Protein AF-A0A2N6F8I8-F1 (afdb_monomer_lite)

Structure (mmCIF, N/CA/C/O backbone):
data_AF-A0A2N6F8I8-F1
#
_entry.id   AF-A0A2N6F8I8-F1
#
loop_
_atom_site.group_PDB
_atom_site.id
_atom_site.type_symbol
_atom_site.label_atom_id
_atom_site.label_alt_id
_atom_site.label_comp_id
_atom_site.label_asym_id
_atom_site.label_entity_id
_atom_site.label_seq_id
_atom_site.pdbx_PDB_ins_code
_atom_site.Cartn_x
_atom_site.Cartn_y
_atom_site.Cartn_z
_atom_site.occupancy
_atom_site.B_iso_or_equiv
_atom_site.auth_seq_id
_atom_site.auth_comp_id
_atom_site.auth_asym_id
_atom_site.auth_atom_id
_atom_site.pdbx_PDB_model_num
ATOM 1 N N . MET A 1 1 ? 17.095 -50.903 -38.281 1.00 38.50 1 MET A N 1
ATOM 2 C CA . MET A 1 1 ? 15.747 -51.514 -38.269 1.00 38.50 1 MET A CA 1
ATOM 3 C C . MET A 1 1 ? 15.534 -52.165 -36.914 1.00 38.50 1 MET A C 1
ATOM 5 O O . MET A 1 1 ? 16.473 -52.788 -36.434 1.00 38.50 1 MET A O 1
ATOM 9 N N . SER A 1 2 ? 14.313 -52.020 -36.391 1.00 33.94 2 SER A N 1
ATOM 10 C CA . SER A 1 2 ? 13.769 -52.465 -35.091 1.00 33.94 2 SER A CA 1
ATOM 11 C C . SER A 1 2 ? 13.881 -51.475 -33.924 1.00 33.94 2 SER A C 1
ATOM 13 O O . SER A 1 2 ? 14.975 -51.051 -33.573 1.00 33.94 2 SER A O 1
ATOM 15 N N . GLY A 1 3 ? 12.713 -51.166 -33.340 1.00 25.98 3 GLY A N 1
ATOM 16 C CA . GLY A 1 3 ? 12.485 -50.297 -32.177 1.00 25.98 3 GLY A CA 1
ATOM 17 C C . GLY A 1 3 ? 11.325 -49.320 -32.421 1.00 25.98 3 GLY A C 1
ATOM 18 O O . GLY A 1 3 ? 11.570 -48.147 -32.648 1.00 25.98 3 GLY A O 1
ATOM 19 N N . CYS A 1 4 ? 10.125 -49.808 -32.757 1.00 28.52 4 CYS A N 1
ATOM 20 C CA . CYS A 1 4 ? 8.965 -49.890 -31.847 1.00 28.52 4 CYS A CA 1
ATOM 21 C C . CYS A 1 4 ? 8.520 -48.525 -31.300 1.00 28.52 4 CYS A C 1
ATOM 23 O O . CYS A 1 4 ? 9.080 -48.025 -30.332 1.00 28.52 4 CYS A O 1
ATOM 25 N N . GLY A 1 5 ? 7.482 -47.966 -31.930 1.00 34.28 5 GLY A N 1
ATOM 26 C CA . GLY A 1 5 ? 6.745 -46.828 -31.405 1.00 34.28 5 GLY A CA 1
ATOM 27 C C . GLY A 1 5 ? 5.941 -47.198 -30.161 1.00 34.28 5 GLY A C 1
ATOM 28 O O . GLY A 1 5 ? 5.328 -48.264 -30.100 1.00 34.28 5 GLY A O 1
ATOM 29 N N . GLY A 1 6 ? 5.936 -46.280 -29.203 1.00 26.80 6 GLY A N 1
ATOM 30 C CA . GLY A 1 6 ? 4.840 -46.083 -28.270 1.00 26.80 6 GLY A CA 1
ATOM 31 C C . GLY A 1 6 ? 4.212 -44.741 -28.614 1.00 26.80 6 GLY A C 1
ATOM 32 O O . GLY A 1 6 ? 4.870 -43.711 -28.510 1.00 26.80 6 GLY A O 1
ATOM 33 N N . SER A 1 7 ? 2.967 -44.757 -29.082 1.00 36.88 7 SER A N 1
ATOM 34 C CA . SER A 1 7 ? 2.106 -43.587 -28.994 1.00 36.88 7 SER A CA 1
ATOM 35 C C . SER A 1 7 ? 1.832 -43.358 -27.510 1.00 36.88 7 SER A C 1
ATOM 37 O O . SER A 1 7 ? 1.106 -44.149 -26.907 1.00 36.88 7 SER A O 1
ATOM 39 N N . SER A 1 8 ? 2.399 -42.315 -26.909 1.00 33.66 8 SER A N 1
ATOM 40 C CA . SER A 1 8 ? 1.796 -41.752 -25.705 1.00 33.66 8 SER A CA 1
ATOM 41 C C . SER A 1 8 ? 0.541 -41.022 -26.167 1.00 33.66 8 SER A C 1
ATOM 43 O O . SER A 1 8 ? 0.595 -39.883 -26.624 1.00 33.66 8 SER A O 1
ATOM 45 N N . SER A 1 9 ? -0.594 -41.714 -26.131 1.00 36.34 9 SER A N 1
ATOM 46 C CA . SER A 1 9 ? -1.861 -41.034 -25.909 1.00 36.34 9 SER A CA 1
ATOM 47 C C . SER A 1 9 ? -1.696 -40.280 -24.593 1.00 36.34 9 SER A C 1
ATOM 49 O O . SER A 1 9 ? -1.689 -40.913 -23.540 1.00 36.34 9 SER A O 1
ATOM 51 N N . SER A 1 10 ? -1.451 -38.970 -24.648 1.00 44.19 10 SER A N 1
ATOM 52 C CA . SER A 1 10 ? -1.622 -38.120 -23.477 1.00 44.19 10 SER A CA 1
ATOM 53 C C . SER A 1 10 ? -3.102 -38.210 -23.144 1.00 44.19 10 SER A C 1
ATOM 55 O O . SER A 1 10 ? -3.933 -37.651 -23.865 1.00 44.19 10 SER A O 1
ATOM 57 N N . GLU A 1 11 ? -3.451 -39.006 -22.135 1.00 48.56 11 GLU A N 1
ATOM 58 C CA . GLU A 1 11 ? -4.745 -38.811 -21.500 1.00 48.56 11 GLU A CA 1
ATOM 59 C C . GLU A 1 11 ? -4.837 -37.321 -21.140 1.00 48.56 11 GLU A C 1
ATOM 61 O O . GLU A 1 11 ? -3.824 -36.745 -20.725 1.00 48.56 11 GLU A O 1
ATOM 66 N N . PRO A 1 12 ? -5.973 -36.658 -21.419 1.00 60.09 12 PRO A N 1
ATOM 67 C CA . PRO A 1 12 ? -6.147 -35.275 -21.013 1.00 60.09 12 PRO A CA 1
ATOM 68 C C . PRO A 1 12 ? -5.923 -35.223 -19.504 1.00 60.09 12 PRO A C 1
ATOM 70 O O . PRO A 1 12 ? -6.538 -35.985 -18.760 1.00 60.09 12 PRO A O 1
ATOM 73 N N . GLU A 1 13 ? -4.978 -34.387 -19.088 1.00 68.31 13 GLU A N 1
ATOM 74 C CA . GLU A 1 13 ? -4.668 -34.173 -17.681 1.00 68.31 13 GLU A CA 1
ATOM 75 C C . GLU A 1 13 ? -5.949 -33.821 -16.920 1.00 68.31 13 GLU A C 1
ATOM 77 O O . GLU A 1 13 ? -6.811 -33.114 -17.452 1.00 68.31 13 GLU A O 1
ATOM 82 N N . ALA A 1 14 ? -6.098 -34.345 -15.701 1.00 79.81 14 ALA A N 1
ATOM 83 C CA . ALA A 1 14 ? -7.289 -34.085 -14.906 1.00 79.81 14 ALA A CA 1
ATOM 84 C C . ALA A 1 14 ? -7.477 -32.571 -14.706 1.00 79.81 14 ALA A C 1
ATOM 86 O O . ALA A 1 14 ? -6.507 -31.835 -14.499 1.00 79.81 14 ALA A O 1
ATOM 87 N N . SER A 1 15 ? -8.726 -32.106 -14.787 1.00 84.94 15 SER A N 1
ATOM 88 C CA . SER A 1 15 ? -9.076 -30.714 -14.486 1.00 84.94 15 SER A CA 1
ATOM 89 C C . SER A 1 15 ? -8.668 -30.388 -13.054 1.00 84.94 15 SER A C 1
ATOM 91 O O . SER A 1 15 ? -8.948 -31.188 -12.164 1.00 84.94 15 SER A O 1
ATOM 93 N N . LEU A 1 16 ? -8.022 -29.240 -12.838 1.00 88.38 16 LEU A N 1
ATOM 94 C CA . LEU A 1 16 ? -7.604 -28.789 -11.508 1.00 88.38 16 LEU A CA 1
ATOM 95 C C . LEU A 1 16 ? -8.820 -28.697 -10.567 1.00 88.38 16 LEU A C 1
ATOM 97 O O . LEU A 1 16 ? -9.892 -28.270 -11.003 1.00 88.38 16 LEU A O 1
ATOM 101 N N . ASN A 1 17 ? -8.655 -29.100 -9.302 1.00 90.25 17 ASN A N 1
ATOM 102 C CA . ASN A 1 17 ? -9.668 -28.893 -8.266 1.00 90.25 17 ASN A CA 1
ATOM 103 C C . ASN A 1 17 ? -9.913 -27.378 -8.075 1.00 90.25 17 ASN A C 1
ATOM 105 O O . ASN A 1 17 ? -8.953 -26.675 -7.749 1.00 90.25 17 ASN A O 1
ATOM 109 N N . PRO A 1 18 ? -11.152 -26.868 -8.243 1.00 90.81 18 PRO A N 1
ATOM 110 C CA . PRO A 1 18 ? -11.472 -25.454 -8.026 1.00 90.81 18 PRO A CA 1
ATOM 111 C C . PRO A 1 18 ? -11.045 -24.924 -6.652 1.00 90.81 18 PRO A C 1
ATOM 113 O O . PRO A 1 18 ? -10.499 -23.829 -6.589 1.00 90.81 18 PRO A O 1
ATOM 116 N N . GLU A 1 19 ? -11.129 -25.742 -5.594 1.00 92.19 19 GLU A N 1
ATOM 117 C CA . GLU A 1 19 ? -10.712 -25.362 -4.228 1.00 92.19 19 GLU A CA 1
ATOM 118 C C . GLU A 1 19 ? -9.229 -24.950 -4.154 1.00 92.19 19 GLU A C 1
ATOM 120 O O . GLU A 1 19 ? -8.816 -24.173 -3.295 1.00 92.19 19 GLU A O 1
ATOM 125 N N . THR A 1 20 ? -8.400 -25.449 -5.082 1.00 94.19 20 THR A N 1
ATOM 126 C CA . THR A 1 20 ? -6.993 -25.034 -5.191 1.00 94.19 20 THR A CA 1
ATOM 127 C C . THR A 1 20 ? -6.873 -23.585 -5.656 1.00 94.19 20 THR A C 1
ATOM 129 O O . THR A 1 20 ? -6.003 -22.865 -5.169 1.00 94.19 20 THR A O 1
ATOM 132 N N . LEU A 1 21 ? -7.733 -23.151 -6.585 1.00 94.88 21 LEU A N 1
ATOM 133 C CA . LEU A 1 21 ? -7.779 -21.759 -7.029 1.00 94.88 21 LEU A CA 1
ATOM 134 C C . LEU A 1 21 ? -8.442 -20.856 -5.991 1.00 94.88 21 LEU A C 1
ATOM 136 O O . LEU A 1 21 ? -7.986 -19.728 -5.843 1.00 94.88 21 LEU A O 1
ATOM 140 N N . ASP A 1 22 ? -9.420 -21.355 -5.235 1.00 94.81 22 ASP A N 1
ATOM 141 C CA . ASP A 1 22 ? -10.028 -20.609 -4.127 1.00 94.81 22 ASP A CA 1
ATOM 142 C C . ASP A 1 22 ? -8.973 -20.302 -3.050 1.00 94.81 22 ASP A C 1
ATOM 144 O O . ASP A 1 22 ? -8.721 -19.143 -2.728 1.00 94.81 22 ASP A O 1
ATOM 148 N N . SER A 1 23 ? -8.221 -21.314 -2.588 1.00 95.81 23 SER A N 1
ATOM 149 C CA . SER A 1 23 ? -7.102 -21.083 -1.658 1.00 95.81 23 SER A CA 1
ATOM 150 C C . SER A 1 23 ? -5.999 -20.208 -2.250 1.00 95.81 23 SER A C 1
ATOM 152 O O . SER A 1 23 ? -5.435 -19.375 -1.545 1.00 95.81 23 SER A O 1
ATOM 154 N N . ALA A 1 24 ? -5.682 -20.360 -3.539 1.00 96.38 24 ALA A N 1
ATOM 155 C CA . ALA A 1 24 ? -4.706 -19.495 -4.194 1.00 96.38 24 ALA A CA 1
ATOM 156 C C . ALA A 1 24 ? -5.184 -18.030 -4.228 1.00 96.38 24 ALA A C 1
ATOM 158 O O . ALA A 1 24 ? -4.385 -17.129 -3.979 1.00 96.38 24 ALA A O 1
ATOM 159 N N . ALA A 1 25 ? -6.470 -17.778 -4.477 1.00 96.69 25 ALA A N 1
ATOM 160 C CA . ALA A 1 25 ? -7.049 -16.441 -4.434 1.00 96.69 25 ALA A CA 1
ATOM 161 C C . ALA A 1 25 ? -6.985 -15.844 -3.018 1.00 96.69 25 ALA A C 1
ATOM 163 O O . ALA A 1 25 ? -6.562 -14.697 -2.870 1.00 96.69 25 ALA A O 1
ATOM 164 N N . SER A 1 26 ? -7.296 -16.625 -1.980 1.00 95.62 26 SER A N 1
ATOM 165 C CA . SER A 1 26 ? -7.154 -16.214 -0.575 1.00 95.62 26 SER A CA 1
ATOM 166 C C . SER A 1 26 ? -5.707 -15.913 -0.176 1.00 95.62 26 SER A C 1
ATOM 168 O O . SER A 1 26 ? -5.443 -14.904 0.477 1.00 95.62 26 SER A O 1
ATOM 170 N N . PHE A 1 27 ? -4.743 -16.739 -0.593 1.00 95.56 27 PHE A N 1
ATOM 171 C CA . PHE A 1 27 ? -3.321 -16.493 -0.324 1.00 95.56 27 PHE A CA 1
ATOM 172 C C . PHE A 1 27 ? -2.808 -15.270 -1.078 1.00 95.56 27 PHE A C 1
ATOM 174 O O . PHE A 1 27 ? -2.074 -14.459 -0.516 1.00 95.56 27 PHE A O 1
ATOM 181 N N . LEU A 1 28 ? -3.239 -15.074 -2.326 1.00 94.75 28 LEU A N 1
ATOM 182 C CA . LEU A 1 28 ? -2.938 -13.843 -3.043 1.00 94.75 28 LEU A CA 1
ATOM 183 C C . LEU A 1 28 ? -3.508 -12.634 -2.292 1.00 94.75 28 LEU A C 1
ATOM 185 O O . LEU A 1 28 ? -2.782 -11.665 -2.093 1.00 94.75 28 LEU A O 1
ATOM 189 N N . ALA A 1 29 ? -4.757 -12.711 -1.822 1.00 93.00 29 ALA A N 1
ATOM 190 C CA . ALA A 1 29 ? -5.404 -11.658 -1.046 1.00 93.00 29 ALA A CA 1
ATOM 191 C C . ALA A 1 29 ? -4.631 -11.311 0.231 1.00 93.00 29 ALA A C 1
ATOM 193 O O . ALA A 1 29 ? -4.355 -10.136 0.478 1.00 93.00 29 ALA A O 1
ATOM 194 N N . ALA A 1 30 ? -4.210 -12.320 0.992 1.00 89.62 30 ALA A N 1
ATOM 195 C CA . ALA A 1 30 ? -3.406 -12.155 2.200 1.00 89.62 30 ALA A CA 1
ATOM 196 C C . ALA A 1 30 ? -1.996 -11.600 1.923 1.00 89.62 30 ALA A C 1
ATOM 198 O O . ALA A 1 30 ? -1.429 -10.906 2.763 1.00 89.62 30 ALA A O 1
ATOM 199 N N . ALA A 1 31 ? -1.446 -11.832 0.727 1.00 87.94 31 ALA A N 1
ATOM 200 C CA . ALA A 1 31 ? -0.200 -11.210 0.283 1.00 87.94 31 ALA A CA 1
ATOM 201 C C . ALA A 1 31 ? -0.362 -9.736 -0.146 1.00 87.94 31 ALA A C 1
ATOM 203 O O . ALA A 1 31 ? 0.631 -9.012 -0.292 1.00 87.94 31 ALA A O 1
ATOM 204 N N . THR A 1 32 ? -1.594 -9.271 -0.378 1.00 81.88 32 THR A N 1
ATOM 205 C CA . THR A 1 32 ? -1.864 -7.897 -0.825 1.00 81.88 32 THR A CA 1
ATOM 206 C C . THR A 1 32 ? -2.005 -6.902 0.328 1.00 81.88 32 THR A C 1
ATOM 208 O O . THR A 1 32 ? -2.023 -7.245 1.507 1.00 81.88 32 THR A O 1
ATOM 211 N N . GLY A 1 33 ? -2.072 -5.612 -0.012 1.00 70.81 33 GLY A N 1
ATOM 212 C CA . GLY A 1 33 ? -2.426 -4.577 0.957 1.00 70.81 33 GLY A CA 1
ATOM 213 C C . GLY A 1 33 ? -3.934 -4.532 1.223 1.00 70.81 33 GLY A C 1
ATOM 214 O O . GLY A 1 33 ? -4.738 -4.833 0.351 1.00 70.81 33 GLY A O 1
ATOM 215 N N . LYS A 1 34 ? -4.318 -4.044 2.406 1.00 73.12 34 LYS A N 1
ATOM 216 C CA . LYS A 1 34 ? -5.717 -3.884 2.851 1.00 73.12 34 LYS A CA 1
ATOM 217 C C . LYS A 1 34 ? -6.514 -2.810 2.092 1.00 73.12 34 LYS A C 1
ATOM 219 O O . LYS A 1 34 ? -7.728 -2.744 2.222 1.00 73.12 34 LYS A O 1
ATOM 224 N N . GLU A 1 35 ? -5.841 -1.973 1.311 1.00 65.19 35 GLU A N 1
ATOM 225 C CA . GLU A 1 35 ? -6.358 -0.669 0.872 1.00 65.19 35 GLU A CA 1
ATOM 226 C C . GLU A 1 35 ? -6.950 -0.698 -0.545 1.00 65.19 35 GLU A C 1
ATOM 228 O O . GLU A 1 35 ? -7.979 -0.082 -0.798 1.00 65.19 35 GLU A O 1
ATOM 233 N N . ASN A 1 36 ? -6.308 -1.422 -1.466 1.00 73.00 36 ASN A N 1
ATOM 234 C CA . ASN A 1 36 ? -6.627 -1.368 -2.890 1.00 73.00 36 ASN A CA 1
ATOM 235 C C . ASN A 1 36 ? -7.333 -2.643 -3.337 1.00 73.00 36 ASN A C 1
ATOM 237 O O . ASN A 1 36 ? -6.992 -3.734 -2.881 1.00 73.00 36 ASN A O 1
ATOM 241 N N . GLU A 1 37 ? -8.275 -2.499 -4.265 1.00 83.75 37 GLU A N 1
ATOM 242 C CA . GLU A 1 37 ? -8.955 -3.647 -4.855 1.00 83.75 37 GLU A CA 1
ATOM 243 C C . GLU A 1 37 ? -7.995 -4.524 -5.658 1.00 83.75 37 GLU A C 1
ATOM 245 O O . GLU A 1 37 ? -7.048 -4.024 -6.281 1.00 83.75 37 GLU A O 1
ATOM 250 N N . ILE A 1 38 ? -8.265 -5.833 -5.659 1.00 89.19 38 ILE A N 1
ATOM 251 C CA . ILE A 1 38 ? -7.482 -6.790 -6.442 1.00 89.19 38 ILE A CA 1
ATOM 252 C C . ILE A 1 38 ? -8.035 -6.899 -7.865 1.00 89.19 38 ILE A C 1
ATOM 254 O O . ILE A 1 38 ? -9.106 -7.458 -8.102 1.00 89.19 38 ILE A O 1
ATOM 258 N N . GLY A 1 39 ? -7.290 -6.358 -8.828 1.00 88.88 39 GLY A N 1
ATOM 259 C CA . GLY A 1 39 ? -7.662 -6.312 -10.243 1.00 88.88 39 GLY A CA 1
ATOM 260 C C . GLY A 1 39 ? -6.999 -7.390 -11.107 1.00 88.88 39 GLY A C 1
ATOM 261 O O . GLY A 1 39 ? -5.971 -7.969 -10.754 1.00 88.88 39 GLY A O 1
ATOM 262 N N . ILE A 1 40 ? -7.550 -7.603 -12.308 1.00 90.81 40 ILE A N 1
ATOM 263 C CA . ILE A 1 40 ? -7.033 -8.560 -13.305 1.00 90.81 40 ILE A CA 1
ATOM 264 C C . ILE A 1 40 ? -5.562 -8.274 -13.640 1.00 90.81 40 ILE A C 1
ATOM 266 O O . ILE A 1 40 ? -4.748 -9.194 -13.668 1.00 90.81 40 ILE A O 1
ATOM 270 N N . ASP A 1 41 ? -5.197 -7.007 -13.860 1.00 85.81 41 ASP A N 1
ATOM 271 C CA . ASP A 1 41 ? -3.822 -6.635 -14.213 1.00 85.81 41 ASP A CA 1
ATOM 272 C C . ASP A 1 41 ? -2.812 -6.939 -13.104 1.00 85.81 41 ASP A C 1
ATOM 274 O O . ASP A 1 41 ? -1.679 -7.306 -13.407 1.00 85.81 41 ASP A O 1
ATOM 278 N N . GLN A 1 42 ? -3.209 -6.854 -11.831 1.00 86.06 42 GLN A N 1
ATOM 279 C CA . GLN A 1 42 ? -2.335 -7.246 -10.724 1.00 86.06 42 GLN A CA 1
ATOM 280 C C . GLN A 1 42 ? -2.115 -8.762 -10.715 1.00 86.06 42 GLN A C 1
ATOM 282 O O . GLN A 1 42 ? -0.976 -9.199 -10.569 1.00 86.06 42 GLN A O 1
ATOM 287 N N . VAL A 1 43 ? -3.168 -9.562 -10.935 1.00 91.44 43 VAL A N 1
ATOM 288 C CA . VAL A 1 43 ? -3.060 -11.030 -11.040 1.00 91.44 43 VAL A CA 1
ATOM 289 C C . VAL A 1 43 ? -2.155 -11.419 -12.210 1.00 91.44 43 VAL A C 1
ATOM 291 O O . VAL A 1 43 ? -1.225 -12.206 -12.040 1.00 91.44 43 VAL A O 1
ATOM 294 N N . VAL A 1 44 ? -2.382 -10.838 -13.394 1.00 88.56 44 VAL A N 1
ATOM 295 C CA . VAL A 1 44 ? -1.552 -11.098 -14.579 1.00 88.56 44 VAL A CA 1
ATOM 296 C C . VAL A 1 44 ? -0.106 -10.691 -14.323 1.00 88.56 44 VAL A C 1
ATOM 298 O O . VAL A 1 44 ? 0.800 -11.457 -14.642 1.00 88.56 44 VAL A O 1
ATOM 301 N N . PHE A 1 45 ? 0.123 -9.522 -13.726 1.00 83.69 45 PHE A N 1
ATOM 302 C CA . PHE A 1 45 ? 1.462 -9.055 -13.395 1.00 83.69 45 PHE A CA 1
ATOM 303 C C . PHE A 1 45 ? 2.181 -10.017 -12.443 1.00 83.69 45 PHE A C 1
ATOM 305 O O . PHE A 1 45 ? 3.279 -10.471 -12.762 1.00 83.69 45 PHE A O 1
ATOM 312 N N . VAL A 1 46 ? 1.556 -10.373 -11.315 1.00 85.94 46 VAL A N 1
ATOM 313 C CA . VAL A 1 46 ? 2.122 -11.317 -10.338 1.00 85.94 46 VAL A CA 1
ATOM 314 C C . VAL A 1 46 ? 2.442 -12.647 -11.017 1.00 85.94 46 VAL A C 1
ATOM 316 O O . VAL A 1 46 ? 3.551 -13.155 -10.872 1.00 85.94 46 VAL A O 1
ATOM 319 N N . ASN A 1 47 ? 1.528 -13.174 -11.832 1.00 89.06 47 ASN A N 1
ATOM 320 C CA . ASN A 1 47 ? 1.741 -14.429 -12.549 1.00 89.06 47 ASN A CA 1
ATOM 321 C C . ASN A 1 47 ? 2.901 -14.358 -13.540 1.00 89.06 47 ASN A C 1
ATOM 323 O O . ASN A 1 47 ? 3.693 -15.294 -13.623 1.00 89.06 47 ASN A O 1
ATOM 327 N N . SER A 1 48 ? 3.043 -13.254 -14.268 1.00 84.19 48 SER A N 1
ATOM 328 C CA . SER A 1 48 ? 4.166 -13.065 -15.185 1.00 84.19 48 SER A CA 1
ATOM 329 C C . SER A 1 48 ? 5.496 -12.978 -14.440 1.00 84.19 48 SER A C 1
ATOM 331 O O . S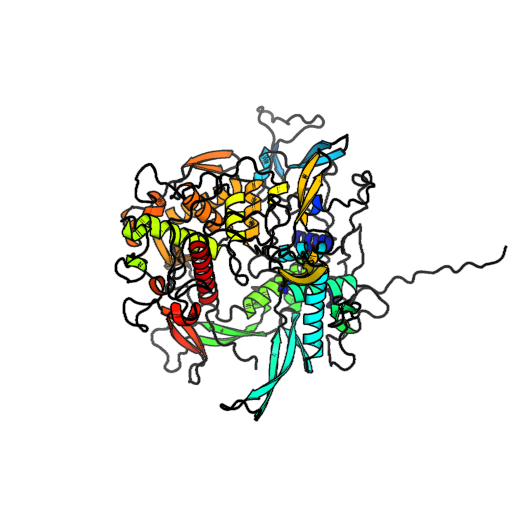ER A 1 48 ? 6.456 -13.626 -14.847 1.00 84.19 48 SER A O 1
ATOM 333 N N . VAL A 1 49 ? 5.555 -12.246 -13.322 1.00 76.81 49 VAL A N 1
ATOM 334 C CA . VAL A 1 49 ? 6.780 -12.136 -12.515 1.00 76.81 49 VAL A CA 1
ATOM 335 C C . VAL A 1 49 ? 7.163 -13.483 -11.901 1.00 76.81 49 VAL A C 1
ATOM 337 O O . VAL A 1 49 ? 8.326 -13.863 -11.937 1.00 76.81 49 VAL A O 1
ATOM 340 N N . LEU A 1 50 ? 6.196 -14.261 -11.414 1.00 80.75 50 LEU A N 1
ATOM 341 C CA . LEU A 1 50 ? 6.444 -15.599 -10.867 1.00 80.75 50 LEU A CA 1
ATOM 342 C C . LEU A 1 50 ? 6.768 -16.664 -11.934 1.00 80.75 50 LEU A C 1
ATOM 344 O O . LEU A 1 50 ? 6.984 -17.827 -11.585 1.00 80.75 50 LEU A O 1
ATOM 348 N N . GLY A 1 51 ? 6.782 -16.296 -13.221 1.00 79.31 51 GLY A N 1
ATOM 349 C CA . GLY A 1 51 ? 7.021 -17.208 -14.343 1.00 79.31 51 GLY A CA 1
ATOM 350 C C . GLY A 1 51 ? 5.858 -18.163 -14.643 1.00 79.31 51 GLY A C 1
ATOM 351 O O . GLY A 1 51 ? 6.045 -19.159 -15.345 1.00 79.31 51 GLY A O 1
ATOM 352 N N . LEU A 1 52 ? 4.666 -17.878 -14.106 1.00 85.38 52 LEU A N 1
ATOM 353 C CA . LEU A 1 52 ? 3.428 -18.622 -14.363 1.00 85.38 52 LEU A CA 1
ATOM 354 C C . LEU A 1 52 ? 2.848 -18.288 -15.744 1.00 85.38 52 LEU A C 1
ATOM 356 O O . LEU A 1 52 ? 2.290 -19.167 -16.396 1.00 85.38 52 LEU A O 1
ATOM 360 N N . ASN A 1 53 ? 3.016 -17.044 -16.208 1.00 84.69 53 ASN A N 1
ATOM 361 C CA . ASN A 1 53 ? 2.732 -16.663 -17.593 1.00 84.69 53 ASN A CA 1
ATOM 362 C C . ASN A 1 53 ? 4.010 -16.751 -18.444 1.00 84.69 53 ASN A C 1
ATOM 364 O O . ASN A 1 53 ? 5.092 -16.371 -18.004 1.00 84.69 53 ASN A O 1
ATOM 368 N N . GLN A 1 54 ? 3.865 -17.215 -19.682 1.00 80.00 54 GLN A N 1
ATOM 369 C CA . GLN A 1 54 ? 4.898 -17.349 -20.711 1.00 80.00 54 GLN A CA 1
ATOM 370 C C . GLN A 1 54 ? 4.355 -16.884 -22.084 1.00 80.00 54 GLN A C 1
ATOM 372 O O . GLN A 1 54 ? 4.131 -17.711 -22.976 1.00 80.00 54 GLN A O 1
ATOM 377 N N . PRO A 1 55 ? 4.097 -15.575 -22.280 1.00 66.81 55 PRO A N 1
ATOM 378 C CA . PRO A 1 55 ? 3.503 -15.042 -23.506 1.00 66.81 55 PRO A CA 1
ATOM 379 C C . PRO A 1 55 ? 4.534 -14.953 -24.650 1.00 66.81 55 PRO A C 1
ATOM 381 O O . PRO A 1 55 ? 4.903 -13.874 -25.094 1.00 66.81 55 PRO A O 1
ATOM 384 N N . GLU A 1 56 ? 5.024 -16.086 -25.159 1.00 55.53 56 GLU A N 1
ATOM 385 C CA . GLU A 1 56 ? 5.930 -16.122 -26.327 1.00 55.53 56 GLU A CA 1
ATOM 386 C C . GLU A 1 56 ? 5.193 -16.282 -27.677 1.00 55.53 56 GLU A C 1
ATOM 388 O O . GLU A 1 56 ? 5.824 -16.421 -28.723 1.00 55.53 56 GLU A O 1
ATOM 393 N N . GLN A 1 57 ? 3.854 -16.246 -27.709 1.00 40.91 57 GLN A N 1
ATOM 394 C CA . GLN A 1 57 ? 3.078 -16.471 -28.943 1.00 40.91 57 GLN A CA 1
ATOM 395 C C . GLN A 1 57 ? 2.579 -15.206 -29.657 1.00 40.91 57 GLN A C 1
ATOM 397 O O . GLN A 1 57 ? 1.658 -15.295 -30.467 1.00 40.91 57 GLN A O 1
ATOM 402 N N . ASN A 1 58 ? 3.203 -14.040 -29.453 1.00 37.19 58 ASN A N 1
ATOM 403 C CA . ASN A 1 58 ? 2.945 -12.893 -30.327 1.00 37.19 58 ASN A CA 1
ATOM 404 C C . ASN A 1 58 ? 3.998 -12.836 -31.458 1.00 37.19 58 ASN A C 1
ATOM 406 O O . ASN A 1 58 ? 5.170 -12.575 -31.179 1.00 37.19 58 ASN A O 1
ATOM 410 N N . PRO A 1 59 ? 3.644 -13.061 -32.742 1.00 33.88 59 PRO A N 1
ATOM 411 C CA . PRO A 1 59 ? 4.601 -13.019 -33.855 1.00 33.88 59 PRO A CA 1
ATOM 412 C C . PRO A 1 59 ? 5.284 -11.653 -34.059 1.00 33.88 59 PRO A C 1
ATOM 414 O O . PRO A 1 59 ? 6.253 -11.586 -34.812 1.00 33.88 59 PRO A O 1
ATOM 417 N N . ALA A 1 60 ? 4.836 -10.593 -33.374 1.00 38.66 60 ALA A N 1
ATOM 418 C CA . ALA A 1 60 ? 5.528 -9.304 -33.299 1.00 38.66 60 ALA A CA 1
ATOM 419 C C . ALA A 1 60 ? 6.748 -9.296 -32.345 1.00 38.66 60 ALA A C 1
ATOM 421 O O . ALA A 1 60 ? 7.641 -8.478 -32.527 1.00 38.66 60 ALA A O 1
ATOM 422 N N . LEU A 1 61 ? 6.834 -10.229 -31.385 1.00 36.78 61 LEU A N 1
ATOM 423 C CA . LEU A 1 61 ? 7.964 -10.374 -30.450 1.00 36.78 61 LEU A CA 1
ATOM 424 C C . LEU A 1 61 ? 8.964 -11.478 -30.838 1.00 36.78 61 LEU A C 1
ATOM 426 O O . LEU A 1 61 ? 10.050 -11.557 -30.274 1.00 36.78 61 LEU A O 1
ATOM 430 N N . ALA A 1 62 ? 8.653 -12.312 -31.834 1.00 28.92 62 ALA A N 1
ATOM 431 C CA . ALA A 1 62 ? 9.500 -13.440 -32.244 1.00 28.92 62 ALA A CA 1
ATOM 432 C C . ALA A 1 62 ? 10.824 -13.043 -32.947 1.00 28.92 62 ALA A C 1
ATOM 434 O O . ALA A 1 62 ? 11.531 -13.914 -33.461 1.00 28.92 62 ALA A O 1
ATOM 435 N N . ALA A 1 63 ? 11.165 -11.750 -33.003 1.00 29.42 63 ALA A N 1
ATOM 436 C CA . ALA A 1 63 ? 12.412 -11.260 -33.590 1.00 29.42 63 ALA A CA 1
ATOM 437 C C . ALA A 1 63 ? 13.593 -11.206 -32.597 1.00 29.42 63 ALA A C 1
ATOM 439 O O . ALA A 1 63 ? 14.740 -11.237 -33.045 1.00 29.42 63 ALA A O 1
ATOM 440 N N . SER A 1 64 ? 13.364 -11.212 -31.278 1.00 32.78 64 SER A N 1
ATOM 441 C CA . SER A 1 64 ? 14.438 -11.088 -30.280 1.00 32.78 64 SER A CA 1
ATOM 442 C C . SER A 1 64 ? 14.910 -12.451 -29.752 1.00 32.78 64 SER A C 1
ATOM 444 O O . SER A 1 64 ? 14.740 -12.828 -28.597 1.00 32.78 64 SER A O 1
ATOM 446 N N . THR A 1 65 ? 15.562 -13.237 -30.614 1.00 27.53 65 THR A N 1
ATOM 447 C CA . THR A 1 65 ? 16.252 -14.473 -30.203 1.00 27.53 65 THR A CA 1
ATOM 448 C C . THR A 1 65 ? 17.591 -14.181 -29.514 1.00 27.53 65 THR A C 1
ATOM 450 O O . THR A 1 65 ? 18.652 -14.557 -30.022 1.00 27.53 65 THR A O 1
ATOM 453 N N . SER A 1 66 ? 17.567 -13.542 -28.349 1.00 27.75 66 SER A N 1
ATOM 454 C CA . SER A 1 66 ? 18.715 -13.513 -27.443 1.00 27.75 66 SER A CA 1
ATOM 455 C C . SER A 1 66 ? 18.284 -13.895 -26.038 1.00 27.75 66 SER A C 1
ATOM 457 O O . SER A 1 66 ? 17.306 -13.386 -25.509 1.00 27.75 66 SER A O 1
ATOM 459 N N . HIS A 1 67 ? 19.062 -14.798 -25.448 1.00 32.00 67 HIS A N 1
ATOM 460 C CA . HIS A 1 67 ? 19.046 -15.292 -24.066 1.00 32.00 67 HIS A CA 1
ATOM 461 C C . HIS A 1 67 ? 19.308 -14.200 -23.002 1.00 32.00 67 HIS A C 1
ATOM 463 O O . HIS A 1 67 ? 19.848 -14.477 -21.938 1.00 32.00 67 HIS A O 1
ATOM 469 N N . ASP A 1 68 ? 18.937 -12.967 -23.314 1.00 33.47 68 ASP A N 1
ATOM 470 C CA . ASP A 1 68 ? 18.863 -11.821 -22.429 1.00 33.47 68 ASP A CA 1
ATOM 471 C C . ASP A 1 68 ? 17.381 -11.438 -22.427 1.00 33.47 68 ASP A C 1
ATOM 473 O O . ASP A 1 68 ? 16.923 -10.570 -23.173 1.00 33.47 68 ASP A O 1
ATOM 477 N N . SER A 1 69 ? 16.579 -12.262 -21.747 1.00 34.69 69 SER A N 1
ATOM 478 C CA . SER A 1 69 ? 15.141 -12.056 -21.631 1.00 34.69 69 SER A CA 1
ATOM 479 C C . SER A 1 69 ? 14.942 -10.707 -20.962 1.00 34.69 69 SER A C 1
ATOM 481 O O . SER A 1 69 ? 15.134 -10.590 -19.752 1.00 34.69 69 SER A O 1
ATOM 483 N N . SER A 1 70 ? 14.605 -9.703 -21.773 1.00 36.62 70 SER A N 1
ATOM 484 C CA . SER A 1 70 ? 14.261 -8.339 -21.388 1.00 36.62 70 SER A CA 1
ATOM 485 C C . SER A 1 70 ? 13.056 -8.346 -20.443 1.00 36.62 70 SER A C 1
ATOM 487 O O . SER A 1 70 ? 11.935 -7.965 -20.775 1.00 36.62 70 SER A O 1
ATOM 489 N N . MET A 1 71 ? 13.320 -8.745 -19.202 1.00 34.00 71 MET A N 1
ATOM 490 C CA . MET A 1 71 ? 12.515 -8.444 -18.031 1.00 34.00 71 MET A CA 1
ATOM 491 C C . MET A 1 71 ? 12.375 -6.921 -17.882 1.00 34.00 71 MET A C 1
ATOM 493 O O . MET A 1 71 ? 11.428 -6.462 -17.263 1.00 34.00 71 MET A O 1
ATOM 497 N N . GLY A 1 72 ? 13.238 -6.119 -18.526 1.00 32.62 72 GLY A N 1
ATOM 498 C CA . GLY A 1 72 ? 13.105 -4.665 -18.652 1.00 32.62 72 GLY A CA 1
ATOM 499 C C . GLY A 1 72 ? 11.738 -4.192 -19.168 1.00 32.62 72 GLY A C 1
ATOM 500 O O . GLY A 1 72 ? 11.283 -3.129 -18.753 1.00 32.62 72 GLY A O 1
ATOM 501 N N . CYS A 1 73 ? 11.028 -4.988 -19.982 1.00 34.59 73 CYS A N 1
ATOM 502 C CA . CYS A 1 73 ? 9.651 -4.673 -20.391 1.00 34.59 73 CYS A CA 1
ATOM 503 C C . CYS A 1 73 ? 8.597 -4.997 -19.310 1.00 34.59 73 CYS A C 1
ATOM 505 O O . CYS A 1 73 ? 7.578 -4.319 -19.247 1.00 34.59 73 CYS A O 1
ATOM 507 N N . LEU A 1 74 ? 8.856 -5.956 -18.408 1.00 35.53 74 LEU A N 1
ATOM 508 C CA . LEU A 1 74 ? 8.021 -6.253 -17.224 1.00 35.53 74 LEU A CA 1
ATOM 509 C C . LEU A 1 74 ? 8.117 -5.168 -16.128 1.00 35.53 74 LEU A C 1
ATOM 511 O O . LEU A 1 74 ? 7.312 -5.134 -15.188 1.00 35.53 74 LEU A O 1
ATOM 515 N N . TYR A 1 75 ? 9.114 -4.286 -16.225 1.00 39.34 75 TYR A N 1
ATOM 516 C CA . TYR A 1 75 ? 9.314 -3.142 -15.330 1.00 39.34 75 TYR A CA 1
ATOM 517 C C . TYR A 1 75 ? 8.888 -1.799 -15.957 1.00 39.34 75 TYR A C 1
ATOM 519 O O . TYR A 1 75 ? 9.012 -0.773 -15.292 1.00 39.34 75 TYR A O 1
ATOM 527 N N . GLY A 1 76 ? 8.385 -1.802 -17.202 1.00 43.69 76 GLY A N 1
ATOM 528 C CA . GLY A 1 76 ? 7.837 -0.622 -17.882 1.00 43.69 76 GLY A CA 1
ATOM 529 C C . GLY A 1 76 ? 6.455 -0.208 -17.364 1.00 43.69 76 GLY A C 1
ATOM 530 O O . GLY A 1 76 ? 5.888 -0.876 -16.499 1.00 43.69 76 GLY A O 1
ATOM 531 N N . ASP A 1 77 ? 5.933 0.910 -17.881 1.00 46.97 77 ASP A N 1
ATOM 532 C CA . ASP A 1 77 ? 4.668 1.515 -17.451 1.00 46.97 77 ASP A CA 1
ATOM 533 C C . ASP A 1 77 ? 3.516 0.504 -17.419 1.00 46.97 77 ASP A C 1
ATOM 535 O O . ASP A 1 77 ? 2.961 0.111 -18.444 1.00 46.97 77 ASP A O 1
ATOM 539 N N . LEU A 1 78 ? 3.166 0.076 -16.208 1.00 64.88 78 LEU A N 1
ATOM 540 C CA . LEU A 1 78 ? 2.039 -0.804 -15.968 1.00 64.88 78 LEU A CA 1
ATOM 541 C C . LEU A 1 78 ? 0.766 0.023 -15.989 1.00 64.88 78 LEU A C 1
ATOM 543 O O . LEU A 1 78 ? 0.466 0.726 -15.023 1.00 64.88 78 LEU A O 1
ATOM 547 N N . TRP A 1 79 ? 0.014 -0.096 -17.074 1.00 72.88 79 TRP A N 1
ATOM 548 C CA . TRP A 1 79 ? -1.334 0.440 -17.183 1.00 72.88 79 TRP A CA 1
ATOM 549 C C . TRP A 1 79 ? -2.368 -0.663 -16.971 1.00 72.88 79 TRP A C 1
ATOM 551 O O . TRP A 1 79 ? -2.093 -1.838 -17.204 1.00 72.88 79 TRP A O 1
ATOM 561 N N . VAL A 1 80 ? -3.558 -0.287 -16.513 1.00 77.88 80 VAL A N 1
ATOM 562 C CA . VAL A 1 80 ? -4.726 -1.171 -16.524 1.00 77.88 80 VAL A CA 1
ATOM 563 C C . VAL A 1 80 ? -5.110 -1.401 -17.982 1.00 77.88 80 VAL A C 1
ATOM 565 O O . VAL A 1 80 ? -5.363 -0.436 -18.706 1.00 77.88 80 VAL A O 1
ATOM 568 N N . MET A 1 81 ? -5.132 -2.659 -18.420 1.00 84.81 81 MET A N 1
ATOM 569 C CA . MET A 1 81 ? -5.284 -3.014 -19.832 1.00 84.81 81 MET A CA 1
ATOM 570 C C . MET A 1 81 ? -6.643 -3.636 -20.119 1.00 84.81 81 MET A C 1
ATOM 572 O O . MET A 1 81 ? -7.224 -4.357 -19.306 1.00 84.81 81 MET A O 1
ATOM 576 N N . LEU A 1 82 ? -7.131 -3.422 -21.338 1.00 86.44 82 LEU A N 1
ATOM 577 C CA . LEU A 1 82 ? -8.266 -4.163 -21.857 1.00 86.44 82 LEU A CA 1
ATOM 578 C C . LEU A 1 82 ? -7.843 -5.617 -22.131 1.00 86.44 82 LEU A C 1
ATOM 580 O O . LEU A 1 82 ? -6.987 -5.880 -22.977 1.00 86.44 82 LEU A O 1
ATOM 584 N N . ARG A 1 83 ? -8.455 -6.564 -21.412 1.00 87.69 83 ARG A N 1
ATOM 585 C CA . ARG A 1 83 ? -8.141 -8.000 -21.471 1.00 87.69 83 ARG A CA 1
ATOM 586 C C . ARG A 1 83 ? -9.370 -8.858 -21.735 1.00 87.69 83 ARG A C 1
ATOM 588 O O . ARG A 1 83 ? -10.498 -8.473 -21.408 1.00 87.69 83 ARG A O 1
ATOM 595 N N . ASP A 1 84 ? -9.130 -10.033 -22.302 1.00 86.88 84 ASP A N 1
ATOM 596 C CA . ASP A 1 84 ? -10.145 -11.064 -22.485 1.00 86.88 84 ASP A CA 1
ATOM 597 C C . ASP A 1 84 ? -10.438 -11.851 -21.188 1.00 86.88 84 ASP A C 1
ATOM 599 O O . ASP A 1 84 ? -9.999 -11.497 -20.091 1.00 86.88 84 ASP A O 1
ATOM 603 N N . GLU A 1 85 ? -11.232 -12.916 -21.303 1.00 85.75 85 GLU A N 1
ATOM 604 C CA . GLU A 1 85 ? -11.633 -13.766 -20.176 1.00 85.75 85 GLU A CA 1
ATOM 605 C C . GLU A 1 85 ? -10.499 -14.616 -19.578 1.00 85.75 85 GLU A C 1
ATOM 607 O O . GLU A 1 85 ? -10.635 -15.082 -18.447 1.00 85.75 85 GLU A O 1
ATOM 612 N N . ASN A 1 86 ? -9.380 -14.768 -20.288 1.00 79.88 86 ASN A N 1
ATOM 613 C CA . ASN A 1 86 ? -8.191 -15.501 -19.848 1.00 79.88 86 ASN A CA 1
ATOM 614 C C . ASN A 1 86 ? -7.063 -14.559 -19.387 1.00 79.88 86 ASN A C 1
ATOM 616 O O . ASN A 1 86 ? -5.997 -15.015 -18.980 1.00 79.88 86 ASN A O 1
ATOM 620 N N . GLY A 1 87 ? -7.286 -13.241 -19.430 1.00 80.62 87 GLY A N 1
ATOM 621 C CA . GLY A 1 87 ? -6.288 -12.236 -19.067 1.00 80.62 87 GLY A CA 1
ATOM 622 C C . GLY A 1 87 ? -5.336 -11.859 -20.205 1.00 80.62 87 GLY A C 1
ATOM 623 O O . GLY A 1 87 ? -4.386 -11.107 -19.967 1.00 80.62 87 GLY A O 1
ATOM 624 N N . VAL A 1 88 ? -5.585 -12.319 -21.432 1.00 84.50 88 VAL A N 1
ATOM 625 C CA . VAL A 1 88 ? -4.790 -11.965 -22.614 1.00 84.50 88 VAL A CA 1
ATOM 626 C C . VAL A 1 88 ? -5.129 -10.525 -23.035 1.00 84.50 88 VAL A C 1
ATOM 628 O O . VAL A 1 88 ? -6.315 -10.183 -23.105 1.00 84.50 88 VAL A O 1
ATOM 631 N N . PRO A 1 89 ? -4.138 -9.648 -23.301 1.00 85.38 89 PRO A N 1
ATOM 632 C CA . PRO A 1 89 ? -4.392 -8.302 -23.816 1.00 85.38 89 PRO A CA 1
ATOM 633 C C . PRO A 1 89 ? -5.159 -8.321 -25.143 1.00 85.38 89 PRO A C 1
ATOM 635 O O . PRO A 1 89 ? -4.803 -9.050 -26.070 1.00 85.38 89 PRO A O 1
ATOM 638 N N . ILE A 1 90 ? -6.181 -7.472 -25.262 1.00 85.88 90 ILE A N 1
ATOM 639 C CA . ILE A 1 90 ? -6.897 -7.259 -26.522 1.00 85.88 90 ILE A CA 1
ATOM 640 C C . ILE A 1 90 ? -6.147 -6.195 -27.327 1.00 85.88 90 ILE A C 1
ATOM 642 O O . ILE A 1 90 ? -6.072 -5.031 -26.929 1.00 85.88 90 ILE A O 1
ATOM 646 N N . LEU A 1 91 ? -5.613 -6.597 -28.478 1.00 84.69 91 LEU A N 1
ATOM 647 C CA . LEU A 1 91 ? -4.876 -5.707 -29.374 1.00 84.69 91 LEU A CA 1
ATOM 648 C C . LEU A 1 91 ? -5.823 -4.865 -30.246 1.00 84.69 91 LEU A C 1
ATOM 650 O O . LEU A 1 91 ? -6.906 -5.325 -30.616 1.00 84.69 91 LEU A O 1
ATOM 654 N N . ASP A 1 92 ? -5.409 -3.643 -30.572 1.00 81.31 92 ASP A N 1
ATOM 655 C CA . ASP A 1 92 ? -6.073 -2.770 -31.544 1.00 81.31 92 ASP A CA 1
ATOM 656 C C . ASP A 1 92 ? -5.769 -3.174 -33.006 1.00 81.31 92 ASP A C 1
ATOM 658 O O . ASP A 1 92 ? -5.133 -4.195 -33.285 1.00 81.31 92 ASP A O 1
ATOM 662 N N . GLU A 1 93 ? -6.239 -2.375 -33.972 1.00 80.38 93 GLU A N 1
ATOM 663 C CA . GLU A 1 93 ? -6.019 -2.628 -35.405 1.00 80.38 93 GLU A CA 1
ATOM 664 C C . GLU A 1 93 ? -4.536 -2.557 -35.816 1.00 80.38 93 GLU A C 1
ATOM 666 O O . GLU A 1 93 ? -4.145 -3.130 -36.837 1.00 80.38 93 GLU A O 1
ATOM 671 N N . GLN A 1 94 ? -3.710 -1.866 -35.031 1.00 74.06 94 GLN A N 1
ATOM 672 C CA . GLN A 1 94 ? -2.274 -1.692 -35.217 1.00 74.06 94 GLN A CA 1
ATOM 673 C C . GLN A 1 94 ? -1.465 -2.804 -34.529 1.00 74.06 94 GLN A C 1
ATOM 675 O O . GLN A 1 94 ? -0.256 -2.898 -34.744 1.00 74.06 94 GLN A O 1
ATOM 680 N N . GLY A 1 95 ? -2.123 -3.678 -33.760 1.00 78.25 95 GLY A N 1
ATOM 681 C CA . GLY A 1 95 ? -1.480 -4.733 -32.982 1.00 78.25 95 GLY A CA 1
ATOM 682 C C . GLY A 1 95 ? -0.937 -4.251 -31.636 1.00 78.25 95 GLY A C 1
ATOM 683 O O . GLY A 1 95 ? -0.128 -4.956 -31.035 1.00 78.25 95 GLY A O 1
ATOM 684 N N . CYS A 1 96 ? -1.363 -3.076 -31.170 1.00 80.62 96 CYS A N 1
ATOM 685 C CA . CYS A 1 96 ? -0.982 -2.508 -29.887 1.00 80.62 96 CYS A CA 1
ATOM 686 C C . CYS A 1 96 ? -1.964 -2.879 -28.780 1.00 80.62 96 CYS A C 1
ATOM 688 O O . CYS A 1 96 ? -3.175 -2.941 -28.980 1.00 80.62 96 CYS A O 1
ATOM 690 N N . GLU A 1 97 ? -1.431 -3.141 -27.589 1.00 84.19 97 GLU A N 1
ATOM 691 C CA . GLU A 1 97 ? -2.242 -3.371 -26.397 1.00 84.19 97 GLU A CA 1
ATOM 692 C C . GLU A 1 97 ? -2.980 -2.084 -26.003 1.00 84.19 97 GLU A C 1
ATOM 694 O O . GLU A 1 97 ? -2.435 -0.994 -26.154 1.00 84.19 97 GLU A O 1
ATOM 699 N N . GLN A 1 98 ? -4.203 -2.200 -25.480 1.00 85.50 98 GLN A N 1
ATOM 700 C CA . GLN A 1 98 ? -5.083 -1.051 -25.240 1.00 85.50 98 GLN A CA 1
ATOM 701 C C . GLN A 1 98 ? -5.228 -0.727 -23.741 1.00 85.50 98 GLN A C 1
ATOM 703 O O . GLN A 1 98 ? -5.914 -1.473 -23.034 1.00 85.50 98 GLN A O 1
ATOM 708 N N . PRO A 1 99 ? -4.646 0.379 -23.235 1.00 87.00 99 PRO A N 1
ATOM 709 C CA . PRO A 1 99 ? -4.874 0.833 -21.866 1.00 87.00 99 PRO A CA 1
ATOM 710 C C . PRO A 1 99 ? -6.303 1.343 -21.677 1.00 87.00 99 PRO A C 1
ATOM 712 O O . PRO A 1 99 ? -6.838 2.033 -22.544 1.00 87.00 99 PRO A O 1
ATOM 715 N N . ILE A 1 100 ? -6.910 1.061 -20.528 1.00 84.50 100 ILE A N 1
ATOM 716 C CA . ILE A 1 100 ? -8.217 1.608 -20.149 1.00 84.50 100 ILE A CA 1
ATOM 717 C C . ILE A 1 100 ? -8.047 3.066 -19.712 1.00 84.50 100 ILE A C 1
ATOM 719 O O . ILE A 1 100 ? -7.130 3.410 -18.960 1.00 84.50 100 ILE A O 1
ATOM 723 N N . ALA A 1 101 ? -8.939 3.930 -20.189 1.00 80.38 101 ALA A N 1
ATOM 724 C CA . ALA A 1 101 ? -8.956 5.336 -19.831 1.00 80.38 101 ALA A CA 1
ATOM 725 C C . ALA A 1 101 ? -9.642 5.559 -18.472 1.00 80.38 101 ALA A C 1
ATOM 727 O O . ALA A 1 101 ? -10.705 5.012 -18.192 1.00 80.38 101 ALA A O 1
ATOM 728 N N . SER A 1 102 ? -9.060 6.424 -17.638 1.00 77.62 102 SER A N 1
ATOM 729 C CA . SER A 1 102 ? -9.609 6.853 -16.336 1.00 77.62 102 SER A CA 1
ATOM 730 C C . SER A 1 102 ? -10.957 7.568 -16.441 1.00 77.62 102 SER A C 1
ATOM 732 O O . SER A 1 102 ? -11.695 7.659 -15.463 1.00 77.62 102 SER A O 1
ATOM 734 N N . GLN A 1 103 ? -11.272 8.086 -17.624 1.00 77.38 103 GLN A N 1
ATOM 735 C CA . GLN A 1 103 ? -12.547 8.685 -17.986 1.00 77.38 103 GLN A CA 1
ATOM 736 C C . GLN A 1 103 ? -12.714 8.604 -19.510 1.00 77.38 103 GLN A C 1
ATOM 738 O O . GLN A 1 103 ? -11.697 8.574 -20.211 1.00 77.38 103 GLN A O 1
ATOM 743 N N . PRO A 1 104 ? -13.954 8.622 -20.034 1.00 82.00 104 PRO A N 1
ATOM 744 C CA . PRO A 1 104 ? -14.189 8.620 -21.474 1.00 82.00 104 PRO A CA 1
ATOM 745 C C . PRO A 1 104 ? -13.439 9.759 -22.175 1.00 82.00 104 PRO A C 1
ATOM 747 O O . PRO A 1 104 ? -13.537 10.923 -21.775 1.00 82.00 104 PRO A O 1
ATOM 750 N N . ILE A 1 105 ? -12.692 9.422 -23.225 1.00 82.38 105 ILE A N 1
ATOM 751 C CA . ILE A 1 105 ? -11.875 10.362 -23.997 1.00 82.38 105 ILE A CA 1
ATOM 752 C C . ILE A 1 105 ? -12.620 10.740 -25.269 1.00 82.38 105 ILE A C 1
ATOM 754 O O . ILE A 1 105 ? -13.000 9.871 -26.050 1.00 82.38 105 ILE A O 1
ATOM 758 N N . GLU A 1 106 ? -12.780 12.036 -25.518 1.00 84.12 106 GLU A N 1
ATOM 759 C CA . GLU A 1 106 ? -13.295 12.524 -26.793 1.00 84.12 106 GLU A CA 1
ATOM 760 C C . GLU A 1 106 ? -12.168 12.546 -27.840 1.00 84.12 106 GLU A C 1
ATOM 762 O O . GLU A 1 106 ? -11.224 13.336 -27.753 1.00 84.12 106 GLU A O 1
ATOM 767 N N . LEU A 1 107 ? -12.252 11.650 -28.825 1.00 83.31 107 LEU A N 1
ATOM 768 C CA . LEU A 1 107 ? -11.274 11.508 -29.901 1.00 83.31 107 LEU A CA 1
ATOM 769 C C . LEU A 1 107 ? -11.850 11.983 -31.239 1.00 83.31 107 LEU A C 1
ATOM 771 O O . LEU A 1 107 ? -13.029 11.752 -31.521 1.00 83.31 107 LEU A O 1
ATOM 775 N N . PRO A 1 108 ? -11.037 12.612 -32.108 1.00 82.00 108 PRO A N 1
ATOM 776 C CA . PRO A 1 108 ? -11.470 12.951 -33.454 1.00 82.00 108 PRO A CA 1
ATOM 777 C C . PRO A 1 108 ? -11.692 11.679 -34.279 1.00 82.00 108 PRO A C 1
ATOM 779 O O . PRO A 1 108 ? -10.872 10.760 -34.277 1.00 82.00 108 PRO A O 1
ATOM 782 N N . LEU A 1 109 ? -12.794 11.635 -35.022 1.00 81.81 109 LEU A N 1
ATOM 783 C CA . LEU A 1 109 ? -13.049 10.582 -35.993 1.00 81.81 109 LEU A CA 1
ATOM 784 C C . LEU A 1 109 ? -12.134 10.795 -37.203 1.00 81.81 109 LEU A C 1
ATOM 786 O O . LEU A 1 109 ? -12.161 11.859 -37.822 1.00 81.81 109 LEU A O 1
ATOM 790 N N . LEU A 1 110 ? -11.337 9.785 -37.543 1.00 80.94 110 LEU A N 1
ATOM 791 C CA . LEU A 1 110 ? -10.452 9.810 -38.707 1.00 80.94 110 LEU A CA 1
ATOM 792 C C . LEU A 1 110 ? -11.066 9.018 -39.867 1.00 80.94 110 LEU A C 1
ATOM 794 O O . LEU A 1 110 ? -11.743 8.009 -39.665 1.00 80.94 110 LEU A O 1
ATOM 798 N N . ASP A 1 111 ? -10.850 9.489 -41.091 1.00 76.00 111 ASP A N 1
ATOM 799 C CA . ASP A 1 111 ? -11.209 8.774 -42.307 1.00 76.00 111 ASP A CA 1
ATOM 800 C C . ASP A 1 111 ? -10.187 7.665 -42.632 1.00 76.00 111 ASP A C 1
ATOM 802 O O . ASP A 1 111 ? -9.183 7.472 -41.947 1.00 76.00 111 ASP A O 1
ATOM 806 N N . VAL A 1 112 ? -10.420 6.932 -43.724 1.00 71.69 112 VAL A N 1
ATOM 807 C CA . VAL A 1 112 ? -9.546 5.830 -44.176 1.00 71.69 112 VAL A CA 1
ATOM 808 C C . VAL A 1 112 ? -8.119 6.257 -44.550 1.00 71.69 112 VAL A C 1
ATOM 810 O O . VAL A 1 112 ? -7.271 5.397 -44.779 1.00 71.69 112 VAL A O 1
ATOM 813 N N . ASN A 1 113 ? -7.856 7.560 -44.659 1.00 73.81 113 ASN A N 1
ATOM 814 C CA . ASN A 1 113 ? -6.543 8.131 -44.944 1.00 73.81 113 ASN A CA 1
ATOM 815 C C . ASN A 1 113 ? -5.905 8.766 -43.695 1.00 73.81 113 ASN A C 1
ATOM 817 O O . ASN A 1 113 ? -4.812 9.322 -43.802 1.00 73.81 113 ASN A O 1
ATOM 821 N N . GLY A 1 114 ? -6.565 8.690 -42.533 1.00 69.06 114 GLY A N 1
ATOM 822 C CA . GLY A 1 114 ? -6.121 9.320 -41.292 1.00 69.06 114 GLY A CA 1
ATOM 823 C C . GLY A 1 114 ? -6.441 10.817 -41.199 1.00 69.06 114 GLY A C 1
ATOM 824 O O . GLY A 1 114 ? -5.877 11.496 -40.342 1.00 69.06 114 GLY A O 1
ATOM 825 N N . GLU A 1 115 ? -7.308 11.362 -42.060 1.00 78.56 115 GLU A N 1
ATOM 826 C CA . GLU A 1 115 ? -7.734 12.766 -41.998 1.00 78.56 115 GLU A CA 1
ATOM 827 C C . GLU A 1 115 ? -8.980 12.933 -41.116 1.00 78.56 115 GLU A C 1
ATOM 829 O O . GLU A 1 115 ? -9.868 12.084 -41.109 1.00 78.56 115 GLU A O 1
ATOM 834 N N . GLN A 1 116 ? -9.075 14.042 -40.374 1.00 80.00 116 GLN A N 1
ATOM 835 C CA . GLN A 1 116 ? -10.228 14.305 -39.506 1.00 80.00 116 GLN A CA 1
ATOM 836 C C . GLN A 1 116 ? -11.520 14.456 -40.317 1.00 80.00 116 GLN A C 1
ATOM 838 O O . GLN A 1 116 ? -11.607 15.273 -41.237 1.00 80.00 116 GLN A O 1
ATOM 843 N N . VAL A 1 117 ? -12.547 13.702 -39.933 1.00 85.31 117 VAL A N 1
ATOM 844 C CA . VAL A 1 117 ? -13.894 13.827 -40.484 1.00 85.31 117 VAL A CA 1
ATOM 845 C C . VAL A 1 117 ? -14.518 15.113 -39.954 1.00 85.31 117 VAL A C 1
ATOM 847 O O . VAL A 1 117 ? -14.584 15.328 -38.745 1.00 85.31 117 VAL A O 1
ATOM 850 N N . LEU A 1 118 ? -14.991 15.964 -40.863 1.00 86.25 118 LEU A N 1
ATOM 851 C CA . LEU A 1 118 ? -15.671 17.213 -40.528 1.00 86.25 118 LEU A CA 1
ATOM 852 C C . LEU A 1 118 ? -17.183 17.091 -40.768 1.00 86.25 118 LEU A C 1
ATOM 854 O O . LEU A 1 118 ? -17.610 16.423 -41.714 1.00 86.25 118 LEU A O 1
ATOM 858 N N . ASP A 1 119 ? -17.984 17.743 -39.926 1.00 84.06 119 ASP A N 1
ATOM 859 C CA . ASP A 1 119 ? -19.430 17.889 -40.106 1.00 84.06 119 ASP A CA 1
ATOM 860 C C . ASP A 1 119 ? -19.777 18.887 -41.236 1.00 84.06 119 ASP A C 1
ATOM 862 O O . ASP A 1 119 ? -18.904 19.476 -41.884 1.00 84.06 119 ASP A O 1
ATOM 866 N N . GLU A 1 120 ? -21.074 19.074 -41.509 1.00 81.56 120 GLU A N 1
ATOM 867 C CA . GLU A 1 120 ? -21.546 20.011 -42.544 1.00 81.56 120 GLU A CA 1
ATOM 868 C C . GLU A 1 120 ? -21.205 21.484 -42.226 1.00 81.56 120 GLU A C 1
ATOM 870 O O . GLU A 1 120 ? -21.203 22.326 -43.131 1.00 81.56 120 GLU A O 1
ATOM 875 N N . GLU A 1 121 ? -20.880 21.800 -40.969 1.00 82.31 121 GLU A N 1
ATOM 876 C CA . GLU A 1 121 ? -20.452 23.116 -40.498 1.00 82.31 121 GLU A CA 1
ATOM 877 C C . GLU A 1 121 ? -18.920 23.300 -40.459 1.00 82.31 121 GLU A C 1
ATOM 879 O O . GLU A 1 121 ? -18.445 24.425 -40.267 1.00 82.31 121 GLU A O 1
ATOM 884 N N . GLY A 1 122 ? -18.144 22.243 -40.715 1.00 78.31 122 GLY A N 1
ATOM 885 C CA . GLY A 1 122 ? -16.682 22.248 -40.708 1.00 78.31 122 GLY A CA 1
ATOM 886 C C . GLY A 1 122 ? -16.038 21.998 -39.338 1.00 78.31 122 GLY A C 1
ATOM 887 O O . GLY A 1 122 ? -14.841 22.253 -39.202 1.00 78.31 122 GLY A O 1
ATOM 888 N N . ASN A 1 123 ? -16.787 21.522 -38.339 1.00 80.38 123 ASN A N 1
ATOM 889 C CA . ASN A 1 123 ? -16.235 21.088 -37.052 1.00 80.38 123 ASN A CA 1
ATOM 890 C C . ASN A 1 123 ? -15.822 19.615 -37.113 1.00 80.38 123 ASN A C 1
ATOM 892 O O . ASN A 1 123 ? -16.417 18.828 -37.845 1.00 80.38 123 ASN A O 1
ATOM 896 N N . ALA A 1 124 ? -14.815 19.233 -36.327 1.00 78.69 124 ALA A N 1
ATOM 897 C CA . ALA A 1 124 ? -14.400 17.839 -36.222 1.00 78.69 124 ALA A CA 1
ATOM 898 C C . ALA A 1 124 ? -15.515 16.991 -35.597 1.00 78.69 124 ALA A C 1
ATOM 900 O O . ALA A 1 124 ? -16.032 17.319 -34.530 1.00 78.69 124 ALA A O 1
ATOM 901 N N . VAL A 1 125 ? -15.863 15.892 -36.261 1.00 84.06 125 VAL A N 1
ATOM 902 C CA . VAL A 1 125 ? -16.724 14.857 -35.692 1.00 84.06 125 VAL A CA 1
ATOM 903 C C . VAL A 1 125 ? -15.890 14.060 -34.701 1.00 84.06 125 VAL A C 1
ATOM 905 O O . VAL A 1 125 ? -14.799 13.601 -35.038 1.00 84.06 125 VAL A O 1
ATOM 908 N N . THR A 1 126 ? -16.400 13.883 -33.492 1.00 84.06 126 THR A N 1
ATOM 909 C CA . THR A 1 126 ? -15.722 13.172 -32.408 1.00 84.06 126 THR A CA 1
ATOM 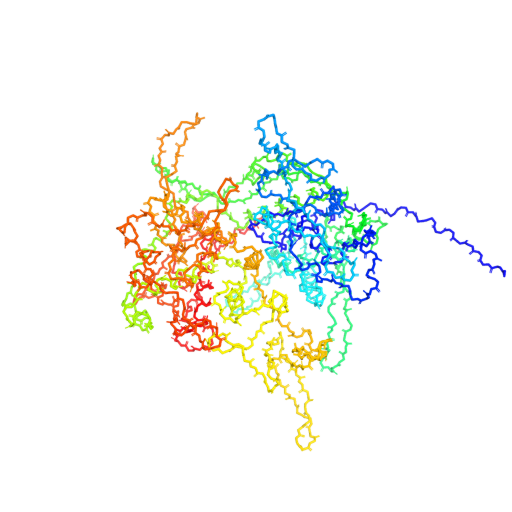910 C C . THR A 1 126 ? -16.484 11.912 -32.004 1.00 84.06 126 THR A C 1
ATOM 912 O O . THR A 1 126 ? -17.665 11.738 -32.319 1.00 84.06 126 THR A O 1
ATOM 915 N N . TRP A 1 127 ? -15.796 11.000 -31.324 1.00 82.06 127 TRP A N 1
ATOM 916 C CA . TRP A 1 127 ? -16.380 9.827 -30.681 1.00 82.06 127 TRP A CA 1
ATOM 917 C C . TRP A 1 127 ? -15.733 9.614 -29.309 1.00 82.06 127 TRP A C 1
ATOM 919 O O . TRP A 1 127 ? -14.624 10.085 -29.063 1.00 82.06 127 TRP A O 1
ATOM 929 N N . PHE A 1 128 ? -16.438 8.930 -28.408 1.00 84.06 128 PHE A N 1
ATOM 930 C CA . PHE A 1 128 ? -15.936 8.646 -27.064 1.00 84.06 128 PHE A CA 1
ATOM 931 C C . PHE A 1 128 ? -15.266 7.277 -27.013 1.00 84.06 128 PHE A C 1
ATOM 933 O O . PHE A 1 128 ? -15.902 6.275 -27.343 1.00 84.06 128 PHE A O 1
ATOM 940 N N . SER A 1 129 ? -14.008 7.259 -26.580 1.00 85.00 129 SER A N 1
ATOM 941 C CA . SER A 1 129 ? -13.223 6.052 -26.338 1.00 85.00 129 SER A CA 1
ATOM 942 C C . SER A 1 129 ? -13.091 5.775 -24.847 1.00 85.00 129 SER A C 1
ATOM 944 O O . SER A 1 129 ? -12.785 6.683 -24.073 1.00 85.00 129 SER A O 1
ATOM 946 N N . ASP A 1 130 ? -13.250 4.508 -24.470 1.00 87.44 130 ASP A N 1
ATOM 947 C CA . ASP A 1 130 ? -12.957 4.008 -23.122 1.00 87.44 130 ASP A CA 1
ATOM 948 C C . ASP A 1 130 ? -11.499 3.524 -22.989 1.00 87.44 130 ASP A C 1
ATOM 950 O O . ASP A 1 130 ? -11.067 3.125 -21.908 1.00 87.44 130 ASP A O 1
ATOM 954 N N . THR A 1 131 ? -10.724 3.557 -24.079 1.00 88.00 131 THR A N 1
ATOM 955 C CA . THR A 1 131 ? -9.297 3.210 -24.108 1.00 88.00 131 THR A CA 1
ATOM 956 C C . THR A 1 131 ? -8.436 4.398 -24.521 1.00 88.00 131 THR A C 1
ATOM 958 O O . THR A 1 131 ? -8.868 5.292 -25.260 1.00 88.00 131 THR A O 1
ATOM 961 N N . VAL A 1 132 ? -7.199 4.410 -24.026 1.00 84.25 132 VAL A N 1
ATOM 962 C CA . VAL A 1 132 ? -6.190 5.412 -24.365 1.00 84.25 132 VAL A CA 1
ATOM 963 C C . VAL A 1 132 ? -5.578 5.068 -25.727 1.00 84.25 132 VAL A C 1
ATOM 965 O O . VAL A 1 132 ? -5.156 3.927 -25.923 1.00 84.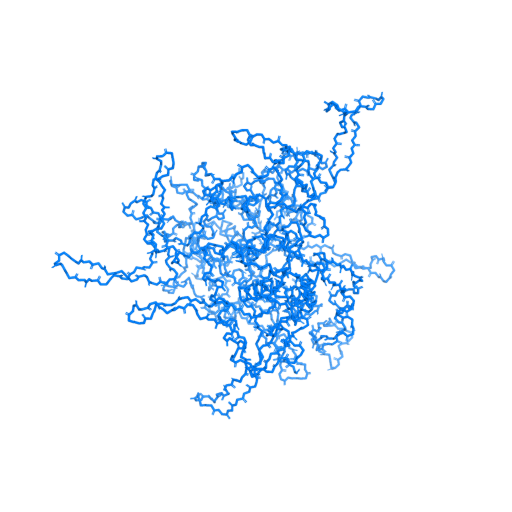25 132 VAL A O 1
ATOM 968 N N . PRO A 1 133 ? -5.513 6.019 -26.677 1.00 84.31 133 PRO A N 1
ATOM 969 C CA . PRO A 1 133 ? -4.936 5.759 -27.990 1.00 84.31 133 PRO A CA 1
ATOM 970 C C . PRO A 1 133 ? -3.425 5.502 -27.902 1.00 84.31 133 PRO A C 1
ATOM 972 O O . PRO A 1 133 ? -2.693 6.233 -27.226 1.00 84.31 133 PRO A O 1
ATOM 975 N N . MET A 1 134 ? -2.969 4.493 -28.646 1.00 80.44 134 MET A N 1
ATOM 976 C CA . MET A 1 134 ? -1.567 4.087 -28.755 1.00 80.44 134 MET A CA 1
ATOM 977 C C . MET A 1 134 ? -1.042 4.344 -30.174 1.00 80.44 134 MET A C 1
ATOM 979 O O . MET A 1 134 ? -1.774 4.200 -31.155 1.00 80.44 134 MET A O 1
ATOM 983 N N . SER A 1 135 ? 0.229 4.723 -30.295 1.00 79.38 135 SER A N 1
ATOM 984 C CA . SER A 1 135 ? 0.968 4.808 -31.557 1.00 79.38 135 SER A CA 1
ATOM 985 C C . SER A 1 135 ? 2.049 3.733 -31.613 1.00 79.38 135 SER A C 1
ATOM 987 O O . SER A 1 135 ? 2.728 3.452 -30.630 1.00 79.38 135 SER A O 1
ATOM 989 N N . LEU A 1 136 ? 2.217 3.122 -32.786 1.00 78.69 136 LEU A N 1
ATOM 990 C CA . LEU A 1 136 ? 3.335 2.224 -33.051 1.00 78.69 136 LEU A CA 1
ATOM 991 C C . LEU A 1 136 ? 4.533 3.059 -33.520 1.00 78.69 136 LEU A C 1
ATOM 993 O O . LEU A 1 136 ? 4.509 3.613 -34.622 1.00 78.69 136 LEU A O 1
ATOM 997 N N . GLU A 1 137 ? 5.568 3.151 -32.693 1.00 72.75 137 GLU A N 1
ATOM 998 C CA . GLU A 1 137 ? 6.758 3.967 -32.941 1.00 72.75 137 GLU A CA 1
ATOM 999 C C . GLU A 1 137 ? 8.001 3.093 -33.138 1.00 72.75 137 GLU A C 1
ATOM 1001 O O . GLU A 1 137 ? 8.115 1.997 -32.588 1.00 72.75 137 GLU A O 1
ATOM 1006 N N . GLU A 1 138 ? 8.931 3.546 -33.981 1.00 72.44 138 GLU A N 1
ATOM 1007 C CA . GLU A 1 138 ? 10.200 2.848 -34.204 1.00 72.44 138 GLU A CA 1
ATOM 1008 C C . GLU A 1 138 ? 11.129 3.132 -33.022 1.00 72.44 138 GLU A C 1
ATOM 1010 O O . GLU A 1 138 ? 11.564 4.267 -32.824 1.00 72.44 138 GLU A O 1
ATOM 1015 N N . TYR A 1 139 ? 11.411 2.098 -32.231 1.00 56.31 139 TYR A N 1
ATOM 1016 C CA . TYR A 1 139 ? 12.147 2.232 -30.979 1.00 56.31 139 TYR A CA 1
ATOM 1017 C C . TYR A 1 139 ? 13.657 2.063 -31.214 1.00 56.31 139 TYR A C 1
ATOM 1019 O O . TYR A 1 139 ? 14.424 2.896 -30.737 1.00 56.31 139 TYR A O 1
ATOM 1027 N N . MET A 1 140 ? 14.096 1.065 -32.007 1.00 50.44 140 MET A N 1
ATOM 1028 C CA . MET A 1 140 ? 15.501 0.841 -32.426 1.00 50.44 140 MET A CA 1
ATOM 1029 C C . MET A 1 140 ? 15.603 -0.121 -33.632 1.00 50.44 140 MET A C 1
ATOM 1031 O O . MET A 1 140 ? 14.849 -1.079 -33.692 1.00 50.44 140 MET A O 1
ATOM 1035 N N . ASP A 1 141 ? 16.556 0.081 -34.559 1.00 51.66 141 ASP A N 1
ATOM 1036 C CA . ASP A 1 141 ? 16.958 -0.873 -35.626 1.00 51.66 141 ASP A CA 1
ATOM 1037 C C . ASP A 1 141 ? 15.809 -1.627 -36.355 1.00 51.66 141 ASP A C 1
ATOM 1039 O O . ASP A 1 141 ? 15.920 -2.809 -36.687 1.00 51.66 141 ASP A O 1
ATOM 1043 N N . GLY A 1 142 ? 14.705 -0.936 -36.673 1.00 58.69 142 GLY A N 1
ATOM 1044 C CA . GLY A 1 142 ? 13.545 -1.521 -37.359 1.00 58.69 142 GLY A CA 1
ATOM 1045 C C . GLY A 1 142 ? 12.589 -2.328 -36.470 1.00 58.69 142 GLY A C 1
ATOM 1046 O O . GLY A 1 142 ? 11.668 -2.957 -36.998 1.00 58.69 142 GLY A O 1
ATOM 1047 N N . GLU A 1 143 ? 12.781 -2.309 -35.151 1.00 60.41 143 GLU A N 1
ATOM 1048 C CA . GLU A 1 143 ? 11.831 -2.803 -34.156 1.00 60.41 143 GLU A CA 1
ATOM 1049 C C . GLU A 1 143 ? 10.835 -1.705 -33.768 1.00 60.41 143 GLU A C 1
ATOM 1051 O O . GLU A 1 143 ? 11.193 -0.549 -33.518 1.00 60.41 143 GLU A O 1
ATOM 1056 N N . PHE A 1 144 ? 9.563 -2.090 -33.721 1.00 65.56 144 PHE A N 1
ATOM 1057 C CA . PHE A 1 144 ? 8.455 -1.204 -33.400 1.00 65.56 144 PHE A CA 1
ATOM 1058 C C . PHE A 1 144 ? 7.930 -1.494 -31.997 1.00 65.56 144 PHE A C 1
ATOM 1060 O O . PHE A 1 144 ? 7.782 -2.656 -31.617 1.00 65.56 144 PHE A O 1
ATOM 1067 N N . LYS A 1 145 ? 7.605 -0.440 -31.252 1.00 71.44 145 LYS A N 1
ATOM 1068 C CA . LYS A 1 145 ? 7.023 -0.518 -29.916 1.00 71.44 145 LYS A CA 1
ATOM 1069 C C . LYS A 1 145 ? 5.767 0.342 -29.844 1.00 71.44 145 LYS A C 1
ATOM 1071 O O . LYS A 1 145 ? 5.687 1.392 -30.471 1.00 71.44 145 LYS A O 1
ATOM 1076 N N . CYS A 1 146 ? 4.783 -0.123 -29.088 1.00 75.69 146 CYS A N 1
ATOM 1077 C CA . CYS A 1 146 ? 3.587 0.654 -28.804 1.00 75.69 146 CYS A CA 1
ATOM 1078 C C . CYS A 1 146 ? 3.881 1.669 -27.700 1.00 75.69 146 CYS A C 1
ATOM 1080 O O . CYS A 1 146 ? 4.347 1.295 -26.621 1.00 75.69 146 CYS A O 1
ATOM 1082 N N . GLU A 1 147 ? 3.588 2.936 -27.966 1.00 71.88 147 GLU A N 1
ATOM 1083 C CA . GLU A 1 147 ? 3.719 4.040 -27.021 1.00 71.88 147 GLU A CA 1
ATOM 1084 C C . GLU A 1 147 ? 2.393 4.799 -26.907 1.00 71.88 147 GLU A C 1
ATOM 1086 O O . GLU A 1 147 ? 1.565 4.796 -27.819 1.00 71.88 147 GLU A O 1
ATOM 1091 N N . VAL A 1 148 ? 2.153 5.410 -25.747 1.00 74.81 148 VAL A N 1
ATOM 1092 C CA . VAL A 1 148 ? 0.941 6.204 -25.520 1.00 74.81 148 VAL A CA 1
ATOM 1093 C C . VAL A 1 148 ? 1.056 7.503 -26.305 1.00 74.81 148 VAL A C 1
ATOM 1095 O O . VAL A 1 148 ? 2.073 8.193 -26.219 1.00 74.81 148 VAL A O 1
ATOM 1098 N N . VAL A 1 149 ? -0.009 7.889 -27.011 1.00 78.00 149 VAL A N 1
ATOM 1099 C CA . VAL A 1 149 ? -0.025 9.172 -27.720 1.00 78.00 149 VAL A CA 1
ATOM 1100 C C . VAL A 1 149 ? 0.186 10.316 -26.703 1.00 78.00 149 VAL A C 1
ATOM 1102 O O . VAL A 1 149 ? -0.590 10.413 -25.747 1.00 78.00 149 VAL A O 1
ATOM 1105 N N . PRO A 1 150 ? 1.180 11.215 -26.888 1.00 69.31 150 PRO A N 1
ATOM 1106 C CA . PRO A 1 150 ? 1.662 12.126 -25.838 1.00 69.31 150 PRO A CA 1
ATOM 1107 C C . PRO A 1 150 ? 0.606 12.993 -25.134 1.00 69.31 150 PRO A C 1
ATOM 1109 O O . PRO A 1 150 ? 0.735 13.301 -23.948 1.00 69.31 150 PRO A O 1
ATOM 1112 N N . ASP A 1 151 ? -0.456 13.384 -25.839 1.00 73.56 151 ASP A N 1
ATOM 1113 C CA . ASP A 1 151 ? -1.517 14.229 -25.280 1.00 73.56 151 ASP A CA 1
ATOM 1114 C C . ASP A 1 151 ? -2.486 13.468 -24.360 1.00 73.56 151 ASP A C 1
ATOM 1116 O O . ASP A 1 151 ? -3.203 14.091 -23.573 1.00 73.56 151 ASP A O 1
ATOM 1120 N N . TYR A 1 152 ? -2.475 12.133 -24.410 1.00 74.25 152 TYR A N 1
ATOM 1121 C CA . TYR A 1 152 ? -3.432 11.270 -23.717 1.00 74.25 152 TYR A CA 1
ATOM 1122 C C . TYR A 1 152 ? -2.843 10.512 -22.519 1.00 74.25 152 TYR A C 1
ATOM 1124 O O . TYR A 1 152 ? -3.564 9.772 -21.854 1.00 74.25 152 TYR A O 1
ATOM 1132 N N . ILE A 1 153 ? -1.573 10.755 -22.179 1.00 68.56 153 ILE A N 1
ATOM 1133 C CA . ILE A 1 153 ? -0.886 10.134 -21.030 1.00 68.56 153 ILE A CA 1
ATOM 1134 C C . ILE A 1 153 ? -1.623 10.395 -19.704 1.00 68.56 153 ILE A C 1
ATOM 1136 O O . ILE A 1 153 ? -1.609 9.562 -18.809 1.00 68.56 153 ILE A O 1
ATOM 1140 N N . ASP A 1 154 ? -2.327 11.521 -19.563 1.00 63.62 154 ASP A N 1
ATOM 1141 C CA . ASP A 1 154 ? -3.070 11.843 -18.332 1.00 63.62 154 ASP A CA 1
ATOM 1142 C C . ASP A 1 154 ? -4.326 10.995 -18.120 1.00 63.62 154 ASP A C 1
ATOM 1144 O O . ASP A 1 154 ? -4.898 11.000 -17.029 1.00 63.62 154 ASP A O 1
ATOM 1148 N N . TYR A 1 155 ? -4.762 10.277 -19.154 1.00 72.38 155 TYR A N 1
ATOM 1149 C CA . TYR A 1 155 ? -5.933 9.419 -19.086 1.00 72.38 155 TYR A CA 1
ATOM 1150 C C . TYR A 1 155 ? -5.586 7.979 -18.721 1.00 72.38 155 TYR A C 1
ATOM 1152 O O . TYR A 1 155 ? -6.504 7.235 -18.388 1.00 72.38 155 TYR A O 1
ATOM 1160 N N . THR A 1 156 ? -4.315 7.575 -18.745 1.00 73.44 156 THR A N 1
ATOM 1161 C CA . THR A 1 156 ? -3.928 6.207 -18.395 1.00 73.44 156 THR A CA 1
ATOM 1162 C C . THR A 1 156 ? -4.125 5.938 -16.901 1.00 73.44 156 THR A C 1
ATOM 1164 O O . THR A 1 156 ? -3.902 6.796 -16.042 1.00 73.44 156 THR A O 1
ATOM 1167 N N . ILE A 1 157 ? -4.557 4.721 -16.571 1.00 71.12 157 ILE A N 1
ATOM 1168 C CA . ILE A 1 157 ? -4.699 4.265 -15.185 1.00 71.12 157 ILE A CA 1
ATOM 1169 C C . ILE A 1 157 ? -3.493 3.382 -14.866 1.00 71.12 157 ILE A C 1
ATOM 1171 O O . ILE A 1 157 ? -3.372 2.319 -15.474 1.00 71.12 157 ILE A O 1
ATOM 1175 N N . PRO A 1 158 ? -2.584 3.772 -13.959 1.00 68.81 158 PRO A N 1
ATOM 1176 C CA . PRO A 1 158 ? -1.478 2.903 -13.582 1.00 68.81 158 PRO A CA 1
ATOM 1177 C C . PRO A 1 158 ? -1.972 1.738 -12.724 1.00 68.81 158 PRO A C 1
ATOM 1179 O O . PRO A 1 158 ? -2.859 1.908 -11.887 1.00 68.81 158 PRO A O 1
ATOM 1182 N N . VAL A 1 159 ? -1.360 0.567 -12.882 1.00 73.69 159 VAL A N 1
ATOM 1183 C CA . VAL A 1 159 ? -1.601 -0.568 -11.986 1.00 73.69 159 VAL A CA 1
ATOM 1184 C C . VAL A 1 159 ? -0.968 -0.260 -10.634 1.00 73.69 159 VAL A C 1
ATOM 1186 O O . VAL A 1 159 ? 0.253 -0.133 -10.503 1.00 73.69 159 VAL A O 1
ATOM 1189 N N . GLU A 1 160 ? -1.795 -0.163 -9.601 1.00 69.56 160 GLU A N 1
ATOM 1190 C CA . GLU A 1 160 ? -1.322 0.073 -8.243 1.00 69.56 160 GLU A CA 1
ATOM 1191 C C . GLU A 1 160 ? -0.977 -1.245 -7.561 1.00 69.56 160 GLU A C 1
ATOM 1193 O O . GLU A 1 160 ? -1.834 -1.921 -7.010 1.00 69.56 160 GLU A O 1
ATOM 1198 N N . LEU A 1 161 ? 0.294 -1.629 -7.583 1.00 66.88 161 LEU A N 1
ATOM 1199 C CA . LEU A 1 161 ? 0.721 -2.916 -7.026 1.00 66.88 161 LEU A CA 1
ATOM 1200 C C . LEU A 1 161 ? 0.797 -2.933 -5.492 1.00 66.88 161 LEU A C 1
ATOM 1202 O O . LEU A 1 161 ? 0.827 -4.007 -4.902 1.00 66.88 161 LEU A O 1
ATOM 1206 N N . GLY A 1 162 ? 0.838 -1.773 -4.825 1.00 68.31 162 GLY A N 1
ATOM 1207 C CA . GLY A 1 162 ? 0.984 -1.701 -3.367 1.00 68.31 162 GLY A CA 1
ATOM 1208 C C . GLY A 1 162 ? 2.092 -2.635 -2.856 1.00 68.31 162 GLY A C 1
ATOM 1209 O O . GLY A 1 162 ? 3.222 -2.594 -3.353 1.00 68.31 162 GLY A O 1
ATOM 1210 N N . ARG A 1 163 ? 1.738 -3.524 -1.917 1.00 68.81 163 ARG A N 1
ATOM 1211 C CA . ARG A 1 163 ? 2.627 -4.563 -1.361 1.00 68.81 163 ARG A CA 1
ATOM 1212 C C . ARG A 1 163 ? 3.051 -5.642 -2.356 1.00 68.81 163 ARG A C 1
ATOM 1214 O O . ARG A 1 163 ? 4.157 -6.157 -2.234 1.00 68.81 163 ARG A O 1
ATOM 1221 N N . LEU A 1 164 ? 2.248 -5.933 -3.382 1.00 72.44 164 LEU A N 1
ATOM 1222 C CA . LEU A 1 164 ? 2.582 -6.945 -4.392 1.00 72.44 164 LEU A CA 1
ATOM 1223 C C . LEU A 1 164 ? 3.834 -6.598 -5.198 1.00 72.44 164 LEU A C 1
ATOM 1225 O O . LEU A 1 164 ? 4.376 -7.467 -5.870 1.00 72.44 164 LEU A O 1
ATOM 1229 N N . ASN A 1 165 ? 4.356 -5.370 -5.103 1.00 68.31 165 ASN A N 1
ATOM 1230 C CA . ASN A 1 165 ? 5.668 -5.044 -5.660 1.00 68.31 165 ASN A CA 1
ATOM 1231 C C . ASN A 1 165 ? 6.797 -5.939 -5.129 1.00 68.31 165 ASN A C 1
ATOM 1233 O O . ASN A 1 165 ? 7.772 -6.132 -5.855 1.00 68.31 165 ASN A O 1
ATOM 1237 N N . MET A 1 166 ? 6.650 -6.531 -3.936 1.00 70.38 166 MET A N 1
ATOM 1238 C CA . MET A 1 166 ? 7.628 -7.482 -3.397 1.00 70.38 166 MET A CA 1
ATOM 1239 C C . MET A 1 166 ? 7.838 -8.705 -4.297 1.00 70.38 166 MET A C 1
ATOM 1241 O O . MET A 1 166 ? 8.899 -9.309 -4.266 1.00 70.38 166 MET A O 1
ATOM 1245 N N . VAL A 1 167 ? 6.876 -9.057 -5.161 1.00 72.19 167 VAL A N 1
ATOM 1246 C CA . VAL A 1 167 ? 7.038 -10.178 -6.100 1.00 72.19 167 VAL A CA 1
ATOM 1247 C C . VAL A 1 167 ? 8.239 -9.979 -7.032 1.00 72.19 167 VAL A C 1
ATOM 1249 O O . VAL A 1 167 ? 8.836 -10.948 -7.488 1.00 72.19 167 VAL A O 1
ATOM 1252 N N . ARG A 1 168 ? 8.656 -8.733 -7.283 1.00 68.00 168 ARG A N 1
ATOM 1253 C CA . ARG A 1 168 ? 9.795 -8.418 -8.155 1.00 68.00 168 ARG A CA 1
ATOM 1254 C C . ARG A 1 168 ? 11.128 -8.901 -7.586 1.00 68.00 168 ARG A C 1
ATOM 1256 O O . ARG A 1 168 ? 11.972 -9.329 -8.371 1.00 68.00 168 ARG A O 1
ATOM 1263 N N . SER A 1 169 ? 11.302 -8.860 -6.263 1.00 58.94 169 SER A N 1
ATOM 1264 C CA . SER A 1 169 ? 12.536 -9.321 -5.619 1.00 58.94 169 SER A CA 1
ATOM 1265 C C . SER A 1 169 ? 12.692 -10.835 -5.752 1.00 58.94 169 SER A C 1
ATOM 1267 O O . SER A 1 169 ? 13.803 -11.319 -5.932 1.00 58.94 169 SER A O 1
ATOM 1269 N N . SER A 1 170 ? 11.582 -11.581 -5.805 1.00 61.94 170 SER A N 1
ATOM 1270 C CA . SER A 1 170 ? 11.605 -13.043 -5.951 1.00 61.94 170 SER A CA 1
ATOM 1271 C C . SER A 1 170 ? 12.208 -13.542 -7.269 1.00 61.94 170 SER A C 1
ATOM 1273 O O . SER A 1 170 ? 12.719 -14.656 -7.323 1.00 61.94 170 SER A O 1
ATOM 1275 N N . VAL A 1 171 ? 12.184 -12.724 -8.329 1.00 59.62 171 VAL A N 1
ATOM 1276 C CA . VAL A 1 171 ? 12.832 -13.052 -9.611 1.00 59.62 171 VAL A CA 1
ATOM 1277 C C . VAL A 1 171 ? 14.342 -12.902 -9.519 1.00 59.62 171 VAL A C 1
ATOM 1279 O O . VAL A 1 171 ? 15.075 -13.694 -10.104 1.00 59.62 171 VAL A O 1
ATOM 1282 N N . LYS A 1 172 ? 14.801 -11.871 -8.807 1.00 54.22 172 LYS A N 1
ATOM 1283 C CA . LYS A 1 172 ? 16.228 -11.579 -8.659 1.00 54.22 172 LYS A CA 1
ATOM 1284 C C . LYS A 1 172 ? 16.881 -12.469 -7.612 1.00 54.22 172 LYS A C 1
ATOM 1286 O O . LYS A 1 172 ? 17.999 -12.917 -7.817 1.00 54.22 172 LYS A O 1
ATOM 1291 N N . ASN A 1 173 ? 16.163 -12.737 -6.526 1.00 60.00 173 ASN A N 1
ATOM 1292 C CA . ASN A 1 173 ? 16.611 -13.553 -5.412 1.00 60.00 173 ASN A CA 1
ATOM 1293 C C . ASN A 1 173 ? 15.547 -14.626 -5.095 1.00 60.00 173 ASN A C 1
ATOM 1295 O O . ASN A 1 173 ? 14.706 -14.431 -4.206 1.00 60.00 173 ASN A O 1
ATOM 1299 N N . PRO A 1 174 ? 15.550 -15.757 -5.828 1.00 67.62 174 PRO A N 1
ATOM 1300 C CA . PRO A 1 174 ? 14.581 -16.837 -5.632 1.00 67.62 174 PRO A CA 1
ATOM 1301 C C . PRO A 1 174 ? 14.662 -17.467 -4.234 1.00 67.62 174 PRO A C 1
ATOM 1303 O O . PRO A 1 174 ? 13.665 -18.011 -3.751 1.00 67.62 174 PRO A O 1
ATOM 1306 N N . ASP A 1 175 ? 15.802 -17.336 -3.551 1.00 70.56 175 ASP A N 1
ATOM 1307 C CA . ASP A 1 175 ? 15.998 -17.860 -2.202 1.00 70.56 175 ASP A CA 1
ATOM 1308 C C . ASP A 1 175 ? 15.138 -17.133 -1.171 1.00 70.56 175 ASP A C 1
ATOM 1310 O O . ASP A 1 175 ? 14.669 -17.764 -0.229 1.00 70.56 175 ASP A O 1
ATOM 1314 N N . THR A 1 176 ? 14.847 -15.838 -1.348 1.00 71.19 176 THR A N 1
ATOM 1315 C CA . THR A 1 176 ? 13.930 -15.121 -0.438 1.00 71.19 176 THR A CA 1
ATOM 1316 C C . THR A 1 176 ? 12.549 -15.771 -0.389 1.00 71.19 176 THR A C 1
ATOM 1318 O O . THR A 1 176 ? 11.985 -15.977 0.687 1.00 71.19 176 THR A O 1
ATOM 1321 N N . MET A 1 177 ? 12.025 -16.160 -1.551 1.00 76.50 177 MET A N 1
ATOM 1322 C CA . MET A 1 177 ? 10.743 -16.843 -1.665 1.00 76.50 177 MET A CA 1
ATOM 1323 C C . MET A 1 177 ? 10.827 -18.285 -1.159 1.00 76.50 177 MET A C 1
ATOM 1325 O O . MET A 1 177 ? 9.879 -18.768 -0.543 1.00 76.50 177 MET A O 1
ATOM 1329 N N . ALA A 1 178 ? 11.962 -18.958 -1.366 1.00 80.25 178 ALA A N 1
ATOM 1330 C CA . ALA A 1 178 ? 12.201 -20.290 -0.821 1.00 80.25 178 ALA A CA 1
ATOM 1331 C C . ALA A 1 178 ? 12.280 -20.287 0.719 1.00 80.25 178 ALA A C 1
ATOM 1333 O O . ALA A 1 178 ? 11.725 -21.185 1.345 1.00 80.25 178 ALA A O 1
ATOM 1334 N N . ARG A 1 179 ? 12.886 -19.263 1.345 1.00 80.81 179 ARG A N 1
ATOM 1335 C CA . ARG A 1 179 ? 12.896 -19.086 2.813 1.00 80.81 179 ARG A CA 1
ATOM 1336 C C . ARG A 1 179 ? 11.495 -18.849 3.356 1.00 80.81 179 ARG A C 1
ATOM 1338 O O . ARG A 1 179 ? 11.119 -19.500 4.320 1.00 80.81 179 ARG A O 1
ATOM 1345 N N . ALA A 1 180 ? 10.723 -17.969 2.717 1.00 83.06 180 ALA A N 1
ATOM 1346 C CA . ALA A 1 180 ? 9.342 -17.710 3.123 1.00 83.06 180 ALA A CA 1
ATOM 1347 C C . ALA A 1 180 ? 8.476 -18.976 3.005 1.00 83.06 180 ALA A C 1
ATOM 1349 O O . ALA A 1 180 ? 7.669 -19.272 3.880 1.00 83.06 180 ALA A O 1
ATOM 1350 N N . PHE A 1 181 ? 8.678 -19.773 1.951 1.00 90.75 181 PHE A N 1
ATOM 1351 C CA . PHE A 1 181 ? 8.029 -21.076 1.835 1.00 90.75 181 PHE A CA 1
ATOM 1352 C C . PHE A 1 181 ? 8.478 -22.049 2.937 1.00 90.75 181 PHE A C 1
ATOM 1354 O O . PHE A 1 181 ? 7.654 -22.763 3.506 1.00 90.75 181 PHE A O 1
ATOM 1361 N N . GLU A 1 182 ? 9.777 -22.077 3.251 1.00 87.88 182 GLU A N 1
ATOM 1362 C CA . GLU A 1 182 ? 10.341 -22.900 4.323 1.00 87.88 182 GLU A CA 1
ATOM 1363 C C . GLU A 1 182 ? 9.763 -22.551 5.692 1.00 87.88 182 GLU A C 1
ATOM 1365 O O . GLU A 1 182 ? 9.368 -23.455 6.427 1.00 87.88 182 GLU A O 1
ATOM 1370 N N . GLU A 1 183 ? 9.648 -21.267 6.014 1.00 86.94 183 GLU A N 1
ATOM 1371 C CA . GLU A 1 183 ? 9.036 -20.784 7.251 1.00 86.94 183 GLU A CA 1
ATOM 1372 C C . GLU A 1 183 ? 7.561 -21.195 7.344 1.00 86.94 183 GLU A C 1
ATOM 1374 O O . GLU A 1 183 ? 7.170 -21.866 8.304 1.00 86.94 183 GLU A O 1
ATOM 1379 N N . ALA A 1 184 ? 6.783 -20.945 6.287 1.00 92.44 184 ALA A N 1
ATOM 1380 C CA . ALA A 1 184 ? 5.373 -21.313 6.229 1.00 92.44 184 ALA A CA 1
ATOM 1381 C C . ALA A 1 184 ? 5.152 -22.825 6.417 1.00 92.44 184 ALA A C 1
ATOM 1383 O O . ALA A 1 184 ? 4.330 -23.243 7.234 1.00 92.44 184 ALA A O 1
ATOM 1384 N N . ILE A 1 185 ? 5.903 -23.671 5.699 1.00 95.56 185 ILE A N 1
ATOM 1385 C CA . ILE A 1 185 ? 5.781 -25.134 5.812 1.00 95.56 185 ILE A CA 1
ATOM 1386 C C . ILE A 1 185 ? 6.249 -25.632 7.182 1.00 95.56 185 ILE A C 1
ATOM 1388 O O . ILE A 1 185 ? 5.642 -26.553 7.731 1.00 95.56 185 ILE A O 1
ATOM 1392 N N . ASN A 1 186 ? 7.293 -25.036 7.763 1.00 90.56 186 ASN A N 1
ATOM 1393 C CA . ASN A 1 186 ? 7.738 -25.386 9.110 1.00 90.56 186 ASN A CA 1
ATOM 1394 C C . ASN A 1 186 ? 6.671 -25.047 10.155 1.00 90.56 186 ASN A C 1
ATOM 1396 O O . ASN A 1 186 ? 6.382 -25.888 11.007 1.00 90.56 186 ASN A O 1
ATOM 1400 N N . ASN A 1 187 ? 6.035 -23.880 10.046 1.00 90.81 187 ASN A N 1
ATOM 1401 C CA . ASN A 1 187 ? 4.942 -23.464 10.922 1.00 90.81 187 ASN A CA 1
ATOM 1402 C C . ASN A 1 187 ? 3.722 -24.391 10.772 1.00 90.81 187 ASN A C 1
ATOM 1404 O O . ASN A 1 187 ? 3.188 -24.881 11.769 1.00 90.81 187 ASN A O 1
ATOM 1408 N N . ILE A 1 188 ? 3.342 -24.739 9.536 1.00 93.81 188 ILE A N 1
ATOM 1409 C CA . ILE A 1 188 ? 2.277 -25.719 9.262 1.00 93.81 188 ILE A CA 1
ATOM 1410 C C . ILE A 1 188 ? 2.615 -27.080 9.883 1.00 93.81 188 ILE A C 1
ATOM 1412 O O . ILE A 1 188 ? 1.784 -27.681 10.560 1.00 93.81 188 ILE A O 1
ATOM 1416 N N . ASN A 1 189 ? 3.839 -27.572 9.708 1.00 94.44 189 ASN A N 1
ATOM 1417 C CA . ASN A 1 189 ? 4.251 -28.874 10.232 1.00 94.44 189 ASN A CA 1
ATOM 1418 C C . ASN A 1 189 ? 4.442 -28.897 11.756 1.00 94.44 189 ASN A C 1
ATOM 1420 O O . ASN A 1 189 ? 4.395 -29.978 12.351 1.00 94.44 189 ASN A O 1
ATOM 1424 N N . ALA A 1 190 ? 4.666 -27.740 12.380 1.00 90.88 190 ALA A N 1
ATOM 1425 C CA . ALA A 1 190 ? 4.719 -27.582 13.829 1.00 90.88 190 ALA A CA 1
ATOM 1426 C C . ALA A 1 190 ? 3.322 -27.536 14.468 1.00 90.88 190 ALA A C 1
ATOM 1428 O O . ALA A 1 190 ? 3.182 -27.891 15.639 1.00 90.88 190 ALA A O 1
ATOM 1429 N N . SER A 1 191 ? 2.295 -27.143 13.709 1.00 91.00 191 SER A N 1
ATOM 1430 C CA . SER A 1 191 ? 0.910 -27.115 14.185 1.00 91.00 191 SER A CA 1
ATOM 1431 C C . SER A 1 191 ? 0.371 -28.515 14.512 1.00 91.00 191 SER A C 1
ATOM 1433 O O . SER A 1 191 ? 0.866 -29.540 14.032 1.00 91.00 191 SER A O 1
ATOM 1435 N N . VAL A 1 192 ? -0.647 -28.568 15.364 1.00 90.81 192 VAL A N 1
ATOM 1436 C CA . VAL A 1 192 ? -1.433 -29.772 15.666 1.00 90.81 192 VAL A CA 1
ATOM 1437 C C . VAL A 1 192 ? -2.500 -29.983 14.595 1.00 90.81 192 VAL A C 1
ATOM 1439 O O . VAL A 1 192 ? -2.687 -31.104 14.126 1.00 90.81 192 VAL A O 1
ATOM 1442 N N . GLU A 1 193 ? -3.153 -28.896 14.196 1.00 90.19 193 GLU A N 1
ATOM 1443 C CA . GLU A 1 193 ? -4.251 -28.848 13.236 1.00 90.19 193 GLU A CA 1
ATOM 1444 C C . GLU A 1 193 ? -4.160 -27.541 12.442 1.00 90.19 193 GLU A C 1
ATOM 1446 O O . GLU A 1 193 ? -3.679 -26.525 12.955 1.00 90.19 193 GLU A O 1
ATOM 1451 N N . ILE A 1 194 ? -4.643 -27.564 11.198 1.00 92.62 194 ILE A N 1
ATOM 1452 C CA . ILE A 1 194 ? -4.852 -26.350 10.412 1.00 92.62 194 ILE A CA 1
ATOM 1453 C C . ILE A 1 194 ? -6.310 -26.247 9.977 1.00 92.62 194 ILE A C 1
ATOM 1455 O O . ILE A 1 194 ? -6.941 -27.245 9.632 1.00 92.62 194 ILE A O 1
ATOM 1459 N N . LYS A 1 195 ? -6.822 -25.021 9.945 1.00 92.31 195 LYS A N 1
ATOM 1460 C CA . LYS A 1 195 ? -8.148 -24.683 9.417 1.00 92.31 195 LYS A CA 1
ATOM 1461 C C . LYS A 1 195 ? -8.058 -23.418 8.565 1.00 92.31 195 LYS A C 1
ATOM 1463 O O . LYS A 1 195 ? -7.009 -22.781 8.518 1.00 92.31 195 LYS A O 1
ATOM 1468 N N . ALA A 1 196 ? -9.144 -23.061 7.890 1.00 91.31 196 ALA A N 1
ATOM 1469 C CA . ALA A 1 196 ? -9.247 -21.810 7.146 1.00 91.31 196 ALA A CA 1
ATOM 1470 C C . ALA A 1 196 ? -10.191 -20.832 7.861 1.00 91.31 196 ALA A C 1
ATOM 1472 O O . ALA A 1 196 ? -11.207 -21.256 8.419 1.00 91.31 196 ALA A O 1
ATOM 1473 N N . ASP A 1 197 ? -9.862 -19.540 7.850 1.00 90.50 197 ASP A N 1
ATOM 1474 C CA . ASP A 1 197 ? -10.788 -18.484 8.275 1.00 90.50 197 ASP A CA 1
ATOM 1475 C C . ASP A 1 197 ? -11.826 -18.164 7.176 1.00 90.50 197 ASP A C 1
ATOM 1477 O O . ASP A 1 197 ? -11.805 -18.741 6.087 1.00 90.50 197 ASP A O 1
ATOM 1481 N N . LEU A 1 198 ? -12.747 -17.229 7.437 1.00 90.31 198 LEU A N 1
ATOM 1482 C CA . LEU A 1 198 ? -13.768 -16.819 6.456 1.00 90.31 198 LEU A CA 1
ATOM 1483 C C . LEU A 1 198 ? -13.184 -16.170 5.189 1.00 90.31 198 LEU A C 1
ATOM 1485 O O . LEU A 1 198 ? -13.879 -16.067 4.182 1.00 90.31 198 LEU A O 1
ATOM 1489 N N . SER A 1 199 ? -11.928 -15.723 5.223 1.00 91.00 199 SER A N 1
ATOM 1490 C CA . SER A 1 199 ? -11.214 -15.216 4.049 1.00 91.00 199 SER A CA 1
ATOM 1491 C C . SER A 1 199 ? -10.417 -16.294 3.309 1.00 91.00 199 SER A C 1
ATOM 1493 O O . SER A 1 199 ? -9.865 -16.017 2.246 1.00 91.00 199 SER A O 1
ATOM 1495 N N . GLY A 1 200 ? -10.352 -17.513 3.852 1.00 90.88 200 GLY A N 1
ATOM 1496 C CA . GLY A 1 200 ? -9.563 -18.627 3.330 1.00 90.88 200 GLY A CA 1
ATOM 1497 C C . GLY A 1 200 ? -8.087 -18.619 3.753 1.00 90.88 200 GLY A C 1
ATOM 1498 O O . GLY A 1 200 ? -7.307 -19.414 3.228 1.00 90.88 200 GLY A O 1
ATOM 1499 N N . ARG A 1 201 ? -7.674 -17.757 4.696 1.00 91.00 201 ARG A N 1
ATOM 1500 C CA . ARG A 1 201 ? -6.316 -17.792 5.272 1.00 91.00 201 ARG A CA 1
ATOM 1501 C C . ARG A 1 201 ? -6.156 -18.996 6.187 1.00 91.00 201 ARG A C 1
ATOM 1503 O O . ARG A 1 201 ? -7.090 -19.367 6.896 1.00 91.00 201 ARG A O 1
ATOM 1510 N N . LEU A 1 202 ? -4.950 -19.561 6.226 1.00 92.75 202 LEU A N 1
ATOM 1511 C CA . LEU A 1 202 ? -4.644 -20.663 7.134 1.00 92.75 202 LEU A CA 1
ATOM 1512 C C . LEU A 1 202 ? -4.518 -20.158 8.574 1.00 92.75 202 LEU A C 1
ATOM 1514 O O . LEU A 1 202 ? -3.695 -19.290 8.871 1.00 92.75 202 LEU A O 1
ATOM 1518 N N . ILE A 1 203 ? -5.308 -20.756 9.461 1.00 91.12 203 ILE A N 1
ATOM 1519 C CA . ILE A 1 203 ? -5.162 -20.676 10.910 1.00 91.12 203 ILE A CA 1
ATOM 1520 C C . ILE A 1 203 ? -4.433 -21.939 11.364 1.00 91.12 203 ILE A C 1
ATOM 1522 O O . ILE A 1 203 ? -4.896 -23.059 11.132 1.00 91.12 203 ILE A O 1
ATOM 1526 N N . LEU A 1 204 ? -3.298 -21.744 12.024 1.00 91.12 204 LEU A N 1
ATOM 1527 C CA . LEU A 1 204 ? -2.484 -22.792 12.619 1.00 91.12 204 LEU A CA 1
ATOM 1528 C C . LEU A 1 204 ? -2.855 -22.935 14.092 1.00 91.12 204 LEU A C 1
ATOM 1530 O O . LEU A 1 204 ? -2.791 -21.965 14.845 1.00 91.12 204 LEU A O 1
ATOM 1534 N N . VAL A 1 205 ? -3.216 -24.144 14.508 1.00 90.25 205 VAL A N 1
ATOM 1535 C CA . VAL A 1 205 ? -3.497 -24.464 15.909 1.00 90.25 205 VAL A CA 1
ATOM 1536 C C . VAL A 1 205 ? -2.248 -25.097 16.509 1.00 90.25 205 VAL A C 1
ATOM 1538 O O . VAL A 1 205 ? -1.829 -26.175 16.088 1.00 90.25 205 VAL A O 1
ATOM 1541 N N . SER A 1 206 ? -1.625 -24.435 17.478 1.00 87.06 206 SER A N 1
ATOM 1542 C CA . SER A 1 206 ? -0.376 -24.874 18.115 1.00 87.06 206 SER A CA 1
ATOM 1543 C C . SER A 1 206 ? -0.547 -25.058 19.622 1.00 87.06 206 SER A C 1
ATOM 1545 O O . SER A 1 206 ? -1.380 -24.404 20.239 1.00 87.06 206 SER A O 1
ATOM 1547 N N . GLU A 1 207 ? 0.230 -25.955 20.232 1.00 85.69 207 GLU A N 1
ATOM 1548 C CA . GLU A 1 207 ? 0.289 -26.067 21.694 1.00 85.69 207 GLU A CA 1
ATOM 1549 C C . GLU A 1 207 ? 1.301 -25.060 22.250 1.00 85.69 207 GLU A C 1
ATOM 1551 O O . GLU A 1 207 ? 2.486 -25.109 21.913 1.00 85.69 207 GLU A O 1
ATOM 1556 N N . LYS A 1 208 ? 0.843 -24.165 23.126 1.00 81.50 208 LYS A N 1
ATOM 1557 C CA . LYS A 1 208 ? 1.682 -23.209 23.848 1.00 81.50 208 LYS A CA 1
ATOM 1558 C C . LYS A 1 208 ? 1.755 -23.582 25.321 1.00 81.50 208 LYS A C 1
ATOM 1560 O O . LYS A 1 208 ? 0.733 -23.775 25.977 1.00 81.50 208 LYS A O 1
ATOM 1565 N N . ASP A 1 209 ? 2.971 -23.642 25.850 1.00 84.12 209 ASP A N 1
ATOM 1566 C CA . ASP A 1 209 ? 3.205 -23.856 27.275 1.00 84.12 209 ASP A CA 1
ATOM 1567 C C . ASP A 1 209 ? 2.723 -22.642 28.087 1.00 84.12 209 ASP A C 1
ATOM 1569 O O . ASP A 1 209 ? 3.177 -21.512 27.895 1.00 84.12 209 ASP A O 1
ATOM 1573 N N . VAL A 1 210 ? 1.829 -22.886 29.040 1.00 76.94 210 VAL A N 1
ATOM 1574 C CA . VAL A 1 210 ? 1.383 -21.901 30.027 1.00 76.94 210 VAL A CA 1
ATOM 1575 C C . VAL A 1 210 ? 2.434 -21.838 31.130 1.00 76.94 210 VAL A C 1
ATOM 1577 O O . VAL A 1 210 ? 2.725 -22.856 31.761 1.00 76.94 210 VAL A O 1
ATOM 1580 N N . LEU A 1 211 ? 3.006 -20.657 31.372 1.00 82.50 211 LEU A N 1
ATOM 1581 C CA . LEU A 1 211 ? 4.058 -20.433 32.370 1.00 82.50 211 LEU A CA 1
ATOM 1582 C C . LEU A 1 211 ? 3.490 -19.798 33.652 1.00 82.50 211 LEU A C 1
ATOM 1584 O O . LEU A 1 211 ? 2.592 -18.962 33.588 1.00 82.50 211 LEU A O 1
ATOM 1588 N N . ASP A 1 212 ? 4.020 -20.162 34.822 1.00 74.75 212 ASP A N 1
ATOM 1589 C CA . ASP A 1 212 ? 3.787 -19.413 36.066 1.00 74.75 212 ASP A CA 1
ATOM 1590 C C . ASP A 1 212 ? 4.630 -18.120 36.132 1.00 74.75 212 ASP A C 1
ATOM 1592 O O . ASP A 1 212 ? 5.534 -17.904 35.325 1.00 74.75 212 ASP A O 1
ATOM 1596 N N . GLU A 1 213 ? 4.386 -17.263 37.135 1.00 73.81 213 GLU A N 1
ATOM 1597 C CA . GLU A 1 213 ? 5.172 -16.034 37.389 1.00 73.81 213 GLU A CA 1
ATOM 1598 C C . GLU A 1 213 ? 6.686 -16.290 37.585 1.00 73.81 213 GLU A C 1
ATOM 1600 O O . GLU A 1 213 ? 7.486 -15.355 37.565 1.00 73.81 213 GLU A O 1
ATOM 1605 N N . ALA A 1 214 ? 7.100 -17.545 37.792 1.00 72.12 214 ALA A N 1
ATOM 1606 C CA . ALA A 1 214 ? 8.490 -17.964 37.935 1.00 72.12 214 ALA A CA 1
ATOM 1607 C C . ALA A 1 214 ? 9.062 -18.624 36.660 1.00 72.12 214 ALA A C 1
ATOM 1609 O O . ALA A 1 214 ? 10.212 -19.073 36.683 1.00 72.12 214 ALA A O 1
ATOM 1610 N N . GLY A 1 215 ? 8.297 -18.667 35.562 1.00 73.38 215 GLY A N 1
ATOM 1611 C CA . GLY A 1 215 ? 8.698 -19.221 34.269 1.00 73.38 215 GLY A CA 1
ATOM 1612 C C . GLY A 1 215 ? 8.635 -20.750 34.169 1.00 73.38 215 GLY A C 1
ATOM 1613 O O . GLY A 1 215 ? 9.262 -21.318 33.277 1.00 73.38 215 GLY A O 1
ATOM 1614 N N . ASN A 1 216 ? 7.928 -21.442 35.068 1.00 78.69 216 ASN A N 1
ATOM 1615 C CA . ASN A 1 216 ? 7.735 -22.893 34.990 1.00 78.69 216 ASN A CA 1
ATOM 1616 C C . ASN A 1 216 ? 6.463 -23.239 34.212 1.00 78.69 216 ASN A C 1
ATOM 1618 O O . ASN A 1 216 ? 5.417 -22.640 34.445 1.00 78.69 216 ASN A O 1
ATOM 1622 N N . VAL A 1 217 ? 6.529 -24.269 33.367 1.00 78.31 217 VAL A N 1
ATOM 1623 C CA . VAL A 1 217 ? 5.371 -24.785 32.620 1.00 78.31 217 VAL A CA 1
ATOM 1624 C C . VAL A 1 217 ? 4.352 -25.417 33.578 1.00 78.31 217 VAL A C 1
ATOM 1626 O O . VAL A 1 217 ? 4.642 -26.421 34.234 1.00 78.31 217 VAL A O 1
ATOM 1629 N N . ILE A 1 218 ? 3.159 -24.828 33.661 1.00 80.81 218 ILE A N 1
ATOM 1630 C CA . ILE A 1 218 ? 2.025 -25.269 34.491 1.00 80.81 218 ILE A CA 1
ATOM 1631 C C . ILE A 1 218 ? 0.910 -25.956 33.689 1.00 80.81 218 ILE A C 1
ATOM 1633 O O . ILE A 1 218 ? 0.044 -26.602 34.283 1.00 80.81 218 ILE A O 1
ATOM 1637 N N . GLY A 1 219 ? 0.952 -25.878 32.361 1.00 81.00 219 GLY A N 1
ATOM 1638 C CA . GLY A 1 219 ? 0.030 -26.542 31.440 1.00 81.00 219 GLY A CA 1
ATOM 1639 C C . GLY A 1 219 ? 0.403 -26.252 29.989 1.00 81.00 219 GLY A C 1
ATOM 1640 O O . GLY A 1 219 ? 1.365 -25.531 29.748 1.00 81.00 219 GLY A O 1
ATOM 1641 N N . SER A 1 220 ? -0.361 -26.789 29.044 1.00 77.06 220 SER A N 1
ATOM 1642 C CA . SER A 1 220 ? -0.345 -26.360 27.646 1.00 77.06 220 SER A CA 1
ATOM 1643 C C . SER A 1 220 ? -1.759 -25.959 27.228 1.00 77.06 220 SER A C 1
ATOM 1645 O O . SER A 1 220 ? -2.737 -26.574 27.665 1.00 77.06 220 SER A O 1
ATOM 1647 N N . GLU A 1 221 ? -1.870 -24.904 26.432 1.00 84.88 221 GLU A N 1
ATOM 1648 C CA . GLU A 1 221 ? -3.118 -24.445 25.823 1.00 84.88 221 GLU A CA 1
ATOM 1649 C C . GLU A 1 221 ? -2.989 -24.466 24.301 1.00 84.88 221 GLU A C 1
ATOM 1651 O O . GLU A 1 221 ? -1.882 -24.396 23.766 1.00 84.88 221 GLU A O 1
ATOM 1656 N N . LEU A 1 222 ? -4.116 -24.585 23.603 1.00 83.50 222 LEU A N 1
ATOM 1657 C CA . LEU A 1 222 ? -4.130 -24.451 22.152 1.00 83.50 222 LEU A CA 1
ATOM 1658 C C . LEU A 1 222 ? -4.239 -22.971 21.801 1.00 83.50 222 LEU A C 1
ATOM 1660 O O . LEU A 1 222 ? -5.151 -22.293 22.267 1.00 83.50 222 LEU A O 1
ATOM 1664 N N . VAL A 1 223 ? -3.305 -22.494 20.987 1.00 81.50 223 VAL A N 1
ATOM 1665 C CA . VAL A 1 223 ? -3.258 -21.122 20.490 1.00 81.50 223 VAL A CA 1
ATOM 1666 C C . VAL A 1 223 ? -3.404 -21.147 18.983 1.00 81.50 223 VAL A C 1
ATOM 1668 O O . VAL A 1 223 ? -2.727 -21.909 18.287 1.00 81.50 223 VAL A O 1
ATOM 1671 N N . GLU A 1 224 ? -4.290 -20.291 18.494 1.00 85.56 224 GLU A N 1
ATOM 1672 C CA . GLU A 1 224 ? -4.531 -20.088 17.076 1.00 85.56 224 GLU A CA 1
ATOM 1673 C C . GLU A 1 224 ? -3.683 -18.921 16.577 1.00 85.56 224 GLU A C 1
ATOM 1675 O O . GLU A 1 224 ? -3.678 -17.842 17.169 1.00 85.56 224 GLU A O 1
ATOM 1680 N N . SER A 1 225 ? -2.954 -19.137 15.489 1.00 81.25 225 SER A N 1
ATOM 1681 C CA . SER A 1 225 ? -2.177 -18.098 14.817 1.00 81.25 225 SER A CA 1
ATOM 1682 C C . SER A 1 225 ? -2.398 -18.175 13.314 1.00 81.25 225 SER A C 1
ATOM 1684 O O . SER A 1 225 ? -2.272 -19.248 12.723 1.00 81.25 225 SER A O 1
ATOM 1686 N N . THR A 1 226 ? -2.705 -17.051 12.686 1.00 84.88 226 THR A N 1
ATOM 1687 C CA . THR A 1 226 ? -2.833 -16.934 11.233 1.00 84.88 226 THR A CA 1
ATOM 1688 C C . THR A 1 226 ? -1.472 -16.801 10.555 1.00 84.88 226 THR A C 1
ATOM 1690 O O . THR A 1 226 ? -0.549 -16.192 11.094 1.00 84.88 226 THR A O 1
ATOM 1693 N N . ILE A 1 227 ? -1.343 -17.355 9.347 1.00 83.12 227 ILE A N 1
ATOM 1694 C CA . ILE A 1 227 ? -0.222 -17.022 8.457 1.00 83.12 227 ILE A CA 1
ATOM 1695 C C . ILE A 1 227 ? -0.492 -15.628 7.887 1.00 83.12 227 ILE A C 1
ATOM 1697 O O . ILE A 1 227 ? -1.208 -15.483 6.896 1.00 83.12 227 ILE A O 1
ATOM 1701 N N . ASP A 1 228 ? 0.065 -14.603 8.528 1.00 70.25 228 ASP A N 1
ATOM 1702 C CA . ASP A 1 228 ? -0.155 -13.200 8.152 1.00 70.25 228 ASP A CA 1
ATOM 1703 C C . ASP A 1 228 ? 0.994 -12.586 7.351 1.00 70.25 228 ASP A C 1
ATOM 1705 O O . ASP A 1 228 ? 0.836 -11.503 6.791 1.00 70.25 228 ASP A O 1
ATOM 1709 N N . SER A 1 229 ? 2.135 -13.274 7.236 1.00 80.31 229 SER A N 1
ATOM 1710 C CA . SER A 1 229 ? 3.257 -12.771 6.444 1.00 80.31 229 SER A CA 1
ATOM 1711 C C . SER A 1 229 ? 2.879 -12.713 4.959 1.00 80.31 229 SER A C 1
ATOM 1713 O O . SER A 1 229 ? 2.526 -13.743 4.363 1.00 80.31 229 SER A O 1
ATOM 1715 N N . PRO A 1 230 ? 2.997 -11.541 4.304 1.00 81.75 230 PRO A N 1
ATOM 1716 C CA . PRO A 1 230 ? 2.694 -11.428 2.884 1.00 81.75 230 PRO A CA 1
ATOM 1717 C C . PRO A 1 230 ? 3.596 -12.305 2.008 1.00 81.75 230 PRO A C 1
ATOM 1719 O O . PRO A 1 230 ? 3.144 -12.854 1.004 1.00 81.75 230 PRO A O 1
ATOM 1722 N N . ARG A 1 231 ? 4.870 -12.468 2.394 1.00 81.00 231 ARG A N 1
ATOM 1723 C CA . ARG A 1 231 ? 5.847 -13.286 1.655 1.00 81.00 231 ARG A CA 1
ATOM 1724 C C . ARG A 1 231 ? 5.538 -14.770 1.760 1.00 81.00 231 ARG A C 1
ATOM 1726 O O . ARG A 1 231 ? 5.640 -15.473 0.758 1.00 81.00 231 ARG A O 1
ATOM 1733 N N . GLU A 1 232 ? 5.139 -15.229 2.944 1.00 88.25 232 GLU A N 1
ATOM 1734 C CA . GLU A 1 232 ? 4.701 -16.610 3.152 1.00 88.25 232 GLU A CA 1
ATOM 1735 C C . GLU A 1 232 ? 3.458 -16.896 2.307 1.00 88.25 232 GLU A C 1
ATOM 1737 O O . GLU A 1 232 ? 3.460 -17.831 1.512 1.00 88.25 232 GLU A O 1
ATOM 1742 N N . ASN A 1 233 ? 2.440 -16.033 2.376 1.00 91.75 233 ASN A N 1
ATOM 1743 C CA . ASN A 1 233 ? 1.224 -16.169 1.574 1.00 91.75 233 ASN A CA 1
ATOM 1744 C C . ASN A 1 233 ? 1.506 -16.148 0.063 1.00 91.75 233 ASN A C 1
ATOM 1746 O O . ASN A 1 233 ? 0.978 -16.975 -0.680 1.00 91.75 233 ASN A O 1
ATOM 1750 N N . LEU A 1 234 ? 2.397 -15.274 -0.410 1.00 90.00 234 LEU A N 1
ATOM 1751 C CA . LEU A 1 234 ? 2.799 -15.246 -1.817 1.00 90.00 234 LEU A CA 1
ATOM 1752 C C . LEU A 1 234 ? 3.553 -16.521 -2.236 1.00 90.00 234 LEU A C 1
ATOM 1754 O O . LEU A 1 234 ? 3.395 -17.002 -3.361 1.00 90.00 234 LEU A O 1
ATOM 1758 N N . ALA A 1 235 ? 4.358 -17.092 -1.340 1.00 90.38 235 ALA A N 1
ATOM 1759 C CA . ALA A 1 235 ? 5.042 -18.356 -1.580 1.00 90.38 235 ALA A CA 1
ATOM 1760 C C . ALA A 1 235 ? 4.059 -19.541 -1.618 1.00 90.38 235 ALA A C 1
ATOM 1762 O O . ALA A 1 235 ? 4.168 -20.392 -2.505 1.00 90.38 235 ALA A O 1
ATOM 1763 N N . LEU A 1 236 ? 3.062 -19.567 -0.724 1.00 94.75 236 LEU A N 1
ATOM 1764 C CA . LEU A 1 236 ? 1.967 -20.545 -0.736 1.00 94.75 236 LEU A CA 1
ATOM 1765 C C . LEU A 1 236 ? 1.135 -20.429 -2.021 1.00 94.75 236 LEU A C 1
ATOM 1767 O O . LEU A 1 236 ? 0.864 -21.442 -2.670 1.00 94.75 236 LEU A O 1
ATOM 1771 N N . TYR A 1 237 ? 0.806 -19.201 -2.439 1.00 95.44 237 TYR A N 1
ATOM 1772 C CA . TYR A 1 237 ? 0.166 -18.915 -3.723 1.00 95.44 237 TYR A CA 1
ATOM 1773 C C . TYR A 1 237 ? 0.957 -19.529 -4.882 1.00 95.44 237 TYR A C 1
ATOM 1775 O O . TYR A 1 237 ? 0.424 -20.334 -5.647 1.00 95.44 237 TYR A O 1
ATOM 1783 N N . ARG A 1 238 ? 2.258 -19.223 -4.983 1.00 92.38 238 ARG A N 1
ATOM 1784 C CA . ARG A 1 238 ? 3.119 -19.784 -6.031 1.00 92.38 238 ARG A CA 1
ATOM 1785 C C . ARG A 1 238 ? 3.136 -21.312 -5.992 1.00 92.38 238 ARG A C 1
ATOM 1787 O O . ARG A 1 238 ? 3.044 -21.933 -7.048 1.00 92.38 238 ARG A O 1
ATOM 1794 N N . ALA A 1 239 ? 3.256 -21.920 -4.813 1.00 93.56 239 ALA A N 1
ATOM 1795 C CA . ALA A 1 239 ? 3.291 -23.374 -4.676 1.00 93.56 239 ALA A CA 1
ATOM 1796 C C . ALA A 1 239 ? 2.012 -24.026 -5.228 1.00 93.56 239 ALA A C 1
ATOM 1798 O O . ALA A 1 239 ? 2.105 -24.957 -6.031 1.00 93.56 239 ALA A O 1
ATOM 1799 N N . LEU A 1 240 ? 0.830 -23.488 -4.905 1.00 94.81 240 LEU A N 1
ATOM 1800 C CA . LEU A 1 240 ? -0.437 -23.973 -5.466 1.00 94.81 240 LEU A CA 1
ATOM 1801 C C . LEU A 1 240 ? -0.513 -23.777 -6.983 1.00 94.81 240 LEU A C 1
ATOM 1803 O O . LEU A 1 240 ? -0.891 -24.699 -7.704 1.00 94.81 240 LEU A O 1
ATOM 1807 N N . MET A 1 241 ? -0.097 -22.619 -7.488 1.00 93.38 241 MET A N 1
ATOM 1808 C CA . MET A 1 241 ? -0.159 -22.322 -8.921 1.00 93.38 241 MET A CA 1
ATOM 1809 C C . MET A 1 241 ? 0.825 -23.168 -9.741 1.00 93.38 241 MET A C 1
ATOM 1811 O O . MET A 1 241 ? 0.503 -23.572 -10.855 1.00 93.38 241 MET A O 1
ATOM 1815 N N . VAL A 1 242 ? 2.003 -23.498 -9.202 1.00 91.06 242 VAL A N 1
ATOM 1816 C CA . VAL A 1 242 ? 3.012 -24.318 -9.897 1.00 91.06 242 VAL A CA 1
ATOM 1817 C C . VAL A 1 242 ? 2.746 -25.814 -9.728 1.00 91.06 242 VAL A C 1
ATOM 1819 O O . VAL A 1 242 ? 2.769 -26.564 -10.705 1.00 91.06 242 VAL A O 1
ATOM 1822 N N . HIS A 1 243 ? 2.497 -26.269 -8.500 1.00 91.25 243 HIS A N 1
ATOM 1823 C CA . HIS A 1 243 ? 2.472 -27.692 -8.147 1.00 91.25 243 HIS A CA 1
ATOM 1824 C C . HIS A 1 243 ? 1.066 -28.243 -7.887 1.00 91.25 243 HIS A C 1
ATOM 1826 O O . HIS A 1 243 ? 0.899 -29.459 -7.847 1.00 91.25 243 HIS A O 1
ATOM 1832 N N . GLY A 1 244 ? 0.053 -27.387 -7.722 1.00 92.12 244 GLY A N 1
ATOM 1833 C CA . GLY A 1 244 ? -1.314 -27.802 -7.384 1.00 92.12 244 GLY A CA 1
ATOM 1834 C C . GLY A 1 244 ? -1.470 -28.283 -5.940 1.00 92.12 244 GLY A C 1
ATOM 1835 O O . GLY A 1 244 ? -2.508 -28.837 -5.596 1.00 92.12 244 GLY A O 1
ATOM 1836 N N . LYS A 1 245 ? -0.423 -28.118 -5.125 1.00 94.25 245 LYS A N 1
ATOM 1837 C CA . LYS A 1 245 ? -0.321 -28.488 -3.709 1.00 94.25 245 LYS A CA 1
ATOM 1838 C C . LYS A 1 245 ? 0.847 -27.740 -3.060 1.00 94.25 245 LYS A C 1
ATOM 1840 O O . LYS A 1 245 ? 1.728 -27.237 -3.757 1.00 94.25 245 LYS A O 1
ATOM 1845 N N . LEU A 1 246 ? 0.873 -27.690 -1.734 1.00 94.81 246 LEU A N 1
ATOM 1846 C CA . LEU A 1 246 ? 1.887 -27.016 -0.924 1.00 94.81 246 LEU A CA 1
ATOM 1847 C C . LEU A 1 246 ? 3.150 -27.875 -0.792 1.00 94.81 246 LEU A C 1
ATOM 1849 O O . LEU A 1 246 ? 3.407 -28.505 0.235 1.00 94.81 246 LEU A O 1
ATOM 1853 N N . VAL A 1 247 ? 3.934 -27.900 -1.869 1.00 93.44 247 VAL A N 1
ATOM 1854 C CA . VAL A 1 247 ? 5.257 -28.534 -1.928 1.00 93.44 247 VAL A CA 1
ATOM 1855 C C . VAL A 1 247 ? 6.254 -27.628 -2.643 1.00 93.44 247 VAL A C 1
ATOM 1857 O O . VAL A 1 247 ? 5.868 -26.824 -3.491 1.00 93.44 247 VAL A O 1
ATOM 1860 N N . GLY A 1 248 ? 7.539 -27.774 -2.332 1.00 87.62 248 GLY A N 1
ATOM 1861 C CA . GLY A 1 248 ? 8.586 -26.964 -2.948 1.00 87.62 248 GLY A CA 1
ATOM 1862 C C . GLY A 1 248 ? 9.967 -27.212 -2.354 1.00 87.62 248 GLY A C 1
ATOM 1863 O O . GLY A 1 248 ? 10.134 -28.021 -1.445 1.00 87.62 248 GLY A O 1
ATOM 1864 N N . TYR A 1 249 ? 10.970 -26.513 -2.878 1.00 83.69 249 TYR A N 1
ATOM 1865 C CA . TYR A 1 249 ? 12.328 -26.532 -2.334 1.00 83.69 249 TYR A CA 1
ATOM 1866 C C . TYR A 1 249 ? 12.514 -25.388 -1.327 1.00 83.69 249 TYR A C 1
ATOM 1868 O O . TYR A 1 249 ? 12.080 -24.269 -1.596 1.00 83.69 249 TYR A O 1
ATOM 1876 N N . GLY A 1 250 ? 13.152 -25.681 -0.189 1.00 83.81 250 GLY A N 1
ATOM 1877 C CA . GLY A 1 250 ? 13.668 -24.676 0.748 1.00 83.81 250 GLY A CA 1
ATOM 1878 C C . GLY A 1 250 ? 14.987 -24.074 0.263 1.00 83.81 250 GLY A C 1
ATOM 1879 O O . GLY A 1 250 ? 15.345 -24.224 -0.906 1.00 83.81 250 GLY A O 1
ATOM 1880 N N . VAL A 1 251 ? 15.739 -23.428 1.152 1.00 79.50 251 VAL A N 1
ATOM 1881 C CA . VAL A 1 251 ? 17.037 -22.838 0.776 1.00 79.50 251 VAL A CA 1
ATOM 1882 C C . VAL A 1 251 ? 18.212 -23.798 0.917 1.00 79.50 251 VAL A C 1
ATOM 1884 O O . VAL A 1 251 ? 18.270 -24.625 1.831 1.00 79.50 251 VAL A O 1
ATOM 1887 N N . GLU A 1 252 ? 19.184 -23.655 0.015 1.00 78.81 252 GLU A N 1
ATOM 1888 C CA . GLU A 1 252 ? 20.520 -24.223 0.185 1.00 78.81 252 GLU A CA 1
ATOM 1889 C C . GLU A 1 252 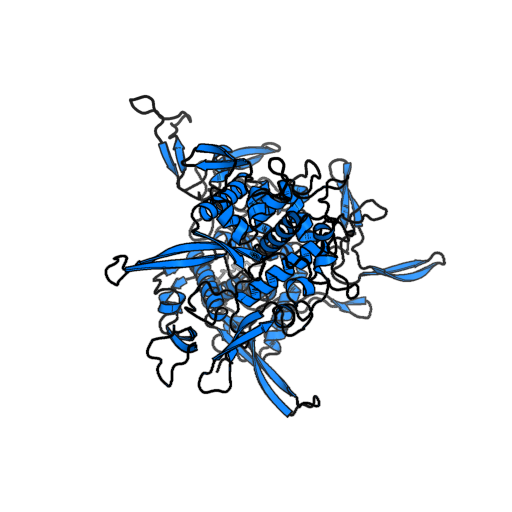? 21.231 -23.497 1.343 1.00 78.81 252 GLU A C 1
ATOM 1891 O O . GLU A 1 252 ? 21.147 -22.278 1.469 1.00 78.81 252 GLU A O 1
ATOM 1896 N N . LYS A 1 253 ? 21.897 -24.237 2.237 1.00 74.88 253 LYS A N 1
ATOM 1897 C CA . LYS A 1 253 ? 22.555 -23.667 3.430 1.00 74.88 253 LYS A CA 1
ATOM 1898 C C . LYS A 1 253 ? 24.028 -24.042 3.461 1.00 74.88 253 LYS A C 1
ATOM 1900 O O . LYS A 1 253 ? 24.391 -25.156 3.096 1.00 74.88 253 LYS A O 1
ATOM 1905 N N . ILE A 1 254 ? 24.885 -23.161 3.968 1.00 68.12 254 ILE A N 1
ATOM 1906 C CA . ILE A 1 254 ? 26.283 -23.502 4.260 1.00 68.12 254 ILE A CA 1
ATOM 1907 C C . ILE A 1 254 ? 26.351 -23.966 5.717 1.00 68.12 254 ILE A C 1
ATOM 1909 O O . ILE A 1 254 ? 26.045 -23.210 6.632 1.00 68.12 254 ILE A O 1
ATOM 1913 N N . GLY A 1 255 ? 26.706 -25.231 5.942 1.00 65.81 255 GLY A N 1
ATOM 1914 C CA . GLY A 1 255 ? 26.877 -25.769 7.291 1.00 65.81 255 GLY A CA 1
ATOM 1915 C C . GLY A 1 255 ? 28.129 -25.224 7.985 1.00 65.81 255 GLY A C 1
ATOM 1916 O O . GLY A 1 255 ? 29.047 -24.747 7.324 1.00 65.81 255 GLY A O 1
ATOM 1917 N N . ASP A 1 256 ? 28.211 -25.402 9.306 1.00 60.84 256 ASP A N 1
ATOM 1918 C CA . ASP A 1 256 ? 29.290 -24.888 10.176 1.00 60.84 256 ASP A CA 1
ATOM 1919 C C . ASP A 1 256 ? 30.724 -25.257 9.732 1.00 60.84 256 ASP A C 1
ATOM 1921 O O . ASP A 1 256 ? 31.692 -24.590 10.094 1.00 60.84 256 ASP A O 1
ATOM 1925 N N . GLU A 1 257 ? 30.882 -26.324 8.941 1.00 65.19 257 GLU A N 1
ATOM 1926 C CA . GLU A 1 257 ? 32.165 -26.783 8.385 1.00 65.19 257 GLU A CA 1
ATOM 1927 C C . GLU A 1 257 ? 32.426 -26.287 6.943 1.00 65.19 257 GLU A C 1
ATOM 1929 O O . GLU A 1 257 ? 33.327 -26.787 6.266 1.00 65.19 257 GLU A O 1
ATOM 1934 N N . GLY A 1 258 ? 31.638 -25.328 6.443 1.00 60.69 258 GLY A N 1
ATOM 1935 C CA . GLY A 1 258 ? 31.737 -24.790 5.080 1.00 60.69 258 GLY A CA 1
ATOM 1936 C C . GLY A 1 258 ? 31.199 -25.725 3.990 1.00 60.69 258 GLY A C 1
ATOM 1937 O O . GLY A 1 258 ? 31.526 -25.565 2.815 1.00 60.69 258 GLY A O 1
ATOM 1938 N N . GLN A 1 259 ? 30.410 -26.736 4.365 1.00 73.38 259 GLN A N 1
ATOM 1939 C CA . GLN A 1 259 ? 29.799 -27.682 3.430 1.00 73.38 259 GLN A CA 1
ATOM 1940 C C . GLN A 1 259 ? 28.447 -27.168 2.928 1.00 73.38 259 GLN A C 1
ATOM 1942 O O . GLN A 1 259 ? 27.624 -26.718 3.721 1.00 73.38 259 GLN A O 1
ATOM 1947 N N . VAL A 1 260 ? 28.200 -27.293 1.626 1.00 73.81 260 VAL A N 1
ATOM 1948 C CA . VAL A 1 260 ? 26.912 -26.952 1.010 1.00 73.81 260 VAL A CA 1
ATOM 1949 C C . VAL A 1 260 ? 25.881 -28.034 1.349 1.00 73.81 260 VAL A C 1
ATOM 1951 O O . VAL A 1 260 ? 26.045 -29.201 0.983 1.00 73.81 260 VAL A O 1
ATOM 1954 N N . ILE A 1 261 ? 24.836 -27.652 2.080 1.00 76.75 261 ILE A N 1
ATOM 1955 C CA . ILE A 1 261 ? 23.663 -28.461 2.410 1.00 76.75 261 ILE A CA 1
ATOM 1956 C C . ILE A 1 261 ? 22.610 -28.175 1.336 1.00 76.75 261 ILE A C 1
ATOM 1958 O O . ILE A 1 261 ? 22.100 -27.056 1.305 1.00 76.75 261 ILE A O 1
ATOM 1962 N N . PRO A 1 262 ? 22.270 -29.151 0.473 1.00 81.19 262 PRO A N 1
ATOM 1963 C CA . PRO A 1 262 ? 21.346 -28.922 -0.631 1.00 81.19 262 PRO A CA 1
ATOM 1964 C C . PRO A 1 262 ? 19.962 -28.521 -0.119 1.00 81.19 262 PRO A C 1
ATOM 1966 O O . PRO A 1 262 ? 19.525 -29.006 0.928 1.00 81.19 262 PRO A O 1
ATOM 1969 N N . ALA A 1 263 ? 19.268 -27.698 -0.907 1.00 82.12 263 ALA A N 1
ATOM 1970 C CA . ALA A 1 263 ? 17.901 -27.268 -0.640 1.00 82.12 263 ALA A CA 1
ATOM 1971 C C . ALA A 1 263 ? 16.990 -28.464 -0.281 1.00 82.12 263 ALA A C 1
ATOM 1973 O O . ALA A 1 263 ? 16.847 -29.394 -1.091 1.00 82.12 263 ALA A O 1
ATOM 1974 N N . PRO A 1 264 ? 16.384 -28.485 0.922 1.00 87.44 264 PRO A N 1
ATOM 1975 C CA . PRO A 1 264 ? 15.508 -29.575 1.318 1.00 87.44 264 PRO A CA 1
ATOM 1976 C C . PRO A 1 264 ? 14.214 -29.527 0.503 1.00 87.44 264 PRO A C 1
ATOM 1978 O O . PRO A 1 264 ? 13.686 -28.456 0.214 1.00 87.44 264 PRO A O 1
ATOM 1981 N N . TRP A 1 265 ? 13.682 -30.696 0.145 1.00 90.81 265 TRP A N 1
ATOM 1982 C CA . TRP A 1 265 ? 12.303 -30.784 -0.331 1.00 90.81 265 TRP A CA 1
ATOM 1983 C C . TRP A 1 265 ? 11.359 -30.649 0.863 1.00 90.81 265 TRP A C 1
ATOM 1985 O O . TRP A 1 265 ? 11.505 -31.375 1.849 1.00 90.81 265 TRP A O 1
ATOM 1995 N N . LEU A 1 266 ? 10.417 -29.722 0.763 1.00 94.31 266 LEU A N 1
ATOM 1996 C CA . LEU A 1 266 ? 9.473 -29.358 1.805 1.00 94.31 266 LEU A CA 1
ATOM 1997 C C . LEU A 1 266 ? 8.058 -29.721 1.366 1.00 94.31 266 LEU A C 1
ATOM 1999 O O . LEU A 1 266 ? 7.630 -29.412 0.253 1.00 94.31 266 LEU A O 1
ATOM 2003 N N . GLU A 1 267 ? 7.335 -30.371 2.267 1.00 94.19 267 GLU A N 1
ATOM 2004 C CA . GLU A 1 267 ? 5.947 -30.778 2.087 1.00 94.19 267 GLU A CA 1
ATOM 2005 C C . GLU A 1 267 ? 5.252 -30.865 3.449 1.00 94.19 267 GLU A C 1
ATOM 2007 O O . GLU A 1 267 ? 5.901 -30.946 4.500 1.00 94.19 267 GLU A O 1
ATOM 2012 N N . ILE A 1 268 ? 3.921 -30.847 3.433 1.00 94.50 268 ILE A N 1
ATOM 2013 C CA . ILE A 1 268 ? 3.121 -31.051 4.642 1.00 94.50 268 ILE A CA 1
ATOM 2014 C C . ILE A 1 268 ? 3.289 -32.497 5.119 1.00 94.50 268 ILE A C 1
ATOM 2016 O O . ILE A 1 268 ? 3.147 -33.443 4.338 1.00 94.50 268 ILE A O 1
ATOM 2020 N N . ARG A 1 269 ? 3.555 -32.678 6.416 1.00 93.75 269 ARG A N 1
ATOM 2021 C CA . ARG A 1 269 ? 3.749 -33.995 7.025 1.00 93.75 269 ARG A CA 1
ATOM 2022 C C . ARG A 1 269 ? 2.513 -34.890 6.809 1.00 93.75 269 ARG A C 1
ATOM 2024 O O . ARG A 1 269 ? 1.372 -34.428 6.908 1.00 93.75 269 ARG A O 1
ATOM 2031 N N . PRO A 1 270 ? 2.704 -36.188 6.522 1.00 92.00 270 PRO A N 1
ATOM 2032 C CA . PRO A 1 270 ? 1.610 -37.081 6.134 1.00 92.00 270 PRO A CA 1
ATOM 2033 C C . PRO A 1 270 ? 0.627 -37.386 7.273 1.00 92.00 270 PRO A C 1
ATOM 2035 O O . PRO A 1 270 ? -0.479 -37.853 7.017 1.00 92.00 270 PRO A O 1
ATOM 2038 N N . ASP A 1 271 ? 1.032 -37.161 8.521 1.00 91.19 271 ASP A N 1
ATOM 2039 C CA . ASP A 1 271 ? 0.254 -37.395 9.735 1.00 91.19 271 ASP A CA 1
ATOM 2040 C C . ASP A 1 271 ? -0.527 -36.165 10.224 1.00 91.19 271 ASP A C 1
ATOM 2042 O O . ASP A 1 271 ? -1.320 -36.306 11.151 1.00 91.19 271 ASP A O 1
ATOM 2046 N N . LEU A 1 272 ? -0.353 -34.988 9.603 1.00 91.88 272 LEU A N 1
ATOM 2047 C CA . LEU A 1 272 ? -1.170 -33.812 9.914 1.00 91.88 272 LEU A CA 1
ATOM 2048 C C . LEU A 1 272 ? -2.605 -34.019 9.409 1.00 91.88 272 LEU A C 1
ATOM 2050 O O . LEU A 1 272 ? -2.825 -34.394 8.249 1.00 91.88 272 LEU A O 1
ATOM 2054 N N . GLU A 1 273 ? -3.580 -33.783 10.284 1.00 87.00 273 GLU A N 1
ATOM 2055 C CA . GLU A 1 273 ? -4.998 -33.835 9.940 1.00 87.00 273 GLU A CA 1
ATOM 2056 C C . GLU A 1 273 ? -5.391 -32.538 9.226 1.00 87.00 273 GLU A C 1
ATOM 2058 O O . GLU A 1 273 ? -5.249 -31.450 9.773 1.00 87.00 273 GLU A O 1
ATOM 2063 N N . LEU A 1 274 ? -5.830 -32.667 7.970 1.00 88.69 274 LEU A N 1
ATOM 2064 C CA . LEU A 1 274 ? -6.157 -31.529 7.101 1.00 88.69 274 LEU A CA 1
ATOM 2065 C C . LEU A 1 274 ? -7.658 -31.381 6.839 1.00 88.69 274 LEU A C 1
ATOM 2067 O O . LEU A 1 274 ? -8.078 -30.378 6.278 1.00 88.69 274 LEU A O 1
ATOM 2071 N N . GLY A 1 275 ? -8.473 -32.379 7.196 1.00 88.62 275 GLY A N 1
ATOM 2072 C CA . GLY A 1 275 ? -9.913 -32.358 6.932 1.00 88.62 275 GLY A CA 1
ATOM 2073 C C . GLY A 1 275 ? -10.238 -32.044 5.466 1.00 88.62 275 GLY A C 1
ATOM 2074 O O . GLY A 1 275 ? -9.739 -32.708 4.557 1.00 88.62 275 GLY A O 1
ATOM 2075 N N . GLU A 1 276 ? -11.062 -31.017 5.252 1.00 89.81 276 GLU A N 1
ATOM 2076 C CA . GLU A 1 276 ? -11.454 -30.521 3.923 1.00 89.81 276 GLU A CA 1
ATOM 2077 C C . GLU A 1 276 ? -10.278 -29.901 3.147 1.00 89.81 276 GLU A C 1
ATOM 2079 O O . GLU A 1 276 ? -10.295 -29.887 1.923 1.00 89.81 276 GLU A O 1
ATOM 2084 N N . LEU A 1 277 ? -9.200 -29.498 3.828 1.00 93.81 277 LEU A N 1
ATOM 2085 C CA . LEU A 1 277 ? -7.989 -28.929 3.229 1.00 93.81 277 LEU A CA 1
ATOM 2086 C C . LEU A 1 277 ? -6.998 -29.994 2.729 1.00 93.81 277 LEU A C 1
ATOM 2088 O O . LEU A 1 277 ? -5.851 -29.679 2.407 1.00 93.81 277 LEU A O 1
ATOM 2092 N N . SER A 1 278 ? -7.390 -31.273 2.650 1.00 93.12 278 SER A N 1
ATOM 2093 C CA . SER A 1 278 ? -6.486 -32.350 2.216 1.00 93.12 278 SER A CA 1
ATOM 2094 C C . SER A 1 278 ? -5.908 -32.129 0.815 1.00 93.12 278 SER A C 1
ATOM 2096 O O . SER A 1 278 ? -4.787 -32.561 0.542 1.00 93.12 278 SER A O 1
ATOM 2098 N N . TYR A 1 279 ? -6.629 -31.414 -0.058 1.00 92.62 279 TYR A N 1
ATOM 2099 C CA . TYR A 1 279 ? -6.143 -31.050 -1.393 1.00 92.62 279 TYR A CA 1
ATOM 2100 C C . TYR A 1 279 ? -4.865 -30.199 -1.347 1.00 92.62 279 TYR A C 1
ATOM 2102 O O . TYR A 1 279 ? -4.055 -30.298 -2.266 1.00 92.62 279 TYR A O 1
ATOM 2110 N N . LEU A 1 280 ? -4.618 -29.438 -0.270 1.00 94.31 280 LEU A N 1
ATOM 2111 C CA . LEU A 1 280 ? -3.382 -28.666 -0.104 1.00 94.31 280 LEU A CA 1
ATOM 2112 C C . LEU A 1 280 ? -2.143 -29.562 -0.000 1.00 94.31 280 LEU A C 1
ATOM 2114 O O . LEU A 1 280 ? -1.063 -29.145 -0.405 1.00 94.31 280 LEU A O 1
ATOM 2118 N N . ARG A 1 281 ? -2.271 -30.791 0.511 1.00 94.50 281 ARG A N 1
ATOM 2119 C CA . ARG A 1 281 ? -1.168 -31.767 0.570 1.00 94.50 281 ARG A CA 1
ATOM 2120 C C . ARG A 1 281 ? -1.195 -32.725 -0.611 1.00 94.50 281 ARG A C 1
ATOM 2122 O O . ARG A 1 281 ? -0.159 -33.005 -1.212 1.00 94.50 281 ARG A O 1
ATOM 2129 N N . ASP A 1 282 ? -2.373 -33.250 -0.917 1.00 91.31 282 ASP A N 1
ATOM 2130 C CA . ASP A 1 282 ? -2.516 -34.388 -1.821 1.00 91.31 282 ASP A CA 1
ATOM 2131 C C . ASP A 1 282 ? -2.602 -33.939 -3.293 1.00 91.31 282 ASP A C 1
ATOM 2133 O O . ASP A 1 282 ? -2.204 -34.683 -4.192 1.00 91.31 282 ASP A O 1
ATOM 2137 N N . GLY A 1 283 ? -3.017 -32.691 -3.538 1.00 89.69 283 GLY A N 1
ATOM 2138 C CA . GLY A 1 283 ? -3.260 -32.140 -4.867 1.00 89.69 283 GLY A CA 1
ATOM 2139 C C . GLY A 1 283 ? -4.495 -32.742 -5.542 1.00 89.69 283 GLY A C 1
ATOM 2140 O O . GLY A 1 283 ? -5.318 -33.416 -4.921 1.00 89.69 283 GLY A O 1
ATOM 2141 N N . THR A 1 284 ? -4.637 -32.497 -6.844 1.00 88.94 284 THR A N 1
ATOM 2142 C CA . THR A 1 284 ? -5.712 -33.093 -7.653 1.00 88.94 284 THR A CA 1
ATOM 2143 C C . THR A 1 284 ? -5.295 -34.479 -8.154 1.00 88.94 284 THR A C 1
ATOM 2145 O O . THR A 1 284 ? -4.260 -34.621 -8.803 1.00 88.94 284 THR A O 1
ATOM 2148 N N . GLU A 1 285 ? -6.104 -35.515 -7.902 1.00 85.94 285 GLU A N 1
ATOM 2149 C CA . GLU A 1 285 ? -5.798 -36.879 -8.359 1.00 85.94 285 GLU A CA 1
ATOM 2150 C C . GLU A 1 285 ? -5.639 -36.935 -9.892 1.00 85.94 285 GLU A C 1
ATOM 2152 O O . GLU A 1 285 ? -6.504 -36.487 -10.644 1.00 85.94 285 GLU A O 1
ATOM 2157 N N . GLY A 1 286 ? -4.527 -37.506 -10.367 1.00 83.06 286 GLY A N 1
ATOM 2158 C CA . GLY A 1 286 ? -4.223 -37.595 -11.800 1.00 83.06 286 GLY A CA 1
ATOM 2159 C C . GLY A 1 286 ? -3.657 -36.309 -12.414 1.00 83.06 286 GLY A C 1
ATOM 2160 O O . GLY A 1 286 ? -3.611 -36.199 -13.643 1.00 83.06 286 GLY A O 1
ATOM 2161 N N . ARG A 1 287 ? -3.222 -35.354 -11.581 1.00 86.31 287 ARG A N 1
ATOM 2162 C CA . ARG A 1 287 ? -2.573 -34.105 -11.987 1.00 86.31 287 ARG A CA 1
ATOM 2163 C C . ARG A 1 287 ? -1.320 -33.852 -11.138 1.00 86.31 287 ARG A C 1
ATOM 2165 O O . ARG A 1 287 ? -1.390 -33.869 -9.916 1.00 86.31 287 ARG A O 1
ATOM 2172 N N . ASP A 1 288 ? -0.192 -33.574 -11.793 1.00 77.88 288 ASP A N 1
ATOM 2173 C CA . ASP A 1 288 ? 1.113 -33.382 -11.126 1.00 77.88 288 ASP A CA 1
ATOM 2174 C C . ASP A 1 288 ? 1.573 -31.907 -11.078 1.00 77.88 288 ASP A C 1
ATOM 2176 O O . ASP A 1 288 ? 2.640 -31.601 -10.543 1.00 77.88 288 ASP A O 1
ATOM 2180 N N . ARG A 1 289 ? 0.794 -30.987 -11.659 1.00 84.50 289 ARG A N 1
ATOM 2181 C CA . ARG A 1 289 ? 1.074 -29.541 -11.735 1.00 84.50 289 ARG A CA 1
ATOM 2182 C C . ARG A 1 289 ? -0.153 -28.716 -11.360 1.00 84.50 289 ARG A C 1
ATOM 2184 O O . ARG A 1 289 ? -1.277 -29.206 -11.429 1.00 84.50 289 ARG A O 1
ATOM 2191 N N . GLY A 1 290 ? 0.071 -27.458 -10.997 1.00 86.62 290 GLY A N 1
ATOM 2192 C CA . GLY A 1 290 ? -0.974 -26.493 -10.659 1.00 86.62 290 GLY A CA 1
ATOM 2193 C C . GLY A 1 290 ? -1.746 -26.039 -11.891 1.00 86.62 290 GLY A C 1
ATOM 2194 O O . GLY A 1 290 ? -2.429 -26.843 -12.521 1.00 86.62 290 GLY A O 1
ATOM 2195 N N . VAL A 1 291 ? -1.667 -24.767 -12.266 1.00 89.81 291 VAL A N 1
ATOM 2196 C CA . VAL A 1 291 ? -2.401 -24.238 -13.426 1.00 89.81 291 VAL A CA 1
ATOM 2197 C C . VAL A 1 291 ? -1.771 -24.652 -14.759 1.00 89.81 291 VAL A C 1
ATOM 2199 O O . VAL A 1 291 ? -0.566 -24.879 -14.873 1.00 89.81 291 VAL A O 1
ATOM 2202 N N . GLY A 1 292 ? -2.621 -24.807 -15.778 1.00 87.69 292 GLY A N 1
ATOM 2203 C CA . GLY A 1 292 ? -2.186 -24.952 -17.168 1.00 87.69 292 GLY A CA 1
ATOM 2204 C C . GLY A 1 292 ? -1.859 -23.595 -17.795 1.00 87.69 292 GLY A C 1
ATOM 2205 O O . GLY A 1 292 ? -1.725 -22.594 -17.094 1.00 87.69 292 GLY A O 1
ATOM 2206 N N . MET A 1 293 ? -1.774 -23.554 -19.126 1.00 87.06 293 MET A N 1
ATOM 2207 C CA . MET A 1 293 ? -1.643 -22.302 -19.876 1.00 87.06 293 MET A CA 1
ATOM 2208 C C . MET A 1 293 ? -2.638 -22.243 -21.035 1.00 87.06 293 MET A C 1
ATOM 2210 O O . MET A 1 293 ? -2.817 -23.237 -21.744 1.00 87.06 293 MET A O 1
ATOM 2214 N N . VAL A 1 294 ? -3.201 -21.060 -21.270 1.00 83.56 294 VAL A N 1
ATOM 2215 C CA . VAL A 1 294 ? -3.980 -20.683 -22.457 1.00 83.56 294 VAL A CA 1
ATOM 2216 C C . VAL A 1 294 ? -3.302 -19.463 -23.073 1.00 83.56 294 VAL A C 1
ATOM 2218 O O . VAL A 1 294 ? -3.113 -18.457 -22.400 1.00 83.56 294 VAL A O 1
ATOM 2221 N N . ASP A 1 295 ? -2.850 -19.581 -24.324 1.00 76.75 295 ASP A N 1
ATOM 2222 C CA . ASP A 1 295 ? -2.143 -18.516 -25.060 1.00 76.75 295 ASP A CA 1
ATOM 2223 C C . ASP A 1 295 ? -0.949 -17.890 -24.307 1.00 76.75 295 ASP A C 1
ATOM 2225 O O . ASP A 1 295 ? -0.613 -16.720 -24.470 1.00 76.75 295 ASP A O 1
ATOM 2229 N N . GLY A 1 296 ? -0.272 -18.698 -23.483 1.00 80.31 296 GLY A N 1
ATOM 2230 C CA . GLY A 1 296 ? 0.863 -18.261 -22.669 1.00 80.31 296 GLY A CA 1
ATOM 2231 C C . GLY A 1 296 ? 0.477 -17.585 -21.350 1.00 80.31 296 GLY A C 1
ATOM 2232 O O . GLY A 1 296 ? 1.361 -17.109 -20.651 1.00 80.31 296 GLY A O 1
ATOM 2233 N N . TYR A 1 297 ? -0.796 -17.564 -20.966 1.00 85.75 297 TYR A N 1
ATOM 2234 C CA . TYR A 1 297 ? -1.262 -17.077 -19.665 1.00 85.75 297 TYR A CA 1
ATOM 2235 C C . TYR A 1 297 ? -1.783 -18.229 -18.809 1.00 85.75 297 TYR A C 1
ATOM 2237 O O . TYR A 1 297 ? -2.237 -19.238 -19.344 1.00 85.75 297 TYR A O 1
ATOM 2245 N N . ALA A 1 298 ? -1.701 -18.092 -17.486 1.00 88.88 298 ALA A N 1
ATOM 2246 C CA . ALA A 1 298 ? -2.211 -19.071 -16.532 1.00 88.88 298 ALA A CA 1
ATOM 2247 C C . ALA A 1 298 ? -3.682 -19.425 -16.819 1.00 88.88 298 ALA A C 1
ATOM 2249 O O . ALA A 1 298 ? -4.545 -18.550 -16.878 1.00 88.88 298 ALA A O 1
ATOM 2250 N N . ASP A 1 299 ? -3.963 -20.718 -16.974 1.00 91.12 299 ASP A N 1
ATOM 2251 C CA . ASP A 1 299 ? -5.317 -21.216 -17.214 1.00 91.12 299 ASP A CA 1
ATOM 2252 C C . ASP A 1 299 ? -6.130 -21.206 -15.913 1.00 91.12 299 ASP A C 1
ATOM 2254 O O . ASP A 1 299 ? -5.990 -22.091 -15.065 1.00 91.12 299 ASP A O 1
ATOM 2258 N N . LEU A 1 300 ? -6.978 -20.187 -15.775 1.00 92.38 300 LEU A N 1
ATOM 2259 C CA . LEU A 1 300 ? -7.900 -20.006 -14.654 1.00 92.38 300 LEU A CA 1
ATOM 2260 C C . LEU A 1 300 ? -9.336 -20.393 -15.018 1.00 92.38 300 LEU A C 1
ATOM 2262 O O . LEU A 1 300 ? -10.256 -20.019 -14.301 1.00 92.38 300 LEU A O 1
ATOM 2266 N N . SER A 1 301 ? -9.557 -21.130 -16.111 1.00 90.31 301 SER A N 1
ATOM 2267 C CA . SER A 1 301 ? -10.903 -21.408 -16.640 1.00 90.31 301 SER A CA 1
ATOM 2268 C C . SER A 1 301 ? -11.831 -22.183 -15.696 1.00 90.31 301 SER A C 1
ATOM 2270 O O . SER A 1 301 ? -13.047 -22.182 -15.867 1.00 90.31 301 SER A O 1
ATOM 2272 N N . VAL A 1 302 ? -11.271 -22.854 -14.686 1.00 90.94 302 VAL A N 1
ATOM 2273 C CA . VAL A 1 302 ? -12.040 -23.575 -13.659 1.00 90.94 302 VAL A CA 1
ATOM 2274 C C . VAL A 1 302 ? -12.426 -22.694 -12.469 1.00 90.94 302 VAL A C 1
ATOM 2276 O O . VAL A 1 302 ? -13.177 -23.150 -11.610 1.00 90.94 302 VAL A O 1
ATOM 2279 N N . ALA A 1 303 ? -11.921 -21.458 -12.403 1.00 93.19 303 ALA A N 1
ATOM 2280 C CA . ALA A 1 303 ? -12.274 -20.515 -11.354 1.00 93.19 303 ALA A CA 1
ATOM 2281 C C . ALA A 1 303 ? -13.708 -20.018 -11.556 1.00 93.19 303 ALA A C 1
ATOM 2283 O O . ALA A 1 303 ? -14.072 -19.508 -12.618 1.00 93.19 303 ALA A O 1
ATOM 2284 N N . PHE A 1 304 ? -14.507 -20.126 -10.505 1.00 94.62 304 PHE A N 1
ATOM 2285 C CA . PHE A 1 304 ? -15.845 -19.566 -10.422 1.00 94.62 304 PHE A CA 1
ATOM 2286 C C . PHE A 1 304 ? -15.982 -18.926 -9.049 1.00 94.62 304 PHE A C 1
ATOM 2288 O O . PHE A 1 304 ? -15.648 -19.552 -8.052 1.00 94.62 304 PHE A O 1
ATOM 2295 N N . HIS A 1 305 ? -16.484 -17.698 -9.007 1.00 95.75 305 HIS A N 1
ATOM 2296 C CA . HIS A 1 305 ? -16.686 -16.972 -7.761 1.00 95.75 305 HIS A CA 1
ATOM 2297 C C . HIS A 1 305 ? -18.062 -16.334 -7.734 1.00 95.75 305 HIS A C 1
ATOM 2299 O O . HIS A 1 305 ? -18.491 -15.710 -8.715 1.00 95.75 305 HIS A O 1
ATOM 2305 N N . ALA A 1 306 ? -18.744 -16.453 -6.603 1.00 95.88 306 ALA A N 1
ATOM 2306 C CA . ALA A 1 306 ? -20.011 -15.788 -6.381 1.00 95.88 306 ALA A CA 1
ATOM 2307 C C . ALA A 1 306 ? -20.108 -15.351 -4.924 1.00 95.88 306 ALA A C 1
ATOM 2309 O O . ALA A 1 306 ? -20.358 -16.176 -4.049 1.00 95.88 306 ALA A O 1
ATOM 2310 N N . THR A 1 307 ? -20.022 -14.041 -4.687 1.00 93.94 307 THR A N 1
ATOM 2311 C CA . THR A 1 307 ? -20.022 -13.448 -3.342 1.00 93.94 307 THR A CA 1
ATOM 2312 C C . THR A 1 307 ? -21.197 -13.943 -2.493 1.00 93.94 307 THR A C 1
ATOM 2314 O O . THR A 1 307 ? -21.028 -14.315 -1.337 1.00 93.94 307 THR A O 1
ATOM 2317 N N . GLU A 1 308 ? -22.392 -14.030 -3.083 1.00 92.88 308 GLU A N 1
ATOM 2318 C CA . GLU A 1 308 ? -23.568 -14.602 -2.419 1.00 92.88 308 GLU A CA 1
ATOM 2319 C C . GLU A 1 308 ? -23.375 -16.082 -2.049 1.00 92.88 308 GLU A C 1
ATOM 2321 O O . GLU A 1 308 ? -23.728 -16.481 -0.949 1.00 92.88 308 GLU A O 1
ATOM 2326 N N . LEU A 1 309 ? -22.842 -16.923 -2.939 1.00 92.44 309 LEU A N 1
ATOM 2327 C CA . LEU A 1 309 ? -22.747 -18.363 -2.668 1.00 92.44 309 LEU A CA 1
ATOM 2328 C C . LEU A 1 309 ? -21.705 -18.689 -1.596 1.00 92.44 309 LEU A C 1
ATOM 2330 O O . LEU A 1 309 ? -21.918 -19.624 -0.823 1.00 92.44 309 LEU A O 1
ATOM 2334 N N . ASP A 1 310 ? -20.624 -17.916 -1.539 1.00 90.19 310 ASP A N 1
ATOM 2335 C CA . ASP A 1 310 ? -19.507 -18.186 -0.636 1.00 90.19 310 ASP A CA 1
ATOM 2336 C C . ASP A 1 310 ? -19.767 -17.637 0.775 1.00 90.19 310 ASP A C 1
ATOM 2338 O O . ASP A 1 310 ? -19.408 -18.271 1.774 1.00 90.19 310 ASP A O 1
ATOM 2342 N N . TYR A 1 311 ? -20.469 -16.500 0.867 1.00 94.19 311 TYR A N 1
ATOM 2343 C CA . TYR A 1 311 ? -20.671 -15.777 2.124 1.00 94.19 311 TYR A CA 1
ATOM 2344 C C . TYR A 1 311 ? -22.108 -15.787 2.665 1.00 94.19 311 TYR A C 1
ATOM 2346 O O . TYR A 1 311 ? -22.292 -15.504 3.853 1.00 94.19 311 TYR A O 1
ATOM 2354 N N . ALA A 1 312 ? -23.139 -16.111 1.873 1.00 92.56 312 ALA A N 1
ATOM 2355 C CA . ALA A 1 312 ? -24.508 -16.156 2.398 1.00 92.56 312 ALA A CA 1
ATOM 2356 C C . ALA A 1 312 ? -24.685 -17.309 3.397 1.00 92.56 312 ALA A C 1
ATOM 2358 O O . ALA A 1 312 ? -24.205 -18.429 3.209 1.00 92.56 312 ALA A O 1
ATOM 2359 N N . GLY A 1 313 ? -25.388 -17.031 4.491 1.00 91.38 313 GLY A N 1
ATOM 2360 C CA . GLY A 1 313 ? -25.563 -17.944 5.617 1.00 91.38 313 GLY A CA 1
ATOM 2361 C C . GLY A 1 313 ? -24.301 -18.186 6.453 1.00 91.38 313 GLY A C 1
ATOM 2362 O O . GLY A 1 313 ? -24.357 -18.985 7.392 1.00 91.38 313 GLY A O 1
ATOM 2363 N N . ARG A 1 314 ? -23.177 -17.523 6.144 1.00 92.31 314 ARG A N 1
ATOM 2364 C CA . ARG A 1 314 ? -22.004 -17.447 7.024 1.00 92.31 314 ARG A CA 1
ATOM 2365 C C . ARG A 1 314 ? -22.191 -16.278 7.981 1.00 92.31 314 ARG A C 1
ATOM 2367 O O . ARG A 1 314 ? -22.670 -15.223 7.577 1.00 92.31 314 ARG A O 1
ATOM 2374 N N . PHE A 1 315 ? -21.788 -16.468 9.229 1.00 90.88 315 PHE A N 1
ATOM 2375 C CA . PHE A 1 315 ? -21.877 -15.451 10.270 1.00 90.88 315 PHE A CA 1
ATOM 2376 C C . PHE A 1 315 ? -20.484 -15.143 10.793 1.00 90.88 315 PHE A C 1
ATOM 2378 O O . PHE A 1 315 ? -19.631 -16.031 10.830 1.00 90.88 315 PHE A O 1
ATOM 2385 N N . THR A 1 316 ? -20.267 -13.895 11.182 1.00 86.50 316 THR A N 1
ATOM 2386 C CA . THR A 1 316 ? -19.026 -13.449 11.811 1.00 86.50 316 THR A CA 1
ATOM 2387 C C . THR A 1 316 ? -19.363 -12.631 13.040 1.00 86.50 316 THR A C 1
ATOM 2389 O O . THR A 1 316 ? -20.299 -11.828 13.020 1.00 86.50 316 THR A O 1
ATOM 2392 N N . ASP A 1 317 ? -18.584 -12.842 14.093 1.00 83.62 317 ASP A N 1
ATOM 2393 C CA . ASP A 1 317 ? -18.624 -11.984 15.264 1.00 83.62 317 ASP A CA 1
ATOM 2394 C C . ASP A 1 317 ? -17.882 -10.684 14.959 1.00 83.62 317 ASP A C 1
ATOM 2396 O O . ASP A 1 317 ? -16.907 -10.667 14.197 1.00 83.62 317 ASP A O 1
ATOM 2400 N N . TYR A 1 318 ? -18.372 -9.595 15.530 1.00 79.06 318 TYR A N 1
ATOM 2401 C CA . TYR A 1 318 ? -17.743 -8.283 15.480 1.00 79.06 318 TYR A CA 1
ATOM 2402 C C . TYR A 1 318 ? -18.230 -7.450 16.668 1.00 79.06 318 TYR A C 1
ATOM 2404 O O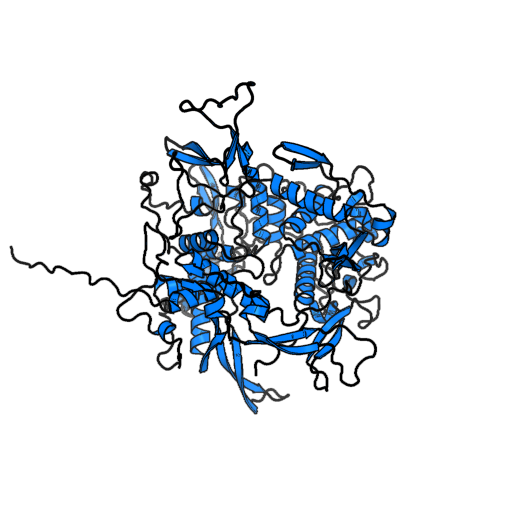 . TYR A 1 318 ? -19.206 -7.798 17.331 1.00 79.06 318 TYR A O 1
ATOM 2412 N N . VAL A 1 319 ? -17.557 -6.339 16.945 1.00 76.06 319 VAL A N 1
ATOM 2413 C CA . VAL A 1 319 ? -17.969 -5.421 18.007 1.00 76.06 319 VAL A CA 1
ATOM 2414 C C . VAL A 1 319 ? -18.752 -4.274 17.378 1.00 76.06 319 VAL A C 1
ATOM 2416 O O . VAL A 1 319 ? -18.264 -3.585 16.486 1.00 76.06 319 VAL A O 1
ATOM 2419 N N . GLN A 1 320 ? -19.984 -4.055 17.820 1.00 78.75 320 GLN A N 1
ATOM 2420 C CA . GLN A 1 320 ? -20.815 -2.944 17.367 1.00 78.75 320 GLN A CA 1
ATOM 2421 C C . GLN A 1 320 ? -20.747 -1.810 18.380 1.00 78.75 320 GLN A C 1
ATOM 2423 O O . GLN A 1 320 ? -20.999 -2.022 19.568 1.00 78.75 320 GLN A O 1
ATOM 2428 N N . PHE A 1 321 ? -20.462 -0.600 17.907 1.00 75.25 321 PHE A N 1
ATOM 2429 C CA . PHE A 1 321 ? -20.703 0.592 18.703 1.00 75.25 321 PHE A CA 1
ATOM 2430 C C . PHE A 1 321 ? -22.175 1.005 18.614 1.00 75.25 321 PHE A C 1
ATOM 2432 O O . PHE A 1 321 ? -22.768 1.046 17.531 1.00 75.25 321 PHE A O 1
ATOM 2439 N N . HIS A 1 322 ? -22.742 1.376 19.758 1.00 76.69 322 HIS A N 1
ATOM 2440 C CA . HIS A 1 322 ? -24.054 1.995 19.887 1.00 76.69 322 HIS A CA 1
ATOM 2441 C C . HIS A 1 322 ? -23.882 3.419 20.406 1.00 76.69 322 HIS A C 1
ATOM 2443 O O . HIS A 1 322 ? -23.139 3.659 21.359 1.00 76.69 322 HIS A O 1
ATOM 2449 N N . ALA A 1 323 ? -24.574 4.376 19.786 1.00 68.19 323 ALA A N 1
ATOM 2450 C CA . ALA A 1 323 ? -24.580 5.760 20.245 1.00 68.19 323 ALA A CA 1
ATOM 2451 C C . ALA A 1 323 ? -25.478 5.928 21.478 1.00 68.19 323 ALA A C 1
ATOM 2453 O O . ALA A 1 323 ? -26.544 5.320 21.583 1.00 68.19 323 ALA A O 1
ATOM 2454 N N . GLN A 1 324 ? -25.056 6.796 22.399 1.00 69.81 324 GLN A N 1
ATOM 2455 C CA . GLN A 1 324 ? -25.748 7.011 23.665 1.00 69.81 324 GLN A CA 1
ATOM 2456 C C . GLN A 1 324 ? -27.181 7.529 23.452 1.00 69.81 324 GLN A C 1
ATOM 2458 O O . GLN A 1 324 ? -27.383 8.622 22.922 1.00 69.81 324 GLN A O 1
ATOM 2463 N N . GLU A 1 325 ? -28.183 6.775 23.912 1.00 67.62 325 GLU A N 1
ATOM 2464 C CA . GLU A 1 325 ? -29.589 7.202 23.900 1.00 67.62 325 GLU A CA 1
ATOM 2465 C C . GLU A 1 325 ? -29.974 7.936 25.204 1.00 67.62 325 GLU A C 1
ATOM 2467 O O . GLU A 1 325 ? -29.565 7.543 26.298 1.00 67.62 325 GLU A O 1
ATOM 2472 N N . ASP A 1 326 ? -30.804 8.987 25.115 1.00 58.66 326 ASP A N 1
ATOM 2473 C CA . ASP A 1 326 ? -31.415 9.672 26.271 1.00 58.66 326 ASP A CA 1
ATOM 2474 C C . ASP A 1 326 ? -32.930 9.370 26.329 1.00 58.66 326 ASP A C 1
ATOM 2476 O O . ASP A 1 326 ? -33.669 9.776 25.422 1.00 58.66 326 ASP A O 1
ATOM 2480 N N . PRO A 1 327 ? -33.446 8.682 27.372 1.00 69.88 327 PRO A N 1
ATOM 2481 C CA . PRO A 1 327 ? -32.773 8.307 28.617 1.00 69.88 327 PRO A CA 1
ATOM 2482 C C . PRO A 1 327 ? -31.952 7.020 28.523 1.00 69.88 327 PRO A C 1
ATOM 2484 O O . PRO A 1 327 ? -32.442 5.995 28.056 1.00 69.88 327 PRO A O 1
ATOM 2487 N N . LEU A 1 328 ? -30.757 7.067 29.113 1.00 76.69 328 LEU A N 1
ATOM 2488 C CA . LEU A 1 328 ? -29.828 5.945 29.239 1.00 76.69 328 LEU A CA 1
ATOM 2489 C C . LEU A 1 328 ? -30.479 4.719 29.904 1.00 76.69 328 LEU A C 1
ATOM 2491 O O . LEU A 1 328 ? -30.875 4.797 31.078 1.00 76.69 328 LEU A O 1
ATOM 2495 N N . PRO A 1 329 ? -30.572 3.575 29.200 1.00 78.56 329 PRO A N 1
ATOM 2496 C CA . PRO A 1 329 ? -30.951 2.307 29.807 1.00 78.56 329 PRO A CA 1
ATOM 2497 C C . PRO A 1 329 ? -29.988 1.918 30.937 1.00 78.56 329 PRO A C 1
ATOM 2499 O O . PRO A 1 329 ? -28.796 2.198 30.886 1.00 78.56 329 PRO A O 1
ATOM 2502 N N . VAL A 1 330 ? -30.504 1.241 31.966 1.00 73.69 330 VAL A N 1
ATOM 2503 C CA . VAL A 1 330 ? -29.704 0.833 33.142 1.00 73.69 330 VAL A CA 1
ATOM 2504 C C . VAL A 1 330 ? -28.629 -0.204 32.780 1.00 73.69 330 VAL A C 1
ATOM 2506 O O . VAL A 1 330 ? -27.613 -0.278 33.461 1.00 73.69 330 VAL A O 1
ATOM 2509 N N . ASP A 1 331 ? -28.851 -0.946 31.693 1.00 76.12 331 ASP A N 1
ATOM 2510 C CA . ASP A 1 331 ? -27.985 -2.013 31.176 1.00 76.12 331 ASP A CA 1
ATOM 2511 C C . ASP A 1 331 ? -27.355 -1.621 29.820 1.00 76.12 331 ASP A C 1
ATOM 2513 O O . ASP A 1 331 ? -27.108 -2.474 28.972 1.00 76.12 331 ASP A O 1
ATOM 2517 N N . TYR A 1 332 ? -27.177 -0.321 29.565 1.00 80.81 332 TYR A N 1
ATOM 2518 C CA . TYR A 1 332 ? -26.583 0.168 28.321 1.00 80.81 332 TYR A CA 1
ATOM 2519 C C . TYR A 1 332 ? -25.079 -0.117 28.281 1.00 80.81 332 TYR A C 1
ATOM 2521 O O . TYR A 1 332 ? -24.340 0.383 29.132 1.00 80.81 332 TYR A O 1
ATOM 2529 N N . CYS A 1 333 ? -24.637 -0.863 27.269 1.00 79.56 333 CYS A N 1
ATOM 2530 C CA . CYS A 1 333 ? -23.227 -1.008 26.931 1.00 79.56 333 CYS A CA 1
ATOM 2531 C C . CYS A 1 333 ? -22.963 -0.313 25.586 1.00 79.56 333 CYS A C 1
ATOM 2533 O O . CYS A 1 333 ? -23.659 -0.616 24.618 1.00 79.56 333 CYS A O 1
ATOM 2535 N N . PRO A 1 334 ? -21.992 0.619 25.515 1.00 75.44 334 PRO A N 1
ATOM 2536 C CA . PRO A 1 334 ? -21.670 1.337 24.279 1.00 75.44 334 PRO A CA 1
ATOM 2537 C C . PRO A 1 334 ? -21.072 0.423 23.209 1.00 75.44 334 PRO A C 1
ATOM 2539 O O . PRO A 1 334 ? -21.216 0.699 22.027 1.00 75.44 334 PRO A O 1
ATOM 2542 N N . TYR A 1 335 ? -20.459 -0.682 23.627 1.00 79.25 335 TYR A N 1
ATOM 2543 C CA . TYR A 1 335 ? -19.916 -1.707 22.752 1.00 79.25 335 TYR A CA 1
ATOM 2544 C C . TYR A 1 335 ? -20.553 -3.042 23.109 1.00 79.25 335 TYR A C 1
ATOM 2546 O O . TYR A 1 335 ? -20.546 -3.445 24.279 1.00 79.25 335 TYR A O 1
ATOM 2554 N N . THR A 1 336 ? -21.094 -3.728 22.111 1.00 76.56 336 THR A N 1
ATOM 2555 C CA . THR A 1 336 ? -21.626 -5.083 22.268 1.00 76.56 336 THR A CA 1
ATOM 2556 C C . THR A 1 336 ? -20.992 -6.013 21.250 1.00 76.56 336 THR A C 1
ATOM 2558 O O . THR A 1 336 ? -20.700 -5.610 20.125 1.00 76.56 336 THR A O 1
ATOM 2561 N N . ASP A 1 337 ? -20.771 -7.262 21.655 1.00 80.94 337 ASP A N 1
ATOM 2562 C CA . ASP A 1 337 ? -20.514 -8.331 20.697 1.00 80.94 337 ASP A CA 1
ATOM 2563 C C . ASP A 1 337 ? -21.799 -8.553 19.890 1.00 80.94 337 ASP A C 1
ATOM 2565 O O . ASP A 1 337 ? -22.862 -8.814 20.461 1.00 80.94 337 ASP A O 1
ATOM 2569 N N . GLU A 1 338 ? -21.695 -8.445 18.574 1.00 83.62 338 GLU A N 1
ATOM 2570 C CA . GLU A 1 338 ? -22.764 -8.742 17.631 1.00 83.62 338 GLU A CA 1
ATOM 2571 C C . GLU A 1 338 ? -22.344 -9.885 16.711 1.00 83.62 338 GLU A C 1
ATOM 2573 O O . GLU A 1 338 ? -21.162 -10.178 16.522 1.00 83.62 338 GLU A O 1
ATOM 2578 N N . ASN A 1 339 ? -23.343 -10.532 16.123 1.00 87.94 339 ASN A N 1
ATOM 2579 C CA . ASN A 1 339 ? -23.156 -11.624 15.183 1.00 87.94 339 ASN A CA 1
ATOM 2580 C C . ASN A 1 339 ? -24.117 -11.425 14.012 1.00 87.94 339 ASN A C 1
ATOM 2582 O O . ASN A 1 339 ? -25.328 -11.579 14.176 1.00 87.94 339 ASN A O 1
ATOM 2586 N N . ASP A 1 340 ? -23.571 -11.103 12.839 1.00 87.94 340 ASP A N 1
ATOM 2587 C CA . ASP A 1 340 ? -24.354 -10.863 11.624 1.00 87.94 340 ASP A CA 1
ATOM 2588 C C . ASP A 1 340 ? -23.911 -11.750 10.464 1.00 87.94 340 ASP A C 1
ATOM 2590 O O . ASP A 1 340 ? -22.812 -12.313 10.433 1.00 87.94 340 ASP A O 1
ATOM 2594 N N . GLU A 1 341 ? -24.799 -11.852 9.476 1.00 92.50 341 GLU A N 1
ATOM 2595 C CA . GLU A 1 341 ? -24.519 -12.525 8.216 1.00 92.50 341 GLU A CA 1
ATOM 2596 C C . GLU A 1 341 ? -23.485 -11.736 7.393 1.00 92.50 341 GLU A C 1
ATOM 2598 O O . GLU A 1 341 ? -23.669 -10.558 7.065 1.00 92.50 341 GLU A O 1
ATOM 2603 N N . VAL A 1 342 ? -22.405 -12.421 7.007 1.00 91.19 342 VAL A N 1
ATOM 2604 C CA . VAL A 1 342 ? -21.248 -11.843 6.306 1.00 91.19 342 VAL A CA 1
ATOM 2605 C C . VAL A 1 342 ? -21.664 -11.201 4.984 1.00 91.19 342 VAL A C 1
ATOM 2607 O O . VAL A 1 342 ? -21.247 -10.086 4.673 1.00 91.19 342 VAL A O 1
ATOM 2610 N N . TRP A 1 343 ? -22.521 -11.868 4.208 1.00 91.19 343 TRP A N 1
ATOM 2611 C CA . TRP A 1 343 ? -22.946 -11.377 2.897 1.00 91.19 343 TRP A CA 1
ATOM 2612 C C . TRP A 1 343 ? -23.674 -10.028 2.965 1.00 91.19 343 TRP A C 1
ATOM 2614 O O . TRP A 1 343 ? -23.380 -9.118 2.185 1.00 91.19 343 TRP A O 1
ATOM 2624 N N . SER A 1 344 ? -24.590 -9.857 3.920 1.00 87.94 344 SER A N 1
ATOM 2625 C CA . SER A 1 344 ? -25.274 -8.577 4.106 1.00 87.94 344 SER A CA 1
ATOM 2626 C C . SER A 1 344 ? -24.358 -7.521 4.708 1.00 87.94 344 SER A C 1
ATOM 2628 O O . SER A 1 344 ? -24.398 -6.375 4.263 1.00 87.94 344 SER A O 1
ATOM 2630 N N . ARG A 1 345 ? -23.538 -7.896 5.698 1.00 86.38 345 ARG A N 1
ATOM 2631 C CA . ARG A 1 345 ? -22.762 -6.941 6.494 1.00 86.38 345 ARG A CA 1
ATOM 2632 C C . ARG A 1 345 ? -21.505 -6.455 5.779 1.00 86.38 345 ARG A C 1
ATOM 2634 O O . ARG A 1 345 ? -21.302 -5.253 5.673 1.00 86.38 345 ARG A O 1
ATOM 2641 N N . VAL A 1 346 ? -20.688 -7.375 5.269 1.00 86.81 346 VAL A N 1
ATOM 2642 C CA . VAL A 1 346 ? -19.386 -7.074 4.647 1.00 86.81 346 VAL A CA 1
ATOM 2643 C C . VAL A 1 346 ? -19.547 -6.690 3.180 1.00 86.81 346 VAL A C 1
ATOM 2645 O O . VAL A 1 346 ? -18.873 -5.790 2.683 1.00 86.81 346 VAL A O 1
ATOM 2648 N N . PHE A 1 347 ? -20.465 -7.356 2.480 1.00 89.56 347 PHE A N 1
ATOM 2649 C CA . PHE A 1 347 ? -20.609 -7.228 1.030 1.00 89.56 347 PHE A CA 1
ATOM 2650 C C . PHE A 1 347 ? -21.865 -6.473 0.597 1.00 89.56 347 PHE A C 1
ATOM 2652 O O . PHE A 1 347 ? -22.140 -6.411 -0.596 1.00 89.56 347 PHE A O 1
ATOM 2659 N N . ALA A 1 348 ? -22.637 -5.899 1.525 1.00 89.06 348 ALA A N 1
ATOM 2660 C CA . ALA A 1 348 ? -23.861 -5.155 1.217 1.00 89.06 348 ALA A CA 1
ATOM 2661 C C . ALA A 1 348 ? -24.842 -5.930 0.308 1.00 89.06 348 ALA A C 1
ATOM 2663 O O . ALA A 1 348 ? -25.522 -5.348 -0.538 1.00 89.06 348 ALA A O 1
ATOM 2664 N N . SER A 1 349 ? -24.926 -7.255 0.489 1.00 90.31 349 SER A N 1
ATOM 2665 C CA . SER A 1 349 ? -25.709 -8.170 -0.356 1.00 90.31 349 SER A CA 1
ATOM 2666 C C . SER A 1 349 ? -25.315 -8.151 -1.845 1.00 90.31 349 SER A C 1
ATOM 2668 O O . SER A 1 349 ? -26.174 -8.298 -2.718 1.00 90.31 349 SER A O 1
ATOM 2670 N N . ASP A 1 350 ? -24.028 -7.957 -2.154 1.00 88.31 350 ASP A N 1
ATOM 2671 C CA . ASP A 1 350 ? -23.515 -7.990 -3.527 1.00 88.31 350 ASP A CA 1
ATOM 2672 C C . ASP A 1 350 ? -23.819 -9.341 -4.196 1.00 88.31 350 ASP A C 1
ATOM 2674 O O . ASP A 1 350 ? -23.438 -10.410 -3.717 1.00 88.31 350 ASP A O 1
ATOM 2678 N N . GLY A 1 351 ? -24.540 -9.284 -5.316 1.00 89.00 351 GLY A N 1
ATOM 2679 C CA . GLY A 1 351 ? -24.942 -10.444 -6.108 1.00 89.00 351 GLY A CA 1
ATOM 2680 C C . GLY A 1 351 ? -23.938 -10.822 -7.197 1.00 89.00 351 GLY A C 1
ATOM 2681 O O . GLY A 1 351 ? -24.335 -11.482 -8.163 1.00 89.00 351 GLY A O 1
ATOM 2682 N N . TYR A 1 352 ? -22.686 -10.361 -7.105 1.00 94.00 352 TYR A N 1
ATOM 2683 C CA . TYR A 1 352 ? -21.652 -10.642 -8.095 1.00 94.00 352 TYR A CA 1
ATOM 2684 C C . TYR A 1 352 ? -21.508 -12.143 -8.371 1.00 94.00 352 TYR A C 1
ATOM 2686 O O . TYR A 1 352 ? -21.509 -12.977 -7.463 1.00 94.00 352 TYR A O 1
ATOM 2694 N N . ARG A 1 353 ? -21.346 -12.473 -9.658 1.00 94.75 353 ARG A N 1
ATOM 2695 C CA . ARG A 1 353 ? -20.970 -13.803 -10.145 1.00 94.75 353 ARG A CA 1
ATOM 2696 C C . ARG A 1 353 ? -20.008 -13.652 -11.313 1.00 94.75 353 ARG A C 1
ATOM 2698 O O . ARG A 1 353 ? -20.300 -12.907 -12.251 1.00 94.75 353 ARG A O 1
ATOM 2705 N N . GLY A 1 354 ? -18.892 -14.366 -11.264 1.00 92.44 354 GLY A N 1
ATOM 2706 C CA . GLY A 1 354 ? -17.847 -14.310 -12.277 1.00 92.44 354 GLY A CA 1
ATOM 2707 C C . GLY A 1 354 ? -17.149 -15.650 -12.460 1.00 92.44 354 GLY A C 1
ATOM 2708 O O . GLY A 1 354 ? -17.136 -16.492 -11.569 1.00 92.44 354 GLY A O 1
ATOM 2709 N N . GLU A 1 355 ? -16.556 -15.826 -13.632 1.00 94.75 355 GLU A N 1
ATOM 2710 C CA . GLU A 1 355 ? -15.798 -17.014 -14.030 1.00 94.75 355 GLU A CA 1
ATOM 2711 C C . GLU A 1 355 ? -14.398 -16.596 -14.501 1.00 94.75 355 GLU A C 1
ATOM 2713 O O . GLU A 1 355 ? -14.129 -15.407 -14.729 1.00 94.75 355 GLU A O 1
ATOM 2718 N N . ASN A 1 356 ? -13.514 -17.575 -14.669 1.00 93.88 356 ASN A N 1
ATOM 2719 C CA . ASN A 1 356 ? -12.162 -17.413 -15.193 1.00 93.88 356 ASN A CA 1
ATOM 2720 C C . ASN A 1 356 ? -11.342 -16.405 -14.364 1.00 93.88 356 ASN A C 1
ATOM 2722 O O . ASN A 1 356 ? -11.493 -16.309 -13.144 1.00 93.88 356 ASN A O 1
ATOM 2726 N N . ILE A 1 357 ? -10.487 -15.602 -15.011 1.00 93.50 357 ILE A N 1
ATOM 2727 C CA . ILE A 1 357 ? -9.654 -14.622 -14.303 1.00 93.50 357 ILE A CA 1
ATOM 2728 C C . ILE A 1 357 ? -10.477 -13.559 -13.565 1.00 93.50 357 ILE A C 1
ATOM 2730 O O . ILE A 1 357 ? -10.021 -13.047 -12.549 1.00 93.50 357 ILE A O 1
ATOM 2734 N N . ARG A 1 358 ? -11.693 -13.243 -14.041 1.00 92.94 358 ARG A N 1
ATOM 2735 C CA . ARG A 1 358 ? -12.598 -12.282 -13.387 1.00 92.94 358 ARG A CA 1
ATOM 2736 C C . ARG A 1 358 ? -13.147 -12.845 -12.081 1.00 92.94 358 ARG A C 1
ATOM 2738 O O . ARG A 1 358 ? -13.156 -12.135 -11.080 1.00 92.94 358 ARG A O 1
ATOM 2745 N N . GLY A 1 359 ? -13.575 -14.109 -12.103 1.00 94.75 359 GLY A N 1
ATOM 2746 C CA . GLY A 1 359 ? -13.980 -14.841 -10.905 1.00 94.75 359 GLY A CA 1
ATOM 2747 C C . GLY A 1 359 ? -12.827 -14.933 -9.909 1.00 94.75 359 GLY A C 1
ATOM 2748 O O . GLY A 1 359 ? -12.980 -14.514 -8.769 1.00 94.75 359 GLY A O 1
ATOM 2749 N N . PHE A 1 360 ? -11.646 -15.355 -10.371 1.00 96.56 360 PHE A N 1
ATOM 2750 C CA . PHE A 1 360 ? -10.442 -15.452 -9.543 1.00 96.56 360 PHE A CA 1
ATOM 2751 C C . PHE A 1 360 ? -10.037 -14.110 -8.906 1.00 96.56 360 PHE A C 1
ATOM 2753 O O . PHE A 1 360 ? -9.836 -14.034 -7.696 1.00 96.56 360 PHE A O 1
ATOM 2760 N N . SER A 1 361 ? -9.947 -13.028 -9.694 1.00 95.00 361 SER A N 1
ATOM 2761 C CA . SER A 1 361 ? -9.574 -11.708 -9.167 1.00 95.00 361 SER A CA 1
ATOM 2762 C C . SER A 1 361 ? -10.605 -11.189 -8.170 1.00 95.00 361 SER A C 1
ATOM 2764 O O . SER A 1 361 ? -10.236 -10.594 -7.162 1.00 95.00 361 SER A O 1
ATOM 2766 N N . ARG A 1 362 ? -11.899 -11.435 -8.428 1.00 94.81 362 ARG A N 1
ATOM 2767 C CA . ARG A 1 362 ? -12.953 -11.015 -7.508 1.00 94.81 362 ARG A CA 1
ATOM 2768 C C . ARG A 1 362 ? -12.969 -11.841 -6.226 1.00 94.81 362 ARG A C 1
ATOM 2770 O O . ARG A 1 362 ? -13.191 -11.256 -5.176 1.00 94.81 362 ARG A O 1
ATOM 2777 N N . HIS A 1 363 ? -12.687 -13.141 -6.292 1.00 96.06 363 HIS A N 1
ATOM 2778 C CA . HIS A 1 363 ? -12.507 -13.968 -5.099 1.00 96.06 363 HIS A CA 1
ATOM 2779 C C . HIS A 1 363 ? -11.382 -13.412 -4.228 1.00 96.06 363 HIS A C 1
ATOM 2781 O O . HIS A 1 363 ? -11.569 -13.214 -3.032 1.00 96.06 363 HIS A O 1
ATOM 2787 N N . ALA A 1 364 ? -10.235 -13.090 -4.834 1.00 95.94 364 ALA A N 1
ATOM 2788 C CA . ALA A 1 364 ? -9.123 -12.488 -4.110 1.00 95.94 364 ALA A CA 1
ATOM 2789 C C . ALA A 1 364 ? -9.524 -11.134 -3.487 1.00 95.94 364 ALA A C 1
ATOM 2791 O O . ALA A 1 364 ? -9.215 -10.882 -2.324 1.00 95.94 364 ALA A O 1
ATOM 2792 N N . ASP A 1 365 ? -10.242 -10.266 -4.212 1.00 94.50 365 ASP A N 1
ATOM 2793 C CA . ASP A 1 365 ? -10.707 -8.994 -3.641 1.00 94.50 365 ASP A CA 1
ATOM 2794 C C . ASP A 1 365 ? -11.738 -9.182 -2.517 1.00 94.50 365 ASP A C 1
ATOM 2796 O O . ASP A 1 365 ? -11.655 -8.501 -1.497 1.00 94.50 365 ASP A O 1
ATOM 2800 N N . ASP A 1 366 ? -12.681 -10.116 -2.651 1.00 95.50 366 ASP A N 1
ATOM 2801 C CA . ASP A 1 366 ? -13.659 -10.403 -1.600 1.00 95.50 366 ASP A CA 1
ATOM 2802 C C . ASP A 1 366 ? -12.978 -10.999 -0.356 1.00 95.50 366 ASP A C 1
ATOM 2804 O O . ASP A 1 366 ? -13.251 -10.558 0.762 1.00 95.50 366 ASP A O 1
ATOM 2808 N N . ALA A 1 367 ? -12.011 -11.905 -0.538 1.00 94.56 367 ALA A N 1
ATOM 2809 C CA . ALA A 1 367 ? -11.163 -12.402 0.541 1.00 94.56 367 ALA A CA 1
ATOM 2810 C C . ALA A 1 367 ? -10.395 -11.253 1.213 1.00 94.56 367 ALA A C 1
ATOM 2812 O O . ALA A 1 367 ? -10.392 -11.160 2.439 1.00 94.56 367 ALA A O 1
ATOM 2813 N N . ARG A 1 368 ? -9.825 -10.313 0.444 1.00 91.50 368 ARG A N 1
ATOM 2814 C CA . ARG A 1 368 ? -9.187 -9.099 0.985 1.00 91.50 368 ARG A CA 1
ATOM 2815 C C . ARG A 1 368 ? -10.182 -8.260 1.790 1.00 91.50 368 ARG A C 1
ATOM 2817 O O . ARG A 1 368 ? -9.843 -7.830 2.889 1.00 91.50 368 ARG A O 1
ATOM 2824 N N . ARG A 1 369 ? -11.403 -8.031 1.297 1.00 89.75 369 ARG A N 1
ATOM 2825 C CA . ARG A 1 369 ? -12.456 -7.296 2.030 1.00 89.75 369 ARG A CA 1
ATOM 2826 C C . ARG A 1 369 ? -12.816 -7.994 3.341 1.00 89.75 369 ARG A C 1
ATOM 2828 O O . ARG A 1 369 ? -12.935 -7.324 4.363 1.00 89.75 369 ARG A O 1
ATOM 2835 N N . MET A 1 370 ? -12.906 -9.323 3.339 1.00 90.19 370 MET A N 1
ATOM 2836 C CA . MET A 1 370 ? -13.130 -10.108 4.552 1.00 90.19 370 MET A CA 1
ATOM 2837 C C . MET A 1 370 ? -11.949 -9.997 5.527 1.00 90.19 370 MET A C 1
ATOM 2839 O O . MET A 1 370 ? -12.162 -9.790 6.717 1.00 90.19 370 MET A O 1
ATOM 2843 N N . ILE A 1 371 ? -10.706 -10.051 5.036 1.00 85.81 371 ILE A N 1
ATOM 2844 C CA . ILE A 1 371 ? -9.499 -9.805 5.841 1.00 85.81 371 ILE A CA 1
ATOM 2845 C C . ILE A 1 371 ? -9.573 -8.418 6.481 1.00 85.81 371 ILE A C 1
ATOM 2847 O O . ILE A 1 371 ? -9.302 -8.279 7.669 1.00 85.81 371 ILE A O 1
ATOM 2851 N N . VAL A 1 372 ? -9.937 -7.385 5.720 1.00 81.19 372 VAL A N 1
ATOM 2852 C CA . VAL A 1 372 ? -10.096 -6.021 6.246 1.00 81.19 372 VAL A CA 1
ATOM 2853 C C . VAL A 1 372 ? -11.156 -5.983 7.340 1.00 81.19 372 VAL A C 1
ATOM 2855 O O . VAL A 1 372 ? -10.900 -5.414 8.395 1.00 81.19 372 VAL A O 1
ATOM 2858 N N . PHE A 1 373 ? -12.302 -6.627 7.119 1.00 81.38 373 PHE A N 1
ATOM 2859 C CA . PHE A 1 373 ? -13.374 -6.698 8.105 1.00 81.38 373 PHE A CA 1
ATOM 2860 C C . PHE A 1 373 ? -12.923 -7.384 9.403 1.00 81.38 373 PHE A C 1
ATOM 2862 O O . PHE A 1 373 ? -13.094 -6.816 10.475 1.00 81.38 373 PHE A O 1
ATOM 2869 N N . ILE A 1 374 ? -12.268 -8.548 9.311 1.00 78.06 374 ILE A N 1
ATOM 2870 C CA . ILE A 1 374 ? -11.745 -9.290 10.475 1.00 78.06 374 ILE A CA 1
ATOM 2871 C C . ILE A 1 374 ? -10.728 -8.451 11.262 1.00 78.06 374 ILE A C 1
ATOM 2873 O O . ILE A 1 374 ? -10.641 -8.567 12.479 1.00 78.06 374 ILE A O 1
ATOM 2877 N N . HIS A 1 375 ? -9.960 -7.595 10.584 1.00 69.75 375 HIS A N 1
ATOM 2878 C CA . HIS A 1 375 ? -8.988 -6.724 11.243 1.00 69.75 375 HIS A CA 1
ATOM 2879 C C . HIS A 1 375 ? -9.591 -5.430 11.817 1.00 69.75 375 HIS A C 1
ATOM 2881 O O . HIS A 1 375 ? -9.004 -4.863 12.733 1.00 69.75 375 HIS A O 1
ATOM 2887 N N . ASN A 1 376 ? -10.739 -4.965 11.316 1.00 66.00 376 ASN A N 1
ATOM 2888 C CA . ASN A 1 376 ? -11.408 -3.737 11.760 1.00 66.00 376 ASN A CA 1
ATOM 2889 C C . ASN A 1 376 ? -12.595 -4.084 12.676 1.00 66.00 376 ASN A C 1
ATOM 2891 O O . ASN A 1 376 ? -13.755 -3.933 12.303 1.00 66.00 376 ASN A O 1
ATOM 2895 N N . ILE A 1 377 ? -12.301 -4.591 13.875 1.00 57.97 377 ILE A N 1
ATOM 2896 C CA . ILE A 1 377 ? -13.280 -5.314 14.705 1.00 57.97 377 ILE A CA 1
ATOM 2897 C C . ILE A 1 377 ? -14.440 -4.431 15.219 1.00 57.97 377 ILE A C 1
ATOM 2899 O O . ILE A 1 377 ? -15.531 -4.968 15.411 1.00 57.97 377 ILE A O 1
ATOM 2903 N N . ILE A 1 378 ? -14.270 -3.107 15.393 1.00 58.47 378 ILE A N 1
ATOM 2904 C CA . ILE A 1 378 ? -15.381 -2.217 15.799 1.00 58.47 378 ILE A CA 1
ATOM 2905 C C . ILE A 1 378 ? -16.065 -1.580 14.592 1.00 58.47 378 ILE A C 1
ATOM 2907 O O . ILE A 1 378 ? -15.422 -0.927 13.773 1.00 58.47 378 ILE A O 1
ATOM 2911 N N . GLN A 1 379 ? -17.386 -1.726 14.529 1.00 61.34 379 GLN A N 1
ATOM 2912 C CA . GLN A 1 379 ? -18.238 -1.178 13.482 1.00 61.34 379 GLN A CA 1
ATOM 2913 C C . GLN A 1 379 ? -19.096 -0.008 13.979 1.00 61.34 379 GLN A C 1
ATOM 2915 O O . GLN A 1 379 ? -19.540 0.010 15.127 1.00 61.34 379 GLN A O 1
ATOM 2920 N N . ASP A 1 380 ? -19.343 0.943 13.074 1.00 53.16 380 ASP A N 1
ATOM 2921 C CA . ASP A 1 380 ? -20.182 2.137 13.252 1.00 53.16 380 ASP A CA 1
ATOM 2922 C C . ASP A 1 380 ? -19.895 2.957 14.518 1.00 53.16 380 ASP A C 1
ATOM 2924 O O . ASP A 1 380 ? -20.798 3.617 15.038 1.00 53.16 380 ASP A O 1
ATOM 2928 N N . VAL A 1 381 ? -18.641 2.970 14.993 1.00 54.84 381 VAL A N 1
ATOM 2929 C CA . VAL A 1 381 ? -18.189 4.077 15.845 1.00 54.84 381 VAL A CA 1
ATOM 2930 C C . VAL A 1 381 ? -18.485 5.336 15.034 1.00 54.84 381 VAL A C 1
ATOM 2932 O O . VAL A 1 381 ? -17.998 5.430 13.901 1.00 54.84 381 VAL A O 1
ATOM 2935 N N . PRO A 1 382 ? -19.334 6.263 15.515 1.00 45.56 382 PRO A N 1
ATOM 2936 C CA . PRO A 1 382 ? -19.450 7.548 14.895 1.00 45.56 382 PRO A CA 1
ATOM 2937 C C . PRO A 1 382 ? -18.027 8.057 14.844 1.00 45.56 382 PRO A C 1
ATOM 2939 O O . PRO A 1 382 ? -17.368 8.172 15.874 1.00 45.56 382 PRO A O 1
ATOM 2942 N N . ASP A 1 383 ? -17.571 8.353 13.638 1.00 44.31 383 ASP A N 1
ATOM 2943 C CA . ASP A 1 383 ? -16.535 9.345 13.471 1.00 44.31 383 ASP A CA 1
ATOM 2944 C C . ASP A 1 383 ? -17.179 10.648 13.961 1.00 44.31 383 ASP A C 1
ATOM 2946 O O . ASP A 1 383 ? -17.721 11.446 13.199 1.00 44.31 383 ASP A O 1
ATOM 2950 N N . ASP A 1 384 ? -17.300 10.801 15.280 1.00 37.75 384 ASP A N 1
ATOM 2951 C CA . ASP A 1 384 ? -17.871 11.979 15.918 1.00 37.75 384 ASP A CA 1
ATOM 2952 C C . ASP A 1 384 ? -16.911 13.166 15.794 1.00 37.75 384 ASP A C 1
ATOM 2954 O O . ASP A 1 384 ? -17.133 14.217 16.396 1.00 37.75 384 ASP A O 1
ATOM 2958 N N . GLY A 1 385 ? -15.838 13.000 15.012 1.00 39.94 385 GLY A N 1
ATOM 2959 C CA . GLY A 1 385 ? -14.741 13.936 14.909 1.00 39.94 385 GLY A CA 1
ATOM 2960 C C . GLY A 1 385 ? -13.982 14.081 16.225 1.00 39.94 385 GLY A C 1
ATOM 2961 O O . GLY A 1 385 ? -13.064 14.903 16.287 1.00 39.94 385 GLY A O 1
ATOM 2962 N N . SER A 1 386 ? -14.309 13.293 17.265 1.00 40.12 386 SER A N 1
ATOM 2963 C CA . SER A 1 386 ? -13.596 13.254 18.541 1.00 40.12 386 SER A CA 1
ATOM 2964 C C . SER A 1 386 ? -12.397 12.309 18.458 1.00 40.12 386 SER A C 1
ATOM 2966 O O . SER A 1 386 ? -12.087 11.503 19.326 1.00 40.12 386 SER A O 1
ATOM 2968 N N . ILE A 1 387 ? -11.595 12.512 17.416 1.00 41.09 387 ILE A N 1
ATOM 2969 C CA . ILE A 1 387 ? -10.155 12.366 17.604 1.00 41.09 387 ILE A CA 1
ATOM 2970 C C . ILE A 1 387 ? -9.821 13.292 18.772 1.00 41.09 387 ILE A C 1
ATOM 2972 O O . ILE A 1 387 ? -10.195 14.467 18.707 1.00 41.09 387 ILE A O 1
ATOM 2976 N N . SER A 1 388 ? -9.182 12.786 19.834 1.00 43.47 388 SER A N 1
ATOM 2977 C CA . SER A 1 388 ? -8.711 13.639 20.923 1.00 43.47 388 SER A CA 1
ATOM 2978 C C . SER A 1 388 ? -7.951 14.803 20.285 1.00 43.47 388 SER A C 1
ATOM 2980 O O . SER A 1 388 ? -6.928 14.629 19.618 1.00 43.47 388 SER A O 1
ATOM 2982 N N . GLU A 1 389 ? -8.565 15.989 20.332 1.00 46.78 389 GLU A N 1
ATOM 2983 C CA . GLU A 1 389 ? -8.097 17.117 19.544 1.00 46.78 389 GLU A CA 1
ATOM 2984 C C . GLU A 1 389 ? -6.779 17.561 20.159 1.00 46.78 389 GLU A C 1
ATOM 2986 O O . GLU A 1 389 ? -6.746 18.286 21.155 1.00 46.78 389 GLU A O 1
ATOM 2991 N N . HIS A 1 390 ? -5.664 17.141 19.565 1.00 49.78 390 HIS A N 1
ATOM 2992 C CA . HIS A 1 390 ? -4.452 17.905 19.735 1.00 49.78 390 HIS A CA 1
ATOM 2993 C C . HIS A 1 390 ? -4.595 19.140 18.853 1.00 49.78 390 HIS A C 1
ATOM 2995 O O . HIS A 1 390 ? -4.208 19.157 17.685 1.00 49.78 390 HIS A O 1
ATOM 3001 N N . GLU A 1 391 ? -5.190 20.196 19.415 1.00 47.34 391 GLU A N 1
ATOM 3002 C CA . GLU A 1 391 ? -4.982 21.544 18.905 1.00 47.34 391 GLU A CA 1
ATOM 3003 C C . GLU A 1 391 ? -3.483 21.803 18.997 1.00 47.34 391 GLU A C 1
ATOM 3005 O O . GLU A 1 391 ? -2.957 22.187 20.041 1.00 47.34 391 GLU A O 1
ATOM 3010 N N . ALA A 1 392 ? -2.787 21.501 17.906 1.00 41.50 392 ALA A N 1
ATOM 3011 C CA . ALA A 1 392 ? -1.348 21.578 17.797 1.00 41.50 392 ALA A CA 1
ATOM 3012 C C . ALA A 1 392 ? -0.923 23.052 17.750 1.00 41.50 392 ALA A C 1
ATOM 3014 O O . ALA A 1 392 ? -0.502 23.593 16.725 1.00 41.50 392 ALA A O 1
ATOM 3015 N N . PHE A 1 393 ? -1.086 23.721 18.885 1.00 46.44 393 PHE A N 1
ATOM 3016 C CA . PHE A 1 393 ? -0.366 24.920 19.229 1.00 46.44 393 PHE A CA 1
ATOM 3017 C C . PHE A 1 393 ? 1.053 24.477 19.562 1.00 46.44 393 PHE A C 1
ATOM 3019 O O . PHE A 1 393 ? 1.238 23.601 20.404 1.00 46.44 393 PHE A O 1
ATOM 3026 N N . ILE A 1 394 ? 2.054 25.074 18.914 1.00 50.41 394 ILE A N 1
ATOM 3027 C CA . ILE A 1 394 ? 3.459 24.794 19.222 1.00 50.41 394 ILE A CA 1
ATOM 3028 C C . ILE A 1 394 ? 3.645 25.029 20.718 1.00 50.41 394 ILE A C 1
ATOM 3030 O O . ILE A 1 394 ? 3.564 26.170 21.189 1.00 50.41 394 ILE A O 1
ATOM 3034 N N . GLN A 1 395 ? 3.878 23.963 21.480 1.00 52.53 395 GLN A N 1
ATOM 3035 C CA . GLN A 1 395 ? 4.153 24.066 22.904 1.00 52.53 395 GLN A CA 1
ATOM 3036 C C . GLN A 1 395 ? 5.608 24.504 23.069 1.00 52.53 395 GLN A C 1
ATOM 3038 O O . GLN A 1 395 ? 6.454 23.760 23.549 1.00 52.53 395 GLN A O 1
ATOM 3043 N N . THR A 1 396 ? 5.906 25.753 22.686 1.00 46.53 396 THR A N 1
ATOM 3044 C CA . THR A 1 396 ? 7.253 26.358 22.620 1.00 46.53 396 THR A CA 1
ATOM 3045 C C . THR A 1 396 ? 8.027 26.369 23.945 1.00 46.53 396 THR A C 1
ATOM 3047 O O . THR A 1 396 ? 9.083 26.989 24.028 1.00 46.53 396 THR A O 1
ATOM 3050 N N . GLY A 1 397 ? 7.490 25.786 25.016 1.00 46.81 397 GLY A N 1
ATOM 3051 C CA . GLY A 1 397 ? 8.189 25.648 26.284 1.00 46.81 397 GLY A CA 1
ATOM 3052 C C . GLY A 1 397 ? 8.364 24.211 26.778 1.00 46.81 397 GLY A C 1
ATOM 3053 O O . GLY A 1 397 ? 8.906 24.061 27.867 1.00 46.81 397 GLY A O 1
ATOM 3054 N N . ASN A 1 398 ? 7.961 23.180 26.021 1.00 57.38 398 ASN A N 1
ATOM 3055 C CA . ASN A 1 398 ? 8.377 21.819 26.358 1.00 57.38 398 ASN A CA 1
ATOM 3056 C C . ASN A 1 398 ? 9.910 21.725 26.221 1.00 57.38 398 ASN A C 1
ATOM 3058 O O . ASN A 1 398 ? 10.465 22.241 25.247 1.00 57.38 398 ASN A O 1
ATOM 3062 N N . ASP A 1 399 ? 10.605 21.108 27.183 1.00 56.38 399 ASP A N 1
ATOM 3063 C CA . ASP A 1 399 ? 12.078 21.143 27.262 1.00 56.38 399 ASP A CA 1
ATOM 3064 C C . ASP A 1 399 ? 12.746 20.543 26.004 1.00 56.38 399 ASP A C 1
ATOM 3066 O O . ASP A 1 399 ? 13.846 20.954 25.630 1.00 56.38 399 ASP A O 1
ATOM 3070 N N . GLY A 1 400 ? 12.068 19.628 25.300 1.00 58.53 400 GLY A N 1
ATOM 3071 C CA . GLY A 1 400 ? 12.527 19.100 24.012 1.00 58.53 400 GLY A CA 1
ATOM 3072 C C . GLY A 1 400 ? 12.331 20.069 22.837 1.00 58.53 400 GLY A C 1
ATOM 3073 O O . GLY A 1 400 ? 13.272 20.303 22.082 1.00 58.53 400 GLY A O 1
ATOM 3074 N N . HIS A 1 401 ? 11.163 20.716 22.720 1.00 62.31 401 HIS A N 1
ATOM 3075 C CA . HIS A 1 401 ? 10.869 21.713 21.670 1.00 62.31 401 HIS A CA 1
ATOM 3076 C C . HIS A 1 401 ? 11.691 22.996 21.824 1.00 62.31 401 HIS A C 1
ATOM 3078 O O . HIS A 1 401 ? 12.131 23.586 20.840 1.00 62.31 401 HIS A O 1
ATOM 3084 N N . ALA A 1 402 ? 11.963 23.425 23.060 1.00 57.75 402 ALA A N 1
ATOM 3085 C CA . ALA A 1 402 ? 12.743 24.631 23.338 1.00 57.75 402 ALA A CA 1
ATOM 3086 C C . ALA A 1 402 ? 14.197 24.554 22.834 1.00 57.75 402 ALA A C 1
ATOM 3088 O O . ALA A 1 402 ? 14.841 25.593 22.686 1.00 57.75 402 ALA A O 1
ATOM 3089 N N . ASN A 1 403 ? 14.707 23.346 22.573 1.00 60.28 403 ASN A N 1
ATOM 3090 C CA . ASN A 1 403 ? 16.060 23.101 22.080 1.00 60.28 403 ASN A CA 1
ATOM 3091 C C . ASN A 1 403 ? 16.115 22.766 20.577 1.00 60.28 403 ASN A C 1
ATOM 3093 O O . ASN A 1 403 ? 17.213 22.593 20.047 1.00 60.28 403 ASN A O 1
ATOM 3097 N N . MET A 1 404 ? 14.971 22.702 19.883 1.00 69.69 404 MET A N 1
ATOM 3098 C CA . MET A 1 404 ? 14.932 22.413 18.445 1.00 69.69 404 MET A CA 1
ATOM 3099 C C . MET A 1 404 ? 15.471 23.598 17.622 1.00 69.69 404 MET A C 1
ATOM 3101 O O . MET A 1 404 ? 15.112 24.749 17.913 1.00 69.69 404 MET A O 1
ATOM 3105 N N . PRO A 1 405 ? 16.320 23.364 16.600 1.00 64.06 405 PRO A N 1
ATOM 3106 C CA . PRO A 1 405 ? 16.972 24.427 15.830 1.00 64.06 405 PRO A CA 1
ATOM 3107 C C . PRO A 1 405 ? 16.005 25.456 15.225 1.00 64.06 405 PRO A C 1
ATOM 3109 O O . PRO A 1 405 ? 16.263 26.663 15.277 1.00 64.06 405 PRO A O 1
ATOM 3112 N N . GLU A 1 406 ? 14.867 25.009 14.695 1.00 69.50 406 GLU A N 1
ATOM 3113 C CA . GLU A 1 406 ? 13.871 25.848 14.025 1.00 69.50 406 GLU A CA 1
ATOM 3114 C C . GLU A 1 406 ? 13.134 26.743 15.025 1.00 69.50 406 GLU A C 1
ATOM 3116 O O . GLU A 1 406 ? 12.949 27.941 14.780 1.00 69.50 406 GLU A O 1
ATOM 3121 N N . ILE A 1 407 ? 12.788 26.196 16.192 1.00 66.38 407 ILE A N 1
ATOM 3122 C CA . ILE A 1 407 ? 12.137 26.930 17.284 1.00 66.38 407 ILE A CA 1
ATOM 3123 C C . ILE A 1 407 ? 13.118 27.938 17.897 1.00 66.38 407 ILE A C 1
ATOM 3125 O O . ILE A 1 407 ? 12.768 29.108 18.077 1.00 66.38 407 ILE A O 1
ATOM 3129 N N . LEU A 1 408 ? 14.375 27.539 18.119 1.00 62.12 408 LEU A N 1
ATOM 3130 C CA . LEU A 1 408 ? 15.457 28.420 18.577 1.00 62.12 408 LEU A CA 1
ATOM 3131 C C . LEU A 1 408 ? 15.734 29.574 17.602 1.00 62.12 408 LEU A C 1
ATOM 3133 O O . LEU A 1 408 ? 16.080 30.679 18.029 1.00 62.12 408 LEU A O 1
ATOM 3137 N N . SER A 1 409 ? 15.557 29.342 16.299 1.00 64.75 409 SER A N 1
ATOM 3138 C CA . SER A 1 409 ? 15.682 30.374 15.263 1.00 64.75 409 SER A CA 1
ATOM 3139 C C . SER A 1 409 ? 14.491 31.348 15.211 1.00 64.75 409 SER A C 1
ATOM 3141 O O . SER A 1 409 ? 14.545 32.355 14.500 1.00 64.75 409 SER A O 1
ATOM 3143 N N . GLY A 1 410 ? 13.431 31.088 15.986 1.00 66.12 410 GLY A N 1
ATOM 3144 C CA . GLY A 1 410 ? 12.198 31.872 16.013 1.00 66.12 410 GLY A CA 1
ATOM 3145 C C . GLY A 1 410 ? 11.234 31.561 14.864 1.00 66.12 410 GLY A C 1
ATOM 3146 O O . GLY A 1 410 ? 10.315 32.347 14.630 1.00 66.12 410 GLY A O 1
ATOM 3147 N N . ASN A 1 411 ? 11.426 30.447 14.146 1.00 75.12 411 ASN A N 1
ATOM 3148 C CA . ASN A 1 411 ? 10.634 30.074 12.975 1.00 75.12 411 ASN A CA 1
ATOM 3149 C C . ASN A 1 411 ? 9.676 28.909 13.260 1.00 75.12 411 ASN A C 1
ATOM 3151 O O . ASN A 1 411 ? 9.776 27.814 12.712 1.00 75.12 411 ASN A O 1
ATOM 3155 N N . ALA A 1 412 ? 8.708 29.189 14.125 1.00 75.81 412 ALA A N 1
ATOM 3156 C CA . ALA A 1 412 ? 7.672 28.253 14.542 1.00 75.81 412 ALA A CA 1
ATOM 3157 C C . ALA A 1 412 ? 6.849 27.691 13.355 1.00 75.81 412 ALA A C 1
ATOM 3159 O O . ALA A 1 412 ? 6.517 26.511 13.327 1.00 75.81 412 ALA A O 1
ATOM 3160 N N . ALA A 1 413 ? 6.569 28.514 12.339 1.00 78.88 413 ALA A N 1
ATOM 3161 C CA . ALA A 1 413 ? 5.828 28.093 11.147 1.00 78.88 413 ALA A CA 1
ATOM 3162 C C . ALA A 1 413 ? 6.595 27.058 10.304 1.00 78.88 413 ALA A C 1
ATOM 3164 O O . ALA A 1 413 ? 5.994 26.129 9.770 1.00 78.88 413 ALA A O 1
ATOM 3165 N N . ARG A 1 414 ? 7.925 27.191 10.213 1.00 84.00 414 ARG A N 1
ATOM 3166 C CA . ARG A 1 414 ? 8.788 26.232 9.510 1.00 84.00 414 ARG A CA 1
ATOM 3167 C C . ARG A 1 414 ? 8.848 24.880 10.212 1.00 84.00 414 ARG A C 1
ATOM 3169 O O . ARG A 1 414 ? 8.845 23.861 9.533 1.00 84.00 414 ARG A O 1
ATOM 3176 N N . HIS A 1 415 ? 8.834 24.874 11.542 1.00 82.12 415 HIS A N 1
ATOM 3177 C CA . HIS A 1 415 ? 8.728 23.639 12.314 1.00 82.12 415 HIS A CA 1
ATOM 3178 C C . HIS A 1 415 ? 7.411 22.902 12.007 1.00 82.12 415 HIS A C 1
ATOM 3180 O O . HIS A 1 415 ? 7.450 21.771 11.533 1.00 82.12 415 HIS A O 1
ATOM 3186 N N . LEU A 1 416 ? 6.256 23.579 12.117 1.00 82.12 416 LEU A N 1
ATOM 3187 C CA . LEU A 1 416 ? 4.943 22.983 11.801 1.00 82.12 416 LEU A CA 1
ATOM 3188 C C . LEU A 1 416 ? 4.834 22.469 10.362 1.00 82.12 416 LEU A C 1
ATOM 3190 O O . LEU A 1 416 ? 4.193 21.449 10.096 1.00 82.12 416 LEU A O 1
ATOM 3194 N N . MET A 1 417 ? 5.456 23.184 9.424 1.00 88.88 417 MET A N 1
ATOM 3195 C CA . MET A 1 417 ? 5.550 22.756 8.035 1.00 88.88 417 MET A CA 1
ATOM 3196 C C . MET A 1 417 ? 6.278 21.412 7.929 1.00 88.88 417 MET A C 1
ATOM 3198 O O . MET A 1 417 ? 5.774 20.521 7.247 1.00 88.88 417 MET A O 1
ATOM 3202 N N . PHE A 1 418 ? 7.421 21.236 8.599 1.00 88.69 418 PHE A N 1
ATOM 3203 C CA . PHE A 1 418 ? 8.167 19.976 8.571 1.00 88.69 418 PHE A CA 1
ATOM 3204 C C . PHE A 1 418 ? 7.463 18.841 9.317 1.00 88.69 418 PHE A C 1
ATOM 3206 O O . PHE A 1 418 ? 7.445 17.734 8.785 1.00 88.69 418 PHE A O 1
ATOM 3213 N N . GLU A 1 419 ? 6.806 19.106 10.450 1.00 86.81 419 GLU A N 1
ATOM 3214 C CA . GLU A 1 419 ? 5.962 18.107 11.130 1.00 86.81 419 GLU A CA 1
ATOM 3215 C C . GLU A 1 419 ? 4.867 17.586 10.193 1.00 86.81 419 GLU A C 1
ATOM 3217 O O . GLU A 1 419 ? 4.702 16.384 10.001 1.00 86.81 419 GLU A O 1
ATOM 3222 N N . THR A 1 420 ? 4.150 18.500 9.535 1.00 89.38 420 THR A N 1
ATOM 3223 C CA . THR A 1 420 ? 3.059 18.149 8.613 1.00 89.38 420 THR A CA 1
ATOM 3224 C C . THR A 1 420 ? 3.589 17.423 7.382 1.00 89.38 420 THR A C 1
ATOM 3226 O O . THR A 1 420 ? 2.952 16.515 6.858 1.00 89.38 420 THR A O 1
ATOM 3229 N N . THR A 1 421 ? 4.788 17.788 6.932 1.00 92.75 421 THR A N 1
ATOM 3230 C CA . THR A 1 421 ? 5.470 17.126 5.820 1.00 92.75 421 THR A CA 1
ATOM 3231 C C . THR A 1 421 ? 5.872 15.693 6.184 1.00 92.75 421 THR A C 1
ATOM 3233 O O . THR A 1 421 ? 5.640 14.780 5.392 1.00 92.75 421 THR A O 1
ATOM 3236 N N . ALA A 1 422 ? 6.428 15.470 7.378 1.00 92.81 422 ALA A N 1
ATOM 3237 C CA . ALA A 1 422 ? 6.752 14.136 7.880 1.00 92.81 422 ALA A CA 1
ATOM 3238 C C . ALA A 1 422 ? 5.485 13.294 8.087 1.00 92.81 422 ALA A C 1
ATOM 3240 O O . ALA A 1 422 ? 5.426 12.150 7.642 1.00 92.81 422 ALA A O 1
ATOM 3241 N N . SER A 1 423 ? 4.442 13.897 8.657 1.00 91.00 423 SER A N 1
ATOM 3242 C CA . SER A 1 423 ? 3.140 13.264 8.880 1.00 91.00 423 SER A CA 1
ATOM 3243 C C . SER A 1 423 ? 2.470 12.846 7.573 1.00 91.00 423 SER A C 1
ATOM 3245 O O . SER A 1 423 ? 1.971 11.730 7.470 1.00 91.00 423 SER A O 1
ATOM 3247 N N . ALA A 1 424 ? 2.518 13.696 6.540 1.00 92.56 424 ALA A N 1
ATOM 3248 C CA . ALA A 1 424 ? 2.022 13.354 5.210 1.00 92.56 424 ALA A CA 1
ATOM 3249 C C . ALA A 1 424 ? 2.792 12.161 4.620 1.00 92.56 424 ALA A C 1
ATOM 3251 O O . ALA A 1 424 ? 2.194 11.231 4.085 1.00 92.56 424 ALA A O 1
ATOM 3252 N N . LEU A 1 425 ? 4.121 12.125 4.764 1.00 93.25 425 LEU A N 1
ATOM 3253 C CA . LEU A 1 425 ? 4.898 10.975 4.303 1.00 93.25 425 LEU A CA 1
ATOM 3254 C C . LEU A 1 425 ? 4.564 9.690 5.083 1.00 93.25 425 LEU A C 1
ATOM 3256 O O . LEU A 1 425 ? 4.420 8.633 4.470 1.00 93.25 425 LEU A O 1
ATOM 3260 N N . GLY A 1 426 ? 4.393 9.787 6.405 1.00 89.31 426 GLY A N 1
ATOM 3261 C CA . GLY A 1 426 ? 3.956 8.685 7.265 1.00 89.31 426 GLY A CA 1
ATOM 3262 C C . GLY A 1 426 ? 2.567 8.158 6.900 1.00 89.31 426 GLY A C 1
ATOM 3263 O O . GLY A 1 426 ? 2.370 6.949 6.814 1.00 89.31 426 GLY A O 1
ATOM 3264 N N . ALA A 1 427 ? 1.626 9.053 6.591 1.00 86.75 427 ALA A N 1
ATOM 3265 C CA . ALA A 1 427 ? 0.280 8.709 6.132 1.00 86.75 427 ALA A CA 1
ATOM 3266 C C . ALA A 1 427 ? 0.263 8.044 4.751 1.00 86.75 427 ALA A C 1
ATOM 3268 O O . ALA A 1 427 ? -0.548 7.159 4.487 1.00 86.75 427 ALA A O 1
ATOM 3269 N N . ALA A 1 428 ? 1.187 8.428 3.869 1.00 86.69 428 ALA A N 1
ATOM 3270 C CA . ALA A 1 428 ? 1.358 7.763 2.584 1.00 86.69 428 ALA A CA 1
ATOM 3271 C C . ALA A 1 428 ? 2.028 6.381 2.692 1.00 86.69 428 ALA A C 1
ATOM 3273 O O . ALA A 1 428 ? 1.934 5.578 1.755 1.00 86.69 428 ALA A O 1
ATOM 3274 N N . ALA A 1 429 ? 2.721 6.097 3.797 1.00 83.12 429 ALA A N 1
ATOM 3275 C CA . ALA A 1 429 ? 3.439 4.848 3.992 1.00 83.12 429 ALA A CA 1
ATOM 3276 C C . ALA A 1 429 ? 2.507 3.653 4.266 1.00 83.12 429 ALA A C 1
ATOM 3278 O O . ALA A 1 429 ? 1.312 3.779 4.540 1.00 83.12 429 ALA A O 1
ATOM 3279 N N . GLY A 1 430 ? 3.052 2.441 4.120 1.00 69.50 430 GLY A N 1
ATOM 3280 C CA . GLY A 1 430 ? 2.337 1.208 4.463 1.00 69.50 430 GLY A CA 1
ATOM 3281 C C . GLY A 1 430 ? 2.156 1.049 5.976 1.00 69.50 430 GLY A C 1
ATOM 3282 O O . GLY A 1 430 ? 2.860 1.674 6.750 1.00 69.50 430 GLY A O 1
ATOM 3283 N N . LYS A 1 431 ? 1.238 0.181 6.418 1.00 68.81 431 LYS A N 1
ATOM 3284 C CA . LYS A 1 431 ? 0.971 -0.046 7.854 1.00 68.81 431 LYS A CA 1
ATOM 3285 C C . LYS A 1 431 ? 1.974 -0.978 8.555 1.00 68.81 431 LYS A C 1
ATOM 3287 O O . LYS A 1 431 ? 1.956 -1.048 9.775 1.00 68.81 431 LYS A O 1
ATOM 3292 N N . GLU A 1 432 ? 2.832 -1.682 7.816 1.00 61.38 432 GLU A N 1
ATOM 3293 C CA . GLU A 1 432 ? 3.640 -2.787 8.373 1.00 61.38 432 GLU A CA 1
ATOM 3294 C C . GLU A 1 432 ? 5.141 -2.526 8.361 1.00 61.38 432 GLU A C 1
ATOM 3296 O O . GLU A 1 432 ? 5.779 -2.738 9.387 1.00 61.38 432 GLU A O 1
ATOM 3301 N N . ASP A 1 433 ? 5.684 -1.990 7.270 1.00 68.31 433 ASP A N 1
ATOM 3302 C CA . ASP A 1 433 ? 7.124 -1.761 7.175 1.00 68.31 433 ASP A CA 1
ATOM 3303 C C . ASP A 1 433 ? 7.493 -0.363 7.694 1.00 68.31 433 ASP A C 1
ATOM 3305 O O . ASP A 1 433 ? 6.847 0.621 7.301 1.00 68.31 433 ASP A O 1
ATOM 3309 N N . PRO A 1 434 ? 8.522 -0.245 8.552 1.00 77.38 434 PRO A N 1
ATOM 3310 C CA . PRO A 1 434 ? 9.047 1.049 8.957 1.00 77.38 434 PRO A CA 1
ATOM 3311 C C . PRO A 1 434 ? 9.583 1.846 7.765 1.00 77.38 434 PRO A C 1
ATOM 3313 O O . PRO A 1 434 ? 10.154 1.281 6.826 1.00 77.38 434 PRO A O 1
ATOM 3316 N N . LEU A 1 435 ? 9.455 3.175 7.804 1.00 83.94 435 LEU A N 1
ATOM 3317 C CA . LEU A 1 435 ? 10.140 4.011 6.814 1.00 83.94 435 LEU A CA 1
ATOM 3318 C C . LEU A 1 435 ? 11.657 3.966 7.035 1.00 83.94 435 LEU A C 1
ATOM 3320 O O . LEU A 1 435 ? 12.138 4.130 8.152 1.00 83.94 435 LEU A O 1
ATOM 3324 N N . SER A 1 436 ? 12.418 3.824 5.949 1.00 84.06 436 SER A N 1
ATOM 3325 C CA . SER A 1 436 ? 13.882 3.892 5.972 1.00 84.06 436 SER A CA 1
ATOM 3326 C C . SER A 1 436 ? 14.411 5.192 5.361 1.00 84.06 436 SER A C 1
ATOM 3328 O O . SER A 1 436 ? 13.763 5.825 4.522 1.00 84.06 436 SER A O 1
ATOM 3330 N N . VAL A 1 437 ? 15.636 5.575 5.737 1.00 85.38 437 VAL A N 1
ATOM 3331 C CA . VAL A 1 437 ? 16.346 6.721 5.136 1.00 85.38 437 VAL A CA 1
ATOM 3332 C C . VAL A 1 437 ? 16.464 6.554 3.620 1.00 85.38 437 VAL A C 1
ATOM 3334 O O . VAL A 1 437 ? 16.210 7.499 2.873 1.00 85.38 437 VAL A O 1
ATOM 3337 N N . ASP A 1 438 ? 16.794 5.350 3.147 1.00 82.56 438 ASP A N 1
ATOM 3338 C CA . ASP A 1 438 ? 16.885 5.058 1.717 1.00 82.56 438 ASP A CA 1
ATOM 3339 C C . ASP A 1 438 ? 15.560 5.275 0.985 1.00 82.56 438 ASP A C 1
ATOM 3341 O O . ASP A 1 438 ? 15.555 5.845 -0.111 1.00 82.56 438 ASP A O 1
ATOM 3345 N N . ALA A 1 439 ? 14.437 4.890 1.600 1.00 82.19 439 ALA A N 1
ATOM 3346 C CA . ALA A 1 439 ? 13.122 5.108 1.015 1.00 82.19 439 ALA A CA 1
ATOM 3347 C C . ALA A 1 439 ? 12.838 6.606 0.826 1.00 82.19 439 ALA A C 1
ATOM 3349 O O . ALA A 1 439 ? 12.417 7.027 -0.255 1.00 82.19 439 ALA A O 1
ATOM 3350 N N . VAL A 1 440 ? 13.138 7.430 1.834 1.00 88.62 440 VAL A N 1
ATOM 3351 C CA . VAL A 1 440 ? 12.944 8.887 1.768 1.00 88.62 440 VAL A CA 1
ATOM 3352 C C . VAL A 1 440 ? 13.873 9.538 0.745 1.00 88.62 440 VAL A C 1
ATOM 3354 O O . VAL A 1 440 ? 13.429 10.373 -0.045 1.00 88.62 440 VAL A O 1
ATOM 3357 N N . VAL A 1 441 ? 15.149 9.145 0.692 1.00 87.00 441 VAL A N 1
ATOM 3358 C CA . VAL A 1 441 ? 16.091 9.682 -0.303 1.00 87.00 441 VAL A CA 1
ATOM 3359 C C . VAL A 1 441 ? 15.658 9.322 -1.725 1.00 87.00 441 VAL A C 1
ATOM 3361 O O . VAL A 1 441 ? 15.728 10.168 -2.623 1.00 87.00 441 VAL A O 1
ATOM 3364 N N . PHE A 1 442 ? 15.173 8.100 -1.942 1.00 82.81 442 PHE A N 1
ATOM 3365 C CA . PHE A 1 442 ? 14.620 7.704 -3.230 1.00 82.81 442 PHE A CA 1
ATOM 3366 C C . PHE A 1 442 ? 13.413 8.563 -3.613 1.00 82.81 442 PHE A C 1
ATOM 3368 O O . PHE A 1 442 ? 13.408 9.157 -4.692 1.00 82.81 442 PHE A O 1
ATOM 3375 N N . ILE A 1 443 ? 12.429 8.688 -2.718 1.00 86.00 443 ILE A N 1
ATOM 3376 C CA . ILE A 1 443 ? 11.220 9.499 -2.934 1.00 86.00 443 ILE A CA 1
ATOM 3377 C C . ILE A 1 443 ? 11.603 10.940 -3.272 1.00 86.00 443 ILE A C 1
ATOM 3379 O O . ILE A 1 443 ? 11.115 11.494 -4.257 1.00 86.00 443 ILE A O 1
ATOM 3383 N N . ASN A 1 444 ? 12.542 11.523 -2.528 1.00 89.38 444 ASN A N 1
ATOM 3384 C CA . ASN A 1 444 ? 13.052 12.862 -2.800 1.00 89.38 444 ASN A CA 1
ATOM 3385 C C . ASN A 1 444 ? 13.677 12.989 -4.183 1.00 89.38 444 ASN A C 1
ATOM 3387 O O . ASN A 1 444 ? 13.511 14.010 -4.847 1.00 89.38 444 ASN A O 1
ATOM 3391 N N . THR A 1 445 ? 14.376 11.959 -4.642 1.00 84.25 445 THR A N 1
ATOM 3392 C CA . THR A 1 445 ? 14.977 11.968 -5.974 1.00 84.25 445 THR A CA 1
ATOM 3393 C C . THR A 1 445 ? 13.907 11.878 -7.061 1.00 84.25 445 THR A C 1
ATOM 3395 O O . THR A 1 445 ? 13.897 12.701 -7.973 1.00 84.25 445 THR A O 1
ATOM 3398 N N . VAL A 1 446 ? 12.944 10.961 -6.924 1.00 79.94 446 VAL A N 1
ATOM 3399 C CA . VAL A 1 446 ? 11.831 10.783 -7.874 1.00 79.94 446 VAL A CA 1
ATOM 3400 C C . VAL A 1 446 ? 10.962 12.037 -7.988 1.00 79.94 446 VAL A C 1
ATOM 3402 O O . VAL A 1 446 ? 10.533 12.408 -9.078 1.00 79.94 446 VAL A O 1
ATOM 3405 N N . LEU A 1 447 ? 10.711 12.721 -6.873 1.00 84.69 447 LEU A N 1
ATOM 3406 C CA . LEU A 1 447 ? 9.891 13.935 -6.837 1.00 84.69 447 LEU A CA 1
ATOM 3407 C C . LEU A 1 447 ? 10.650 15.201 -7.267 1.00 84.69 447 LEU A C 1
ATOM 3409 O O . LEU A 1 447 ? 10.069 16.297 -7.302 1.00 84.69 447 LEU A O 1
ATOM 3413 N N . GLY A 1 448 ? 11.943 15.070 -7.582 1.00 84.00 448 GLY A N 1
ATOM 3414 C CA . GLY A 1 448 ? 12.834 16.188 -7.877 1.00 84.00 448 GLY A CA 1
ATOM 3415 C C . GLY A 1 448 ? 12.929 17.169 -6.709 1.00 84.00 448 GLY A C 1
ATOM 3416 O O . GLY A 1 448 ? 12.894 18.381 -6.929 1.00 84.00 448 GLY A O 1
ATOM 3417 N N . ILE A 1 449 ? 12.911 16.647 -5.481 1.00 89.56 449 ILE A N 1
ATOM 3418 C CA . ILE A 1 449 ? 13.284 17.356 -4.254 1.00 89.56 449 ILE A CA 1
ATOM 3419 C C . ILE A 1 449 ? 14.806 17.320 -4.121 1.00 89.56 449 ILE A C 1
ATOM 3421 O O . ILE A 1 449 ? 15.393 18.352 -3.829 1.00 89.56 449 ILE A O 1
ATOM 3425 N N . ASN A 1 450 ? 15.455 16.188 -4.415 1.00 88.38 450 ASN A N 1
ATOM 3426 C CA . ASN A 1 450 ? 16.893 16.187 -4.674 1.00 88.38 450 ASN A CA 1
ATOM 3427 C C . ASN A 1 450 ? 17.157 16.738 -6.084 1.00 88.38 450 ASN A C 1
ATOM 3429 O O . ASN A 1 450 ? 16.538 16.317 -7.061 1.00 88.38 450 ASN A O 1
ATOM 3433 N N . GLU A 1 451 ? 18.112 17.652 -6.199 1.00 86.19 451 GLU A N 1
ATOM 3434 C CA . GLU A 1 451 ? 18.517 18.330 -7.429 1.00 86.19 451 GLU A CA 1
ATOM 3435 C C . GLU A 1 451 ? 19.789 17.690 -8.011 1.00 86.19 451 GLU A C 1
ATOM 3437 O O . GLU A 1 451 ? 20.819 18.338 -8.190 1.00 86.19 451 GLU A O 1
ATOM 3442 N N . LEU A 1 452 ? 19.734 16.384 -8.295 1.00 77.56 452 LEU A N 1
ATOM 3443 C CA . LEU A 1 452 ? 20.894 15.606 -8.766 1.00 77.56 452 LEU A CA 1
ATOM 3444 C C . LEU A 1 452 ? 21.209 15.786 -10.268 1.00 77.56 452 LEU A C 1
ATOM 3446 O O . LEU A 1 452 ? 22.170 15.201 -10.766 1.00 77.56 452 LEU A O 1
ATOM 3450 N N . GLY A 1 453 ? 20.433 16.604 -10.987 1.00 70.69 453 GLY A N 1
ATOM 3451 C CA . GLY A 1 453 ? 20.525 16.783 -12.441 1.00 70.69 453 GLY A CA 1
ATOM 3452 C C . GLY A 1 453 ? 19.632 15.813 -13.223 1.00 70.69 453 GLY A C 1
ATOM 3453 O O . GLY A 1 453 ? 18.662 15.289 -12.679 1.00 70.69 453 GLY A O 1
ATOM 3454 N N . ASP A 1 454 ? 19.945 15.596 -14.504 1.00 59.28 454 ASP A N 1
ATOM 3455 C CA . ASP A 1 454 ? 19.222 14.650 -15.363 1.00 59.28 454 ASP A CA 1
ATOM 3456 C C . ASP A 1 454 ? 19.546 13.215 -14.926 1.00 59.28 454 ASP A C 1
ATOM 3458 O O . ASP A 1 454 ? 20.553 12.634 -15.331 1.00 59.28 454 ASP A O 1
ATOM 3462 N N . VAL A 1 455 ? 18.708 12.652 -14.058 1.00 54.41 455 VAL A N 1
ATOM 3463 C CA . VAL A 1 455 ? 18.793 11.242 -13.668 1.00 54.41 455 VAL A CA 1
ATOM 3464 C C . VAL A 1 455 ? 17.963 10.438 -14.661 1.00 54.41 455 VAL A C 1
ATOM 3466 O O . VAL A 1 455 ? 16.785 10.742 -14.867 1.00 54.41 455 VAL A O 1
ATOM 3469 N N . SER A 1 456 ? 18.555 9.433 -15.311 1.00 48.38 456 SER A N 1
ATOM 3470 C CA . SER A 1 456 ? 17.773 8.588 -16.212 1.00 48.38 456 SER A CA 1
ATOM 3471 C C . SER A 1 456 ? 16.748 7.787 -15.391 1.00 48.38 456 SER A C 1
ATOM 3473 O O . SER A 1 456 ? 17.084 7.302 -14.305 1.00 48.38 456 SER A O 1
ATOM 3475 N N . PRO A 1 457 ? 15.503 7.607 -15.873 1.00 40.72 457 PRO A N 1
ATOM 3476 C CA . PRO A 1 457 ? 14.529 6.765 -15.182 1.00 40.72 457 PRO A CA 1
ATOM 3477 C C . PRO A 1 457 ? 15.063 5.343 -14.960 1.00 40.72 457 PRO A C 1
ATOM 3479 O O . PRO A 1 457 ? 14.811 4.746 -13.926 1.00 40.72 457 PRO A O 1
ATOM 3482 N N . GLN A 1 458 ? 15.890 4.829 -15.873 1.00 39.69 458 GLN A N 1
ATOM 3483 C CA . GLN A 1 458 ? 16.542 3.520 -15.752 1.00 39.69 458 GLN A CA 1
ATOM 3484 C C . GLN A 1 458 ? 17.536 3.451 -14.580 1.00 39.69 458 GLN A C 1
ATOM 3486 O O . GLN A 1 458 ? 17.602 2.423 -13.915 1.00 39.69 458 GLN A O 1
ATOM 3491 N N . ASP A 1 459 ? 18.259 4.536 -14.280 1.00 47.34 459 ASP A N 1
ATOM 3492 C CA . ASP A 1 459 ? 19.158 4.606 -13.118 1.00 47.34 459 ASP A CA 1
ATOM 3493 C C . ASP A 1 459 ? 18.391 4.827 -11.797 1.00 47.34 459 ASP A C 1
ATOM 3495 O O . ASP A 1 459 ? 18.888 4.468 -10.733 1.00 47.34 459 ASP A O 1
ATOM 3499 N N . LEU A 1 460 ? 17.170 5.378 -11.850 1.00 46.22 460 LEU A N 1
ATOM 3500 C CA . LEU A 1 460 ? 16.266 5.488 -10.694 1.00 46.22 460 LEU A CA 1
ATOM 3501 C C . LEU A 1 460 ? 15.523 4.176 -10.420 1.00 46.22 460 LEU A C 1
ATOM 3503 O O . LEU A 1 460 ? 15.304 3.812 -9.273 1.00 46.22 460 LEU A O 1
ATOM 3507 N N . TYR A 1 461 ? 15.122 3.451 -11.460 1.00 47.56 461 TYR A N 1
ATOM 3508 C CA . TYR A 1 461 ? 14.388 2.190 -11.335 1.00 47.56 461 TYR A CA 1
ATOM 3509 C C . TYR A 1 461 ? 15.293 0.958 -11.217 1.00 47.56 461 TYR A C 1
ATOM 3511 O O . TYR A 1 461 ? 14.768 -0.152 -11.096 1.00 47.56 461 TYR A O 1
ATOM 3519 N N . GLY A 1 462 ? 16.615 1.158 -11.251 1.00 49.41 462 GLY A N 1
ATOM 3520 C CA . GLY A 1 462 ? 17.621 0.143 -10.952 1.00 49.41 462 GLY A CA 1
ATOM 3521 C C . GLY A 1 462 ? 17.532 -0.374 -9.516 1.00 49.41 462 GLY A C 1
ATOM 3522 O O . GLY A 1 462 ? 16.662 0.030 -8.740 1.00 49.41 462 GLY A O 1
ATOM 3523 N N . ASP A 1 463 ? 18.408 -1.317 -9.182 1.00 47.84 463 ASP A N 1
ATOM 3524 C CA . ASP A 1 463 ? 18.338 -2.051 -7.923 1.00 47.84 463 ASP A CA 1
ATOM 3525 C C . ASP A 1 463 ? 18.388 -1.095 -6.722 1.00 47.84 463 ASP A C 1
ATOM 3527 O O . ASP A 1 463 ? 19.371 -0.393 -6.473 1.00 47.84 463 ASP A O 1
ATOM 3531 N N . LEU A 1 464 ? 17.263 -1.019 -6.013 1.00 65.00 464 LEU A N 1
ATOM 3532 C CA . LEU A 1 464 ? 17.065 -0.100 -4.907 1.00 65.00 464 LEU A CA 1
ATOM 3533 C C . LEU A 1 464 ? 17.684 -0.737 -3.668 1.00 65.00 464 LEU A C 1
ATOM 3535 O O . LEU A 1 464 ? 16.998 -1.460 -2.959 1.00 65.00 464 LEU A O 1
ATOM 3539 N N . TRP A 1 465 ? 18.977 -0.534 -3.439 1.00 70.44 465 TRP A N 1
ATOM 3540 C CA . TRP A 1 465 ? 19.666 -1.129 -2.294 1.00 70.44 465 TRP A CA 1
ATOM 3541 C C . TRP A 1 465 ? 19.620 -0.247 -1.054 1.00 70.44 465 TRP A C 1
ATOM 3543 O O . TRP A 1 465 ? 19.630 0.981 -1.157 1.00 70.44 465 TRP A O 1
ATOM 3553 N N . VAL A 1 466 ? 19.613 -0.876 0.120 1.00 74.62 466 VAL A N 1
ATOM 3554 C CA . VAL A 1 466 ? 19.855 -0.187 1.391 1.00 74.62 466 VAL A CA 1
ATOM 3555 C C . VAL A 1 466 ? 21.320 0.232 1.402 1.00 74.62 466 VAL A C 1
ATOM 3557 O O . VAL A 1 466 ? 22.207 -0.616 1.286 1.00 74.62 466 VAL A O 1
ATOM 3560 N N . LEU A 1 467 ? 21.598 1.533 1.488 1.00 83.38 467 LEU A N 1
ATOM 3561 C CA . LEU A 1 467 ? 22.955 2.064 1.382 1.00 83.38 467 LEU A CA 1
ATOM 3562 C C . LEU A 1 467 ? 23.444 2.601 2.718 1.00 83.38 467 LEU A C 1
ATOM 3564 O O . LEU A 1 467 ? 22.715 3.235 3.478 1.00 83.38 467 LEU A O 1
ATOM 3568 N N . LYS A 1 468 ? 24.748 2.467 2.950 1.00 82.81 468 LYS A N 1
ATOM 3569 C CA . LYS A 1 468 ? 25.407 3.208 4.017 1.00 82.81 468 LYS A CA 1
ATOM 3570 C C . LYS A 1 468 ? 25.448 4.694 3.648 1.00 82.81 468 LYS A C 1
ATOM 3572 O O . LYS A 1 468 ? 26.008 5.067 2.613 1.00 82.81 468 LYS A O 1
ATOM 3577 N N . ARG A 1 469 ? 24.867 5.546 4.493 1.00 83.12 469 ARG A N 1
ATOM 3578 C CA . ARG A 1 469 ? 24.729 6.993 4.262 1.00 83.12 469 ARG A CA 1
ATOM 3579 C C . ARG A 1 469 ? 25.332 7.814 5.393 1.00 83.12 469 ARG A C 1
ATOM 3581 O O . ARG A 1 469 ? 25.548 7.305 6.490 1.00 83.12 469 ARG A O 1
ATOM 3588 N N . ASP A 1 470 ? 25.627 9.074 5.097 1.00 82.94 470 ASP A N 1
ATOM 3589 C CA . ASP A 1 470 ? 25.943 10.068 6.119 1.00 82.94 470 ASP A CA 1
ATOM 3590 C C . ASP A 1 470 ? 24.677 10.616 6.804 1.00 82.94 470 ASP A C 1
ATOM 3592 O O . ASP A 1 470 ? 23.548 10.252 6.470 1.00 82.94 470 ASP A O 1
ATOM 3596 N N . GLU A 1 471 ? 24.877 11.519 7.765 1.00 79.00 471 GLU A N 1
ATOM 3597 C CA . GLU A 1 471 ? 23.813 12.152 8.553 1.00 79.00 471 GLU A CA 1
ATOM 3598 C C . GLU A 1 471 ? 22.794 12.951 7.716 1.00 79.00 471 GLU A C 1
ATOM 3600 O O . GLU A 1 471 ? 21.700 13.231 8.197 1.00 79.00 471 GLU A O 1
ATOM 3605 N N . ASN A 1 472 ? 23.116 13.287 6.462 1.00 73.19 472 ASN A N 1
ATOM 3606 C CA . ASN A 1 472 ? 22.239 14.011 5.538 1.00 73.19 472 ASN A CA 1
ATOM 3607 C C . ASN A 1 472 ? 21.631 13.091 4.465 1.00 73.19 472 ASN A C 1
ATOM 3609 O O . ASN A 1 472 ? 20.981 13.556 3.530 1.00 73.19 472 ASN A O 1
ATOM 3613 N N . GLY A 1 473 ? 21.844 11.777 4.573 1.00 75.62 473 GLY A N 1
ATOM 3614 C CA . GLY A 1 473 ? 21.324 10.801 3.624 1.00 75.62 473 GLY A CA 1
ATOM 3615 C C . GLY A 1 473 ? 22.129 10.712 2.326 1.00 75.62 473 GLY A C 1
ATOM 3616 O O . GLY A 1 473 ? 21.656 10.103 1.364 1.00 75.62 473 GLY A O 1
ATOM 3617 N N . VAL A 1 474 ? 23.338 11.272 2.255 1.00 82.19 474 VAL A N 1
ATOM 3618 C CA . VAL A 1 474 ? 24.213 11.134 1.083 1.00 82.19 474 VAL A CA 1
ATOM 3619 C C . VAL A 1 474 ? 24.898 9.759 1.133 1.00 82.19 474 VAL A C 1
ATOM 3621 O O . VAL A 1 474 ? 25.460 9.409 2.173 1.00 82.19 474 VAL A O 1
ATOM 3624 N N . PRO A 1 475 ? 24.895 8.960 0.044 1.00 83.69 475 PRO A N 1
ATOM 3625 C CA . PRO A 1 475 ? 25.590 7.673 0.020 1.00 83.69 475 PRO A CA 1
ATOM 3626 C C . PRO A 1 475 ? 27.087 7.817 0.295 1.00 83.69 475 PRO A C 1
ATOM 3628 O O . PRO A 1 475 ? 27.779 8.589 -0.381 1.00 83.69 475 PRO A O 1
ATOM 3631 N N . LEU A 1 476 ? 27.600 7.021 1.234 1.00 84.31 476 LEU A N 1
ATOM 3632 C CA . LEU A 1 476 ? 29.036 6.845 1.401 1.00 84.31 476 LEU A CA 1
ATOM 3633 C C . LEU A 1 476 ? 29.586 6.031 0.231 1.00 84.31 476 LEU A C 1
ATOM 3635 O O . LEU A 1 476 ? 28.933 5.120 -0.285 1.00 84.31 476 LEU A O 1
ATOM 3639 N N . LYS A 1 477 ? 30.797 6.393 -0.192 1.00 84.12 477 LYS A N 1
ATOM 3640 C CA . LYS A 1 477 ? 31.501 5.735 -1.287 1.00 84.12 477 LYS A CA 1
ATOM 3641 C C . LYS A 1 477 ? 32.732 5.006 -0.774 1.00 84.12 477 LYS A C 1
ATOM 3643 O O . LYS A 1 477 ? 33.408 5.512 0.122 1.00 84.12 477 LYS A O 1
ATOM 3648 N N . ASP A 1 478 ? 33.016 3.858 -1.368 1.00 82.12 478 ASP A N 1
ATOM 3649 C CA . ASP A 1 478 ? 34.244 3.107 -1.144 1.00 82.12 478 ASP A CA 1
ATOM 3650 C C . ASP A 1 478 ? 35.454 3.739 -1.868 1.00 82.12 478 ASP A C 1
ATOM 3652 O O . ASP A 1 478 ? 35.351 4.769 -2.546 1.00 82.12 478 ASP A O 1
ATOM 3656 N N . ASP A 1 479 ? 36.618 3.096 -1.744 1.00 84.31 479 ASP A N 1
ATOM 3657 C CA . ASP A 1 479 ? 37.870 3.529 -2.378 1.00 84.31 479 ASP A CA 1
ATOM 3658 C C . ASP A 1 479 ? 37.820 3.510 -3.920 1.00 84.31 479 ASP A C 1
ATOM 3660 O O . ASP A 1 479 ? 38.632 4.168 -4.578 1.00 84.31 479 ASP A O 1
ATOM 3664 N N . LEU A 1 480 ? 36.875 2.769 -4.509 1.00 79.88 480 LEU A N 1
ATOM 3665 C CA . LEU A 1 480 ? 36.634 2.700 -5.953 1.00 79.88 480 LEU A CA 1
ATOM 3666 C C . LEU A 1 480 ? 35.655 3.786 -6.428 1.00 79.88 480 LEU A C 1
ATOM 3668 O O . LEU A 1 480 ? 35.485 3.981 -7.632 1.00 79.88 480 LEU A O 1
ATOM 3672 N N . GLY A 1 481 ? 35.045 4.531 -5.501 1.00 79.88 481 GLY A N 1
ATOM 3673 C CA . GLY A 1 481 ? 34.020 5.530 -5.782 1.00 79.88 481 GLY A CA 1
ATOM 3674 C C . GLY A 1 481 ? 32.615 4.943 -5.951 1.00 79.88 481 GLY A C 1
ATOM 3675 O O . GLY A 1 481 ? 31.718 5.669 -6.396 1.00 79.88 481 GLY A O 1
ATOM 3676 N N . CYS A 1 482 ? 32.424 3.673 -5.594 1.00 78.88 482 CYS A N 1
ATOM 3677 C CA . CYS A 1 482 ? 31.150 2.970 -5.613 1.00 78.88 482 CYS A CA 1
ATOM 3678 C C . CYS A 1 482 ? 30.371 3.176 -4.319 1.00 78.88 482 CYS A C 1
ATOM 3680 O O . CYS A 1 482 ? 30.954 3.339 -3.253 1.00 78.88 482 CYS A O 1
ATOM 3682 N N . VAL A 1 483 ? 29.039 3.197 -4.416 1.00 82.50 483 VAL A N 1
ATOM 3683 C CA . VAL A 1 483 ? 28.166 3.226 -3.232 1.00 82.50 483 VAL A CA 1
ATOM 3684 C C . VAL A 1 483 ? 28.353 1.954 -2.412 1.00 82.50 483 VAL A C 1
ATOM 3686 O O . VAL A 1 483 ? 28.705 0.924 -2.974 1.00 82.50 483 VAL A O 1
ATOM 3689 N N . MET A 1 484 ? 28.119 2.026 -1.104 1.00 83.69 484 MET A N 1
ATOM 3690 C CA . MET A 1 484 ? 28.301 0.897 -0.186 1.00 83.69 484 MET A CA 1
ATOM 3691 C C . MET A 1 484 ? 26.938 0.310 0.229 1.00 83.69 484 MET A C 1
ATOM 3693 O O . MET A 1 484 ? 26.298 0.893 1.110 1.00 83.69 484 MET A O 1
ATOM 3697 N N . PRO A 1 485 ? 26.467 -0.803 -0.368 1.00 83.94 485 PRO A N 1
ATOM 3698 C CA . PRO A 1 485 ? 25.223 -1.452 0.037 1.00 83.94 485 PRO A CA 1
ATOM 3699 C C . PRO A 1 485 ? 25.402 -2.145 1.384 1.00 83.94 485 PRO A C 1
ATOM 3701 O O . PRO A 1 485 ? 26.449 -2.742 1.630 1.00 83.94 485 PRO A O 1
ATOM 3704 N N . VAL A 1 486 ? 24.397 -2.083 2.249 1.00 82.44 486 VAL A N 1
ATOM 3705 C CA . VAL A 1 486 ? 24.384 -2.801 3.527 1.00 82.44 486 VAL A CA 1
ATOM 3706 C C . VAL A 1 486 ? 24.024 -4.264 3.265 1.00 82.44 486 VAL A C 1
ATOM 3708 O O . VAL A 1 486 ? 23.126 -4.554 2.472 1.00 82.44 486 VAL A O 1
ATOM 3711 N N . ALA A 1 487 ? 24.750 -5.180 3.901 1.00 76.31 487 ALA A N 1
ATOM 3712 C CA . ALA A 1 487 ? 24.537 -6.612 3.743 1.00 76.31 487 ALA A CA 1
ATOM 3713 C C . ALA A 1 487 ? 23.361 -7.105 4.606 1.00 76.31 487 ALA A C 1
ATOM 3715 O O . ALA A 1 487 ? 23.188 -6.645 5.734 1.00 76.31 487 ALA A O 1
ATOM 3716 N N . SER A 1 488 ? 22.571 -8.055 4.094 1.00 72.50 488 SER A N 1
ATOM 3717 C CA . SER A 1 488 ? 21.429 -8.657 4.809 1.00 72.50 488 SER A CA 1
ATOM 3718 C C . SER A 1 488 ? 21.833 -9.447 6.049 1.00 72.50 488 SER A C 1
ATOM 3720 O O . SER A 1 488 ? 21.034 -9.648 6.958 1.00 72.50 488 SER A O 1
ATOM 3722 N N . GLU A 1 489 ? 23.077 -9.907 6.071 1.00 73.44 489 GLU A N 1
ATOM 3723 C CA . GLU A 1 489 ? 23.734 -10.534 7.208 1.00 73.44 489 GLU A CA 1
ATOM 3724 C C . GLU A 1 489 ? 25.242 -10.234 7.141 1.00 73.44 489 GLU A C 1
ATOM 3726 O O . GLU A 1 489 ? 25.750 -9.944 6.049 1.00 73.44 489 GLU A O 1
ATOM 3731 N N . PRO A 1 490 ? 25.974 -10.282 8.270 1.00 77.50 490 PRO A N 1
ATOM 3732 C CA . PRO A 1 490 ? 27.405 -9.999 8.276 1.00 77.50 490 PRO A CA 1
ATOM 3733 C C . PRO A 1 490 ? 28.185 -10.946 7.356 1.00 77.50 490 PRO A C 1
ATOM 3735 O O . PRO A 1 490 ? 28.125 -12.171 7.485 1.00 77.50 490 PRO A O 1
ATOM 3738 N N . ILE A 1 491 ? 28.954 -10.374 6.430 1.00 78.31 491 ILE A N 1
ATOM 3739 C CA . ILE A 1 491 ? 29.749 -11.127 5.460 1.00 78.31 491 ILE A CA 1
ATOM 3740 C C . ILE A 1 491 ? 31.116 -11.433 6.065 1.00 78.31 491 ILE A C 1
ATOM 3742 O O . ILE A 1 491 ? 31.856 -10.533 6.459 1.00 78.31 491 ILE A O 1
ATOM 3746 N N . VAL A 1 492 ? 31.495 -12.709 6.083 1.00 77.81 492 VAL A N 1
ATOM 3747 C CA . VAL A 1 492 ? 32.762 -13.169 6.658 1.00 77.81 492 VAL A CA 1
ATOM 3748 C C . VAL A 1 492 ? 33.756 -13.504 5.547 1.00 77.81 492 VAL A C 1
ATOM 3750 O O . VAL A 1 492 ? 33.664 -14.549 4.903 1.00 77.81 492 VAL A O 1
ATOM 3753 N N . ILE A 1 493 ? 34.751 -12.640 5.335 1.00 73.25 493 ILE A N 1
ATOM 3754 C CA . ILE A 1 493 ? 35.786 -12.828 4.308 1.00 73.25 493 ILE A CA 1
ATOM 3755 C C . ILE A 1 493 ? 37.105 -13.231 4.965 1.00 73.25 493 ILE A C 1
ATOM 3757 O O . ILE A 1 493 ? 37.558 -12.617 5.928 1.00 73.25 493 ILE A O 1
ATOM 3761 N N . THR A 1 494 ? 37.770 -14.255 4.425 1.00 72.56 494 THR A N 1
ATOM 3762 C CA . THR A 1 494 ? 39.134 -14.609 4.845 1.00 72.56 494 THR A CA 1
ATOM 3763 C C . THR A 1 494 ? 40.149 -13.905 3.951 1.00 72.56 494 THR A C 1
ATOM 3765 O O . THR A 1 494 ? 40.272 -14.219 2.768 1.00 72.56 494 THR A O 1
ATOM 3768 N N . VAL A 1 495 ? 40.897 -12.965 4.520 1.00 72.88 495 VAL A N 1
ATOM 3769 C CA . VAL A 1 495 ? 41.918 -12.163 3.840 1.00 72.88 495 VAL A CA 1
ATOM 3770 C C . VAL A 1 495 ? 43.297 -12.575 4.344 1.00 72.88 495 VAL A C 1
ATOM 3772 O O . VAL A 1 495 ? 43.482 -12.825 5.528 1.00 72.88 495 VAL A O 1
ATOM 3775 N N . ILE A 1 496 ? 44.287 -12.674 3.460 1.00 72.12 496 ILE A N 1
ATOM 3776 C CA . ILE A 1 496 ? 45.665 -12.981 3.864 1.00 72.12 496 ILE A CA 1
ATOM 3777 C C . ILE A 1 496 ? 46.334 -11.677 4.306 1.00 72.12 496 ILE A C 1
ATOM 3779 O O . ILE A 1 496 ? 46.407 -10.731 3.522 1.00 72.12 496 ILE A O 1
ATOM 3783 N N . ASP A 1 497 ? 46.815 -11.625 5.546 1.00 73.62 497 ASP A N 1
ATOM 3784 C CA . ASP A 1 497 ? 47.501 -10.453 6.081 1.00 73.62 497 ASP A CA 1
ATOM 3785 C C . ASP A 1 497 ? 48.895 -10.248 5.454 1.00 73.62 497 ASP A C 1
ATOM 3787 O O . ASP A 1 497 ? 49.416 -11.083 4.708 1.00 73.62 497 ASP A O 1
ATOM 3791 N N . GLU A 1 498 ? 49.539 -9.119 5.767 1.00 74.38 498 GLU A N 1
ATOM 3792 C CA . GLU A 1 498 ? 50.876 -8.779 5.252 1.00 74.38 498 GLU A CA 1
ATOM 3793 C C . GLU A 1 498 ? 51.965 -9.813 5.610 1.00 74.38 498 GLU A C 1
ATOM 3795 O O . GLU A 1 498 ? 53.041 -9.816 5.004 1.00 74.38 498 GLU A O 1
ATOM 3800 N N . ASN A 1 499 ? 51.701 -10.703 6.572 1.00 76.44 499 ASN A N 1
ATOM 3801 C CA . ASN A 1 499 ? 52.608 -11.762 7.008 1.00 76.44 499 ASN A CA 1
ATOM 3802 C C . ASN A 1 499 ? 52.294 -13.124 6.367 1.00 76.44 499 ASN A C 1
ATOM 3804 O O . ASN A 1 499 ? 53.044 -14.078 6.590 1.00 76.44 499 ASN A O 1
ATOM 3808 N N . GLY A 1 500 ? 51.247 -13.219 5.542 1.00 70.50 500 GLY A N 1
ATOM 3809 C CA . GLY A 1 500 ? 50.827 -14.461 4.900 1.00 70.50 500 GLY A CA 1
ATOM 3810 C C . GLY A 1 500 ? 49.865 -15.312 5.735 1.00 70.50 500 GLY A C 1
ATOM 3811 O O . GLY A 1 500 ? 49.628 -16.460 5.358 1.00 70.50 500 GLY A O 1
ATOM 3812 N N . GLU A 1 501 ? 49.327 -14.790 6.841 1.00 75.31 501 GLU A N 1
ATOM 3813 C CA . GLU A 1 501 ? 48.387 -15.504 7.711 1.00 75.31 501 GLU A CA 1
ATOM 3814 C C . GLU A 1 501 ? 46.931 -15.161 7.346 1.00 75.31 501 GLU A C 1
ATOM 3816 O O . GLU A 1 501 ? 46.617 -13.995 7.094 1.00 75.31 501 GLU A O 1
ATOM 3821 N N . PRO A 1 502 ? 46.015 -16.144 7.308 1.00 70.44 502 PRO A N 1
ATOM 3822 C CA . PRO A 1 502 ? 44.601 -15.883 7.067 1.00 70.44 502 PRO A CA 1
ATOM 3823 C C . PRO A 1 502 ? 43.976 -15.158 8.268 1.00 70.44 502 PRO A C 1
ATOM 3825 O O . PRO A 1 502 ? 43.985 -15.666 9.389 1.00 70.44 502 PRO A O 1
ATOM 3828 N N . GLN A 1 503 ? 43.407 -13.982 8.023 1.00 74.88 503 GLN A N 1
ATOM 3829 C CA . GLN A 1 503 ? 42.574 -13.227 8.951 1.00 74.88 503 GLN A CA 1
ATOM 3830 C C . GLN A 1 503 ? 41.137 -13.188 8.455 1.00 74.88 503 GLN A C 1
ATOM 3832 O O . GLN A 1 503 ? 40.868 -12.956 7.280 1.00 74.88 503 GLN A O 1
ATOM 3837 N N . THR A 1 504 ? 40.209 -13.386 9.376 1.00 74.88 504 THR A N 1
ATOM 3838 C CA . THR A 1 504 ? 38.783 -13.250 9.115 1.00 74.88 504 THR A CA 1
ATOM 3839 C C . THR A 1 504 ? 38.372 -11.800 9.346 1.00 74.88 504 THR A C 1
ATOM 3841 O O . THR A 1 504 ? 38.592 -11.270 10.434 1.00 74.88 504 THR A O 1
ATOM 3844 N N . ILE A 1 505 ? 37.798 -11.167 8.327 1.00 76.00 505 ILE A N 1
ATOM 3845 C CA . ILE A 1 505 ? 37.216 -9.829 8.399 1.00 76.00 505 ILE A CA 1
ATOM 3846 C C . ILE A 1 505 ? 35.708 -9.978 8.237 1.00 76.00 505 ILE A C 1
ATOM 3848 O O . ILE A 1 505 ? 35.243 -10.591 7.279 1.00 76.00 505 ILE A O 1
ATOM 3852 N N . GLU A 1 506 ? 34.970 -9.430 9.192 1.00 80.81 506 GLU A N 1
ATOM 3853 C CA . GLU A 1 506 ? 33.518 -9.308 9.138 1.00 80.81 506 GLU A CA 1
ATOM 3854 C C . GLU A 1 506 ? 33.167 -7.956 8.507 1.00 80.81 506 GLU A C 1
ATOM 3856 O O . GLU A 1 506 ? 33.761 -6.929 8.852 1.00 80.81 506 GLU A O 1
ATOM 3861 N N . MET A 1 507 ? 32.270 -7.972 7.526 1.00 79.31 507 MET A N 1
ATOM 3862 C CA . MET A 1 507 ? 31.844 -6.802 6.771 1.00 79.31 507 MET A CA 1
ATOM 3863 C C . MET A 1 507 ? 30.326 -6.665 6.824 1.00 79.31 507 MET A C 1
ATOM 3865 O O . MET A 1 507 ? 29.604 -7.581 6.445 1.00 79.31 507 MET A O 1
ATOM 3869 N N . ASP A 1 508 ? 29.860 -5.471 7.180 1.00 83.50 508 ASP A N 1
ATOM 3870 C CA . ASP A 1 508 ? 28.429 -5.127 7.190 1.00 83.50 508 ASP A CA 1
ATOM 3871 C C . ASP A 1 508 ? 27.937 -4.609 5.825 1.00 83.50 508 ASP A C 1
ATOM 3873 O O . ASP A 1 508 ? 26.798 -4.166 5.686 1.00 83.50 508 ASP A O 1
ATOM 3877 N N . THR A 1 509 ? 28.809 -4.586 4.812 1.00 86.06 509 THR A N 1
ATOM 3878 C CA . THR A 1 509 ? 28.511 -4.042 3.481 1.00 86.06 509 THR A CA 1
ATOM 3879 C C . THR A 1 509 ? 28.902 -5.001 2.375 1.00 86.06 509 THR A C 1
ATOM 3881 O O . THR A 1 509 ? 29.956 -5.635 2.454 1.00 86.06 509 THR A O 1
ATOM 3884 N N . VAL A 1 510 ? 28.104 -5.031 1.310 1.00 82.00 510 VAL A N 1
ATOM 3885 C CA . VAL A 1 510 ? 28.357 -5.864 0.134 1.00 82.00 510 VAL A CA 1
ATOM 3886 C C . VAL A 1 510 ? 29.563 -5.321 -0.644 1.00 82.00 510 VAL A C 1
ATOM 3888 O O . VAL A 1 510 ? 29.595 -4.129 -0.966 1.00 82.00 510 VAL A O 1
ATOM 3891 N N . PRO A 1 511 ? 30.576 -6.155 -0.950 1.00 81.88 511 PRO A N 1
ATOM 3892 C CA . PRO A 1 511 ? 31.712 -5.738 -1.763 1.00 81.88 511 PRO A CA 1
ATOM 3893 C C . PRO A 1 511 ? 31.280 -5.356 -3.183 1.00 81.88 511 PRO A C 1
ATOM 3895 O O . PRO A 1 511 ? 30.560 -6.109 -3.839 1.00 81.88 511 PRO A O 1
ATOM 3898 N N . MET A 1 512 ? 31.778 -4.222 -3.679 1.00 80.38 512 MET A N 1
ATOM 3899 C CA . MET A 1 512 ? 31.463 -3.697 -5.011 1.00 80.38 512 MET A CA 1
ATOM 3900 C C . MET A 1 512 ? 32.673 -3.755 -5.947 1.00 80.38 512 MET A C 1
ATOM 3902 O O . MET A 1 512 ? 33.826 -3.671 -5.521 1.00 80.38 512 MET A O 1
ATOM 3906 N N . MET A 1 513 ? 32.411 -3.869 -7.247 1.00 76.94 513 MET A N 1
ATOM 3907 C CA . MET A 1 513 ? 33.406 -3.792 -8.312 1.00 76.94 513 MET A CA 1
ATOM 3908 C C . MET A 1 513 ? 32.935 -2.890 -9.454 1.00 76.94 513 MET A C 1
ATOM 3910 O O . MET A 1 513 ? 31.742 -2.714 -9.684 1.00 76.94 513 MET A O 1
ATOM 3914 N N . LEU A 1 514 ? 33.893 -2.308 -10.178 1.00 79.44 514 LEU A N 1
ATOM 3915 C CA . LEU A 1 514 ? 33.615 -1.568 -11.406 1.00 79.44 514 LEU A CA 1
ATOM 3916 C C . LEU A 1 514 ? 33.546 -2.548 -12.577 1.00 79.44 514 LEU A C 1
ATOM 3918 O O . LEU A 1 514 ? 34.557 -3.151 -12.943 1.00 79.44 514 LEU A O 1
ATOM 3922 N N . GLU A 1 515 ? 32.366 -2.677 -13.166 1.00 70.38 515 GLU A N 1
ATOM 3923 C CA . GLU A 1 515 ? 32.130 -3.461 -14.372 1.00 70.38 515 GLU A CA 1
ATOM 3924 C C . GLU A 1 515 ? 32.115 -2.545 -15.603 1.00 70.38 515 GLU A C 1
ATOM 3926 O O . GLU A 1 515 ? 31.525 -1.461 -15.587 1.00 70.38 515 GLU A O 1
ATOM 3931 N N . GLU A 1 516 ? 32.809 -2.961 -16.665 1.00 69.44 516 GLU A N 1
ATOM 3932 C CA . GLU A 1 516 ? 32.855 -2.240 -17.939 1.00 69.44 516 GLU A CA 1
ATOM 3933 C C . GLU A 1 516 ? 31.593 -2.553 -18.752 1.00 69.44 516 GLU A C 1
ATOM 3935 O O . GLU A 1 516 ? 31.361 -3.697 -19.142 1.00 69.44 516 GLU A O 1
ATOM 3940 N N . TYR A 1 517 ? 30.782 -1.529 -19.014 1.00 55.28 517 TYR A N 1
ATOM 3941 C CA . TYR A 1 517 ? 29.569 -1.636 -19.820 1.00 55.28 517 TYR A CA 1
ATOM 3942 C C . TYR A 1 517 ? 29.859 -1.453 -21.318 1.00 55.28 517 TYR A C 1
ATOM 3944 O O . TYR A 1 517 ? 30.927 -0.989 -21.725 1.00 55.28 517 TYR A O 1
ATOM 3952 N N . MET A 1 518 ? 28.887 -1.818 -22.162 1.00 47.66 518 MET A N 1
ATOM 3953 C CA . MET A 1 518 ? 29.021 -1.876 -23.631 1.00 47.66 518 MET A CA 1
ATOM 3954 C C . MET A 1 518 ? 29.438 -0.555 -24.314 1.00 47.66 518 MET A C 1
ATOM 3956 O O . MET A 1 518 ? 29.831 -0.564 -25.481 1.00 47.66 518 MET A O 1
ATOM 3960 N N . ASP A 1 519 ? 29.369 0.574 -23.613 1.00 50.31 519 ASP A N 1
ATOM 3961 C CA . ASP A 1 519 ? 29.717 1.923 -24.071 1.00 50.31 519 ASP A CA 1
ATOM 3962 C C . ASP A 1 519 ? 31.074 2.437 -23.540 1.00 50.31 519 ASP A C 1
ATOM 3964 O O . ASP A 1 519 ? 31.458 3.578 -23.818 1.00 50.31 519 ASP A O 1
ATOM 3968 N N . GLY A 1 520 ? 31.833 1.604 -22.818 1.00 54.78 520 GLY A N 1
ATOM 3969 C CA . GLY A 1 520 ? 33.105 1.982 -22.197 1.00 54.78 520 GLY A CA 1
ATOM 3970 C C . GLY A 1 520 ? 32.950 2.849 -20.941 1.00 54.78 520 GLY A C 1
ATOM 3971 O O . GLY A 1 520 ? 33.938 3.424 -20.473 1.00 54.78 520 GLY A O 1
ATOM 3972 N N . LEU A 1 521 ? 31.730 2.970 -20.401 1.00 57.16 521 LEU A N 1
ATOM 3973 C CA . LEU A 1 521 ? 31.478 3.509 -19.067 1.00 57.16 521 LEU A CA 1
ATOM 3974 C C . LEU A 1 521 ? 31.590 2.389 -18.026 1.00 57.16 521 LEU A C 1
ATOM 3976 O O . LEU A 1 521 ? 31.266 1.233 -18.289 1.00 57.16 521 LEU A O 1
ATOM 3980 N N . PHE A 1 522 ? 32.063 2.738 -16.831 1.00 65.12 522 PHE A N 1
ATOM 3981 C CA . PHE A 1 522 ? 32.132 1.812 -15.703 1.00 65.12 522 PHE A CA 1
ATOM 3982 C C . PHE A 1 522 ? 30.922 2.027 -14.795 1.00 65.12 522 PHE A C 1
ATOM 3984 O O . PHE A 1 522 ? 30.669 3.163 -14.381 1.00 65.12 522 PHE A O 1
ATOM 3991 N N . LYS A 1 523 ? 30.197 0.953 -14.468 1.00 69.44 523 LYS A N 1
ATOM 3992 C CA . LYS A 1 523 ? 29.137 0.955 -13.449 1.00 69.44 523 LYS A CA 1
ATOM 3993 C C . LYS A 1 523 ? 29.573 0.130 -12.240 1.00 69.44 523 LYS A C 1
ATOM 3995 O O . LYS A 1 523 ? 30.387 -0.780 -12.359 1.00 69.44 523 LYS A O 1
ATOM 4000 N N . CYS A 1 524 ? 29.056 0.484 -11.070 1.00 73.88 524 CYS A N 1
ATOM 4001 C CA . CYS A 1 524 ? 29.276 -0.288 -9.852 1.00 73.88 524 CYS A CA 1
ATOM 4002 C C . CYS A 1 524 ? 28.321 -1.480 -9.832 1.00 73.88 524 CYS A C 1
ATOM 4004 O O . CYS A 1 524 ? 27.114 -1.282 -9.944 1.00 73.88 524 CYS A O 1
ATOM 4006 N N . ALA A 1 525 ? 28.861 -2.682 -9.664 1.00 70.44 525 ALA A N 1
ATOM 4007 C CA . ALA A 1 525 ? 28.115 -3.927 -9.530 1.00 70.44 525 ALA A CA 1
ATOM 4008 C C . ALA A 1 525 ? 28.610 -4.700 -8.294 1.00 70.44 525 ALA A C 1
ATOM 4010 O O . ALA A 1 525 ? 29.776 -4.528 -7.915 1.00 70.44 525 ALA A O 1
ATOM 4011 N N . PRO A 1 526 ? 27.769 -5.523 -7.643 1.00 70.19 526 PRO A N 1
ATOM 4012 C CA . PRO A 1 526 ? 28.227 -6.395 -6.570 1.00 70.19 526 PRO A CA 1
ATOM 4013 C C . PRO A 1 526 ? 29.310 -7.339 -7.092 1.00 70.19 526 PRO A C 1
ATOM 4015 O O . PRO A 1 526 ? 29.301 -7.746 -8.255 1.00 70.19 526 PRO A O 1
ATOM 4018 N N . VAL A 1 527 ? 30.270 -7.682 -6.238 1.00 71.25 527 VAL A N 1
ATOM 4019 C CA . VAL A 1 527 ? 31.255 -8.710 -6.580 1.00 71.25 527 VAL A CA 1
ATOM 4020 C C . VAL A 1 527 ? 30.535 -10.043 -6.775 1.00 71.25 527 VAL A C 1
ATOM 4022 O O . VAL A 1 527 ? 29.731 -10.439 -5.935 1.00 71.25 527 VAL A O 1
ATOM 4025 N N . ILE A 1 528 ? 30.871 -10.747 -7.859 1.00 60.41 528 ILE A N 1
ATOM 4026 C CA . ILE A 1 528 ? 30.284 -12.051 -8.195 1.00 60.41 528 ILE A CA 1
ATOM 4027 C C . ILE A 1 528 ? 30.374 -13.017 -7.002 1.00 60.41 528 ILE A C 1
ATOM 4029 O O . ILE A 1 528 ? 31.463 -13.237 -6.461 1.00 60.41 528 ILE A O 1
ATOM 4033 N N . GLY A 1 529 ? 29.247 -13.628 -6.641 1.00 58.81 529 GLY A N 1
ATOM 4034 C CA . GLY A 1 529 ? 29.070 -14.515 -5.489 1.00 58.81 529 GLY A CA 1
ATOM 4035 C C . GLY A 1 529 ? 28.603 -13.821 -4.205 1.00 58.81 529 GLY A C 1
ATOM 4036 O O . GLY A 1 529 ? 28.475 -14.496 -3.186 1.00 58.81 529 GLY A O 1
ATOM 4037 N N . TYR A 1 530 ? 28.380 -12.503 -4.228 1.00 66.19 530 TYR A N 1
ATOM 4038 C CA . TYR A 1 530 ? 27.853 -11.729 -3.097 1.00 66.19 530 TYR A CA 1
ATOM 4039 C C . TYR A 1 530 ? 26.520 -11.031 -3.408 1.00 66.19 530 TYR A C 1
ATOM 4041 O O . TYR A 1 530 ? 26.033 -10.251 -2.590 1.00 66.19 530 TYR A O 1
ATOM 4049 N N . GLU A 1 531 ? 25.919 -11.303 -4.568 1.00 61.78 531 GLU A N 1
ATOM 4050 C CA . GLU A 1 531 ? 24.649 -10.717 -5.007 1.00 61.78 531 GLU A CA 1
ATOM 4051 C C . GLU A 1 531 ? 23.507 -11.022 -4.022 1.00 61.78 531 GLU A C 1
ATOM 4053 O O . GLU A 1 531 ? 22.656 -10.169 -3.776 1.00 61.78 531 GLU A O 1
ATOM 4058 N N . ASP A 1 532 ? 23.543 -12.197 -3.389 1.00 56.75 532 ASP A N 1
ATOM 4059 C CA . ASP A 1 532 ? 22.504 -12.672 -2.467 1.00 56.75 532 ASP A CA 1
ATOM 4060 C C . ASP A 1 532 ? 22.490 -11.945 -1.114 1.00 56.75 532 ASP A C 1
ATOM 4062 O O . ASP A 1 532 ? 21.502 -12.024 -0.383 1.00 56.75 532 ASP A O 1
ATOM 4066 N N . TYR A 1 533 ? 23.567 -11.223 -0.785 1.00 65.75 533 TYR A N 1
ATOM 4067 C CA . TYR A 1 533 ? 23.685 -10.454 0.458 1.00 65.75 533 TYR A CA 1
ATOM 4068 C C . TYR A 1 533 ? 23.126 -9.039 0.336 1.00 65.75 533 TYR A C 1
ATOM 4070 O O . TYR A 1 533 ? 23.115 -8.298 1.319 1.00 65.75 533 TYR A O 1
ATOM 4078 N N . VAL A 1 534 ? 22.702 -8.617 -0.855 1.00 66.75 534 VAL A N 1
ATOM 4079 C CA . VAL A 1 534 ? 22.227 -7.254 -1.053 1.00 66.75 534 VAL A CA 1
ATOM 4080 C C . VAL A 1 534 ? 20.810 -7.092 -0.507 1.00 66.75 534 VAL A C 1
ATOM 4082 O O . VAL A 1 534 ? 19.891 -7.809 -0.899 1.00 66.75 534 VAL A O 1
ATOM 4085 N N . MET A 1 535 ? 20.614 -6.109 0.372 1.00 66.62 535 MET A N 1
ATOM 4086 C CA . MET A 1 535 ? 19.280 -5.735 0.841 1.00 66.62 535 MET A CA 1
ATOM 4087 C C . MET A 1 535 ? 18.611 -4.755 -0.114 1.00 66.62 535 MET A C 1
ATOM 4089 O O . MET A 1 535 ? 19.148 -3.676 -0.369 1.00 66.62 535 MET A O 1
ATOM 4093 N N . GLU A 1 536 ? 17.413 -5.096 -0.585 1.00 66.75 536 GLU A N 1
ATOM 4094 C CA . GLU A 1 536 ? 16.550 -4.156 -1.297 1.00 66.75 536 GLU A CA 1
ATOM 4095 C C . GLU A 1 536 ? 15.768 -3.268 -0.317 1.00 66.75 536 GLU A C 1
ATOM 4097 O O . GLU A 1 536 ? 15.410 -3.673 0.786 1.00 66.75 536 GLU A O 1
ATOM 4102 N N . VAL A 1 537 ? 15.485 -2.037 -0.727 1.00 71.25 537 VAL A N 1
ATOM 4103 C CA . VAL A 1 537 ? 14.673 -1.088 0.033 1.00 71.25 537 VAL A CA 1
ATOM 4104 C C . VAL A 1 537 ? 13.201 -1.393 -0.213 1.00 71.25 537 VAL A C 1
ATOM 4106 O O . VAL A 1 537 ? 12.702 -1.345 -1.342 1.00 71.25 537 VAL A O 1
ATOM 4109 N N . GLU A 1 538 ? 12.476 -1.642 0.868 1.00 65.44 538 GLU A N 1
ATOM 4110 C CA . GLU A 1 538 ? 11.045 -1.917 0.823 1.00 65.44 538 GLU A CA 1
ATOM 4111 C C . GLU A 1 538 ? 10.258 -0.605 0.820 1.00 65.44 538 GLU A C 1
ATOM 4113 O O . GLU A 1 538 ? 10.281 0.169 1.772 1.00 65.44 538 GLU A O 1
ATOM 4118 N N . MET A 1 539 ? 9.574 -0.317 -0.291 1.00 65.31 539 MET A N 1
ATOM 4119 C CA . MET A 1 539 ? 8.821 0.935 -0.445 1.00 65.31 539 MET A CA 1
ATOM 4120 C C . MET A 1 539 ? 7.324 0.790 -0.171 1.00 65.31 539 MET A C 1
ATOM 4122 O O . MET A 1 539 ? 6.617 1.795 -0.138 1.00 65.31 539 MET A O 1
ATOM 4126 N N . GLY A 1 540 ? 6.807 -0.436 -0.036 1.00 68.19 540 GLY A N 1
ATOM 4127 C CA . GLY A 1 540 ? 5.378 -0.701 0.147 1.00 68.19 540 GLY A CA 1
ATOM 4128 C C . GLY A 1 540 ? 4.479 0.162 -0.758 1.00 68.19 540 GLY A C 1
ATOM 4129 O O . GLY A 1 540 ? 4.602 0.152 -1.986 1.00 68.19 540 GLY A O 1
ATOM 4130 N N . ARG A 1 541 ? 3.589 0.953 -0.138 1.00 67.06 541 ARG A N 1
ATOM 4131 C CA . ARG A 1 541 ? 2.668 1.892 -0.817 1.00 67.06 541 ARG A CA 1
ATOM 4132 C C . ARG A 1 541 ? 3.372 3.081 -1.473 1.00 67.06 541 ARG A C 1
ATOM 4134 O O . ARG A 1 541 ? 2.899 3.571 -2.495 1.00 67.06 541 ARG A O 1
ATOM 4141 N N . LEU A 1 542 ? 4.519 3.505 -0.944 1.00 73.25 542 LEU A N 1
ATOM 4142 C CA . LEU A 1 542 ? 5.269 4.668 -1.428 1.00 73.25 542 LEU A CA 1
ATOM 4143 C C . LEU A 1 542 ? 5.818 4.463 -2.840 1.00 73.25 542 LEU A C 1
ATOM 4145 O O . LEU A 1 542 ? 6.170 5.431 -3.510 1.00 73.25 542 LEU A O 1
ATOM 4149 N N . ASN A 1 543 ? 5.816 3.227 -3.351 1.00 69.00 543 ASN A N 1
ATOM 4150 C CA . ASN A 1 543 ? 6.177 2.957 -4.738 1.00 69.00 543 ASN A CA 1
ATOM 4151 C C . ASN A 1 543 ? 5.266 3.677 -5.761 1.00 69.00 543 ASN A C 1
ATOM 4153 O O . ASN A 1 543 ? 5.662 3.875 -6.911 1.00 69.00 543 ASN A O 1
ATOM 4157 N N . CYS A 1 544 ? 4.072 4.132 -5.353 1.00 64.25 544 CYS A N 1
ATOM 4158 C CA . CYS A 1 544 ? 3.175 4.938 -6.188 1.00 64.25 544 CYS A CA 1
ATOM 4159 C C . CYS A 1 544 ? 3.820 6.252 -6.680 1.00 64.25 544 CYS A C 1
ATOM 4161 O O . CYS A 1 544 ? 3.437 6.772 -7.734 1.00 64.25 544 CYS A O 1
ATOM 4163 N N . VAL A 1 545 ? 4.848 6.746 -5.973 1.00 71.38 545 VAL A N 1
ATOM 4164 C CA . VAL A 1 545 ? 5.633 7.938 -6.325 1.00 71.38 545 VAL A CA 1
ATOM 4165 C C . VAL A 1 545 ? 6.247 7.848 -7.725 1.00 71.38 545 VAL A C 1
ATOM 4167 O O . VAL A 1 545 ? 6.372 8.859 -8.412 1.00 71.38 545 VAL A O 1
ATOM 4170 N N . ARG A 1 546 ? 6.577 6.637 -8.198 1.00 67.56 546 ARG A N 1
ATOM 4171 C CA . ARG A 1 546 ? 7.219 6.416 -9.506 1.00 67.56 546 ARG A CA 1
ATOM 4172 C C . ARG A 1 546 ? 6.369 6.887 -10.680 1.00 67.56 546 ARG A C 1
ATOM 4174 O O . ARG A 1 546 ? 6.931 7.325 -11.680 1.00 67.56 546 ARG A O 1
ATOM 4181 N N . SER A 1 547 ? 5.042 6.862 -10.527 1.00 63.31 547 SER A N 1
ATOM 4182 C CA . SER A 1 547 ? 4.107 7.386 -11.530 1.00 63.31 547 SER A CA 1
ATOM 4183 C C . SER A 1 547 ? 4.317 8.879 -11.810 1.00 63.31 547 SER A C 1
ATOM 4185 O O . SER A 1 547 ? 3.981 9.340 -12.895 1.00 63.31 547 SER A O 1
ATOM 4187 N N . HIS A 1 548 ? 4.940 9.623 -10.886 1.00 67.44 548 HIS A N 1
ATOM 4188 C CA . HIS A 1 548 ? 5.249 11.039 -11.069 1.00 67.44 548 HIS A CA 1
ATOM 4189 C C . HIS A 1 548 ? 6.272 11.297 -12.181 1.00 67.44 548 HIS A C 1
ATOM 4191 O O . HIS A 1 548 ? 6.148 12.296 -12.883 1.00 67.44 548 HIS A O 1
ATOM 4197 N N . LEU A 1 549 ? 7.276 10.424 -12.346 1.00 61.69 549 LEU A N 1
ATOM 4198 C CA . LEU A 1 549 ? 8.323 10.619 -13.360 1.00 61.69 549 LEU A CA 1
ATOM 4199 C C . LEU A 1 549 ? 7.748 10.538 -14.773 1.00 61.69 549 LEU A C 1
ATOM 4201 O O . LEU A 1 549 ? 8.103 11.345 -15.628 1.00 61.69 549 LEU A O 1
ATOM 4205 N N . ASN A 1 550 ? 6.825 9.601 -14.985 1.00 55.31 550 ASN A N 1
ATOM 4206 C CA . ASN A 1 550 ? 6.206 9.373 -16.288 1.00 55.31 550 ASN A CA 1
ATOM 4207 C C . ASN A 1 550 ? 4.978 10.276 -16.490 1.00 55.31 550 ASN A C 1
ATOM 4209 O O . ASN A 1 550 ? 4.648 10.631 -17.619 1.00 55.31 550 ASN A O 1
ATOM 4213 N N . ASN A 1 551 ? 4.334 10.712 -15.400 1.00 63.19 551 ASN A N 1
ATOM 4214 C CA . ASN A 1 551 ? 3.224 11.656 -15.428 1.00 63.19 551 ASN A CA 1
ATOM 4215 C C . ASN A 1 551 ? 3.297 12.691 -14.277 1.00 63.19 551 ASN A C 1
ATOM 4217 O O . ASN A 1 551 ? 2.673 12.514 -13.221 1.00 63.19 551 ASN A O 1
ATOM 4221 N N . PRO A 1 552 ? 3.980 13.835 -14.479 1.00 64.38 552 PRO A N 1
ATOM 4222 C CA . PRO A 1 552 ? 4.041 14.884 -13.465 1.00 64.38 552 PRO A CA 1
ATOM 4223 C C . PRO A 1 552 ? 2.673 15.533 -13.185 1.00 64.38 552 PRO A C 1
ATOM 4225 O O . PRO A 1 552 ? 2.455 16.020 -12.074 1.00 64.38 552 PRO A O 1
ATOM 4228 N N . GLY A 1 553 ? 1.743 15.497 -14.149 1.00 70.31 553 GLY A N 1
ATOM 4229 C CA . GLY A 1 553 ? 0.396 16.063 -14.036 1.00 70.31 553 GLY A CA 1
ATOM 4230 C C . GLY A 1 553 ? -0.505 15.321 -13.046 1.00 70.31 553 GLY A C 1
ATOM 4231 O O . GLY A 1 553 ? -1.385 15.935 -12.442 1.00 70.31 553 GLY A O 1
ATOM 4232 N N . LYS A 1 554 ? -0.255 14.028 -12.797 1.00 74.56 554 LYS A N 1
ATOM 4233 C CA . LYS A 1 554 ? -1.009 13.249 -11.800 1.00 74.56 554 LYS A CA 1
ATOM 4234 C C . LYS A 1 554 ? -0.864 13.834 -10.391 1.00 74.56 554 LYS A C 1
ATOM 4236 O O . LYS A 1 554 ? -1.851 13.971 -9.673 1.00 74.56 554 LYS A O 1
ATOM 4241 N N . MET A 1 555 ? 0.349 14.236 -10.011 1.00 81.12 555 MET A N 1
ATOM 4242 C CA . MET A 1 555 ? 0.604 14.835 -8.694 1.00 81.12 555 MET A CA 1
ATOM 4243 C C . MET A 1 555 ? -0.046 16.216 -8.563 1.00 81.12 555 MET A C 1
ATOM 4245 O O . MET A 1 555 ? -0.619 16.546 -7.528 1.00 81.12 555 MET A O 1
ATOM 4249 N N . ASP A 1 556 ? 0.002 17.000 -9.641 1.00 86.62 556 ASP A N 1
ATOM 4250 C CA . ASP A 1 556 ? -0.651 18.304 -9.730 1.00 86.62 556 ASP A CA 1
ATOM 4251 C C . ASP A 1 556 ? -2.182 18.178 -9.593 1.00 86.62 556 ASP A C 1
ATOM 4253 O O . ASP A 1 556 ? -2.806 19.002 -8.923 1.00 86.62 556 ASP A O 1
ATOM 4257 N N . LYS A 1 557 ? -2.784 17.124 -10.166 1.00 83.88 557 LYS A N 1
ATOM 4258 C CA . LYS A 1 557 ? -4.216 16.816 -10.023 1.00 83.88 557 LYS A CA 1
ATOM 4259 C C . LYS A 1 557 ? -4.595 16.495 -8.576 1.00 83.88 557 LYS A C 1
ATOM 4261 O O . LYS A 1 557 ? -5.538 17.091 -8.065 1.00 83.88 557 LYS A O 1
ATOM 4266 N N . HIS A 1 558 ? -3.862 15.610 -7.903 1.00 87.00 558 HIS A N 1
ATOM 4267 C CA . HIS A 1 558 ? -4.165 15.270 -6.508 1.00 87.00 558 HIS A CA 1
ATOM 4268 C C . HIS A 1 558 ? -3.964 16.459 -5.567 1.00 87.00 558 HIS A C 1
ATOM 4270 O O . HIS A 1 558 ? -4.778 16.688 -4.677 1.00 87.00 558 HIS A O 1
ATOM 4276 N N . LEU A 1 559 ? -2.939 17.287 -5.800 1.00 91.62 559 LEU A N 1
ATOM 4277 C CA . LEU A 1 559 ? -2.779 18.523 -5.037 1.00 91.62 559 LEU A CA 1
ATOM 4278 C C . LEU A 1 559 ? -3.939 19.503 -5.277 1.00 91.62 559 LEU A C 1
ATOM 4280 O O . LEU A 1 559 ? -4.405 20.155 -4.344 1.00 91.62 559 LEU A O 1
ATOM 4284 N N . TYR A 1 560 ? -4.422 19.599 -6.518 1.00 90.81 560 TYR A N 1
ATOM 4285 C CA . TYR A 1 560 ? -5.599 20.396 -6.860 1.00 90.81 560 TYR A CA 1
ATOM 4286 C C . TYR A 1 560 ? -6.863 19.903 -6.137 1.00 90.81 560 TYR A C 1
ATOM 4288 O O . TYR A 1 560 ? -7.602 20.719 -5.585 1.00 90.81 560 TYR A O 1
ATOM 4296 N N . GLU A 1 561 ? -7.092 18.589 -6.081 1.00 88.25 561 GLU A N 1
ATOM 4297 C CA . GLU A 1 561 ? -8.200 17.975 -5.333 1.00 88.25 561 GLU A CA 1
ATOM 4298 C C . GLU A 1 561 ? -8.118 18.305 -3.834 1.00 88.25 561 GLU A C 1
ATOM 4300 O O . GLU A 1 561 ? -9.100 18.777 -3.256 1.00 88.25 561 GLU A O 1
ATOM 4305 N N . VAL A 1 562 ? -6.931 18.173 -3.233 1.00 92.88 562 VAL A N 1
ATOM 4306 C CA . VAL A 1 562 ? -6.673 18.539 -1.831 1.00 92.88 562 VAL A CA 1
ATOM 4307 C C . VAL A 1 562 ? -6.993 20.008 -1.561 1.00 92.88 562 VAL A C 1
ATOM 4309 O O . VAL A 1 562 ? -7.745 20.313 -0.635 1.00 92.88 562 VAL A O 1
ATOM 4312 N N . VAL A 1 563 ? -6.465 20.936 -2.366 1.00 94.19 563 VAL A N 1
ATOM 4313 C CA . VAL A 1 563 ? -6.687 22.377 -2.150 1.00 94.19 563 VAL A CA 1
ATOM 4314 C C . VAL A 1 563 ? -8.158 22.754 -2.349 1.00 94.19 563 VAL A C 1
ATOM 4316 O O . VAL A 1 563 ? -8.683 23.597 -1.620 1.00 94.19 563 VAL A O 1
ATOM 4319 N N . ASN A 1 564 ? -8.870 22.102 -3.269 1.00 90.69 564 ASN A N 1
ATOM 4320 C CA . ASN A 1 564 ? -10.311 22.304 -3.409 1.00 90.69 564 ASN A CA 1
ATOM 4321 C C . ASN A 1 564 ? -11.089 21.814 -2.187 1.00 90.69 564 ASN A C 1
ATOM 4323 O O . ASN A 1 564 ? -11.991 22.517 -1.734 1.00 90.69 564 ASN A O 1
ATOM 4327 N N . ARG A 1 565 ? -10.732 20.651 -1.629 1.00 91.38 565 ARG A N 1
ATOM 4328 C CA . ARG A 1 565 ? -11.345 20.140 -0.394 1.00 91.38 565 ARG A CA 1
ATOM 4329 C C . ARG A 1 565 ? -11.059 21.067 0.788 1.00 91.38 565 ARG A C 1
ATOM 4331 O O . ARG A 1 565 ? -11.981 21.397 1.524 1.00 91.38 565 ARG A O 1
ATOM 4338 N N . ILE A 1 566 ? -9.830 21.572 0.906 1.00 91.94 566 ILE A N 1
ATOM 4339 C CA . ILE A 1 566 ? -9.442 22.615 1.872 1.00 91.94 566 ILE A CA 1
ATOM 4340 C C . ILE A 1 566 ? -10.340 23.851 1.742 1.00 91.94 566 ILE A C 1
ATOM 4342 O O . ILE A 1 566 ? -10.817 24.374 2.745 1.00 91.94 566 ILE A O 1
ATOM 4346 N N . ASN A 1 567 ? -10.599 24.311 0.517 1.00 92.88 567 ASN A N 1
ATOM 4347 C CA . ASN A 1 567 ? -11.426 25.491 0.257 1.00 92.88 567 ASN A CA 1
ATOM 4348 C C . ASN A 1 567 ? -12.926 25.258 0.478 1.00 92.88 567 ASN A C 1
ATOM 4350 O O . ASN A 1 567 ? -13.654 26.219 0.721 1.00 92.88 567 ASN A O 1
ATOM 4354 N N . ALA A 1 568 ? -13.384 24.011 0.367 1.00 88.75 568 ALA A N 1
ATOM 4355 C CA . ALA A 1 568 ? -14.764 23.614 0.622 1.00 88.75 568 ALA A CA 1
ATOM 4356 C C . ALA A 1 568 ? -15.036 23.300 2.103 1.00 88.75 568 ALA A C 1
ATOM 4358 O O . ALA A 1 568 ? -16.195 23.294 2.514 1.00 88.75 568 ALA A O 1
ATOM 4359 N N . ALA A 1 569 ? -13.992 23.032 2.890 1.00 87.25 569 ALA A N 1
ATOM 4360 C CA . ALA A 1 569 ? -14.112 22.712 4.303 1.00 87.25 569 ALA A CA 1
ATOM 4361 C C . ALA A 1 569 ? -14.661 23.897 5.116 1.00 87.25 569 ALA A C 1
ATOM 4363 O O . ALA A 1 569 ? -14.441 25.066 4.796 1.00 87.25 569 ALA A O 1
ATOM 4364 N N . VAL A 1 570 ? -15.355 23.597 6.206 1.00 84.88 570 VAL A N 1
ATOM 4365 C CA . VAL A 1 570 ? -15.804 24.595 7.187 1.00 84.88 570 VAL A CA 1
ATOM 4366 C C . VAL A 1 570 ? -14.685 24.915 8.178 1.00 84.88 570 VAL A C 1
ATOM 4368 O O . VAL A 1 570 ? -14.531 26.069 8.582 1.00 84.88 570 VAL A O 1
ATOM 4371 N N . ALA A 1 571 ? -13.885 23.911 8.538 1.00 82.56 571 ALA A N 1
ATOM 4372 C CA . ALA A 1 571 ? -12.736 24.038 9.426 1.00 82.56 571 ALA A CA 1
ATOM 4373 C C . ALA A 1 571 ? -11.603 23.100 8.984 1.00 82.56 571 ALA A C 1
ATOM 4375 O O . ALA A 1 571 ? -11.818 22.159 8.217 1.00 82.56 571 ALA A O 1
ATOM 4376 N N . ILE A 1 572 ? -10.384 23.393 9.438 1.00 85.25 572 ILE A N 1
ATOM 4377 C CA . ILE A 1 572 ? -9.177 22.627 9.115 1.00 85.25 572 ILE A CA 1
ATOM 4378 C C . ILE A 1 572 ? -8.365 22.477 10.392 1.00 85.25 572 ILE A C 1
ATOM 4380 O O . ILE A 1 572 ? -8.048 23.482 11.030 1.00 85.25 572 ILE A O 1
ATOM 4384 N N . LYS A 1 573 ? -7.990 21.244 10.727 1.00 83.00 573 LYS A N 1
ATOM 4385 C CA . LYS A 1 573 ? -7.181 20.914 11.906 1.00 83.00 573 LYS A CA 1
ATOM 4386 C C . LYS A 1 573 ? -6.136 19.842 11.585 1.00 83.00 573 LYS A C 1
ATOM 4388 O O . LYS A 1 573 ? -6.001 19.426 10.431 1.00 83.00 573 LYS A O 1
ATOM 4393 N N . ARG A 1 574 ? -5.369 19.433 12.599 1.00 81.25 574 ARG A N 1
ATOM 4394 C CA . ARG A 1 574 ? -4.468 18.274 12.545 1.00 81.25 574 ARG A CA 1
ATOM 4395 C C . ARG A 1 574 ? -4.959 17.186 13.495 1.00 81.25 574 ARG A C 1
ATOM 4397 O O . ARG A 1 574 ? -5.516 17.519 14.537 1.00 81.25 574 ARG A O 1
ATOM 4404 N N . ASP A 1 575 ? -4.776 15.922 13.126 1.00 77.81 575 ASP A N 1
ATOM 4405 C CA . ASP A 1 575 ? -5.010 14.797 14.040 1.00 77.81 575 ASP A CA 1
ATOM 4406 C C . ASP A 1 575 ? -3.774 14.492 14.908 1.00 77.81 575 ASP A C 1
ATOM 4408 O O . ASP A 1 575 ? -2.737 15.148 14.794 1.00 77.81 575 ASP A O 1
ATOM 4412 N N . LEU A 1 576 ? -3.880 13.465 15.758 1.00 76.44 576 LEU A N 1
ATOM 4413 C CA . LEU A 1 576 ? -2.801 12.993 16.637 1.00 76.44 576 LEU A CA 1
ATOM 4414 C C . LEU A 1 576 ? -1.521 12.599 15.900 1.00 76.44 576 LEU A C 1
ATOM 4416 O O . LEU A 1 576 ? -0.445 12.644 16.483 1.00 76.44 576 LEU A O 1
ATOM 4420 N N . SER A 1 577 ? -1.636 12.193 14.638 1.00 79.62 577 SER A N 1
ATOM 4421 C CA . SER A 1 577 ? -0.496 11.808 13.810 1.00 79.62 577 SER A CA 1
ATOM 4422 C C . SER A 1 577 ? 0.090 12.967 13.008 1.00 79.62 577 SER A C 1
ATOM 4424 O O . SER A 1 577 ? 1.080 12.767 12.309 1.00 79.62 577 SER A O 1
ATOM 4426 N N . GLY A 1 578 ? -0.528 14.153 13.089 1.00 81.12 578 GLY A N 1
ATOM 4427 C CA . GLY A 1 578 ? -0.164 15.358 12.350 1.00 81.12 578 GLY A CA 1
ATOM 4428 C C . GLY A 1 578 ? -0.753 15.450 10.935 1.00 81.12 578 GLY A C 1
ATOM 4429 O O . GLY A 1 578 ? -0.396 16.372 10.195 1.00 81.12 578 GLY A O 1
ATOM 4430 N N . ARG A 1 579 ? -1.665 14.545 10.536 1.00 85.19 579 ARG A N 1
ATOM 4431 C CA . ARG A 1 579 ? -2.361 14.612 9.235 1.00 85.19 579 ARG A CA 1
ATOM 4432 C C . ARG A 1 579 ? -3.312 15.799 9.192 1.00 85.19 579 ARG A C 1
ATOM 4434 O O . ARG A 1 579 ? -3.899 16.174 10.202 1.00 85.19 579 ARG A O 1
ATOM 4441 N N . ILE A 1 580 ? -3.523 16.353 7.999 1.00 87.75 580 ILE A N 1
ATOM 4442 C CA . ILE A 1 580 ? -4.539 17.388 7.777 1.00 87.75 580 ILE A CA 1
ATOM 4443 C C . ILE A 1 580 ? -5.928 16.744 7.838 1.00 87.75 580 ILE A C 1
ATOM 4445 O O . ILE A 1 580 ? -6.208 15.794 7.105 1.00 87.75 580 ILE A O 1
ATOM 4449 N N . VAL A 1 581 ? -6.802 17.309 8.667 1.00 85.19 581 VAL A N 1
ATOM 4450 C CA . VAL A 1 581 ? -8.205 16.914 8.817 1.00 85.19 581 VAL A CA 1
ATOM 4451 C C . VAL A 1 581 ? -9.098 18.056 8.363 1.00 85.19 581 VAL A C 1
ATOM 4453 O O . VAL A 1 581 ? -8.890 19.215 8.736 1.00 85.19 581 VAL A O 1
ATOM 4456 N N . LEU A 1 582 ? -10.083 17.722 7.535 1.00 86.88 582 LEU A N 1
ATOM 4457 C CA . LEU A 1 582 ? -11.031 18.665 6.962 1.00 86.88 582 LEU A CA 1
ATOM 4458 C C . LEU A 1 582 ? -12.413 18.426 7.558 1.00 86.88 582 LEU A C 1
ATOM 4460 O O . LEU A 1 582 ? -12.958 17.333 7.425 1.00 86.88 582 LEU A O 1
ATOM 4464 N N . THR A 1 583 ? -12.992 19.465 8.148 1.00 82.81 583 THR A N 1
ATOM 4465 C CA . THR A 1 583 ? -14.367 19.431 8.648 1.00 82.81 583 THR A CA 1
ATOM 4466 C C . THR A 1 583 ? -15.318 19.839 7.531 1.00 82.81 583 THR A C 1
ATOM 4468 O O . THR A 1 583 ? -15.188 20.928 6.964 1.00 82.81 583 THR A O 1
ATOM 4471 N N . SER A 1 584 ? -16.293 18.995 7.214 1.00 82.38 584 SER A N 1
ATOM 4472 C CA . SER A 1 584 ? -17.305 19.232 6.180 1.00 82.38 584 SER A CA 1
ATOM 4473 C C . SER A 1 584 ? -18.724 19.108 6.733 1.00 82.38 584 SER A C 1
ATOM 4475 O O . SER A 1 584 ? -18.941 18.514 7.784 1.00 82.38 584 SER A O 1
ATOM 4477 N N . GLU A 1 585 ? -19.693 19.704 6.040 1.00 81.81 585 GLU A N 1
ATOM 4478 C CA . GLU A 1 585 ? -21.114 19.575 6.371 1.00 81.81 585 GLU A CA 1
ATOM 4479 C C . GLU A 1 585 ? -21.709 18.345 5.669 1.00 81.81 585 GLU A C 1
ATOM 4481 O O . GLU A 1 585 ? -21.769 18.289 4.439 1.00 81.81 585 GLU A O 1
ATOM 4486 N N . GLU A 1 586 ? -22.183 17.372 6.445 1.00 79.75 586 GLU A N 1
ATOM 4487 C CA . GLU A 1 586 ? -22.900 16.197 5.955 1.00 79.75 586 GLU A CA 1
ATOM 4488 C C . GLU A 1 586 ? -24.405 16.343 6.210 1.00 79.75 586 GLU A C 1
ATOM 4490 O O . GLU A 1 586 ? -24.854 16.576 7.334 1.00 79.75 586 GLU A O 1
ATOM 4495 N N . ASN A 1 587 ? -25.206 16.179 5.155 1.00 83.06 587 ASN A N 1
ATOM 4496 C CA . ASN A 1 587 ? -26.661 16.178 5.263 1.00 83.06 587 ASN A CA 1
ATOM 4497 C C . ASN A 1 587 ? -27.162 14.833 5.795 1.00 83.06 587 ASN A C 1
ATOM 4499 O O . ASN A 1 587 ? -26.906 13.788 5.203 1.00 83.06 587 ASN A O 1
ATOM 4503 N N . VAL A 1 588 ? -27.964 14.880 6.852 1.00 74.12 588 VAL A N 1
ATOM 4504 C CA . VAL A 1 588 ? -28.683 13.728 7.392 1.00 74.12 588 VAL A CA 1
ATOM 4505 C C . VAL A 1 588 ? -30.043 13.647 6.705 1.00 74.12 588 VAL A C 1
ATOM 4507 O O . VAL A 1 588 ? -30.776 14.639 6.666 1.00 74.12 588 VAL A O 1
ATOM 4510 N N . TYR A 1 589 ? -30.387 12.478 6.162 1.00 76.94 589 TYR A N 1
ATOM 4511 C CA . TYR A 1 589 ? -31.638 12.245 5.435 1.00 76.94 589 TYR A CA 1
ATOM 4512 C C . TYR A 1 589 ? -32.608 11.370 6.241 1.00 76.94 589 TYR A C 1
ATOM 4514 O O . TYR A 1 589 ? -32.184 10.483 6.978 1.00 76.94 589 TYR A O 1
ATOM 4522 N N . ASP A 1 590 ? -33.915 11.595 6.089 1.00 73.69 590 ASP A N 1
ATOM 4523 C CA . ASP A 1 590 ? -34.943 10.671 6.584 1.00 73.69 590 ASP A CA 1
ATOM 4524 C C . ASP A 1 590 ? -35.145 9.450 5.663 1.00 73.69 590 ASP A C 1
ATOM 4526 O O . ASP A 1 590 ? -34.584 9.363 4.568 1.00 73.69 590 ASP A O 1
ATOM 4530 N N . GLU A 1 591 ? -36.011 8.515 6.079 1.00 68.94 591 GLU A N 1
ATOM 4531 C CA . GLU A 1 591 ? -36.398 7.324 5.296 1.00 68.94 591 GLU A CA 1
ATOM 4532 C C . GLU A 1 591 ? -37.018 7.649 3.917 1.00 68.94 591 GLU A C 1
ATOM 4534 O O . GLU A 1 591 ? -37.178 6.763 3.076 1.00 68.94 591 GLU A O 1
ATOM 4539 N N . PHE A 1 592 ? -37.368 8.916 3.669 1.00 73.06 592 PHE A N 1
ATOM 4540 C CA . PHE A 1 592 ? -37.940 9.412 2.419 1.00 73.06 592 PHE A CA 1
ATOM 4541 C C . PHE A 1 592 ? -36.940 10.228 1.580 1.00 73.06 592 PHE A C 1
ATOM 4543 O O . PHE A 1 592 ? -37.326 10.761 0.535 1.00 73.06 592 PHE A O 1
ATOM 4550 N N . GLY A 1 593 ? -35.672 10.322 2.001 1.00 71.81 593 GLY A N 1
ATOM 4551 C CA . GLY A 1 593 ? -34.611 11.043 1.294 1.00 71.81 593 GLY A CA 1
ATOM 4552 C C . GLY A 1 593 ? -34.677 12.568 1.434 1.00 71.81 593 GLY A C 1
ATOM 4553 O O . GLY A 1 593 ? -34.125 13.285 0.599 1.00 71.81 593 GLY A O 1
ATOM 4554 N N . THR A 1 594 ? -35.360 13.088 2.456 1.00 77.56 594 THR A N 1
ATOM 4555 C CA . THR A 1 594 ? -35.414 14.527 2.760 1.00 77.56 594 THR A CA 1
ATOM 4556 C C . THR A 1 594 ? -34.338 14.890 3.777 1.00 77.56 594 THR A C 1
ATOM 4558 O O . THR A 1 594 ? -34.189 14.192 4.774 1.00 77.56 594 THR A O 1
ATOM 4561 N N . ILE A 1 595 ? -33.616 15.997 3.558 1.00 78.94 595 ILE A N 1
ATOM 4562 C CA . ILE A 1 595 ? -32.624 16.505 4.519 1.00 78.94 595 ILE A CA 1
ATOM 4563 C C . ILE A 1 595 ? -33.350 16.947 5.795 1.00 78.94 595 ILE A C 1
ATOM 4565 O O . ILE A 1 595 ? -34.189 17.853 5.748 1.00 78.94 595 ILE A O 1
ATOM 4569 N N . ILE A 1 596 ? -33.028 16.308 6.915 1.00 84.31 596 ILE A N 1
ATOM 4570 C CA . ILE A 1 596 ? -33.595 16.588 8.238 1.00 84.31 596 ILE A CA 1
ATOM 4571 C C . ILE A 1 596 ? -32.642 17.368 9.140 1.00 84.31 596 ILE A C 1
ATOM 4573 O O . ILE A 1 596 ? -33.117 18.139 9.973 1.00 84.31 596 ILE A O 1
ATOM 4577 N N . ASP A 1 597 ? -31.334 17.202 8.957 1.00 74.75 597 ASP A N 1
ATOM 4578 C CA . ASP A 1 597 ? -30.300 17.904 9.714 1.00 74.75 597 ASP A CA 1
ATOM 4579 C C . ASP A 1 597 ? -29.005 17.996 8.895 1.00 74.75 597 ASP A C 1
ATOM 4581 O O . ASP A 1 597 ? -28.861 17.328 7.868 1.00 74.75 597 ASP A O 1
ATOM 4585 N N . THR A 1 598 ? -28.064 18.813 9.348 1.00 76.19 598 THR A N 1
ATOM 4586 C CA . THR A 1 598 ? -26.716 18.894 8.785 1.00 76.19 598 THR A CA 1
ATOM 4587 C C . THR A 1 598 ? -25.725 18.805 9.939 1.00 76.19 598 THR A C 1
ATOM 4589 O O . THR A 1 598 ? -25.747 19.646 10.837 1.00 76.19 598 THR A O 1
ATOM 4592 N N . ARG A 1 599 ? -24.869 17.780 9.935 1.00 78.69 599 ARG A N 1
ATOM 4593 C CA . ARG A 1 599 ? -23.839 17.570 10.961 1.00 78.69 599 ARG A CA 1
ATOM 4594 C C . ARG A 1 599 ? -22.456 17.899 10.414 1.00 78.69 599 ARG A C 1
ATOM 4596 O O . ARG A 1 599 ? -22.234 17.823 9.209 1.00 78.69 599 ARG A O 1
ATOM 4603 N N . LEU A 1 600 ? -21.535 18.263 11.297 1.00 75.25 600 LEU A N 1
ATOM 4604 C CA . LEU A 1 600 ? -20.128 18.408 10.938 1.00 75.25 600 LEU A CA 1
ATOM 4605 C C . LEU A 1 600 ? -19.456 17.038 11.015 1.00 75.25 600 LEU A C 1
ATOM 4607 O O . LEU A 1 600 ? -19.663 16.317 11.987 1.00 75.25 600 LEU A O 1
ATOM 4611 N N . VAL A 1 601 ? -18.689 16.698 9.985 1.00 70.94 601 VAL A N 1
ATOM 4612 C CA . VAL A 1 601 ? -17.925 15.452 9.892 1.00 70.94 601 VAL A CA 1
ATOM 4613 C C . VAL A 1 601 ? -16.489 15.795 9.562 1.00 70.94 601 VAL A C 1
ATOM 4615 O O . VAL A 1 601 ? -16.225 16.552 8.621 1.00 70.94 601 VAL A O 1
ATOM 4618 N N . ASP A 1 602 ? -15.577 15.229 10.334 1.00 76.00 602 ASP A N 1
ATOM 4619 C CA . ASP A 1 602 ? -14.148 15.350 10.118 1.00 76.00 602 ASP A CA 1
ATOM 4620 C C . ASP A 1 602 ? -13.655 14.219 9.224 1.00 76.00 602 ASP A C 1
ATOM 4622 O O . ASP A 1 602 ? -14.034 13.069 9.390 1.00 76.00 602 ASP A O 1
ATOM 4626 N N . ALA A 1 603 ? -12.811 14.549 8.250 1.00 74.88 603 ALA A N 1
ATOM 4627 C CA . ALA A 1 603 ? -12.183 13.562 7.385 1.00 74.88 603 ALA A CA 1
ATOM 4628 C C . ALA A 1 603 ? -10.700 13.889 7.214 1.00 74.88 603 ALA A C 1
ATOM 4630 O O . ALA A 1 603 ? -10.337 14.952 6.692 1.00 74.88 603 ALA A O 1
ATOM 4631 N N . ALA A 1 604 ? -9.837 12.967 7.637 1.00 82.38 604 ALA A N 1
ATOM 4632 C CA . ALA A 1 604 ? -8.406 13.054 7.378 1.00 82.38 604 ALA A CA 1
ATOM 4633 C C . ALA A 1 604 ? -8.109 12.904 5.877 1.00 82.38 604 ALA A C 1
ATOM 4635 O O . ALA A 1 604 ? -8.799 12.197 5.136 1.00 82.38 604 ALA A O 1
ATOM 4636 N N . ILE A 1 605 ? -7.054 13.568 5.408 1.00 83.12 605 ILE A N 1
ATOM 4637 C CA . ILE A 1 605 ? -6.483 13.279 4.091 1.00 83.12 605 ILE A CA 1
ATOM 4638 C C . ILE A 1 605 ? -5.707 11.966 4.206 1.00 83.12 605 ILE A C 1
ATOM 4640 O O . ILE A 1 605 ? -4.599 11.947 4.737 1.00 83.12 605 ILE A O 1
ATOM 4644 N N . ASP A 1 606 ? -6.293 10.872 3.718 1.00 70.94 606 ASP A N 1
ATOM 4645 C CA . ASP A 1 606 ? -5.745 9.515 3.891 1.00 70.94 606 ASP A CA 1
ATOM 4646 C C . ASP A 1 606 ? -5.274 8.859 2.580 1.00 70.94 606 ASP A C 1
ATOM 4648 O O . ASP A 1 606 ? -4.655 7.797 2.581 1.00 70.94 606 ASP A O 1
ATOM 4652 N N . SER A 1 607 ? -5.498 9.503 1.427 1.00 79.56 607 SER A N 1
ATOM 4653 C CA . SER A 1 607 ? -4.970 8.997 0.156 1.00 79.56 607 SER A CA 1
ATOM 4654 C C . SER A 1 607 ? -3.443 9.130 0.121 1.00 79.56 607 SER A C 1
ATOM 4656 O O . SER A 1 607 ? -2.924 10.236 0.325 1.00 79.56 607 SER A O 1
ATOM 4658 N N . PRO A 1 608 ? -2.689 8.062 -0.208 1.00 81.12 608 PRO A N 1
ATOM 4659 C CA . PRO A 1 608 ? -1.237 8.144 -0.333 1.00 81.12 608 PRO A CA 1
ATOM 4660 C C . PRO A 1 608 ? -0.795 9.166 -1.367 1.00 81.12 608 PRO A C 1
ATOM 4662 O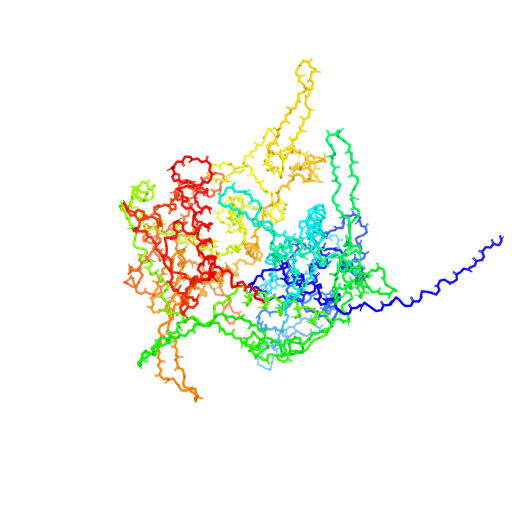 O . PRO A 1 608 ? 0.174 9.883 -1.150 1.00 81.12 608 PRO A O 1
ATOM 4665 N N . MET A 1 609 ? -1.509 9.266 -2.491 1.00 81.25 609 MET A N 1
ATOM 4666 C CA . MET A 1 609 ? -1.119 10.175 -3.565 1.00 81.25 609 MET A CA 1
ATOM 4667 C C . MET A 1 609 ? -1.400 11.636 -3.201 1.00 81.25 609 MET A C 1
ATOM 4669 O O . MET A 1 609 ? -0.596 12.505 -3.528 1.00 81.25 609 MET A O 1
ATOM 4673 N N . GLU A 1 610 ? -2.492 11.908 -2.479 1.00 88.12 610 GLU A N 1
ATOM 4674 C CA . GLU A 1 610 ? -2.769 13.239 -1.921 1.00 88.12 610 GLU A CA 1
ATOM 4675 C C . GLU A 1 610 ? -1.692 13.633 -0.900 1.00 88.12 610 GLU A C 1
ATOM 4677 O O . GLU A 1 610 ? -1.137 14.730 -0.966 1.00 88.12 610 GLU A O 1
ATOM 4682 N N . ASN A 1 611 ? -1.328 12.713 -0.006 1.00 91.06 611 ASN A N 1
ATOM 4683 C CA . ASN A 1 611 ? -0.293 12.931 0.998 1.00 91.06 611 ASN A CA 1
ATOM 4684 C C . ASN A 1 611 ? 1.107 13.124 0.390 1.00 91.06 611 ASN A C 1
ATOM 4686 O O . ASN A 1 611 ? 1.830 14.039 0.784 1.00 91.06 611 ASN A O 1
ATOM 4690 N N . ILE A 1 612 ? 1.483 12.348 -0.633 1.00 90.50 612 ILE A N 1
ATOM 4691 C CA . ILE A 1 612 ? 2.739 12.563 -1.370 1.00 90.50 612 ILE A CA 1
ATOM 4692 C C . ILE A 1 612 ? 2.715 13.895 -2.136 1.00 90.50 612 ILE A C 1
ATOM 4694 O O . ILE A 1 612 ? 3.748 14.563 -2.244 1.00 90.50 612 ILE A O 1
ATOM 4698 N N . ALA A 1 613 ? 1.554 14.322 -2.638 1.00 90.94 613 ALA A N 1
ATOM 4699 C CA . ALA A 1 613 ? 1.413 15.621 -3.288 1.00 90.94 613 ALA A CA 1
ATOM 4700 C C . ALA A 1 613 ? 1.634 16.777 -2.301 1.00 90.94 613 ALA A C 1
ATOM 4702 O O . ALA A 1 613 ? 2.370 17.716 -2.620 1.00 90.94 613 ALA A O 1
ATOM 4703 N N . ILE A 1 614 ? 1.065 16.677 -1.092 1.00 93.81 614 ILE A N 1
ATOM 4704 C CA . ILE A 1 614 ? 1.292 17.612 0.021 1.00 93.81 614 ILE A CA 1
ATOM 4705 C C . ILE A 1 614 ? 2.777 17.628 0.401 1.00 93.81 614 ILE A C 1
ATOM 4707 O O . ILE A 1 614 ? 3.391 18.696 0.406 1.00 93.81 614 ILE A O 1
ATOM 4711 N N . TYR A 1 615 ? 3.369 16.452 0.636 1.00 94.69 615 TYR A N 1
ATOM 4712 C CA . TYR A 1 615 ? 4.791 16.283 0.942 1.00 94.69 615 TYR A CA 1
ATOM 4713 C C . TYR A 1 615 ? 5.676 17.009 -0.078 1.00 94.69 615 TYR A C 1
ATOM 4715 O O . TYR A 1 615 ? 6.501 17.849 0.281 1.00 94.69 615 TYR A O 1
ATOM 4723 N N . ARG A 1 616 ? 5.457 16.754 -1.374 1.00 92.75 616 ARG A N 1
ATOM 4724 C CA . ARG A 1 616 ? 6.201 17.396 -2.464 1.00 92.75 616 ARG A CA 1
ATOM 4725 C C . ARG A 1 616 ? 6.037 18.913 -2.457 1.00 92.75 616 ARG A C 1
ATOM 4727 O O . ARG A 1 616 ? 7.023 19.630 -2.631 1.00 92.75 616 ARG A O 1
ATOM 4734 N N . ALA A 1 617 ? 4.807 19.406 -2.324 1.00 93.00 617 ALA A N 1
ATOM 4735 C CA . ALA A 1 617 ? 4.520 20.836 -2.374 1.00 93.00 617 ALA A CA 1
ATOM 4736 C C . ALA A 1 617 ? 5.234 21.586 -1.240 1.00 93.00 617 ALA A C 1
ATOM 4738 O O . ALA A 1 617 ? 5.948 22.560 -1.508 1.00 93.00 617 ALA A O 1
ATOM 4739 N N . LEU A 1 618 ? 5.133 21.076 -0.009 1.00 93.56 618 LEU A N 1
ATOM 4740 C CA . LEU A 1 618 ? 5.780 21.660 1.166 1.00 93.56 618 LEU A CA 1
ATOM 4741 C C . LEU A 1 618 ? 7.309 21.546 1.093 1.00 93.56 618 LEU A C 1
ATOM 4743 O O . LEU A 1 618 ? 7.998 22.547 1.283 1.00 93.56 618 LEU A O 1
ATOM 4747 N N . MET A 1 619 ? 7.858 20.393 0.700 1.00 92.94 619 MET A N 1
ATOM 4748 C CA . MET A 1 619 ? 9.311 20.229 0.556 1.00 92.94 619 MET A CA 1
ATOM 4749 C C . MET A 1 619 ? 9.909 21.132 -0.523 1.00 92.94 619 MET A C 1
ATOM 4751 O O . MET A 1 619 ? 11.007 21.644 -0.338 1.00 92.94 619 MET A O 1
ATOM 4755 N N . LYS A 1 620 ? 9.222 21.366 -1.648 1.00 91.19 620 LYS A N 1
ATOM 4756 C CA . LYS A 1 620 ? 9.777 22.180 -2.747 1.00 91.19 620 LYS A CA 1
ATOM 4757 C C . LYS A 1 620 ? 9.542 23.674 -2.578 1.00 91.19 620 LYS A C 1
ATOM 4759 O O . LYS A 1 620 ? 10.408 24.477 -2.914 1.00 91.19 620 LYS A O 1
ATOM 4764 N N . SER A 1 621 ? 8.359 24.058 -2.117 1.00 89.31 621 SER A N 1
ATOM 4765 C CA . SER A 1 621 ? 7.922 25.460 -2.131 1.00 89.31 621 SER A CA 1
ATOM 4766 C C . SER A 1 621 ? 7.644 26.037 -0.747 1.00 89.31 621 SER A C 1
ATOM 4768 O O . SER A 1 621 ? 7.533 27.251 -0.605 1.00 89.31 621 SER A O 1
ATOM 4770 N N . GLY A 1 622 ? 7.533 25.186 0.273 1.00 90.56 622 GLY A N 1
ATOM 4771 C CA . GLY A 1 622 ? 7.138 25.573 1.622 1.00 90.56 622 GLY A CA 1
ATOM 4772 C C . GLY A 1 622 ? 5.656 25.922 1.773 1.00 90.56 622 GLY A C 1
ATOM 4773 O O . GLY A 1 622 ? 5.250 26.315 2.854 1.00 90.56 622 GLY A O 1
ATOM 4774 N N . THR A 1 623 ? 4.841 25.814 0.721 1.00 92.19 623 THR A N 1
ATOM 4775 C CA . THR A 1 623 ? 3.412 26.172 0.712 1.00 92.19 623 THR A CA 1
ATOM 4776 C C . THR A 1 623 ? 2.625 25.201 -0.175 1.00 92.19 623 THR A C 1
ATOM 4778 O O . THR A 1 623 ? 3.208 24.438 -0.945 1.00 92.19 623 THR A O 1
ATOM 4781 N N . LEU A 1 624 ? 1.295 25.213 -0.086 1.00 93.31 624 LEU A N 1
ATOM 4782 C CA . LEU A 1 624 ? 0.423 24.512 -1.034 1.00 93.31 624 LEU A CA 1
ATOM 4783 C C . LEU A 1 624 ? -0.024 25.411 -2.202 1.00 93.31 624 LEU A C 1
ATOM 4785 O O . LEU A 1 624 ? -0.545 24.906 -3.196 1.00 93.31 624 LEU A O 1
ATOM 4789 N N . GLU A 1 625 ? 0.201 26.731 -2.132 1.00 92.06 625 GLU A N 1
ATOM 4790 C CA . GLU A 1 625 ? -0.136 27.689 -3.202 1.00 92.06 625 GLU A CA 1
ATOM 4791 C C . GLU A 1 625 ? 0.894 27.676 -4.349 1.00 92.06 625 GLU A C 1
ATOM 4793 O O . GLU A 1 625 ? 1.591 28.654 -4.630 1.00 92.06 625 GLU A O 1
ATOM 4798 N N . VAL A 1 626 ? 1.014 26.530 -5.019 1.00 89.31 626 VAL A N 1
ATOM 4799 C CA . VAL A 1 626 ? 1.992 26.287 -6.090 1.00 89.31 626 VAL A CA 1
ATOM 4800 C C . VAL A 1 626 ? 1.358 26.335 -7.483 1.00 89.31 626 VAL A C 1
ATOM 4802 O O . VAL A 1 626 ? 0.152 26.119 -7.632 1.00 89.31 626 VAL A O 1
ATOM 4805 N N . PRO A 1 627 ? 2.135 26.634 -8.543 1.00 88.62 627 PRO A N 1
ATOM 4806 C CA . PRO A 1 627 ? 1.665 26.456 -9.912 1.00 88.62 627 PRO A CA 1
ATOM 4807 C C . PRO A 1 627 ? 1.424 24.974 -10.212 1.00 88.62 627 PRO A C 1
ATOM 4809 O O . PRO A 1 627 ? 2.311 24.151 -10.000 1.00 88.62 627 PRO A O 1
ATOM 4812 N N . VAL A 1 628 ? 0.256 24.668 -10.770 1.00 88.12 628 VAL A N 1
ATOM 4813 C CA . VAL A 1 628 ? -0.128 23.327 -11.222 1.00 88.12 628 VAL A CA 1
ATOM 4814 C C . VAL A 1 628 ? -0.599 23.351 -12.669 1.00 88.12 628 VAL A C 1
ATOM 4816 O O . VAL A 1 628 ? -1.057 24.377 -13.187 1.00 88.12 628 VAL A O 1
ATOM 4819 N N . THR A 1 629 ? -0.483 22.204 -13.332 1.00 85.56 629 THR A N 1
ATOM 4820 C CA . THR A 1 629 ? -1.088 21.955 -14.642 1.00 85.56 629 THR A CA 1
ATOM 4821 C C . THR A 1 629 ? -2.114 20.841 -14.513 1.00 85.56 629 THR A C 1
ATOM 4823 O O . THR A 1 629 ? -1.743 19.693 -14.305 1.00 85.56 629 THR A O 1
ATOM 4826 N N . VAL A 1 630 ? -3.397 21.165 -14.670 1.00 83.31 630 VAL A N 1
ATOM 4827 C CA . VAL A 1 630 ? -4.488 20.184 -14.570 1.00 83.31 630 VAL A CA 1
ATOM 4828 C C . VAL A 1 630 ? -5.344 20.192 -15.828 1.00 83.31 630 VAL A C 1
ATOM 4830 O O . VAL A 1 630 ? -5.532 21.229 -16.465 1.00 83.31 630 VAL A O 1
ATOM 4833 N N . ASN A 1 631 ? -5.846 19.022 -16.205 1.00 72.06 631 ASN A N 1
ATOM 4834 C CA . ASN A 1 631 ? -6.806 18.882 -17.289 1.00 72.06 631 ASN A CA 1
ATOM 4835 C C . ASN A 1 631 ? -8.222 19.066 -16.724 1.00 72.06 631 ASN A C 1
ATOM 4837 O O . ASN A 1 631 ? -8.652 18.284 -15.880 1.00 72.06 631 ASN A O 1
ATOM 4841 N N . ILE A 1 632 ? -8.918 20.115 -17.164 1.00 73.75 632 ILE A N 1
ATOM 4842 C CA . ILE A 1 632 ? -10.304 20.410 -16.785 1.00 73.75 632 ILE A CA 1
ATOM 4843 C C . ILE A 1 632 ? -11.122 20.372 -18.072 1.00 73.75 632 ILE A C 1
ATOM 4845 O O . ILE A 1 632 ? -10.840 21.138 -18.996 1.00 73.75 632 ILE A O 1
ATOM 4849 N N . ASP A 1 633 ? -12.101 19.468 -18.132 1.00 72.50 633 ASP A N 1
ATOM 4850 C CA . ASP A 1 633 ? -12.986 19.265 -19.287 1.00 72.50 633 ASP A CA 1
ATOM 4851 C C . ASP A 1 633 ? -12.231 19.050 -20.618 1.00 72.50 633 ASP A C 1
ATOM 4853 O O . ASP A 1 633 ? -12.588 19.605 -21.656 1.00 72.50 633 ASP A O 1
ATOM 4857 N N . GLY A 1 634 ? -11.137 18.280 -20.592 1.00 61.38 634 GLY A N 1
ATOM 4858 C CA . GLY A 1 634 ? -10.329 17.972 -21.781 1.00 61.38 634 GLY A CA 1
ATOM 4859 C C . GLY A 1 634 ? -9.305 19.047 -22.164 1.00 61.38 634 GLY A C 1
ATOM 4860 O O . GLY A 1 634 ? -8.564 18.870 -23.130 1.00 61.38 634 GLY A O 1
ATOM 4861 N N . VAL A 1 635 ? -9.214 20.152 -21.414 1.00 71.31 635 VAL A N 1
ATOM 4862 C CA . VAL A 1 635 ? -8.262 21.240 -21.666 1.00 71.31 635 VAL A CA 1
ATOM 4863 C C . VAL A 1 635 ? -7.234 21.337 -20.540 1.00 71.31 635 VAL A C 1
ATOM 4865 O O . VAL A 1 635 ? -7.575 21.573 -19.381 1.00 71.31 635 VAL A O 1
ATOM 4868 N N . LYS A 1 636 ? -5.941 21.247 -20.885 1.00 76.44 636 LYS A N 1
ATOM 4869 C CA . LYS A 1 636 ? -4.836 21.511 -19.948 1.00 76.44 636 LYS A CA 1
ATOM 4870 C C . LYS A 1 636 ? -4.791 22.994 -19.580 1.00 76.44 636 LYS A C 1
ATOM 4872 O O . LYS A 1 636 ? -4.495 23.847 -20.418 1.00 76.44 636 LYS A O 1
ATOM 4877 N N . GLN A 1 637 ? -5.039 23.298 -18.313 1.00 83.38 637 GLN A N 1
ATOM 4878 C CA . GLN A 1 637 ? -4.986 24.643 -17.753 1.00 83.38 637 GLN A CA 1
ATOM 4879 C C . GLN A 1 637 ? -3.817 24.757 -16.775 1.00 83.38 637 GLN A C 1
ATOM 4881 O O . GLN A 1 637 ? -3.582 23.868 -15.959 1.00 83.38 637 GLN A O 1
ATOM 4886 N N . LYS A 1 638 ? -3.077 25.868 -16.861 1.00 87.81 638 LYS A N 1
ATOM 4887 C CA . LYS A 1 638 ? -1.994 26.211 -15.931 1.00 87.81 638 LYS A CA 1
ATOM 4888 C C . LYS A 1 638 ? -2.412 27.392 -15.074 1.00 87.81 638 LYS A C 1
ATOM 4890 O O . LYS A 1 638 ? -2.721 28.454 -15.616 1.00 87.81 638 LYS A O 1
ATOM 4895 N N . PHE A 1 639 ? -2.388 27.222 -13.762 1.00 87.62 639 PHE A N 1
ATOM 4896 C CA . PHE A 1 639 ? -2.687 28.280 -12.799 1.00 87.62 639 PHE A CA 1
ATOM 4897 C C . PHE A 1 639 ? -2.009 27.984 -11.460 1.00 87.62 639 PHE A C 1
ATOM 4899 O O . PHE A 1 639 ? -1.481 26.898 -11.245 1.00 87.62 639 PHE A O 1
ATOM 4906 N N . THR A 1 640 ? -1.988 28.970 -10.571 1.00 90.75 640 THR A N 1
ATOM 4907 C CA . THR A 1 640 ? -1.483 28.809 -9.204 1.00 90.75 640 THR A CA 1
ATOM 4908 C C . THR A 1 640 ? -2.641 28.449 -8.292 1.00 90.75 640 THR A C 1
ATOM 4910 O O . THR A 1 640 ? -3.667 29.133 -8.315 1.00 90.75 640 THR A O 1
ATOM 4913 N N . LEU A 1 641 ? -2.483 27.372 -7.523 1.00 92.12 641 LEU A N 1
ATOM 4914 C CA . LEU A 1 641 ? -3.429 27.003 -6.477 1.00 92.12 641 LEU A CA 1
ATOM 4915 C C . LEU A 1 641 ? -3.543 28.141 -5.462 1.00 92.12 641 LEU A C 1
ATOM 4917 O O . LEU A 1 641 ? -2.554 28.797 -5.146 1.00 92.12 641 LEU A O 1
ATOM 4921 N N . ALA A 1 642 ? -4.751 28.373 -4.961 1.00 91.88 642 ALA A N 1
ATOM 4922 C CA . ALA A 1 642 ? -5.010 29.396 -3.960 1.00 91.88 642 ALA A CA 1
ATOM 4923 C C . ALA A 1 642 ? -5.883 28.812 -2.853 1.00 91.88 642 ALA A C 1
ATOM 4925 O O . ALA A 1 642 ? -6.946 28.249 -3.133 1.00 91.88 642 ALA A O 1
ATOM 4926 N N . ILE A 1 643 ? -5.450 28.979 -1.606 1.00 91.50 643 ILE A N 1
ATOM 4927 C CA . ILE A 1 643 ? -6.255 28.666 -0.433 1.00 91.50 643 ILE A CA 1
ATOM 4928 C C . ILE A 1 643 ? -7.124 29.893 -0.147 1.00 91.50 643 ILE A C 1
ATOM 4930 O O . ILE A 1 643 ? -6.652 30.950 0.277 1.00 91.50 643 ILE A O 1
ATOM 4934 N N . THR A 1 644 ? -8.422 29.766 -0.407 1.00 92.69 644 THR A N 1
ATOM 4935 C CA . THR A 1 644 ? -9.412 30.836 -0.240 1.00 92.69 644 THR A CA 1
ATOM 4936 C C . THR A 1 644 ? -9.959 30.936 1.179 1.00 92.69 644 THR A C 1
ATOM 4938 O O . THR A 1 644 ? -10.745 31.843 1.457 1.00 92.69 644 THR A O 1
ATOM 4941 N N . GLN A 1 645 ? -9.553 30.028 2.070 1.00 88.50 645 GLN A N 1
ATOM 4942 C CA . GLN A 1 645 ? -9.952 30.069 3.471 1.00 88.50 645 GLN A CA 1
ATOM 4943 C C . GLN A 1 645 ? -9.504 31.370 4.154 1.00 88.50 645 GLN A C 1
ATOM 4945 O O . GLN A 1 645 ? -8.404 31.865 3.877 1.00 88.50 645 GLN A O 1
ATOM 4950 N N . PRO A 1 646 ? -10.329 31.953 5.047 1.00 88.56 646 PRO A N 1
ATOM 4951 C CA . PRO A 1 646 ? -9.927 33.123 5.815 1.00 88.56 646 PRO A CA 1
ATOM 4952 C C . PRO A 1 646 ? -8.705 32.820 6.684 1.00 88.56 646 PRO A C 1
ATOM 4954 O O . PRO A 1 646 ? -8.663 31.787 7.346 1.00 88.56 646 PRO A O 1
ATOM 4957 N N . ASP A 1 647 ? -7.762 33.761 6.775 1.00 86.81 647 ASP A N 1
ATOM 4958 C CA . ASP A 1 647 ? -6.566 33.598 7.616 1.00 86.81 647 ASP A CA 1
ATOM 4959 C C . ASP A 1 647 ? -6.932 33.282 9.076 1.00 86.81 647 ASP A C 1
ATOM 4961 O O . ASP A 1 647 ? -6.290 32.451 9.692 1.00 86.81 647 ASP A O 1
ATOM 4965 N N . ALA A 1 648 ? -8.036 33.833 9.596 1.00 84.06 648 ALA A N 1
ATOM 4966 C CA . ALA A 1 648 ? -8.522 33.516 10.941 1.00 84.06 648 ALA A CA 1
ATOM 4967 C C . ALA A 1 648 ? -8.908 32.034 11.138 1.00 84.06 648 ALA A C 1
ATOM 4969 O O . ALA A 1 648 ? -8.805 31.541 12.255 1.00 84.06 648 ALA A O 1
ATOM 4970 N N . VAL A 1 649 ? -9.357 31.338 10.083 1.00 82.75 649 VAL A N 1
ATOM 4971 C CA . VAL A 1 649 ? -9.659 29.893 10.118 1.00 82.75 649 VAL A CA 1
ATOM 4972 C C . VAL A 1 649 ? -8.361 29.089 10.115 1.00 82.75 649 VAL A C 1
ATOM 4974 O O . VAL A 1 649 ? -8.222 28.146 10.883 1.00 82.75 649 VAL A O 1
ATOM 4977 N N . LEU A 1 650 ? -7.382 29.495 9.301 1.00 82.75 650 LEU A N 1
ATOM 4978 C CA . LEU A 1 650 ? -6.066 28.850 9.249 1.00 82.75 650 LEU A CA 1
ATOM 4979 C C . LEU A 1 650 ? -5.270 29.067 10.547 1.00 82.75 650 LEU A C 1
ATOM 4981 O O . LEU A 1 650 ? -4.672 28.133 11.075 1.00 82.75 650 LEU A O 1
ATOM 4985 N N . ASP A 1 651 ? -5.282 30.289 11.076 1.00 80.31 651 ASP A N 1
ATOM 4986 C CA . ASP A 1 651 ? -4.574 30.685 12.294 1.00 80.31 651 ASP A CA 1
ATOM 4987 C C . ASP A 1 651 ? -5.135 29.996 13.542 1.00 80.31 651 ASP A C 1
ATOM 4989 O O . ASP A 1 651 ? -4.374 29.742 14.475 1.00 80.31 651 ASP A O 1
ATOM 4993 N N . ALA A 1 652 ? -6.436 29.672 13.559 1.00 77.31 652 ALA A N 1
ATOM 4994 C CA . ALA A 1 652 ? -7.087 29.011 14.692 1.00 77.31 652 ALA A CA 1
ATOM 4995 C C . ALA A 1 652 ? -6.381 27.706 15.094 1.00 77.31 652 ALA A C 1
ATOM 4997 O O . ALA A 1 652 ? -6.274 27.422 16.282 1.00 77.31 652 ALA A O 1
ATOM 4998 N N . HIS A 1 653 ? -5.822 26.981 14.120 1.00 71.25 653 HIS A N 1
ATOM 4999 C CA . HIS A 1 653 ? -5.107 25.721 14.338 1.00 71.25 653 HIS A CA 1
ATOM 5000 C C . HIS A 1 653 ? -3.636 25.770 13.881 1.00 71.25 653 HIS A C 1
ATOM 5002 O O . HIS A 1 653 ? -3.020 24.735 13.642 1.00 71.25 653 HIS A O 1
ATOM 5008 N N . GLY A 1 654 ? -3.056 26.970 13.730 1.00 76.56 654 GLY A N 1
ATOM 5009 C CA . GLY A 1 654 ? -1.647 27.134 13.344 1.00 76.56 654 GLY A CA 1
ATOM 5010 C C . GLY A 1 654 ? -1.316 26.713 11.904 1.00 76.56 654 GLY A C 1
ATOM 5011 O O . GLY A 1 654 ? -0.151 26.509 11.580 1.00 76.56 654 GLY A O 1
ATOM 5012 N N . MET A 1 655 ? -2.312 26.617 11.021 1.00 85.06 655 MET A N 1
ATOM 5013 C CA . MET A 1 655 ? -2.194 26.099 9.648 1.00 85.06 655 MET A CA 1
ATOM 5014 C C . MET A 1 655 ? -1.863 27.177 8.605 1.00 85.06 655 MET A C 1
ATOM 5016 O O . MET A 1 655 ? -1.877 26.925 7.400 1.00 85.06 655 MET A O 1
ATOM 5020 N N . ALA A 1 656 ? -1.541 28.397 9.036 1.00 85.75 656 ALA A N 1
ATOM 5021 C CA . ALA A 1 656 ? -1.221 29.508 8.141 1.00 85.75 656 ALA A CA 1
ATOM 5022 C C . ALA A 1 656 ? 0.021 29.260 7.264 1.00 85.75 656 ALA A C 1
ATOM 5024 O O . ALA A 1 656 ? 0.131 29.838 6.178 1.00 85.75 656 ALA A O 1
ATOM 5025 N N . TYR A 1 657 ? 0.928 28.367 7.679 1.00 86.62 657 TYR A N 1
ATOM 5026 C CA . TYR A 1 657 ? 2.077 27.956 6.865 1.00 86.62 657 TYR A CA 1
ATOM 5027 C C . TYR A 1 657 ? 1.650 27.256 5.560 1.00 86.62 657 TYR A C 1
ATOM 5029 O O . TYR A 1 657 ? 2.375 27.335 4.575 1.00 86.62 657 TYR A O 1
ATOM 5037 N N . LEU A 1 658 ? 0.449 26.663 5.477 1.00 89.81 658 LEU A N 1
ATOM 5038 C CA . LEU A 1 658 ? -0.055 26.080 4.223 1.00 89.81 658 LEU A CA 1
ATOM 5039 C C . LEU A 1 658 ? -0.168 27.110 3.093 1.00 89.81 658 LEU A C 1
ATOM 5041 O O . LEU A 1 658 ? -0.116 26.746 1.921 1.00 89.81 658 LEU A O 1
ATOM 5045 N N . LYS A 1 659 ? -0.327 28.387 3.453 1.00 88.38 659 LYS A N 1
ATOM 5046 C CA . LYS A 1 659 ? -0.410 29.523 2.534 1.00 88.38 659 LYS A CA 1
ATOM 5047 C C . LYS A 1 659 ? 0.894 30.313 2.502 1.00 88.38 659 LYS A C 1
ATOM 5049 O O . LYS A 1 659 ? 1.422 30.615 1.434 1.00 88.38 659 LYS A O 1
ATOM 5054 N N . TYR A 1 660 ? 1.428 30.634 3.679 1.00 85.06 660 TYR A N 1
ATOM 5055 C CA . TYR A 1 660 ? 2.537 31.575 3.842 1.00 85.06 660 TYR A CA 1
ATOM 5056 C C . TYR A 1 660 ? 3.903 30.918 4.087 1.00 85.06 660 TYR A C 1
ATOM 5058 O O . TYR A 1 660 ? 4.900 31.633 4.195 1.00 85.06 660 TYR A O 1
ATOM 5066 N N . GLY A 1 661 ? 3.956 29.588 4.175 1.00 83.25 661 GLY A N 1
ATOM 5067 C CA . GLY A 1 661 ? 5.144 28.799 4.486 1.00 83.25 661 GLY A CA 1
ATOM 5068 C C . GLY A 1 661 ? 5.823 29.196 5.788 1.00 83.25 661 GLY A C 1
ATOM 5069 O O . GLY A 1 661 ? 5.171 29.396 6.810 1.00 83.25 661 GLY A O 1
ATOM 5070 N N . ASP A 1 662 ? 7.140 29.368 5.730 1.00 71.50 662 ASP A N 1
ATOM 5071 C CA . ASP A 1 662 ? 8.025 29.779 6.830 1.00 71.50 662 ASP A CA 1
ATOM 5072 C C . ASP A 1 662 ? 7.792 31.220 7.350 1.00 71.50 662 ASP A C 1
ATOM 5074 O O . ASP A 1 662 ? 8.641 31.795 8.033 1.00 71.50 662 ASP A O 1
ATOM 5078 N N . GLY A 1 663 ? 6.667 31.842 6.990 1.00 66.00 663 GLY A N 1
ATOM 5079 C CA . GLY A 1 663 ? 6.314 33.214 7.342 1.00 66.00 663 GLY A CA 1
ATOM 5080 C C . GLY A 1 663 ? 6.914 34.278 6.417 1.00 66.00 663 GLY A C 1
ATOM 5081 O O . GLY A 1 663 ? 6.608 35.464 6.580 1.00 66.00 663 GLY A O 1
ATOM 5082 N N . SER A 1 664 ? 7.720 33.903 5.415 1.00 66.56 664 SER A N 1
ATOM 5083 C CA . SER A 1 664 ? 8.221 34.833 4.397 1.00 66.56 664 SER A CA 1
ATOM 5084 C C . SER A 1 664 ? 7.165 35.112 3.316 1.00 66.56 664 SER A C 1
ATOM 5086 O O . SER A 1 664 ? 7.241 34.668 2.170 1.00 66.56 664 SER A O 1
ATOM 5088 N N . ILE A 1 665 ? 6.149 35.902 3.686 1.00 61.41 665 ILE A N 1
ATOM 5089 C CA . ILE A 1 665 ? 5.021 36.271 2.816 1.00 61.41 665 ILE A CA 1
ATOM 5090 C C . ILE A 1 665 ? 5.526 36.751 1.442 1.00 61.41 665 ILE A C 1
ATOM 5092 O O . ILE A 1 665 ? 6.186 37.787 1.325 1.00 61.41 665 ILE A O 1
ATOM 5096 N N . GLY A 1 666 ? 5.182 35.995 0.394 1.00 58.34 666 GLY A N 1
ATOM 5097 C CA . GLY A 1 666 ? 5.528 36.279 -1.002 1.00 58.34 666 GLY A CA 1
ATOM 5098 C C . GLY A 1 666 ? 6.813 35.622 -1.521 1.00 58.34 666 GLY A C 1
ATOM 5099 O O . GLY A 1 666 ? 7.129 35.785 -2.700 1.00 58.34 666 GLY A O 1
ATOM 5100 N N . SER A 1 667 ? 7.569 34.893 -0.697 1.00 69.00 667 SER A N 1
ATOM 5101 C CA . SER A 1 667 ? 8.694 34.050 -1.139 1.00 69.00 667 SER A CA 1
ATOM 5102 C C . SER A 1 667 ? 8.947 32.864 -0.192 1.00 69.00 667 SER A C 1
ATOM 5104 O O . SER A 1 667 ? 10.102 32.686 0.208 1.00 69.00 667 SER A O 1
ATOM 5106 N N . PRO A 1 668 ? 7.912 32.065 0.152 1.00 78.19 668 PRO A N 1
ATOM 5107 C CA . PRO A 1 668 ? 8.097 30.882 0.984 1.00 78.19 668 PRO A CA 1
ATOM 5108 C C . PRO A 1 668 ? 9.136 29.954 0.350 1.00 78.19 668 PRO A C 1
ATOM 5110 O O . PRO A 1 668 ? 9.279 29.892 -0.878 1.00 78.19 668 PRO A O 1
ATOM 5113 N N . ARG A 1 669 ? 9.911 29.279 1.199 1.00 83.31 669 ARG A N 1
ATOM 5114 C CA . ARG A 1 669 ? 10.963 28.353 0.777 1.00 83.31 669 ARG A CA 1
ATOM 5115 C C . ARG A 1 669 ? 10.719 26.993 1.399 1.00 83.31 669 ARG A C 1
ATOM 5117 O O . ARG A 1 669 ? 10.449 26.903 2.594 1.00 83.31 669 ARG A O 1
ATOM 5124 N N . GLY A 1 670 ? 10.862 25.957 0.580 1.00 87.12 670 GLY A N 1
ATOM 5125 C CA . GLY A 1 670 ? 10.875 24.579 1.044 1.00 87.12 670 GLY A CA 1
ATOM 5126 C C . GLY A 1 670 ? 12.185 24.216 1.749 1.00 87.12 670 GLY A C 1
ATOM 5127 O O . GLY A 1 670 ? 12.785 25.028 2.470 1.00 87.12 670 GLY A O 1
ATOM 5128 N N . ILE A 1 671 ? 12.633 22.984 1.534 1.00 90.62 671 ILE A N 1
ATOM 5129 C CA . ILE A 1 671 ? 13.910 22.482 2.033 1.00 90.62 671 ILE A CA 1
ATOM 5130 C C . ILE A 1 671 ? 15.086 23.102 1.263 1.00 90.62 671 ILE A C 1
ATOM 5132 O O . ILE A 1 671 ? 14.960 23.464 0.092 1.00 90.62 671 ILE A O 1
ATOM 5136 N N . GLY A 1 672 ? 16.217 23.276 1.952 1.00 89.25 672 GLY A N 1
ATOM 5137 C CA . GLY A 1 672 ? 17.472 23.686 1.323 1.00 89.25 672 GLY A CA 1
ATOM 5138 C C . GLY A 1 672 ? 18.167 22.518 0.624 1.00 89.25 672 GLY A C 1
ATOM 5139 O O . GLY A 1 672 ? 17.699 21.383 0.679 1.00 89.25 672 GLY A O 1
ATOM 5140 N N . HIS A 1 673 ? 19.319 22.792 0.010 1.00 90.50 673 HIS A N 1
ATOM 5141 C CA . HIS A 1 673 ? 20.121 21.780 -0.678 1.00 90.50 673 HIS A CA 1
ATOM 5142 C C . HIS A 1 673 ? 21.602 21.953 -0.384 1.00 90.50 673 HIS A C 1
ATOM 5144 O O . HIS A 1 673 ? 22.132 23.069 -0.347 1.00 90.50 673 HIS A O 1
ATOM 5150 N N . HIS A 1 674 ? 22.294 20.829 -0.255 1.00 86.50 674 HIS A N 1
ATOM 5151 C CA . HIS A 1 674 ? 23.744 20.785 -0.229 1.00 86.50 674 HIS A CA 1
ATOM 5152 C C . HIS A 1 674 ? 24.336 21.004 -1.631 1.00 86.50 674 HIS A C 1
ATOM 5154 O O . HIS A 1 674 ? 23.668 20.889 -2.658 1.00 86.50 674 HIS A O 1
ATOM 5160 N N . ALA A 1 675 ? 25.645 21.268 -1.701 1.00 84.62 675 ALA A N 1
ATOM 5161 C CA . ALA A 1 675 ? 26.342 21.511 -2.970 1.00 84.62 675 ALA A CA 1
ATOM 5162 C C . ALA A 1 675 ? 26.317 20.317 -3.950 1.00 84.62 675 ALA A C 1
ATOM 5164 O O . ALA A 1 675 ? 26.593 20.493 -5.134 1.00 84.62 675 ALA A O 1
ATOM 5165 N N . ASN A 1 676 ? 26.021 19.113 -3.459 1.00 80.44 676 ASN A N 1
ATOM 5166 C CA . ASN A 1 676 ? 25.872 17.888 -4.246 1.00 80.44 676 ASN A CA 1
ATOM 5167 C C . ASN A 1 676 ? 24.421 17.640 -4.717 1.00 80.44 676 ASN A C 1
ATOM 5169 O O . ASN A 1 676 ? 24.166 16.591 -5.302 1.00 80.44 676 ASN A O 1
ATOM 5173 N N . GLY A 1 677 ? 23.493 18.569 -4.457 1.00 85.00 677 GLY A N 1
ATOM 5174 C CA . GLY A 1 677 ? 22.095 18.503 -4.890 1.00 85.00 677 GLY A CA 1
ATOM 5175 C C . GLY A 1 677 ? 21.159 17.735 -3.953 1.00 85.00 677 GLY A C 1
ATOM 5176 O O . GLY A 1 677 ? 19.952 17.758 -4.169 1.00 85.00 677 GLY A O 1
ATOM 5177 N N . TYR A 1 678 ? 21.659 17.075 -2.907 1.00 87.31 678 TYR A N 1
ATOM 5178 C CA . TYR A 1 678 ? 20.791 16.423 -1.921 1.00 87.31 678 TYR A CA 1
ATOM 5179 C C . TYR A 1 678 ? 20.085 17.460 -1.046 1.00 87.31 678 TYR A C 1
ATOM 5181 O O . TYR A 1 678 ? 20.664 18.503 -0.729 1.00 87.31 678 TYR A O 1
ATOM 5189 N N . ALA A 1 679 ? 18.843 17.165 -0.666 1.00 89.75 679 ALA A N 1
ATOM 5190 C CA . ALA A 1 679 ? 18.088 17.986 0.269 1.00 89.75 679 ALA A CA 1
ATOM 5191 C C . ALA A 1 679 ? 18.815 18.094 1.623 1.00 89.75 679 ALA A C 1
ATOM 5193 O O . ALA A 1 679 ? 19.362 17.114 2.124 1.00 89.75 679 ALA A O 1
ATOM 5194 N N . ASP A 1 680 ? 18.833 19.299 2.185 1.00 90.50 680 ASP A N 1
ATOM 5195 C CA . ASP A 1 680 ? 19.530 19.633 3.425 1.00 90.50 680 ASP A CA 1
ATOM 5196 C C . ASP A 1 680 ? 18.586 19.477 4.620 1.00 90.50 680 ASP A C 1
ATOM 5198 O O . ASP A 1 680 ? 17.697 20.304 4.846 1.00 90.50 680 ASP A O 1
ATOM 5202 N N . PHE A 1 681 ? 18.784 18.395 5.372 1.00 88.56 681 PHE A N 1
ATOM 5203 C CA . PHE A 1 681 ? 17.994 18.067 6.553 1.00 88.56 681 PHE A CA 1
ATOM 5204 C C . PHE A 1 681 ? 18.562 18.655 7.849 1.00 88.56 681 PHE A C 1
ATOM 5206 O O . PHE A 1 681 ? 17.942 18.455 8.886 1.00 88.56 681 PHE A O 1
ATOM 5213 N N . ALA A 1 682 ? 19.669 19.412 7.825 1.00 84.44 682 ALA A N 1
ATOM 5214 C CA . ALA A 1 682 ? 20.300 19.961 9.038 1.00 84.44 682 ALA A CA 1
ATOM 5215 C C . ALA A 1 682 ? 19.365 20.855 9.880 1.00 84.44 682 ALA A C 1
ATOM 5217 O O . ALA A 1 682 ? 19.589 21.073 11.069 1.00 84.44 682 ALA A O 1
ATOM 5218 N N . GLU A 1 683 ? 18.322 21.362 9.219 1.00 79.00 683 GLU A N 1
ATOM 5219 C CA . GLU A 1 683 ? 17.119 22.005 9.751 1.00 79.00 683 GLU A CA 1
ATOM 5220 C C . GLU A 1 683 ? 16.457 21.248 10.906 1.00 79.00 683 GLU A C 1
ATOM 5222 O O . GLU A 1 683 ? 16.051 21.850 11.890 1.00 79.00 683 GLU A O 1
ATOM 5227 N N . ILE A 1 684 ? 16.327 19.929 10.722 1.00 84.62 684 ILE A N 1
ATOM 5228 C CA . ILE A 1 684 ? 15.250 19.105 11.271 1.00 84.62 684 ILE A CA 1
ATOM 5229 C C . ILE A 1 684 ? 15.708 18.343 12.512 1.00 84.62 684 ILE A C 1
ATOM 5231 O O . ILE A 1 684 ? 16.723 17.642 12.502 1.00 84.62 684 ILE A O 1
ATOM 5235 N N . SER A 1 685 ? 14.908 18.423 13.572 1.00 81.94 685 SER A N 1
ATOM 5236 C CA . SER A 1 685 ? 15.039 17.587 14.765 1.00 81.94 685 SER A CA 1
ATOM 5237 C C . SER A 1 685 ? 13.689 17.001 15.158 1.00 81.94 685 SER A C 1
ATOM 5239 O O . SER A 1 685 ? 12.647 17.617 14.944 1.00 81.94 685 SER A O 1
ATOM 5241 N N . HIS A 1 686 ? 13.713 15.797 15.727 1.00 82.88 686 HIS A N 1
ATOM 5242 C CA . HIS A 1 686 ? 12.515 15.083 16.155 1.00 82.88 686 HIS A CA 1
ATOM 5243 C C . HIS A 1 686 ? 12.718 14.495 17.545 1.00 82.88 686 HIS A C 1
ATOM 5245 O O . HIS A 1 686 ? 13.730 13.838 17.806 1.00 82.88 686 HIS A O 1
ATOM 5251 N N . CYS A 1 687 ? 11.758 14.721 18.439 1.00 77.62 687 CYS A N 1
ATOM 5252 C CA . CYS A 1 687 ? 11.786 14.186 19.793 1.00 77.62 687 CYS A CA 1
ATOM 5253 C C . CYS A 1 687 ? 10.392 13.650 20.137 1.00 77.62 687 CYS A C 1
ATOM 5255 O O . CYS A 1 687 ? 9.536 14.428 20.556 1.00 77.62 687 CYS A O 1
ATOM 5257 N N . PRO A 1 688 ? 10.172 12.326 20.035 1.00 78.50 688 PRO A N 1
ATOM 5258 C CA . PRO A 1 688 ? 8.865 11.724 20.295 1.00 78.50 688 PRO A CA 1
ATOM 5259 C C . PRO A 1 688 ? 8.352 12.037 21.705 1.00 78.50 688 PRO A C 1
ATOM 5261 O O . PRO A 1 688 ? 7.164 12.266 21.915 1.00 78.50 688 PRO A O 1
ATOM 5264 N N . TRP A 1 689 ? 9.264 12.102 22.678 1.00 75.50 689 TRP A N 1
ATOM 5265 C CA . TRP A 1 689 ? 8.942 12.533 24.032 1.00 75.50 689 TRP A CA 1
ATOM 5266 C C . TRP A 1 689 ? 8.438 13.983 24.073 1.00 75.50 689 TRP A C 1
ATOM 5268 O O . TRP A 1 689 ? 7.466 14.264 24.755 1.00 75.50 689 TRP A O 1
ATOM 5278 N N . ALA A 1 690 ? 9.036 14.914 23.329 1.00 72.88 690 ALA A N 1
ATOM 5279 C CA . ALA A 1 690 ? 8.577 16.304 23.323 1.00 72.88 690 ALA A CA 1
ATOM 5280 C C . ALA A 1 690 ? 7.211 16.478 22.643 1.00 72.88 690 ALA A C 1
ATOM 5282 O O . ALA A 1 690 ? 6.429 17.339 23.050 1.00 72.88 690 ALA A O 1
ATOM 5283 N N . ASP A 1 691 ? 6.937 15.658 21.629 1.00 75.31 691 ASP A N 1
ATOM 5284 C CA . ASP A 1 691 ? 5.704 15.726 20.847 1.00 75.31 691 ASP A CA 1
ATOM 5285 C C . ASP A 1 691 ? 4.526 15.077 21.586 1.00 75.31 691 ASP A C 1
ATOM 5287 O O . ASP A 1 691 ? 3.399 15.566 21.513 1.00 75.31 691 ASP A O 1
ATOM 5291 N N . TYR A 1 692 ? 4.785 13.999 22.340 1.00 76.56 692 TYR A N 1
ATOM 5292 C CA . TYR A 1 692 ? 3.731 13.166 22.927 1.00 76.56 692 TYR A CA 1
ATOM 5293 C C . TYR A 1 692 ? 3.762 13.064 24.463 1.00 76.56 692 TYR A C 1
ATOM 5295 O O . TYR A 1 692 ? 2.730 12.758 25.066 1.00 76.56 692 TYR A O 1
ATOM 5303 N N . ALA A 1 693 ? 4.888 13.334 25.132 1.00 65.94 693 ALA A N 1
ATOM 5304 C CA . ALA A 1 693 ? 5.002 13.305 26.592 1.00 65.94 693 ALA A CA 1
ATOM 5305 C C . ALA A 1 693 ? 4.876 14.720 27.188 1.00 65.94 693 ALA A C 1
ATOM 5307 O O . ALA A 1 693 ? 5.539 15.676 26.788 1.00 65.94 693 ALA A O 1
ATOM 5308 N N . GLY A 1 694 ? 3.976 14.871 28.157 1.00 60.75 694 GLY A N 1
ATOM 5309 C CA . GLY A 1 694 ? 3.621 16.170 28.728 1.00 60.75 694 GLY A CA 1
ATOM 5310 C C . GLY A 1 694 ? 4.760 16.861 29.484 1.00 60.75 694 GLY A C 1
ATOM 5311 O O . GLY A 1 694 ? 5.645 16.219 30.039 1.00 60.75 694 GLY A O 1
ATOM 5312 N N . TRP A 1 695 ? 4.661 18.191 29.591 1.00 54.62 695 TRP A N 1
ATOM 5313 C CA . TRP A 1 695 ? 5.686 19.160 30.035 1.00 54.62 695 TRP A CA 1
ATOM 5314 C C . TRP A 1 695 ? 6.484 18.862 31.332 1.00 54.62 695 TRP A C 1
ATOM 5316 O O . TRP A 1 695 ? 7.521 19.476 31.550 1.00 54.62 695 TRP A O 1
ATOM 5326 N N . ALA A 1 696 ? 6.055 17.998 32.251 1.00 51.59 696 ALA A N 1
ATOM 5327 C CA . ALA A 1 696 ? 6.827 17.691 33.479 1.00 51.59 696 ALA A CA 1
ATOM 5328 C C . ALA A 1 696 ? 6.309 16.470 34.252 1.00 51.59 696 ALA A C 1
ATOM 5330 O O . ALA A 1 696 ? 6.807 16.160 35.339 1.00 51.59 696 ALA A O 1
ATOM 5331 N N . ASP A 1 697 ? 5.267 15.826 33.737 1.00 53.41 697 ASP A N 1
ATOM 5332 C CA . ASP A 1 697 ? 4.550 14.759 34.407 1.00 53.41 697 ASP A CA 1
ATOM 5333 C C . ASP A 1 697 ? 4.307 13.651 33.371 1.00 53.41 697 ASP A C 1
ATOM 5335 O O . ASP A 1 697 ? 3.602 13.902 32.388 1.00 53.41 697 ASP A O 1
ATOM 5339 N N . PRO A 1 698 ? 4.872 12.443 33.559 1.00 52.00 698 PRO A N 1
ATOM 5340 C CA . PRO A 1 698 ? 4.634 11.300 32.679 1.00 52.00 698 PRO A CA 1
ATOM 5341 C C . PRO A 1 698 ? 3.169 10.830 32.667 1.00 52.00 698 PRO A C 1
ATOM 5343 O O . PRO A 1 698 ? 2.874 9.849 32.002 1.00 52.00 698 PRO A O 1
ATOM 5346 N N . PHE A 1 699 ? 2.257 11.515 33.369 1.00 53.19 699 PHE A N 1
ATOM 5347 C CA . PHE A 1 699 ? 0.807 11.312 33.328 1.00 53.19 699 PHE A CA 1
ATOM 5348 C C . PHE A 1 699 ? 0.024 12.465 32.650 1.00 53.19 699 PHE A C 1
ATOM 5350 O O . PHE A 1 699 ? -1.203 12.451 32.675 1.00 53.19 699 PHE A O 1
ATOM 5357 N N . MET A 1 700 ? 0.687 13.475 32.060 1.00 60.06 700 MET A N 1
ATOM 5358 C CA . MET A 1 700 ? 0.047 14.647 31.412 1.00 60.06 700 MET A CA 1
ATOM 5359 C C . MET A 1 700 ? 0.376 14.801 29.907 1.00 60.06 700 MET A C 1
ATOM 5361 O O . MET A 1 700 ? 0.426 15.923 29.401 1.00 60.06 700 MET A O 1
ATOM 5365 N N . GLY A 1 701 ? 0.663 13.704 29.199 1.00 67.25 701 GLY A N 1
ATOM 5366 C CA . GLY A 1 701 ? 0.968 13.711 27.759 1.00 67.25 701 GLY A CA 1
ATOM 5367 C C . GLY A 1 701 ? -0.250 13.754 26.835 1.00 67.25 701 GLY A C 1
ATOM 5368 O O . GLY A 1 701 ? -1.387 13.892 27.283 1.00 67.25 701 GLY A O 1
ATOM 5369 N N . VAL A 1 702 ? 0.007 13.624 25.531 1.00 73.94 702 VAL A N 1
ATOM 5370 C CA . VAL A 1 702 ? -1.038 13.451 24.516 1.00 73.94 702 VAL A CA 1
ATOM 5371 C C . VAL A 1 702 ? -1.654 12.078 24.720 1.00 73.94 702 VAL A C 1
ATOM 5373 O O . VAL A 1 702 ? -0.961 11.066 24.602 1.00 73.94 702 VAL A O 1
ATOM 5376 N N . SER A 1 703 ? -2.936 12.047 25.062 1.00 72.88 703 SER A N 1
ATOM 5377 C CA . SER A 1 703 ? -3.651 10.801 25.254 1.00 72.88 703 SER A CA 1
ATOM 5378 C C . SER A 1 703 ? -4.364 10.346 23.992 1.00 72.88 703 SER A C 1
ATOM 5380 O O . SER A 1 703 ? -4.803 11.150 23.166 1.00 72.88 703 SER A O 1
ATOM 5382 N N . VAL A 1 704 ? -4.473 9.033 23.865 1.00 72.69 704 VAL A N 1
ATOM 5383 C CA . VAL A 1 704 ? -5.248 8.364 22.834 1.00 72.69 704 VAL A CA 1
ATOM 5384 C C . VAL A 1 704 ? -6.282 7.478 23.507 1.00 72.69 704 VAL A C 1
ATOM 5386 O O . VAL A 1 704 ? -5.975 6.761 24.464 1.00 72.69 704 VAL A O 1
ATOM 5389 N N . ASP A 1 705 ? -7.507 7.568 23.008 1.00 72.62 705 ASP A N 1
ATOM 5390 C CA . ASP A 1 705 ? -8.598 6.703 23.420 1.00 72.62 705 ASP A CA 1
ATOM 5391 C C . ASP A 1 705 ? -8.539 5.398 22.620 1.00 72.62 705 ASP A C 1
ATOM 5393 O O . ASP A 1 705 ? -8.226 5.384 21.427 1.00 72.62 705 ASP A O 1
ATOM 5397 N N . PHE A 1 706 ? -8.794 4.284 23.292 1.00 70.25 706 PHE A N 1
ATOM 5398 C CA . PHE A 1 706 ? -8.876 2.962 22.681 1.00 70.25 706 PHE A CA 1
ATOM 5399 C C . PHE A 1 706 ? -9.876 2.104 23.446 1.00 70.25 706 PHE A C 1
ATOM 5401 O O . PHE A 1 706 ? -10.265 2.425 24.565 1.00 70.25 706 PHE A O 1
ATOM 5408 N N . VAL A 1 707 ? -10.287 0.993 22.850 1.00 69.25 707 VAL A N 1
ATOM 5409 C CA . VAL A 1 707 ? -11.239 0.069 23.458 1.00 69.25 707 VAL A CA 1
ATOM 5410 C C . VAL A 1 707 ? -10.499 -1.187 23.902 1.00 69.25 707 VAL A C 1
ATOM 5412 O O . VAL A 1 707 ? -9.731 -1.796 23.154 1.00 69.25 707 VAL A O 1
ATOM 5415 N N . GLU A 1 708 ? -10.729 -1.575 25.149 1.00 72.69 708 GLU A N 1
ATOM 5416 C CA . GLU A 1 708 ? -10.146 -2.761 25.773 1.00 72.69 708 GLU A CA 1
ATOM 5417 C C . GLU A 1 708 ? -11.255 -3.657 26.312 1.00 72.69 708 GLU A C 1
ATOM 5419 O O . GLU A 1 708 ? -12.308 -3.182 26.750 1.00 72.69 708 GLU A O 1
ATOM 5424 N N . ARG A 1 709 ? -10.998 -4.966 26.286 1.00 69.94 709 ARG A N 1
ATOM 5425 C CA . ARG A 1 709 ? -11.872 -5.957 26.896 1.00 69.94 709 ARG A CA 1
ATOM 5426 C C . ARG A 1 709 ? -11.772 -5.884 28.422 1.00 69.94 709 ARG A C 1
ATOM 5428 O O . ARG A 1 709 ? -10.686 -5.978 28.981 1.00 69.94 709 ARG A O 1
ATOM 5435 N N . LEU A 1 710 ? -12.911 -5.768 29.098 1.00 73.25 710 LEU A N 1
ATOM 5436 C CA . LEU A 1 710 ? -13.017 -5.672 30.553 1.00 73.25 710 LEU A CA 1
ATOM 5437 C C . LEU A 1 710 ? -13.680 -6.920 31.151 1.00 73.25 710 LEU A C 1
ATOM 5439 O O . LEU A 1 710 ? -14.609 -7.488 30.579 1.00 73.25 710 LEU A O 1
ATOM 5443 N N . ASP A 1 711 ? -13.276 -7.287 32.369 1.00 68.31 711 ASP A N 1
ATOM 5444 C CA . ASP A 1 711 ? -13.913 -8.340 33.181 1.00 68.31 711 ASP A CA 1
ATOM 5445 C C . ASP A 1 711 ? -15.187 -7.832 33.904 1.00 68.31 711 ASP A C 1
ATOM 5447 O O . ASP A 1 711 ? -15.433 -8.126 35.080 1.00 68.31 711 ASP A O 1
ATOM 5451 N N . GLU A 1 712 ? -16.005 -7.023 33.227 1.00 68.50 712 GLU A N 1
ATOM 5452 C CA . GLU A 1 712 ? -17.188 -6.367 33.796 1.00 68.50 712 GLU A CA 1
ATOM 5453 C C . GLU A 1 712 ? -18.490 -6.742 33.062 1.00 68.50 712 GLU A C 1
ATOM 5455 O O . GLU A 1 712 ? -18.523 -7.609 32.192 1.00 68.50 712 GLU A O 1
ATOM 5460 N N . PHE A 1 713 ? -19.616 -6.140 33.468 1.00 75.56 713 PHE A N 1
ATOM 5461 C CA . PHE A 1 713 ? -20.918 -6.366 32.825 1.00 75.56 713 PHE A CA 1
ATOM 5462 C C . PHE A 1 713 ? -20.928 -5.913 31.357 1.00 75.56 713 PHE A C 1
ATOM 5464 O O . PHE A 1 713 ? -21.572 -6.560 30.535 1.00 75.56 713 PHE A O 1
ATOM 5471 N N . CYS A 1 714 ? -20.203 -4.835 31.043 1.00 75.31 714 CYS A N 1
ATOM 5472 C CA . CYS A 1 714 ? -19.907 -4.464 29.668 1.00 75.31 714 CYS A CA 1
ATOM 5473 C C . CYS A 1 714 ? -18.546 -5.066 29.293 1.00 75.31 714 CYS A C 1
ATOM 5475 O O . CYS A 1 714 ? -17.556 -4.741 29.951 1.00 75.31 714 CYS A O 1
ATOM 5477 N N . PRO A 1 715 ? -18.496 -5.951 28.278 1.00 70.56 715 PRO A N 1
ATOM 5478 C CA . PRO A 1 715 ? -17.288 -6.698 27.936 1.00 70.56 715 PRO A CA 1
ATOM 5479 C C . PRO A 1 715 ? -16.189 -5.811 27.359 1.00 70.56 715 PRO A C 1
ATOM 5481 O O . PRO A 1 715 ? -15.041 -6.230 27.350 1.00 70.56 715 PRO A O 1
ATOM 5484 N N . TYR A 1 716 ? -16.517 -4.593 26.925 1.00 76.50 716 TYR A N 1
ATOM 5485 C CA . TYR A 1 716 ? -15.546 -3.598 26.498 1.00 76.50 716 TYR A CA 1
ATOM 5486 C C . TYR A 1 716 ? -15.844 -2.250 27.135 1.00 76.50 716 TYR A C 1
ATOM 5488 O O . TYR A 1 716 ? -17.006 -1.908 27.390 1.00 76.50 716 TYR A O 1
ATOM 5496 N N . GLY A 1 717 ? -14.790 -1.474 27.355 1.00 68.81 717 GLY A N 1
ATOM 5497 C CA . GLY A 1 717 ? -14.907 -0.094 27.794 1.00 68.81 717 GLY A CA 1
ATOM 5498 C C . GLY A 1 717 ? -13.837 0.788 27.177 1.00 68.81 717 GLY A C 1
ATOM 5499 O O . GLY A 1 717 ? -12.749 0.320 26.835 1.00 68.81 717 GLY A O 1
ATOM 5500 N N . ASP A 1 718 ? -14.171 2.070 27.069 1.00 72.56 718 ASP A N 1
ATOM 5501 C CA . ASP A 1 718 ? -13.230 3.106 26.668 1.00 72.56 718 ASP A CA 1
ATOM 5502 C C . ASP A 1 718 ? -12.092 3.184 27.689 1.00 72.56 718 ASP A C 1
ATOM 5504 O O . ASP A 1 718 ? -12.314 3.336 28.896 1.00 72.56 718 ASP A O 1
ATOM 5508 N N . GLN A 1 719 ? -10.871 3.076 27.189 1.00 75.81 719 GLN A N 1
ATOM 5509 C CA . GLN A 1 719 ? -9.638 3.322 27.910 1.00 75.81 719 GLN A CA 1
ATOM 5510 C C . GLN A 1 719 ? -8.928 4.518 27.303 1.00 75.81 719 GLN A C 1
ATOM 5512 O O . GLN A 1 719 ? -9.127 4.880 26.147 1.00 75.81 719 GLN A O 1
ATOM 5517 N N . ASN A 1 720 ? -8.057 5.110 28.105 1.00 74.94 720 ASN A N 1
ATOM 5518 C CA . ASN A 1 720 ? -7.219 6.215 27.695 1.00 74.94 720 ASN A CA 1
ATOM 5519 C C . ASN A 1 720 ? -5.814 5.985 28.253 1.00 74.94 720 ASN A C 1
ATOM 5521 O O . ASN A 1 720 ? -5.654 5.701 29.442 1.00 74.94 720 ASN A O 1
ATOM 5525 N N . ASP A 1 721 ? -4.805 6.104 27.396 1.00 73.56 721 ASP A N 1
ATOM 5526 C CA . ASP A 1 721 ? -3.392 6.073 27.784 1.00 73.56 721 ASP A CA 1
ATOM 5527 C C . ASP A 1 721 ? -2.609 7.072 26.921 1.00 73.56 721 ASP A C 1
ATOM 5529 O O . ASP A 1 721 ? -3.128 7.631 25.951 1.00 73.56 721 ASP A O 1
ATOM 5533 N N . LEU A 1 722 ? -1.357 7.344 27.273 1.00 77.94 722 LEU A N 1
ATOM 5534 C CA . LEU A 1 722 ? -0.524 8.281 26.531 1.00 77.94 722 LEU A CA 1
ATOM 5535 C C . LEU A 1 722 ? -0.011 7.651 25.239 1.00 77.94 722 LEU A C 1
ATOM 5537 O O . LEU A 1 722 ? 0.520 6.542 25.243 1.00 77.94 722 LEU A O 1
ATOM 5541 N N . VAL A 1 723 ? -0.057 8.408 24.141 1.00 78.31 723 VAL A N 1
ATOM 5542 C CA . VAL A 1 723 ? 0.518 7.998 22.849 1.00 78.31 723 VAL A CA 1
ATOM 5543 C C . VAL A 1 723 ? 1.984 7.591 23.020 1.00 78.31 723 VAL A C 1
ATOM 5545 O O . VAL A 1 723 ? 2.423 6.569 22.493 1.00 78.31 723 VAL A O 1
ATOM 5548 N N . TRP A 1 724 ? 2.734 8.353 23.818 1.00 78.62 724 TRP A N 1
ATOM 5549 C CA . TRP A 1 724 ? 4.152 8.105 24.059 1.00 78.62 724 TRP A CA 1
ATOM 5550 C C . TRP A 1 724 ? 4.436 6.723 24.668 1.00 78.62 724 TRP A C 1
ATOM 5552 O O . TRP A 1 724 ? 5.316 6.010 24.190 1.00 78.62 724 TRP A O 1
ATOM 5562 N N . THR A 1 725 ? 3.691 6.316 25.697 1.00 77.62 725 THR A N 1
ATOM 5563 C CA . THR A 1 725 ? 3.884 5.022 26.370 1.00 77.62 725 THR A CA 1
ATOM 5564 C C . THR A 1 725 ? 3.241 3.888 25.585 1.00 77.62 725 THR A C 1
ATOM 5566 O O . THR A 1 725 ? 3.874 2.855 25.370 1.00 77.62 725 THR A O 1
ATOM 5569 N N . ARG A 1 726 ? 1.997 4.089 25.142 1.00 78.94 726 ARG A N 1
ATOM 5570 C CA . ARG A 1 726 ? 1.150 3.046 24.563 1.00 78.94 726 ARG A CA 1
ATOM 5571 C C . ARG A 1 726 ? 1.501 2.717 23.118 1.00 78.94 726 ARG A C 1
ATOM 5573 O O . ARG A 1 726 ? 1.513 1.547 22.756 1.00 78.94 726 ARG A O 1
ATOM 5580 N N . VAL A 1 727 ? 1.784 3.732 22.304 1.00 79.62 727 VAL A N 1
ATOM 5581 C CA . VAL A 1 727 ? 2.032 3.577 20.860 1.00 79.62 727 VAL A CA 1
ATOM 5582 C C . VAL A 1 727 ? 3.526 3.575 20.559 1.00 79.62 727 VAL A C 1
ATOM 5584 O O . VAL A 1 727 ? 4.022 2.757 19.780 1.00 79.62 727 VAL A O 1
ATOM 5587 N N . LEU A 1 728 ? 4.253 4.493 21.195 1.00 81.19 728 LEU A N 1
ATOM 5588 C CA . LEU A 1 728 ? 5.664 4.746 20.908 1.00 81.19 728 LEU A CA 1
ATOM 5589 C C . LEU A 1 728 ? 6.620 4.056 21.888 1.00 81.19 728 LEU A C 1
ATOM 5591 O O . LEU A 1 728 ? 7.807 4.347 21.876 1.00 81.19 728 LEU A O 1
ATOM 5595 N N . GLY A 1 729 ? 6.135 3.164 22.759 1.00 78.56 729 GLY A N 1
ATOM 5596 C CA . GLY A 1 729 ? 6.996 2.336 23.612 1.00 78.56 729 GLY A CA 1
ATOM 5597 C C . GLY A 1 729 ? 7.894 3.113 24.585 1.00 78.56 729 GLY A C 1
ATOM 5598 O O . GLY A 1 729 ? 8.886 2.571 25.061 1.00 78.56 729 GLY A O 1
ATOM 5599 N N . SER A 1 730 ? 7.548 4.364 24.909 1.00 74.12 730 SER A N 1
ATOM 5600 C CA . SER A 1 730 ? 8.376 5.309 25.679 1.00 74.12 730 SER A CA 1
ATOM 5601 C C . SER A 1 730 ? 9.691 5.726 24.997 1.00 74.12 730 SER A C 1
ATOM 5603 O O . SER A 1 730 ? 10.662 6.061 25.676 1.00 74.12 730 SER A O 1
ATOM 5605 N N . GLU A 1 731 ? 9.738 5.732 23.663 1.00 71.69 731 GLU A N 1
ATOM 5606 C CA . GLU A 1 731 ? 10.910 6.160 22.888 1.00 71.69 731 GLU A CA 1
ATOM 5607 C C . GLU A 1 731 ? 11.263 7.639 23.130 1.00 71.69 731 GLU A C 1
ATOM 5609 O O . GLU A 1 731 ? 10.406 8.525 23.069 1.00 71.69 731 GLU A O 1
ATOM 5614 N N . VAL A 1 732 ? 12.539 7.923 23.405 1.00 60.38 732 VAL A N 1
ATOM 5615 C CA . VAL A 1 732 ? 13.048 9.283 23.684 1.00 60.38 732 VAL A CA 1
ATOM 5616 C C . VAL A 1 732 ? 13.764 9.887 22.461 1.00 60.38 732 VAL A C 1
ATOM 5618 O O . VAL A 1 732 ? 13.760 11.109 22.287 1.00 60.38 732 VAL A O 1
ATOM 5621 N N . GLY A 1 733 ? 14.294 9.042 21.569 1.00 58.75 733 GLY A N 1
ATOM 5622 C CA . GLY A 1 733 ? 15.045 9.402 20.360 1.00 58.75 733 GLY A CA 1
ATOM 5623 C C . GLY A 1 733 ? 15.109 8.238 19.359 1.00 58.75 733 GLY A C 1
ATOM 5624 O O . GLY A 1 733 ? 14.481 7.206 19.584 1.00 58.75 733 GLY A O 1
ATOM 5625 N N . ALA A 1 734 ? 15.833 8.415 18.247 1.00 51.38 734 ALA A N 1
ATOM 5626 C CA . ALA A 1 734 ? 16.038 7.346 17.263 1.00 51.38 734 ALA A CA 1
ATOM 5627 C C . ALA A 1 734 ? 16.902 6.215 17.848 1.00 51.38 734 ALA A C 1
ATOM 5629 O O . ALA A 1 734 ? 17.814 6.467 18.637 1.00 51.38 734 ALA A O 1
ATOM 5630 N N . ASP A 1 735 ? 16.612 4.980 17.443 1.00 42.34 735 ASP A N 1
ATOM 5631 C CA . ASP A 1 735 ? 17.280 3.768 17.920 1.00 42.34 735 ASP A CA 1
ATOM 5632 C C . ASP A 1 735 ? 18.808 3.862 17.704 1.00 42.34 735 ASP A C 1
ATOM 5634 O O . ASP A 1 735 ? 19.287 3.835 16.568 1.00 42.34 735 ASP A O 1
ATOM 5638 N N . GLY A 1 736 ? 19.582 4.006 18.792 1.00 47.72 736 GLY A N 1
ATOM 5639 C CA . GLY A 1 736 ? 21.044 3.850 18.772 1.00 47.72 736 GLY A CA 1
ATOM 5640 C C . GLY A 1 736 ? 21.931 4.927 19.415 1.00 47.72 736 GLY A C 1
ATOM 5641 O O . GLY A 1 736 ? 23.099 4.616 19.633 1.00 47.72 736 GLY A O 1
ATOM 5642 N N . ASP A 1 737 ? 21.451 6.124 19.775 1.00 41.84 737 ASP A N 1
ATOM 5643 C CA . ASP A 1 737 ? 22.326 7.201 20.295 1.00 41.84 737 ASP A CA 1
ATOM 5644 C C . ASP A 1 737 ? 21.702 7.996 21.464 1.00 41.84 737 ASP A C 1
ATOM 5646 O O . ASP A 1 737 ? 21.045 9.009 21.249 1.00 41.84 737 ASP A O 1
ATOM 5650 N N . ASP A 1 738 ? 22.000 7.591 22.709 1.00 53.41 738 ASP A N 1
ATOM 5651 C CA . ASP A 1 738 ? 21.740 8.330 23.964 1.00 53.41 738 ASP A CA 1
ATOM 5652 C C . ASP A 1 738 ? 20.290 8.872 24.173 1.00 53.41 738 ASP A C 1
ATOM 5654 O O . ASP A 1 738 ? 19.388 8.705 23.362 1.00 53.41 738 ASP A O 1
ATOM 5658 N N . ASP A 1 739 ? 20.023 9.531 25.309 1.00 55.97 739 ASP A N 1
ATOM 5659 C CA . ASP A 1 739 ? 18.726 10.177 25.619 1.00 55.97 739 ASP A CA 1
ATOM 5660 C C . ASP A 1 739 ? 18.470 11.470 24.787 1.00 55.97 739 ASP A C 1
ATOM 5662 O O . ASP A 1 739 ? 17.753 12.369 25.235 1.00 55.97 739 ASP A O 1
ATOM 5666 N N . ASN A 1 740 ? 19.101 11.637 23.615 1.00 57.72 740 ASN A N 1
ATOM 5667 C CA . ASN A 1 740 ? 19.046 12.877 22.828 1.00 57.72 740 ASN A CA 1
ATOM 5668 C C . ASN A 1 740 ? 18.046 12.790 21.651 1.00 57.72 740 ASN A C 1
ATOM 5670 O O . ASN A 1 740 ? 17.886 11.727 21.055 1.00 57.72 740 ASN A O 1
ATOM 5674 N N . PRO A 1 741 ? 17.404 13.913 21.261 1.00 62.59 741 PRO A N 1
ATOM 5675 C CA . PRO A 1 741 ? 16.565 13.982 20.065 1.00 62.59 741 PRO A CA 1
ATOM 5676 C C . PRO A 1 741 ? 17.311 13.533 18.810 1.00 62.59 741 PRO A C 1
ATOM 5678 O O . PRO A 1 741 ? 18.483 13.871 18.626 1.00 62.59 741 PRO A O 1
ATOM 5681 N N . ALA A 1 742 ? 16.603 12.861 17.904 1.00 70.00 742 ALA A N 1
ATOM 5682 C CA . ALA A 1 742 ? 17.138 12.600 16.580 1.00 70.00 742 ALA A CA 1
ATOM 5683 C C . ALA A 1 742 ? 17.374 13.934 15.847 1.00 70.00 742 ALA A C 1
ATOM 5685 O O . ALA A 1 742 ? 16.672 14.933 16.073 1.00 70.00 742 ALA A O 1
ATOM 5686 N N . SER A 1 743 ? 18.322 13.938 14.913 1.00 80.38 743 SER A N 1
ATOM 5687 C CA . SER A 1 743 ? 18.592 15.073 14.029 1.00 80.38 743 SER A CA 1
ATOM 5688 C C . SER A 1 743 ? 18.659 14.651 12.562 1.00 80.38 743 SER A C 1
ATOM 5690 O O . SER A 1 743 ? 18.765 13.469 12.220 1.00 80.38 743 SER A O 1
ATOM 5692 N N . ASN A 1 744 ? 18.587 15.646 11.684 1.00 87.06 744 ASN A N 1
ATOM 5693 C CA . ASN A 1 744 ? 18.763 15.521 10.246 1.00 87.06 744 ASN A CA 1
ATOM 5694 C C . ASN A 1 744 ? 17.752 14.558 9.594 1.00 87.06 744 ASN A C 1
ATOM 5696 O O . ASN A 1 744 ? 16.576 14.515 9.961 1.00 87.06 744 ASN A O 1
ATOM 5700 N N . ILE A 1 745 ? 18.174 13.803 8.574 1.00 87.88 745 ILE A N 1
ATOM 5701 C CA . ILE A 1 745 ? 17.255 12.940 7.821 1.00 87.88 745 ILE A CA 1
ATOM 5702 C C . ILE A 1 745 ? 16.711 11.794 8.682 1.00 87.88 745 ILE A C 1
ATOM 5704 O O . ILE A 1 745 ? 15.571 11.382 8.492 1.00 87.88 745 ILE A O 1
ATOM 5708 N N . ALA A 1 746 ? 17.489 11.315 9.658 1.00 84.62 746 ALA A N 1
ATOM 5709 C CA . ALA A 1 746 ? 17.052 10.280 10.590 1.00 84.62 746 ALA A CA 1
ATOM 5710 C C . ALA A 1 746 ? 15.899 10.778 11.473 1.00 84.62 746 ALA A C 1
ATOM 5712 O O . ALA A 1 746 ? 14.909 10.069 11.626 1.00 84.62 746 ALA A O 1
ATOM 5713 N N . ALA A 1 747 ? 15.966 12.023 11.966 1.00 85.94 747 ALA A N 1
ATOM 5714 C CA . ALA A 1 747 ? 14.838 12.659 12.651 1.00 85.94 747 ALA A CA 1
ATOM 5715 C C . ALA A 1 747 ? 13.591 12.736 11.780 1.00 85.94 747 ALA A C 1
ATOM 5717 O O . ALA A 1 747 ? 12.501 12.403 12.235 1.00 85.94 747 ALA A O 1
ATOM 5718 N N . PHE A 1 748 ? 13.753 13.165 10.529 1.00 90.62 748 PHE A N 1
ATOM 5719 C CA . PHE A 1 748 ? 12.634 13.285 9.605 1.00 90.62 748 PHE A CA 1
ATOM 5720 C C . PHE A 1 748 ? 11.956 11.928 9.343 1.00 90.62 748 PHE A C 1
ATOM 5722 O O . PHE A 1 748 ? 10.730 11.825 9.371 1.00 90.62 748 PHE A O 1
ATOM 5729 N N . VAL A 1 749 ? 12.756 10.880 9.122 1.00 90.25 749 VAL A N 1
ATOM 5730 C CA . VAL A 1 749 ? 12.278 9.504 8.917 1.00 90.25 749 VAL A CA 1
ATOM 5731 C C . VAL A 1 749 ? 11.589 8.975 10.172 1.00 90.25 749 VAL A C 1
ATOM 5733 O O . VAL A 1 749 ? 10.489 8.442 10.068 1.00 90.25 749 VAL A O 1
ATOM 5736 N N . GLN A 1 750 ? 12.186 9.177 11.349 1.00 86.94 750 GLN A N 1
ATOM 5737 C CA . GLN A 1 750 ? 11.597 8.766 12.622 1.00 86.94 750 GLN A CA 1
ATOM 5738 C C . GLN A 1 750 ? 10.269 9.478 12.887 1.00 86.94 750 GLN A C 1
ATOM 5740 O O . GLN A 1 750 ? 9.327 8.853 13.362 1.00 86.94 750 GLN A O 1
ATOM 5745 N N . HIS A 1 751 ? 10.163 10.770 12.566 1.00 88.62 751 HIS A N 1
ATOM 5746 C CA . HIS A 1 751 ? 8.900 11.496 12.673 1.00 88.62 751 HIS A CA 1
ATOM 5747 C C . HIS A 1 751 ? 7.842 10.852 11.781 1.00 88.62 751 HIS A C 1
ATOM 5749 O O . HIS A 1 751 ? 6.771 10.497 12.266 1.00 88.62 751 HIS A O 1
ATOM 5755 N N . ALA A 1 752 ? 8.157 10.635 10.501 1.00 91.69 752 ALA A N 1
ATOM 5756 C CA . ALA A 1 752 ? 7.236 9.995 9.570 1.00 91.69 752 ALA A CA 1
ATOM 5757 C C . ALA A 1 752 ? 6.822 8.587 10.041 1.00 91.69 752 ALA A C 1
ATOM 5759 O O . ALA A 1 752 ? 5.647 8.232 9.941 1.00 91.69 752 ALA A O 1
ATOM 5760 N N . ASP A 1 753 ? 7.750 7.800 10.595 1.00 88.62 753 ASP A N 1
ATOM 5761 C CA . ASP A 1 753 ? 7.450 6.470 11.133 1.00 88.62 753 ASP A CA 1
ATOM 5762 C C . ASP A 1 753 ? 6.603 6.521 12.413 1.00 88.62 753 ASP A C 1
ATOM 5764 O O . ASP A 1 753 ? 5.666 5.739 12.571 1.00 88.62 753 ASP A O 1
ATOM 5768 N N . ASN A 1 754 ? 6.848 7.485 13.301 1.00 87.88 754 ASN A N 1
ATOM 5769 C CA . ASN A 1 754 ? 6.015 7.698 14.482 1.00 87.88 754 ASN A CA 1
ATOM 5770 C C . ASN A 1 754 ? 4.597 8.102 14.093 1.00 87.88 754 ASN A C 1
ATOM 5772 O O . ASN A 1 754 ? 3.647 7.513 14.604 1.00 87.88 754 ASN A O 1
ATOM 5776 N N . SER A 1 755 ? 4.439 9.039 13.152 1.00 88.12 755 SER A N 1
ATOM 5777 C CA . SER A 1 755 ? 3.131 9.384 12.591 1.00 88.12 755 SER A CA 1
ATOM 5778 C C . SER A 1 755 ? 2.451 8.145 12.011 1.00 88.12 755 SER A C 1
ATOM 5780 O O . SER A 1 755 ? 1.297 7.884 12.333 1.00 88.12 755 SER A O 1
ATOM 5782 N N . ARG A 1 756 ? 3.170 7.316 11.239 1.00 87.88 756 ARG A N 1
ATOM 5783 C CA . ARG A 1 756 ? 2.660 6.034 10.721 1.00 87.88 756 ARG A CA 1
ATOM 5784 C C . ARG A 1 756 ? 2.193 5.106 11.849 1.00 87.88 756 ARG A C 1
ATOM 5786 O O . ARG A 1 756 ? 1.106 4.549 11.747 1.00 87.88 756 ARG A O 1
ATOM 5793 N N . ARG A 1 757 ? 2.958 4.944 12.932 1.00 84.62 757 ARG A N 1
ATOM 5794 C CA . ARG A 1 757 ? 2.579 4.104 14.088 1.00 84.62 757 ARG A CA 1
ATOM 5795 C C . ARG A 1 757 ? 1.346 4.633 14.813 1.00 84.62 757 ARG A C 1
ATOM 5797 O O . ARG A 1 757 ? 0.470 3.841 15.149 1.00 84.62 757 ARG A O 1
ATOM 5804 N N . VAL A 1 758 ? 1.241 5.950 14.990 1.00 82.94 758 VAL A N 1
ATOM 5805 C CA . VAL A 1 758 ? 0.037 6.594 15.538 1.00 82.94 758 VAL A CA 1
ATOM 5806 C C . VAL A 1 758 ? -1.160 6.350 14.624 1.00 82.94 758 VAL A C 1
ATOM 5808 O O . VAL A 1 758 ? -2.202 5.941 15.120 1.00 82.94 758 VAL A O 1
ATOM 5811 N N . ILE A 1 759 ? -1.004 6.482 13.302 1.00 79.19 759 ILE A N 1
ATOM 5812 C CA . ILE A 1 759 ? -2.053 6.178 12.310 1.00 79.19 759 ILE A CA 1
ATOM 5813 C C . ILE A 1 759 ? -2.496 4.714 12.395 1.00 79.19 759 ILE A C 1
ATOM 5815 O O . ILE A 1 759 ? -3.685 4.408 12.370 1.00 79.19 759 ILE A O 1
ATOM 5819 N N . VAL A 1 760 ? -1.544 3.787 12.491 1.00 76.81 760 VAL A N 1
ATOM 5820 C CA . VAL A 1 760 ? -1.845 2.358 12.635 1.00 76.81 760 VAL A CA 1
ATOM 5821 C C . VAL A 1 760 ? -2.611 2.097 13.928 1.00 76.81 760 VAL A C 1
ATOM 5823 O O . VAL A 1 760 ? -3.565 1.325 13.912 1.00 76.81 760 VAL A O 1
ATOM 5826 N N . PHE A 1 761 ? -2.233 2.759 15.021 1.00 76.19 761 PHE A N 1
ATOM 5827 C CA . PHE A 1 761 ? -2.909 2.617 16.302 1.00 76.19 761 PHE A CA 1
ATOM 5828 C C . PHE A 1 761 ? -4.340 3.167 16.269 1.00 76.19 761 PHE A C 1
ATOM 5830 O O . PHE A 1 761 ? -5.262 2.439 16.616 1.00 76.19 761 PHE A O 1
ATOM 5837 N N . ILE A 1 762 ? -4.553 4.399 15.790 1.00 71.19 762 ILE A N 1
ATOM 5838 C CA . ILE A 1 762 ? -5.902 4.997 15.706 1.00 71.19 762 ILE A CA 1
ATOM 5839 C C . ILE A 1 762 ? -6.821 4.226 14.749 1.00 71.19 762 ILE A C 1
ATOM 5841 O O . ILE A 1 762 ? -8.033 4.230 14.926 1.00 71.19 762 ILE A O 1
ATOM 5845 N N . HIS A 1 763 ? -6.262 3.536 13.749 1.00 65.62 763 HIS A N 1
ATOM 5846 C CA . HIS A 1 763 ? -7.032 2.660 12.865 1.00 65.62 763 HIS A CA 1
ATOM 5847 C C . HIS A 1 763 ? -7.358 1.288 13.494 1.00 65.62 763 HIS A C 1
ATOM 5849 O O . HIS A 1 763 ? -8.247 0.605 12.993 1.00 65.62 763 HIS A O 1
ATOM 5855 N N . ASN A 1 764 ? -6.687 0.889 14.583 1.00 61.62 764 ASN A N 1
ATOM 5856 C CA . ASN A 1 764 ? -6.868 -0.391 15.277 1.00 61.62 764 ASN A CA 1
ATOM 5857 C C . ASN A 1 764 ? -7.380 -0.152 16.714 1.00 61.62 764 ASN A C 1
ATOM 5859 O O . ASN A 1 764 ? -6.633 -0.256 17.689 1.00 61.62 764 ASN A O 1
ATOM 5863 N N . VAL A 1 765 ? -8.667 0.184 16.842 1.00 54.91 765 VAL A N 1
ATOM 5864 C CA . VAL A 1 765 ? -9.276 0.660 18.102 1.00 54.91 765 VAL A CA 1
ATOM 5865 C C . VAL A 1 765 ? -9.331 -0.413 19.208 1.00 54.91 765 VAL A C 1
ATOM 5867 O O . VAL A 1 765 ? -9.303 -0.055 20.383 1.00 54.91 765 VAL A O 1
ATOM 5870 N N . ILE A 1 766 ? -9.338 -1.714 18.877 1.00 53.28 766 ILE A N 1
ATOM 5871 C CA . ILE A 1 766 ? -9.262 -2.808 19.866 1.00 53.28 766 ILE A CA 1
ATOM 5872 C C . ILE A 1 766 ? -7.833 -3.332 19.972 1.00 53.28 766 ILE A C 1
ATOM 5874 O O . ILE A 1 766 ? -7.249 -3.774 18.985 1.00 53.28 766 ILE A O 1
ATOM 5878 N N . GLN A 1 767 ? -7.294 -3.327 21.191 1.00 49.31 767 GLN A N 1
ATOM 5879 C CA . GLN A 1 767 ? -5.919 -3.754 21.479 1.00 49.31 767 GLN A CA 1
ATOM 5880 C C . GLN A 1 767 ? -5.809 -5.158 22.092 1.00 49.31 767 GLN A C 1
ATOM 5882 O O . GLN A 1 767 ? -4.702 -5.600 22.391 1.00 49.31 767 GLN A O 1
ATOM 5887 N N . ASP A 1 768 ? -6.929 -5.860 22.264 1.00 42.78 768 ASP A N 1
ATOM 5888 C CA . ASP A 1 768 ? -6.940 -7.259 22.689 1.00 42.78 768 ASP A CA 1
ATOM 5889 C C . ASP A 1 768 ? -7.872 -8.040 21.755 1.00 42.78 768 ASP A C 1
ATOM 5891 O O . ASP A 1 768 ? -9.060 -7.703 21.690 1.00 42.78 768 ASP A O 1
ATOM 5895 N N . PRO A 1 769 ? -7.382 -9.017 20.966 1.00 35.59 769 PRO A N 1
ATOM 5896 C CA . PRO A 1 769 ? -8.261 -9.805 20.122 1.00 35.59 769 PRO A CA 1
ATOM 5897 C C . PRO A 1 769 ? -9.359 -10.400 20.997 1.00 35.59 769 PRO A C 1
ATOM 5899 O O . PRO A 1 769 ? -9.100 -10.972 22.060 1.00 35.59 769 PRO A O 1
ATOM 5902 N N . VAL A 1 770 ? -10.606 -10.273 20.546 1.00 36.44 770 VAL A N 1
ATOM 5903 C CA . VAL A 1 770 ? -11.674 -11.125 21.054 1.00 36.44 770 VAL A CA 1
ATOM 5904 C C . VAL A 1 770 ? -11.148 -12.537 20.864 1.00 36.44 770 VAL A C 1
ATOM 5906 O O . VAL A 1 770 ? -10.970 -12.960 19.724 1.00 36.44 770 VAL A O 1
ATOM 5909 N N . ALA A 1 771 ? -10.777 -13.212 21.956 1.00 30.17 771 ALA A N 1
ATOM 5910 C CA . ALA A 1 771 ? -10.389 -14.609 21.895 1.00 30.17 771 ALA A CA 1
ATOM 5911 C C . ALA A 1 771 ? -11.468 -15.309 21.070 1.00 30.17 771 ALA A C 1
ATOM 5913 O O . ALA A 1 771 ? -12.633 -15.304 21.481 1.00 30.17 771 ALA A O 1
ATOM 5914 N N . SER A 1 772 ? -11.095 -15.784 19.880 1.00 31.64 772 SER A N 1
ATOM 5915 C CA . SER A 1 772 ? -11.973 -16.559 19.022 1.00 31.64 772 SER A CA 1
ATOM 5916 C C . SER A 1 772 ? -12.412 -17.754 19.854 1.00 31.64 772 SER A C 1
ATOM 5918 O O . SER A 1 772 ? -11.600 -18.615 20.196 1.00 31.64 772 SER A O 1
ATOM 5920 N N . LEU A 1 773 ? -13.665 -17.719 20.304 1.00 26.53 773 LEU A N 1
ATOM 5921 C CA . LEU A 1 773 ? -14.266 -18.790 21.090 1.00 26.53 773 LEU A CA 1
ATOM 5922 C C . LEU A 1 773 ? -14.463 -20.046 20.244 1.00 26.53 773 LEU A C 1
ATOM 5924 O O . LEU A 1 773 ? -14.855 -19.914 19.062 1.00 26.53 773 LEU A O 1
#

Secondary structure (DSSP, 8-state):
----------PPPPPPPHHHHHHHHHHHHHHS-SSS---HHHHHHHHHHTT-------TTTTT---SS--GGGTTS--B-B-B-TTS-B-B-TTS-B-BEEEEEEEEEPB-TTSPBPB-TTSPBPEEEEEE--EEEEEEETTEEEEEE-GGGGGGB-B---GGGGGHHHHHH-HHHHHHHHHHHHHHHHH-SEEEE-TT-PEEEEEEEEEEPTTS-EEEEEEEEEE---HHHHHHHHHHHHHHSSSEEE---EE-TTS-EEPPPEEE--TTSB-GGGGHHHH-STT--SS-EEETTEEE-TT-EEEHHHHHTT-EEEEEEE-PPPSSPPTT--SEEEEEEEHHHHTTTT---EEEHHHHHHHHHHHHHHHHHHHH--EE-----S-S--------TTSTTGGG-HHHHTT-HHHHHHHHHHHHHHHHHS-SSSPP-HHHHHHHHHHTT-S--SS--HHHHSS--B-B-B-TTSPBPB-TTS-B-BEEEEEEEEEEE-TTS-EEEEEEEE--EEEEEPTTS-EEEEEPTT-GGGBPBP--GGGGGGGHHHH-HHHHHHHHHHHHHHHHH-SEEEE-TT--EEEEEEEEEE-TTS-EEEEEEEEEE---HHHHHHHHHHHHHHSSS--EEEEEETTEEEEEE----S-HHHHHHTTTTHHHHTTS-TT-----EE-TTS-EE-TT-EE-HHHHHS-SS-TTSS-EEEEEEE-SSSSSEEEEEEEHHHHTSTT--SSTTSTTSPEEHHHHHHHHHHHHHHHHHHHH--BSS-----

Foldseek 3Di:
DDDDDDPPPPDPFDDFDQVLLLLLLLLLLLLAALPDAQDLLLVQLLCVLLVVFDQPPDPLPVPPPDPPPCVVVSLPFAFAWDADLQSHFDADPVRDGWGFFQDWDWAFDADPVRHFDADPVGHTDTDTDRTFDWDFDDDDDRRTDIDGDVLRLVGTHTDQNFSVVVSNVCNVFVQLLLQLLVVLLVQLQQAQAWDADLLRWIKGWHWDFDADPVGDGPDTDTDIDTPNHSSNSSSLSSCCQFFVASKDWHDFDQDPVRDTDGTDTGAHDPPHDHDVNVCNHPGDPSHGTHFDDDSRGTWQQSFKAWLCVSQFPPKDKAKEADDADPVGDPLDFRIDTDIDGCCCPQVVVDGDIDGRSVSSSVSSSSSSSVVSPLQQRYPDPPLLVPLVAPLPDPPCPQPQNVPAPCSVVVQPLQQLLLLLLLLLLLLLAGLPDAFDLLLVQLLCVLLVLQVQDDDPLCNSSPFSFAFDADLQSHFDADPVRDGWGFFQDWDWDFDQDPVRDTDIDTDRTFDWDWDQDPVRDTDIDGDPPRSNRTHGDDRRSVVVSNVCNVPVQLLLVLLLVVLVQLQQAPAWAAHLLRFIKGWHWDFDADPVRDGPDIDIHIDTPNHSSNSSSSSSCCQAQLASQAWHWYQDPNDTDIDTRDNPDDVCRCVSSSNCSNHCGSVVRPRHGHFDADPSRRTWFQNDWAFLCSSFADRPDNQPGAKGWAWEQDPDSRRIDIDIDTCCVPQVVVDGDQPDDPNHIRGHSSRSSVSSSSSSSVVSPNSRRYPDPPPPD

Radius of gyration: 28.91 Å; chains: 1; bounding box: 90×89×83 Å

Sequence (773 aa):
MSGCGGSSSSEPEASLNPETLDSAASFLAAATGKENEIGIDQVVFVNSVLGLNQPEQNPALAASTSHDSSMGCLYGDLWVMLRDENGVPILDEQGCEQPIASQPIELPLLDVNGEQVLDEEGNAVTWFSDTVPMSLEEYMDGEFKCEVVPDYIDYTIPVELGRLNMVRSSVKNPDTMARAFEEAINNINASVEIKADLSGRLILVSEKDVLDEAGNVIGSELVESTIDSPRENLALYRALMVHGKLVGYGVEKIGDEGQVIPAPWLEIRPDLELGELSYLRDGTEGRDRGVGMVDGYADLSVAFHATELDYAGRFTDYVQFHAQEDPLPVDYCPYTDENDEVWSRVFASDGYRGENIRGFSRHADDARRMIVFIHNIIQDVPDDGSISEHEAFIQTGNDGHANMPEILSGNAARHLMFETTASALGAAAGKEDPLSVDAVVFINTVLGINELGDVSPQDLYGDLWVLKRDENGVPLKDDLGCVMPVASEPIVITVIDENGEPQTIEMDTVPMMLEEYMDGLFKCAPVIGYEDYVMEVEMGRLNCVRSHLNNPGKMDKHLYEVVNRINAAVAIKRDLSGRIVLTSEENVYDEFGTIIDTRLVDAAIDSPMENIAIYRALMKSGTLEVPVTVNIDGVKQKFTLAITQPDAVLDAHGMAYLKYGDGSIGSPRGIGHHANGYADFAEISHCPWADYAGWADPFMGVSVDFVERLDEFCPYGDQNDLVWTRVLGSEVGADGDDDNPASNIAAFVQHADNSRRVIVFIHNVIQDPVASL

pLDDT: mean 76.44, std 15.38, range [25.98, 96.69]